Protein 8QMY (pdb70)

Radius of gyration: 38.21 Å; Cα contacts (8 Å, |Δi|>4): 3189; chains: 3; bounding box: 91×101×102 Å

Nearest PDB structures (foldseek):
  8qmy-assembly2_B  TM=1.002E+00  e=3.174E-99  synthetic construct
  8qmy-assembly1_A  TM=1.000E+00  e=1.139E-97  synthetic construct
  8qmy-assembly3_C  TM=1.001E+00  e=1.436E-96  synthetic construct
  8qnc-assembly1_A  TM=9.991E-01  e=4.717E-93  synthetic construct
  8qnr-assembly1_A  TM=9.924E-01  e=6.144E-89  synthetic construct

Secondary structure (DSSP, 8-state):
---EE-TTSS-EE--SEEE--SSHHHHHHHHHHHHHHT---EEESS---TT-TT--SSEEEE-TT---EEEEETTTTEEEEETTSBHHHHHHHHGGGTEE-S---B-TTSBHHHHHHTT-----TT---GGGGEEEEEEEETTTEEEEEESSS-HHHHHHHTT-TT-S-EEEEEEEE-EE--EEEEEEEEE-HHHHHHHHHHHHHHSSEEEEEE-TTSS-EEEEEEEE---PPPHHHHHHHHHHHHHHS---GGG--HHHHHHHHHHHSTT-HHHHHHHHHHHHHHHHTT-EEEEEEHHHHHB------EEEEEEEEEEEESSSB-SHHHHHHHHHHHHHHHHT----S-EEEEEEE-BS-TTSTTB-S-TTEEEEEEEEEEE--S--HHHHHHHHHHHHHHHHHHIIIIIHHHT-EE-TTT----SSHHHHHHHHHHHHHH-TTHHHHHHHHHHH-TT-TT--HHHHHH--/--EE-TTSS-EE--SEEE--SSHHHHHHHHHHHHHHT---EEESS---TT-TT--SSEEEE-TT---EEEEETTTTEEEEETTSBHHHHHHHHGGGTEE-S---B-SSSBHHHHHHTT-----TT---GGGGEEEEEEEETTTEEEEEESSS-HHHHHHHTT-TT-S-EEEEEEEE-EE--EEEEEEEEE-HHHHHHHHHHHHHHSSEEEEEE-TTSS-EEEEEEEE------HHHHHHHHHHHHHHH----GGG--HHHHHHHHHHTSTT-HHHHHHHHHHHHHHHHTT-EEEEEEHHHHHB----S-EEEEEEEEEEEESSSB-SHHHHHHHHHHHHHHHHT----S-EEEEEEE-BS-TTSTTB-S-TTEEEEEEEEEEE--S--HHHHHHHHHHHHHHHHHHIIIIIHHHT-EE-TTT----SSHHHHHHHHHHHHHH-TTHHHHHHHHHHH-TT--S--HHHHHH--/---EE-TTSS-EE--SEEE--SSHHHHHHHHHHHHHHT---EEESSS--TT-TT--SSEEEE-TT---EEEEETTTTEEEEETTSBHHHHHHHHGGGTEE-S---S-TTSBHHHHHHTT---S-TTS--GGGGEEEEEEEETTTEEEEEESSS-HHHHHHHTT-TTSS-EEEEEEEE-EE--EEEEEEEEE-HHHHHHHHHHHHHHSSEEEEEE-TTSS-EEEEEEEE---PPPHHHHHHHHHHHHHH--GGG--HHHHHHHHHHHSTT-HHHHHHHHHHHHHHHHTT-EEEEEEHHHHH-----S-EEEEEEEEEEEESSSB-SHHHHHHHHHHHHHHHHT----S-EEEEEEE-BS-TT-TTB-S-TTEEEEEEEEEEE--S--HHHHHHHHHHHHHHHHHHIIIIIHHHT-EE-TTT----SSHHHHHHHHHHHHHH-TTHHHHHHHHHHH-TT-TT--HHHHHH--

Sequence (1414 aa):
EHTITNWSGTHAVRPKRFFQPESVEELEKIVKEAHEKGQKIRPVGSGLSPNGLAFSEDGMVSLALMDKVLHVDKEKKQVTVQAGARVQQVVDALRPHGLTLQNFASISEQQIGGFIQVGAHGTGARIPPVDEQVVSMKLVTPAKGTIELSEEKDPELFRLARCGLGALGVVTEVTLQCVPRHKLLEHTFVATMKEVKKNHEKLLRENKHVRYMWIPYTDTVVVVTCNPLPPQYSEDEKLQPLRNLLREAAPEVSGLSFTELRDALLAVDPLDTEWVKRVNQAEAEFWKRSEGYRVGWSDEILGFDCGGQQWVSEVAFPAGTLEKPSAADLEYMEELMRLINKEGIPAPAPIEQRWTAGSSSPMSPAYSPSPDSVFSWVGIIMYLPTEDEEQRKAITEAFRQYRKLCETRLWDKYGAAEHWAKIEVPEDPEELEALRERLRKRYPGVDKFNKARRELDPKNILSNDMIDSLFPHTITNWSGTHAVRPKRFFQPESVEELEKIVKEAHEKGQKIRPVGSGLSPNGLAFSEDGMVSLALMDKVLHVDKEKKQVTVQAGARVQQVVDALRPHGLTLQNFASISEQQIGGFIQVGAHGTGARIPPVDEQVVSMKLVTPAKGTIELSEEKDPELFRLARCGLGALGVVTEVTLQCVPRHKLLEHTFVATMKEVKKNHEKLLRENKHVRYMWIPYTDTVVVVTCNPLPPQYSEDEKLQPLRNLLREAAPPEVSGLSFTELRDALLAVDPLDTEWVKRVNQAEAEFWKRSEGYRVGWSDEILGFDCGGQQWVSEVAFPAGTLEKPSAADLEYMEELMRLINKEGIPAPAPIEQRWTAGSSSPMSPAYSPSPDSVFSWVGIIMYLPTEDEEQRKAITEAFRQYRKLCETRLWDKYGAAEHWAKIEVPEDPEELEALRERLRKRYPGVDKFNKARRELDPKNILSNDMIDSLFPEHTITNWSGTHAVRPKRFFQPESVEELEKIVKEAHEKGQKIRPVGSGLSPNGLAFSEDGMVSLALMDKVLHVDKEKKQVTVQAGARVQQVVDALRPHGLTLQNFASISEQQIGGFIQVGAHGTGARIPPVDEQVVSMKLVTPAKGTIELSEEKDPELFRLARCGLGALGVVTEVTLQCVPRHKLLEHTFVATMKEVKKNHEKLLRENKHVRYMWIPYTDTVVVVTCNPLPPQYSEDEKLQPLRNLLREAEVSGLSFTELRDALLAVDPLDTEWVKRVNQAEAEFWKRSEGYRVGWSDEILGFDCGGQQWVSEVAFPAGTLEKPSAADLEYMEELMRLINKEGIPAPAPIEQRWTAGSSSPMSPAYSPSPDSVFSWVGIIMYLPTEDEEQRKAITEAFRQYRKLCETRLWDKYGAAEHWAKIEVPEDPEELEALRERLRKRYPGVDKFNKARRELDPKNILSNDMIDSLFP

B-factor: mean 42.97, std 12.37, range [12.86, 122.91]

Foldseek 3Di:
DQWQAAQQRPDIERAPEEAADLDLVVVLVVLQVCLVVLFFAAEDASQHQQQSLSHFNTHYYAPLNQFDFPDQDLVQRKTKTFQNHFQVNVQVVCVVSQWHALADQAARRTTNLRQQQLQGAFFFQLAGGQVQQFQKWWFQFSQPGIDIDGCPRPPVVSLARSNQSLLQGDTTMTMGRIDGWFKKKKFKAKDFLVRCVVCVLVLRLVFRGWKWWAQFLDRIIIIITIHTDCVQDDQCRLCVLLLVLLVVAPDVSVPDDPVLSLLSQCVRPVFQLVSLSSSSVSNSSSSNNVGDIDMDTNCVVRYHNNNFNKAKWKWKFWQFFNVDGHCLQSVLVVVLSVLCVVVSQSFGITFMKHKHFAGCRLLNSRHDPDRGIMIIMTMTMGTPSDPPVVSNVVRVVSVVVSVVSCVVPPCVVRLIDIRSSNDYQDPPLVVLVVQLVSSVVSGVCLVVSVVSSCNRPVSSSNRHPVCVSNRD/DKDAALQRPDIEDAPEEAEDLDLVVVLVVLQVCLVVLFFAAEDASQHQLASLSHFNTHYYAPLNQWDFPDQDLVQRKTKTFQNHFQVNVQVVCVVSQWHALADQAARRTTNLRQQQLQGAFFFQLAGGQVQQFQKWWFQFSQPGIDIEGCPGPPLVSLARSNQSLLQGDTTMTMGRIDGWFKKKKFKAKDFLVRCVVCPLVLRLVFRGWKWWAQFLDRIIIIITIHTDCVADDQCRLCVLLLVLLVVQDPVVSVPDDPVLSLLSQCVSPVFQLVSLSSSSVSNSSSSNNVGDIDMDTNCVVRYHPPNFNKAKWKWKFWQFFNVDGHCLQSVLVVVLSVLCVVVSQSFGITFMKHKHFAGCRLLNSRHDPDRGIMIIMTMTMGTPSDPPPVSNVVSVVSVVVSVVSCVVPPCVVRLIDIRSSNDYQDPPPVVLVVQLVSSCVSGVCLVVSVVSSCNRPVSSSNRHVVCVSNRD/DDKQAAQQRPDIEDAPEEAADLDLVVVLVVLQVCLVVLFFAAEDASQHQQASLSHFNTHYYAPLNQWDFPDADLVQRKTKTFQNHFQVNVQVVCVVSQWHALADQAARRTTNLRQQQLQGAFFFQLAGGQLQQFAKWWFQFSFPGIDIDGCVRPPQVSLQRSNQSLLQGHITMTMGRIDGWFKKKKFKAKDFLVVCVVCPLVLRLVFGGWKWWAQFLDRIIIIITIHTDCVQDDQCRLCVLLLVQLVVLVSVPDDPVLSLLSQCVSPVFQLVSLSSSSVSNSSSSNNVGDIDMDTNCVVRYHPPNFNKAKWKWKFWQFFNVDGHCLQSVLVVVLSVLCVVVSQSFGITFMKHKHFAGCRLLNSRHDPDRGIMIIMTMTMGTPSDPPPVSNVVSVVSVVVSVVSCVVPPCVVRLIDIRSSNDYQDPPVVVLVVLLVSSVSSGVCLVVSVVSSCVRPVSSSNRHPVCVSNRD

Structure (mmCIF, N/CA/C/O backbone):
data_8QMY
#
_entry.id   8QMY
#
_cell.length_a   68.047
_cell.length_b   98.016
_cell.length_c   238.665
_cell.angle_alpha   90.00
_cell.angle_beta   90.00
_cell.angle_gamma   90.00
#
_symmetry.space_group_name_H-M   'P 21 21 21'
#
loop_
_entity.id
_entity.type
_entity.pdbx_description
1 polymer 'ancestral L-galactono-1,4-lactone dehydrogenase'
2 non-polymer 'FLAVIN-ADENINE DINUCLEOTIDE'
3 non-polymer GLYCEROL
4 non-polymer DI(HYDROXYETHYL)ETHER
5 water water
#
loop_
_atom_site.group_PDB
_atom_site.id
_atom_site.type_symbol
_atom_site.label_atom_id
_atom_site.label_alt_id
_atom_site.label_comp_id
_atom_site.label_asym_id
_atom_site.label_entity_id
_atom_site.label_seq_id
_atom_site.pdbx_PDB_ins_code
_atom_site.Cartn_x
_atom_site.Cartn_y
_atom_site.Cartn_z
_atom_site.occupancy
_atom_site.B_iso_or_equiv
_atom_site.auth_seq_id
_atom_site.auth_comp_id
_atom_site.auth_asym_id
_atom_site.auth_atom_id
_atom_site.pdbx_PDB_model_num
ATOM 1 N N . GLU A 1 9 ? -16.187 35.645 30.576 1.00 103.80 9 GLU A N 1
ATOM 2 C CA . GLU A 1 9 ? -16.174 34.228 31.060 1.00 105.96 9 GLU A CA 1
ATOM 3 C C . GLU A 1 9 ? -15.466 33.352 30.013 1.00 102.72 9 GLU A C 1
ATOM 4 O O . GLU A 1 9 ? -14.527 32.611 30.397 1.00 104.92 9 GLU A O 1
ATOM 10 N N . HIS A 1 10 ? -15.887 33.437 28.742 1.00 94.91 10 HIS A N 1
ATOM 11 C CA . HIS A 1 10 ? -15.223 32.751 27.596 1.00 87.86 10 HIS A CA 1
ATOM 12 C C . HIS A 1 10 ? -14.267 33.715 26.858 1.00 67.17 10 HIS A C 1
ATOM 13 O O . HIS A 1 10 ? -14.058 33.590 25.629 1.00 59.44 10 HIS A O 1
ATOM 20 N N . THR A 1 11 ? -13.592 34.588 27.611 1.00 60.70 11 THR A N 1
ATOM 21 C CA . THR A 1 11 ? -12.355 35.283 27.173 1.00 56.51 11 THR A CA 1
ATOM 22 C C . THR A 1 11 ? -11.214 34.261 27.167 1.00 54.50 11 THR A C 1
ATOM 23 O O . THR A 1 11 ? -11.118 33.497 28.134 1.00 54.39 11 THR A O 1
ATOM 27 N N . ILE A 1 12 ? -10.422 34.222 26.087 1.00 48.49 12 ILE A N 1
ATOM 28 C CA . ILE A 1 12 ? -9.170 33.414 25.990 1.00 42.65 12 ILE A CA 1
ATOM 29 C C . ILE A 1 12 ? -8.007 34.394 26.124 1.00 42.55 12 ILE A C 1
ATOM 30 O O . ILE A 1 12 ? -7.996 35.438 25.406 1.00 43.46 12 ILE A O 1
ATOM 35 N N . THR A 1 13 ? -7.103 34.106 27.052 1.00 40.21 13 THR A N 1
ATOM 36 C CA . THR A 1 13 ? -5.953 34.971 27.399 1.00 42.55 13 THR A CA 1
ATOM 37 C C . THR A 1 13 ? -4.681 34.147 27.282 1.00 36.17 13 THR A C 1
ATOM 38 O O . THR A 1 13 ? -4.725 32.937 27.534 1.00 41.40 13 THR A O 1
ATOM 42 N N . ASN A 1 14 ? -3.582 34.789 26.919 1.00 38.98 14 ASN A N 1
ATOM 43 C CA . ASN A 1 14 ? -2.272 34.104 26.864 1.00 41.20 14 ASN A CA 1
ATOM 44 C C . ASN A 1 14 ? -1.675 34.100 28.280 1.00 43.88 14 ASN A C 1
ATOM 45 O O . ASN A 1 14 ? -2.246 34.699 29.213 1.00 38.88 14 ASN A O 1
ATOM 50 N N . TRP A 1 15 ? -0.558 33.408 28.402 1.00 45.19 15 TRP A N 1
ATOM 51 C CA . TRP A 1 15 ? 0.208 33.141 29.643 1.00 48.15 15 TRP A CA 1
ATOM 52 C C . TRP A 1 15 ? 0.495 34.443 30.392 1.00 44.45 15 TRP A C 1
ATOM 53 O O . TRP A 1 15 ? 0.307 34.448 31.591 1.00 46.29 15 TRP A O 1
ATOM 64 N N . SER A 1 16 ? 0.883 35.516 29.701 1.00 37.37 16 SER A N 1
ATOM 65 C CA . SER A 1 16 ? 1.385 36.768 30.334 1.00 40.91 16 SER A CA 1
ATOM 66 C C . SER A 1 16 ? 0.282 37.829 30.446 1.00 39.55 16 SER A C 1
ATOM 67 O O . SER A 1 16 ? 0.581 38.913 30.959 1.00 39.81 16 SER A O 1
ATOM 70 N N . GLY A 1 17 ? -0.936 37.543 29.967 1.00 40.80 17 GLY A N 1
ATOM 71 C CA . GLY A 1 17 ? -2.070 38.492 29.997 1.00 40.79 17 GLY A CA 1
ATOM 72 C C . GLY A 1 17 ? -1.833 39.704 29.102 1.00 39.76 17 GLY A C 1
ATOM 73 O O . GLY A 1 17 ? -2.373 40.767 29.366 1.00 38.03 17 GLY A O 1
ATOM 74 N N . THR A 1 18 ? -1.024 39.559 28.070 1.00 37.11 18 THR A N 1
ATOM 75 C CA . THR A 1 18 ? -0.670 40.651 27.135 1.00 40.20 18 THR A CA 1
ATOM 76 C C . THR A 1 18 ? -1.659 40.653 25.960 1.00 39.06 18 THR A C 1
ATOM 77 O O . THR A 1 18 ? -1.733 41.658 25.265 1.00 36.75 18 THR A O 1
ATOM 81 N N . HIS A 1 19 ? -2.341 39.535 25.702 1.00 37.37 19 HIS A N 1
ATOM 82 C CA . HIS A 1 19 ? -3.347 39.437 24.617 1.00 36.71 19 HIS A CA 1
ATOM 83 C C . HIS A 1 19 ? -4.523 38.637 25.140 1.00 36.36 19 HIS A C 1
ATOM 84 O O . HIS A 1 19 ? -4.308 37.671 25.864 1.00 38.06 19 HIS A O 1
ATOM 91 N N . ALA A 1 20 ? -5.716 39.021 24.728 1.00 36.61 20 ALA A N 1
ATOM 92 C CA . ALA A 1 20 ? -6.975 38.382 25.137 1.00 37.09 20 ALA A CA 1
ATOM 93 C C . ALA A 1 20 ? -7.957 38.508 23.981 1.00 37.98 20 ALA A C 1
ATOM 94 O O . ALA A 1 20 ? -7.892 39.500 23.212 1.00 35.37 20 ALA A O 1
ATOM 96 N N . VAL A 1 21 ? -8.843 37.540 23.858 1.00 37.44 21 VAL A N 1
ATOM 97 C CA . VAL A 1 21 ? -9.869 37.586 22.794 1.00 42.07 21 VAL A CA 1
ATOM 98 C C . VAL A 1 21 ? -11.126 36.916 23.331 1.00 42.37 21 VAL A C 1
ATOM 99 O O . VAL A 1 21 ? -11.011 35.953 24.109 1.00 41.38 21 VAL A O 1
ATOM 103 N N . ARG A 1 22 ? -12.283 37.392 22.885 1.00 47.39 22 ARG A N 1
ATOM 104 C CA . ARG A 1 22 ? -13.579 36.706 23.101 1.00 46.94 22 ARG A CA 1
ATOM 105 C C . ARG A 1 22 ? -14.120 36.348 21.720 1.00 46.17 22 ARG A C 1
ATOM 106 O O . ARG A 1 22 ? -14.716 37.185 21.059 1.00 44.62 22 ARG A O 1
ATOM 108 N N . PRO A 1 23 ? -13.906 35.120 21.201 1.00 41.14 23 PRO A N 1
ATOM 109 C CA . PRO A 1 23 ? -14.357 34.816 19.847 1.00 41.24 23 PRO A CA 1
ATOM 110 C C . PRO A 1 23 ? -15.894 34.778 19.764 1.00 42.12 23 PRO A C 1
ATOM 111 O O . PRO A 1 23 ? -16.478 34.223 20.636 1.00 40.75 23 PRO A O 1
ATOM 115 N N . LYS A 1 24 ? -16.496 35.340 18.718 1.00 45.89 24 LYS A N 1
ATOM 116 C CA . LYS A 1 24 ? -17.972 35.246 18.488 1.00 45.84 24 LYS A CA 1
ATOM 117 C C . LYS A 1 24 ? -18.371 33.765 18.438 1.00 43.08 24 LYS A C 1
ATOM 118 O O . LYS A 1 24 ? -19.395 33.421 19.012 1.00 42.58 24 LYS A O 1
ATOM 120 N N . ARG A 1 25 ? -17.574 32.900 17.809 1.00 40.21 25 ARG A N 1
ATOM 121 C CA . ARG A 1 25 ? -17.869 31.440 17.732 1.00 40.87 25 ARG A CA 1
ATOM 122 C C . ARG A 1 25 ? -16.635 30.652 18.170 1.00 40.94 25 ARG A C 1
ATOM 123 O O . ARG A 1 25 ? -15.521 30.998 17.768 1.00 36.58 25 ARG A O 1
ATOM 131 N N . PHE A 1 26 ? -16.852 29.635 18.995 1.00 45.78 26 PHE A N 1
ATOM 132 C CA . PHE A 1 26 ? -15.791 28.782 19.562 1.00 42.72 26 PHE A CA 1
ATOM 133 C C . PHE A 1 26 ? -16.190 27.332 19.336 1.00 42.11 26 PHE A C 1
ATOM 134 O O . PHE A 1 26 ? -17.197 26.889 19.880 1.00 41.10 26 PHE A O 1
ATOM 142 N N . PHE A 1 27 ? -15.436 26.625 18.518 1.00 36.13 27 PHE A N 1
ATOM 143 C CA . PHE A 1 27 ? -15.770 25.230 18.153 1.00 35.53 27 PHE A CA 1
ATOM 144 C C . PHE A 1 27 ? -14.785 24.305 18.850 1.00 38.75 27 PHE A C 1
ATOM 145 O O . PHE A 1 27 ? -13.551 24.584 18.863 1.00 35.58 27 PHE A O 1
ATOM 153 N N . GLN A 1 28 ? -15.303 23.220 19.409 1.00 34.61 28 GLN A N 1
ATOM 154 C CA . GLN A 1 28 ? -14.479 22.222 20.100 1.00 41.82 28 GLN A CA 1
ATOM 155 C C . GLN A 1 28 ? -14.951 20.843 19.680 1.00 42.40 28 GLN A C 1
ATOM 156 O O . GLN A 1 28 ? -15.519 20.109 20.471 1.00 40.46 28 GLN A O 1
ATOM 162 N N . PRO A 1 29 ? -14.655 20.414 18.437 1.00 41.11 29 PRO A N 1
ATOM 163 C CA . PRO A 1 29 ? -15.077 19.094 17.981 1.00 40.19 29 PRO A CA 1
ATOM 164 C C . PRO A 1 29 ? -14.443 17.916 18.737 1.00 40.69 29 PRO A C 1
ATOM 165 O O . PRO A 1 29 ? -13.279 18.003 19.216 1.00 38.23 29 PRO A O 1
ATOM 169 N N . GLU A 1 30 ? -15.215 16.824 18.812 1.00 40.80 30 GLU A N 1
ATOM 170 C CA . GLU A 1 30 ? -14.831 15.586 19.535 1.00 48.31 30 GLU A CA 1
ATOM 171 C C . GLU A 1 30 ? -14.329 14.526 18.552 1.00 44.69 30 GLU A C 1
ATOM 172 O O . GLU A 1 30 ? -13.843 13.501 19.019 1.00 50.98 30 GLU A O 1
ATOM 178 N N . SER A 1 31 ? -14.499 14.738 17.247 1.00 45.39 31 SER A N 1
ATOM 179 C CA . SER A 1 31 ? -14.039 13.786 16.203 1.00 41.93 31 SER A CA 1
ATOM 180 C C . SER A 1 31 ? -13.594 14.560 14.955 1.00 39.99 31 SER A C 1
ATOM 181 O O . SER A 1 31 ? -14.006 15.729 14.762 1.00 41.27 31 SER A O 1
ATOM 184 N N . VAL A 1 32 ? -12.852 13.868 14.100 1.00 40.47 32 VAL A N 1
ATOM 185 C CA . VAL A 1 32 ? -12.435 14.359 12.763 1.00 42.81 32 VAL A CA 1
ATOM 186 C C . VAL A 1 32 ? -13.701 14.665 11.956 1.00 43.07 32 VAL A C 1
ATOM 187 O O . VAL A 1 32 ? -13.775 15.757 11.349 1.00 39.85 32 VAL A O 1
ATOM 191 N N . GLU A 1 33 ? -14.697 13.778 11.999 1.00 41.81 33 GLU A N 1
ATOM 192 C CA . GLU A 1 33 ? -15.940 13.912 11.189 1.00 44.62 33 GLU A CA 1
ATOM 193 C C . GLU A 1 33 ? -16.614 15.231 11.565 1.00 43.68 33 GLU A C 1
ATOM 194 O O . GLU A 1 33 ? -17.019 15.991 10.670 1.00 39.95 33 GLU A O 1
ATOM 200 N N . GLU A 1 34 ? -16.693 15.519 12.860 1.00 42.51 34 GLU A N 1
ATOM 201 C CA . GLU A 1 34 ? -17.288 16.786 13.341 1.00 44.34 34 GLU A CA 1
ATOM 202 C C . GLU A 1 34 ? -16.439 17.975 12.852 1.00 38.60 34 GLU A C 1
ATOM 203 O O . GLU A 1 34 ? -17.026 19.009 12.446 1.00 40.77 34 GLU A O 1
ATOM 209 N N . LEU A 1 35 ? -15.110 17.870 12.923 1.00 39.45 35 LEU A N 1
ATOM 210 C CA . LEU A 1 35 ? -14.213 18.958 12.434 1.00 41.11 35 LEU A CA 1
ATOM 211 C C . LEU A 1 35 ? -14.425 19.184 10.928 1.00 37.05 35 LEU A C 1
ATOM 212 O O . LEU A 1 35 ? -14.579 20.351 10.509 1.00 39.37 35 LEU A O 1
ATOM 217 N N . GLU A 1 36 ? -14.453 18.106 10.137 1.00 38.88 36 GLU A N 1
ATOM 218 C CA . GLU A 1 36 ? -14.640 18.175 8.662 1.00 41.54 36 GLU A CA 1
ATOM 219 C C . GLU A 1 36 ? -15.912 18.956 8.353 1.00 43.78 36 GLU A C 1
ATOM 220 O O . GLU A 1 36 ? -15.869 19.852 7.469 1.00 46.64 36 GLU A O 1
ATOM 226 N N . LYS A 1 37 ? -16.976 18.692 9.112 1.00 44.26 37 LYS A N 1
ATOM 227 C CA . LYS A 1 37 ? -18.292 19.352 8.924 1.00 46.49 37 LYS A CA 1
ATOM 228 C C . LYS A 1 37 ? -18.163 20.832 9.299 1.00 43.18 37 LYS A C 1
ATOM 229 O O . LYS A 1 37 ? -18.686 21.703 8.549 1.00 41.51 37 LYS A O 1
ATOM 235 N N . ILE A 1 38 ? -17.464 21.148 10.393 1.00 39.50 38 ILE A N 1
ATOM 236 C CA . ILE A 1 38 ? -17.261 22.567 10.809 1.00 41.51 38 ILE A CA 1
ATOM 237 C C . ILE A 1 38 ? -16.516 23.313 9.693 1.00 38.21 38 ILE A C 1
ATOM 238 O O . ILE A 1 38 ? -16.883 24.468 9.394 1.00 40.86 38 ILE A O 1
ATOM 243 N N . VAL A 1 39 ? -15.470 22.713 9.123 1.00 38.64 39 VAL A N 1
ATOM 244 C CA . VAL A 1 39 ? -14.595 23.422 8.138 1.00 37.84 39 VAL A CA 1
ATOM 245 C C . VAL A 1 39 ? -15.374 23.642 6.825 1.00 37.63 39 VAL A C 1
ATOM 246 O O . VAL A 1 39 ? -15.369 24.791 6.316 1.00 34.29 39 VAL A O 1
ATOM 250 N N . LYS A 1 40 ? -16.060 22.601 6.334 1.00 42.21 40 LYS A N 1
ATOM 251 C CA . LYS A 1 40 ? -16.917 22.679 5.119 1.00 46.75 40 LYS A CA 1
ATOM 252 C C . LYS A 1 40 ? -17.925 23.823 5.286 1.00 42.91 40 LYS A C 1
ATOM 253 O O . LYS A 1 40 ? -18.029 24.682 4.379 1.00 39.22 40 LYS A O 1
ATOM 259 N N . GLU A 1 41 ? -18.636 23.860 6.414 1.00 44.96 41 GLU A N 1
ATOM 260 C CA . GLU A 1 41 ? -19.731 24.837 6.617 1.00 45.37 41 GLU A CA 1
ATOM 261 C C . GLU A 1 41 ? -19.133 26.217 6.811 1.00 46.97 41 GLU A C 1
ATOM 262 O O . GLU A 1 41 ? -19.716 27.169 6.257 1.00 48.30 41 GLU A O 1
ATOM 268 N N . ALA A 1 42 ? -18.017 26.346 7.539 1.00 40.95 42 ALA A N 1
ATOM 269 C CA . ALA A 1 42 ? -17.363 27.665 7.702 1.00 42.26 42 ALA A CA 1
ATOM 270 C C . ALA A 1 42 ? -16.936 28.167 6.314 1.00 38.36 42 ALA A C 1
ATOM 271 O O . ALA A 1 42 ? -17.123 29.361 6.045 1.00 43.00 42 ALA A O 1
ATOM 273 N N . HIS A 1 43 ? -16.372 27.285 5.475 1.00 41.47 43 HIS A N 1
ATOM 274 C CA . HIS A 1 43 ? -15.909 27.649 4.109 1.00 44.12 43 HIS A CA 1
ATOM 275 C C . HIS A 1 43 ? -17.110 28.116 3.257 1.00 44.75 43 HIS A C 1
ATOM 276 O O . HIS A 1 43 ? -17.037 29.207 2.649 1.00 38.79 43 HIS A O 1
ATOM 283 N N . GLU A 1 44 ? -18.190 27.336 3.249 1.00 49.08 44 GLU A N 1
ATOM 284 C CA . GLU A 1 44 ? -19.437 27.652 2.493 1.00 53.20 44 GLU A CA 1
ATOM 285 C C . GLU A 1 44 ? -19.961 29.025 2.918 1.00 52.93 44 GLU A C 1
ATOM 286 O O . GLU A 1 44 ? -20.298 29.806 2.017 1.00 47.06 44 GLU A O 1
ATOM 292 N N . LYS A 1 45 ? -19.949 29.345 4.218 1.00 50.55 45 LYS A N 1
ATOM 293 C CA . LYS A 1 45 ? -20.512 30.614 4.752 1.00 49.05 45 LYS A CA 1
ATOM 294 C C . LYS A 1 45 ? -19.449 31.719 4.771 1.00 49.18 45 LYS A C 1
ATOM 295 O O . LYS A 1 45 ? -19.808 32.851 5.087 1.00 48.54 45 LYS A O 1
ATOM 297 N N . GLY A 1 46 ? -18.184 31.409 4.472 1.00 47.95 46 GLY A N 1
ATOM 298 C CA . GLY A 1 46 ? -17.087 32.388 4.621 1.00 50.23 46 GLY A CA 1
ATOM 299 C C . GLY A 1 46 ? -16.942 32.878 6.059 1.00 51.51 46 GLY A C 1
ATOM 300 O O . GLY A 1 46 ? -16.704 34.081 6.272 1.00 46.78 46 GLY A O 1
ATOM 301 N N . GLN A 1 47 ? -17.117 31.996 7.040 1.00 50.53 47 GLN A N 1
ATOM 302 C CA . GLN A 1 47 ? -16.942 32.344 8.479 1.00 55.40 47 GLN A CA 1
ATOM 303 C C . GLN A 1 47 ? -15.536 31.943 8.945 1.00 48.54 47 GLN A C 1
ATOM 304 O O . GLN A 1 47 ? -15.092 30.820 8.608 1.00 42.33 47 GLN A O 1
ATOM 310 N N . LYS A 1 48 ? -14.876 32.850 9.668 1.00 47.22 48 LYS A N 1
ATOM 311 C CA . LYS A 1 48 ? -13.523 32.660 10.259 1.00 48.30 48 LYS A CA 1
ATOM 312 C C . LYS A 1 48 ? -13.545 31.498 11.246 1.00 43.92 48 LYS A C 1
ATOM 313 O O . LYS A 1 48 ? -14.478 31.440 12.019 1.00 45.45 48 LYS A O 1
ATOM 319 N N . ILE A 1 49 ? -12.561 30.601 11.163 1.00 39.40 49 ILE A N 1
ATOM 320 C CA . ILE A 1 49 ? -12.303 29.507 12.148 1.00 38.83 49 ILE A CA 1
ATOM 321 C C . ILE A 1 49 ? -10.782 29.409 12.356 1.00 36.13 49 ILE A C 1
ATOM 322 O O . ILE A 1 49 ? -10.139 28.477 11.819 1.00 39.47 49 ILE A O 1
ATOM 327 N N . ARG A 1 50 ? -10.216 30.320 13.131 1.00 35.95 50 ARG A N 1
ATOM 328 C CA . ARG A 1 50 ? -8.755 30.305 13.395 1.00 34.63 50 ARG A CA 1
ATOM 329 C C . ARG A 1 50 ? -8.457 29.091 14.280 1.00 34.10 50 ARG A C 1
ATOM 330 O O . ARG A 1 50 ? -9.075 28.930 15.327 1.00 31.74 50 ARG A O 1
ATOM 338 N N . PRO A 1 51 ? -7.553 28.164 13.887 1.00 34.20 51 PRO A N 1
ATOM 339 C CA . PRO A 1 51 ? -7.163 27.074 14.770 1.00 31.34 51 PRO A CA 1
ATOM 340 C C . PRO A 1 51 ? -6.449 27.627 16.010 1.00 30.39 51 PRO A C 1
ATOM 341 O O . PRO A 1 51 ? -5.650 28.545 15.884 1.00 30.18 51 PRO A O 1
ATOM 345 N N . VAL A 1 52 ? -6.780 27.068 17.174 1.00 31.06 52 VAL A N 1
ATOM 346 C CA . VAL A 1 52 ? -6.149 27.416 18.474 1.00 31.30 52 VAL A CA 1
ATOM 347 C C . VAL A 1 52 ? -5.760 26.115 19.169 1.00 32.69 52 VAL A C 1
ATOM 348 O O . VAL A 1 52 ? -6.549 25.150 19.115 1.00 29.90 52 VAL A O 1
ATOM 352 N N . GLY A 1 53 ? -4.568 26.092 19.765 1.00 32.19 53 GLY A N 1
ATOM 353 C CA . GLY A 1 53 ? -4.184 25.026 20.695 1.00 34.30 53 GLY A CA 1
ATOM 354 C C . GLY A 1 53 ? -4.494 25.431 22.117 1.00 33.36 53 GLY A C 1
ATOM 355 O O . GLY A 1 53 ? -5.662 25.764 22.409 1.00 31.62 53 GLY A O 1
ATOM 356 N N . SER A 1 54 ? -3.473 25.493 22.975 1.00 30.94 54 SER A N 1
ATOM 357 C CA . SER A 1 54 ? -3.621 25.948 24.384 1.00 29.92 54 SER A CA 1
ATOM 358 C C . SER A 1 54 ? -3.775 27.462 24.441 1.00 30.13 54 SER A C 1
ATOM 359 O O . SER A 1 54 ? -4.080 27.983 25.535 1.00 28.24 54 SER A O 1
ATOM 362 N N . GLY A 1 55 ? -3.565 28.162 23.329 1.00 30.44 55 GLY A N 1
ATOM 363 C CA . GLY A 1 55 ? -3.704 29.631 23.271 1.00 30.08 55 GLY A CA 1
ATOM 364 C C . GLY A 1 55 ? -2.627 30.350 24.074 1.00 29.30 55 GLY A C 1
ATOM 365 O O . GLY A 1 55 ? -2.870 31.479 24.536 1.00 31.47 55 GLY A O 1
ATOM 366 N N . LEU A 1 56 ? -1.441 29.759 24.188 1.00 28.36 56 LEU A N 1
ATOM 367 C CA . LEU A 1 56 ? -0.379 30.278 25.085 1.00 30.88 56 LEU A CA 1
ATOM 368 C C . LEU A 1 56 ? 0.641 31.132 24.327 1.00 34.12 56 LEU A C 1
ATOM 369 O O . LEU A 1 56 ? 1.425 31.795 25.017 1.00 38.31 56 LEU A O 1
ATOM 374 N N . SER A 1 57 ? 0.608 31.215 22.992 1.00 30.91 57 SER A N 1
ATOM 375 C CA . SER A 1 57 ? 1.610 32.041 22.251 1.00 30.19 57 SER A CA 1
ATOM 376 C C . SER A 1 57 ? 1.681 33.441 22.865 1.00 28.74 57 SER A C 1
ATOM 377 O O . SER A 1 57 ? 0.654 34.091 23.059 1.00 30.78 57 SER A O 1
ATOM 380 N N . PRO A 1 58 ? 2.891 33.942 23.185 1.00 28.04 58 PRO A N 1
ATOM 381 C CA . PRO A 1 58 ? 3.036 35.317 23.672 1.00 31.48 58 PRO A CA 1
ATOM 382 C C . PRO A 1 58 ? 2.365 36.387 22.790 1.00 31.72 58 PRO A C 1
ATOM 383 O O . PRO A 1 58 ? 1.926 37.389 23.323 1.00 35.77 58 PRO A O 1
ATOM 387 N N . ASN A 1 59 ? 2.266 36.172 21.482 1.00 30.97 59 ASN A N 1
ATOM 388 C CA . ASN A 1 59 ? 1.762 37.219 20.551 1.00 29.15 59 ASN A CA 1
ATOM 389 C C . ASN A 1 59 ? 0.275 37.013 20.225 1.00 29.05 59 ASN A C 1
ATOM 390 O O . ASN A 1 59 ? -0.238 37.781 19.394 1.00 30.40 59 ASN A O 1
ATOM 395 N N . GLY A 1 60 ? -0.401 36.040 20.826 1.00 27.12 60 GLY A N 1
ATOM 396 C CA . GLY A 1 60 ? -1.806 35.694 20.511 1.00 30.92 60 GLY A CA 1
ATOM 397 C C . GLY A 1 60 ? -2.052 35.349 19.050 1.00 33.74 60 GLY A C 1
ATOM 398 O O . GLY A 1 60 ? -3.142 35.672 18.521 1.00 32.55 60 GLY A O 1
ATOM 399 N N . LEU A 1 61 ? -1.110 34.633 18.426 1.00 34.11 61 LEU A N 1
ATOM 400 C CA . LEU A 1 61 ? -1.132 34.213 17.000 1.00 33.83 61 LEU A CA 1
ATOM 401 C C . LEU A 1 61 ? -2.439 33.483 16.654 1.00 28.52 61 LEU A C 1
ATOM 402 O O . LEU A 1 61 ? -2.917 33.666 15.551 1.00 28.23 61 LEU A O 1
ATOM 407 N N . ALA A 1 62 ? -2.982 32.665 17.550 1.00 28.34 62 ALA A N 1
ATOM 408 C CA . ALA A 1 62 ? -4.192 31.843 17.328 1.00 29.17 62 ALA A CA 1
ATOM 409 C C . ALA A 1 62 ? -5.480 32.639 17.532 1.00 31.45 62 ALA A C 1
ATOM 410 O O . ALA A 1 62 ? -6.527 32.060 17.351 1.00 31.10 62 ALA A O 1
ATOM 412 N N . PHE A 1 63 ? -5.423 33.899 17.957 1.00 30.43 63 PHE A N 1
ATOM 413 C CA . PHE A 1 63 ? -6.624 34.597 18.473 1.00 32.71 63 PHE A CA 1
ATOM 414 C C . PHE A 1 63 ? -7.428 35.177 17.306 1.00 34.67 63 PHE A C 1
ATOM 415 O O . PHE A 1 63 ? -6.859 35.788 16.402 1.00 35.03 63 PHE A O 1
ATOM 423 N N . SER A 1 64 ? -8.749 35.054 17.373 1.00 36.48 64 SER A N 1
ATOM 424 C CA . SER A 1 64 ? -9.686 35.703 16.425 1.00 39.69 64 SER A CA 1
ATOM 425 C C . SER A 1 64 ? -10.959 36.107 17.158 1.00 41.60 64 SER A C 1
ATOM 426 O O . SER A 1 64 ? -11.534 35.250 17.847 1.00 41.74 64 SER A O 1
ATOM 429 N N . GLU A 1 65 ? -11.396 37.353 16.972 1.00 42.77 65 GLU A N 1
ATOM 430 C CA . GLU A 1 65 ? -12.694 37.840 17.502 1.00 47.39 65 GLU A CA 1
ATOM 431 C C . GLU A 1 65 ? -13.837 37.140 16.758 1.00 42.65 65 GLU A C 1
ATOM 432 O O . GLU A 1 65 ? -14.943 37.095 17.316 1.00 45.80 65 GLU A O 1
ATOM 438 N N . ASP A 1 66 ? -13.589 36.579 15.572 1.00 41.54 66 ASP A N 1
ATOM 439 C CA . ASP A 1 66 ? -14.677 36.040 14.710 1.00 46.65 66 ASP A CA 1
ATOM 440 C C . ASP A 1 66 ? -14.949 34.586 15.077 1.00 48.29 66 ASP A C 1
ATOM 441 O O . ASP A 1 66 ? -16.080 34.264 15.475 1.00 53.87 66 ASP A O 1
ATOM 446 N N . GLY A 1 67 ? -13.947 33.730 14.956 1.00 42.34 67 GLY A N 1
ATOM 447 C CA . GLY A 1 67 ? -14.159 32.285 15.156 1.00 39.53 67 GLY A CA 1
ATOM 448 C C . GLY A 1 67 ? -12.851 31.584 15.426 1.00 35.88 67 GLY A C 1
ATOM 449 O O . GLY A 1 67 ? -11.851 31.942 14.794 1.00 33.61 67 GLY A O 1
ATOM 450 N N . MET A 1 68 ? -12.871 30.633 16.346 1.00 33.86 68 MET A N 1
ATOM 451 C CA . MET A 1 68 ? -11.683 29.845 16.737 1.00 35.16 68 MET A CA 1
ATOM 452 C C . MET A 1 68 ? -12.117 28.392 16.862 1.00 34.78 68 MET A C 1
ATOM 453 O O . MET A 1 68 ? -13.254 28.158 17.343 1.00 33.56 68 MET A O 1
ATOM 458 N N . VAL A 1 69 ? -11.273 27.460 16.402 1.00 34.36 69 VAL A N 1
ATOM 459 C CA . VAL A 1 69 ? -11.550 26.009 16.549 1.00 33.61 69 VAL A CA 1
ATOM 460 C C . VAL A 1 69 ? -10.437 25.369 17.381 1.00 33.17 69 VAL A C 1
ATOM 461 O O . VAL A 1 69 ? -9.249 25.532 17.038 1.00 32.65 69 VAL A O 1
ATOM 465 N N . SER A 1 70 ? -10.828 24.691 18.463 1.00 33.46 70 SER A N 1
ATOM 466 C CA . SER A 1 70 ? -9.935 23.971 19.409 1.00 35.48 70 SER A CA 1
ATOM 467 C C . SER A 1 70 ? -10.076 22.463 19.181 1.00 35.61 70 SER A C 1
ATOM 468 O O . SER A 1 70 ? -11.242 21.986 19.108 1.00 34.61 70 SER A O 1
ATOM 471 N N . LEU A 1 71 ? -8.960 21.727 19.117 1.00 34.37 71 LEU A N 1
ATOM 472 C CA . LEU A 1 71 ? -8.966 20.246 19.054 1.00 33.83 71 LEU A CA 1
ATOM 473 C C . LEU A 1 71 ? -8.621 19.643 20.429 1.00 33.98 71 LEU A C 1
ATOM 474 O O . LEU A 1 71 ? -8.156 18.489 20.485 1.00 33.30 71 LEU A O 1
ATOM 479 N N . ALA A 1 72 ? -8.787 20.387 21.523 1.00 31.87 72 ALA A N 1
ATOM 480 C CA . ALA A 1 72 ? -8.399 19.919 22.877 1.00 33.42 72 ALA A CA 1
ATOM 481 C C . ALA A 1 72 ? -9.058 18.568 23.207 1.00 32.45 72 ALA A C 1
ATOM 482 O O . ALA A 1 72 ? -8.441 17.769 23.914 1.00 34.16 72 ALA A O 1
ATOM 484 N N . LEU A 1 73 ? -10.262 18.306 22.689 1.00 34.47 73 LEU A N 1
ATOM 485 C CA . LEU A 1 73 ? -11.012 17.047 22.975 1.00 35.63 73 LEU A CA 1
ATOM 486 C C . LEU A 1 73 ? -10.489 15.904 22.105 1.00 38.72 73 LEU A C 1
ATOM 487 O O . LEU A 1 73 ? -10.828 14.747 22.409 1.00 35.63 73 LEU A O 1
ATOM 492 N N . MET A 1 74 ? -9.627 16.204 21.127 1.00 35.29 74 MET A N 1
ATOM 493 C CA . MET A 1 74 ? -9.029 15.187 20.231 1.00 37.15 74 MET A CA 1
ATOM 494 C C . MET A 1 74 ? -7.538 15.095 20.578 1.00 36.14 74 MET A C 1
ATOM 495 O O . MET A 1 74 ? -6.717 15.859 20.025 1.00 31.78 74 MET A O 1
ATOM 500 N N . ASP A 1 75 ? -7.225 14.230 21.535 1.00 32.83 75 ASP A N 1
ATOM 501 C CA . ASP A 1 75 ? -5.944 14.251 22.282 1.00 34.72 75 ASP A CA 1
ATOM 502 C C . ASP A 1 75 ? -5.452 12.816 22.482 1.00 34.00 75 ASP A C 1
ATOM 503 O O . ASP A 1 75 ? -4.586 12.644 23.291 1.00 33.18 75 ASP A O 1
ATOM 508 N N . LYS A 1 76 ? -5.920 11.856 21.696 1.00 35.16 76 LYS A N 1
ATOM 509 C CA . LYS A 1 76 ? -5.531 10.429 21.859 1.00 38.24 76 LYS A CA 1
ATOM 510 C C . LYS A 1 76 ? -4.236 10.135 21.107 1.00 39.45 76 LYS A C 1
ATOM 511 O O . LYS A 1 76 ? -3.997 10.690 20.011 1.00 36.93 76 LYS A O 1
ATOM 517 N N . VAL A 1 77 ? -3.420 9.268 21.681 1.00 35.42 77 VAL A N 1
ATOM 518 C CA . VAL A 1 77 ? -2.325 8.586 20.957 1.00 39.57 77 VAL A CA 1
ATOM 519 C C . VAL A 1 77 ? -2.999 7.521 20.084 1.00 41.07 77 VAL A C 1
ATOM 520 O O . VAL A 1 77 ? -3.734 6.701 20.622 1.00 40.06 77 VAL A O 1
ATOM 524 N N . LEU A 1 78 ? -2.830 7.589 18.769 1.00 39.24 78 LEU A N 1
ATOM 525 C CA . LEU A 1 78 ? -3.523 6.670 17.825 1.00 39.96 78 LEU A CA 1
ATOM 526 C C . LEU A 1 78 ? -2.651 5.440 17.588 1.00 42.81 78 LEU A C 1
ATOM 527 O O . LEU A 1 78 ? -3.201 4.343 17.484 1.00 46.23 78 LEU A O 1
ATOM 532 N N . HIS A 1 79 ? -1.331 5.591 17.604 1.00 43.21 79 HIS A N 1
ATOM 533 C CA . HIS A 1 79 ? -0.411 4.497 17.199 1.00 50.25 79 HIS A CA 1
ATOM 534 C C . HIS A 1 79 ? 0.998 4.771 17.715 1.00 43.99 79 HIS A C 1
ATOM 535 O O . HIS A 1 79 ? 1.430 5.946 17.711 1.00 42.75 79 HIS A O 1
ATOM 542 N N . VAL A 1 80 ? 1.658 3.722 18.189 1.00 42.31 80 VAL A N 1
ATOM 543 C CA . VAL A 1 80 ? 3.114 3.718 18.476 1.00 42.49 80 VAL A CA 1
ATOM 544 C C . VAL A 1 80 ? 3.725 2.694 17.532 1.00 49.21 80 VAL A C 1
ATOM 545 O O . VAL A 1 80 ? 3.227 1.548 17.496 1.00 48.10 80 VAL A O 1
ATOM 549 N N . ASP A 1 81 ? 4.713 3.118 16.750 1.00 49.31 81 ASP A N 1
ATOM 550 C CA . ASP A 1 81 ? 5.501 2.232 15.859 1.00 50.13 81 ASP A CA 1
ATOM 551 C C . ASP A 1 81 ? 6.803 1.951 16.595 1.00 46.52 81 ASP A C 1
ATOM 552 O O . ASP A 1 81 ? 7.702 2.827 16.535 1.00 42.55 81 ASP A O 1
ATOM 557 N N . LYS A 1 82 ? 6.866 0.817 17.312 1.00 46.76 82 LYS A N 1
ATOM 558 C CA . LYS A 1 82 ? 8.018 0.438 18.169 1.00 51.42 82 LYS A CA 1
ATOM 559 C C . LYS A 1 82 ? 9.295 0.457 17.336 1.00 44.92 82 LYS A C 1
ATOM 560 O O . LYS A 1 82 ? 10.306 1.035 17.800 1.00 49.73 82 LYS A O 1
ATOM 566 N N . GLU A 1 83 ? 9.256 -0.156 16.148 1.00 46.66 83 GLU A N 1
ATOM 567 C CA . GLU A 1 83 ? 10.459 -0.389 15.309 1.00 49.38 83 GLU A CA 1
ATOM 568 C C . GLU A 1 83 ? 10.994 0.958 14.805 1.00 46.81 83 GLU A C 1
ATOM 569 O O . GLU A 1 83 ? 12.207 1.182 14.902 1.00 42.28 83 GLU A O 1
ATOM 575 N N . LYS A 1 84 ? 10.118 1.837 14.307 1.00 48.56 84 LYS A N 1
ATOM 576 C CA . LYS A 1 84 ? 10.521 3.169 13.775 1.00 48.88 84 LYS A CA 1
ATOM 577 C C . LYS A 1 84 ? 10.595 4.206 14.902 1.00 46.72 84 LYS A C 1
ATOM 578 O O . LYS A 1 84 ? 11.027 5.335 14.600 1.00 44.11 84 LYS A O 1
ATOM 584 N N . LYS A 1 85 ? 10.220 3.844 16.138 1.00 40.92 85 LYS A N 1
ATOM 585 C CA . LYS A 1 85 ? 10.226 4.782 17.299 1.00 42.65 85 LYS A CA 1
ATOM 586 C C . LYS A 1 85 ? 9.376 6.014 16.948 1.00 36.57 85 LYS A C 1
ATOM 587 O O . LYS A 1 85 ? 9.850 7.165 17.109 1.00 36.34 85 LYS A O 1
ATOM 593 N N . GLN A 1 86 ? 8.179 5.780 16.434 1.00 35.61 86 GLN A N 1
ATOM 594 C CA . GLN A 1 86 ? 7.297 6.877 15.979 1.00 36.97 86 GLN A CA 1
ATOM 595 C C . GLN A 1 86 ? 6.007 6.819 16.776 1.00 42.88 86 GLN A C 1
ATOM 596 O O . GLN A 1 86 ? 5.591 5.693 17.216 1.00 42.83 86 GLN A O 1
ATOM 602 N N . VAL A 1 87 ? 5.420 7.990 17.005 1.00 37.44 87 VAL A N 1
ATOM 603 C CA . VAL A 1 87 ? 4.079 8.070 17.629 1.00 33.59 87 VAL A CA 1
ATOM 604 C C . VAL A 1 87 ? 3.184 8.846 16.678 1.00 35.77 87 VAL A C 1
ATOM 605 O O . VAL A 1 87 ? 3.647 9.845 16.114 1.00 37.36 87 VAL A O 1
ATOM 609 N N . THR A 1 88 ? 1.957 8.383 16.514 1.00 33.15 88 THR A N 1
ATOM 610 C CA . THR A 1 88 ? 0.882 9.114 15.813 1.00 36.91 88 THR A CA 1
ATOM 611 C C . THR A 1 88 ? -0.113 9.567 16.869 1.00 35.04 88 THR A C 1
ATOM 612 O O . THR A 1 88 ? -0.682 8.713 17.567 1.00 38.14 88 THR A O 1
ATOM 616 N N . VAL A 1 89 ? -0.303 10.869 16.988 1.00 35.43 89 VAL A N 1
ATOM 617 C CA . VAL A 1 89 ? -1.115 11.481 18.068 1.00 34.03 89 VAL A CA 1
ATOM 618 C C . VAL A 1 89 ? -2.076 12.471 17.434 1.00 34.84 89 VAL A C 1
ATOM 619 O O . VAL A 1 89 ? -1.711 13.070 16.418 1.00 32.90 89 VAL A O 1
ATOM 623 N N . GLN A 1 90 ? -3.265 12.620 18.011 1.00 34.10 90 GLN A N 1
ATOM 624 C CA . GLN A 1 90 ? -4.199 13.699 17.632 1.00 32.96 90 GLN A CA 1
ATOM 625 C C . GLN A 1 90 ? -3.571 15.034 18.059 1.00 31.13 90 GLN A C 1
ATOM 626 O O . GLN A 1 90 ? -2.936 15.080 19.112 1.00 29.86 90 GLN A O 1
ATOM 632 N N . ALA A 1 91 ? -3.733 16.085 17.262 1.00 32.01 91 ALA A N 1
ATOM 633 C CA . ALA A 1 91 ? -2.979 17.348 17.409 1.00 31.93 91 ALA A CA 1
ATOM 634 C C . ALA A 1 91 ? -3.426 18.118 18.649 1.00 28.89 91 ALA A C 1
ATOM 635 O O . ALA A 1 91 ? -2.682 18.990 19.088 1.00 30.22 91 ALA A O 1
ATOM 637 N N . GLY A 1 92 ? -4.585 17.780 19.217 1.00 31.80 92 GLY A N 1
ATOM 638 C CA . GLY A 1 92 ? -5.107 18.408 20.446 1.00 31.31 92 GLY A CA 1
ATOM 639 C C . GLY A 1 92 ? -4.420 17.945 21.715 1.00 29.31 92 GLY A C 1
ATOM 640 O O . GLY A 1 92 ? -4.586 18.619 22.725 1.00 30.96 92 GLY A O 1
ATOM 641 N N . ALA A 1 93 ? -3.562 16.922 21.644 1.00 32.93 93 ALA A N 1
ATOM 642 C CA . ALA A 1 93 ? -2.801 16.422 22.806 1.00 32.92 93 ALA A CA 1
ATOM 643 C C . ALA A 1 93 ? -1.809 17.504 23.243 1.00 35.05 93 ALA A C 1
ATOM 644 O O . ALA A 1 93 ? -1.164 18.149 22.369 1.00 35.45 93 ALA A O 1
ATOM 646 N N . ARG A 1 94 ? -1.695 17.719 24.554 1.00 31.79 94 ARG A N 1
ATOM 647 C CA . ARG A 1 94 ? -0.634 18.565 25.147 1.00 28.83 94 ARG A CA 1
ATOM 648 C C . ARG A 1 94 ? 0.669 17.777 25.104 1.00 30.77 94 ARG A C 1
ATOM 649 O O . ARG A 1 94 ? 0.633 16.539 25.132 1.00 30.65 94 ARG A O 1
ATOM 657 N N . VAL A 1 95 ? 1.796 18.471 25.021 1.00 31.87 95 VAL A N 1
ATOM 658 C CA . VAL A 1 95 ? 3.127 17.819 25.065 1.00 31.49 95 VAL A CA 1
ATOM 659 C C . VAL A 1 95 ? 3.174 16.867 26.287 1.00 34.74 95 VAL A C 1
ATOM 660 O O . VAL A 1 95 ? 3.669 15.717 26.127 1.00 33.36 95 VAL A O 1
ATOM 664 N N . GLN A 1 96 ? 2.655 17.299 27.447 1.00 34.33 96 GLN A N 1
ATOM 665 C CA . GLN A 1 96 ? 2.679 16.503 28.704 1.00 34.42 96 GLN A CA 1
ATOM 666 C C . GLN A 1 96 ? 1.929 15.177 28.496 1.00 36.46 96 GLN A C 1
ATOM 667 O O . GLN A 1 96 ? 2.376 14.135 29.029 1.00 40.10 96 GLN A O 1
ATOM 673 N N . GLN A 1 97 ? 0.785 15.218 27.817 1.00 36.16 97 GLN A N 1
ATOM 674 C CA . GLN A 1 97 ? -0.048 14.017 27.584 1.00 36.76 97 GLN A CA 1
ATOM 675 C C . GLN A 1 97 ? 0.748 13.054 26.712 1.00 41.48 97 GLN A C 1
ATOM 676 O O . GLN A 1 97 ? 0.649 11.836 26.938 1.00 41.33 97 GLN A O 1
ATOM 682 N N . VAL A 1 98 ? 1.504 13.577 25.747 1.00 38.53 98 VAL A N 1
ATOM 683 C CA . VAL A 1 98 ? 2.274 12.725 24.802 1.00 37.05 98 VAL A CA 1
ATOM 684 C C . VAL A 1 98 ? 3.401 12.073 25.598 1.00 36.51 98 VAL A C 1
ATOM 685 O O . VAL A 1 98 ? 3.605 10.883 25.418 1.00 39.13 98 VAL A O 1
ATOM 689 N N . VAL A 1 99 ? 4.107 12.857 26.415 1.00 36.15 99 VAL A N 1
ATOM 690 C CA . VAL A 1 99 ? 5.203 12.392 27.308 1.00 38.45 99 VAL A CA 1
ATOM 691 C C . VAL A 1 99 ? 4.692 11.251 28.194 1.00 36.34 99 VAL A C 1
ATOM 692 O O . VAL A 1 99 ? 5.350 10.181 28.225 1.00 38.93 99 VAL A O 1
ATOM 696 N N . ASP A 1 100 ? 3.551 11.453 28.844 1.00 39.54 100 ASP A N 1
ATOM 697 C CA . ASP A 1 100 ? 2.924 10.457 29.762 1.00 43.58 100 ASP A CA 1
ATOM 698 C C . ASP A 1 100 ? 2.565 9.196 28.964 1.00 43.21 100 ASP A C 1
ATOM 699 O O . ASP A 1 100 ? 2.922 8.098 29.411 1.00 36.85 100 ASP A O 1
ATOM 704 N N . ALA A 1 101 ? 1.947 9.342 27.789 1.00 41.64 101 ALA A N 1
ATOM 705 C CA . ALA A 1 101 ? 1.586 8.209 26.899 1.00 41.01 101 ALA A CA 1
ATOM 706 C C . ALA A 1 101 ? 2.832 7.459 26.402 1.00 41.19 101 ALA A C 1
ATOM 707 O O . ALA A 1 101 ? 2.756 6.214 26.299 1.00 39.98 101 ALA A O 1
ATOM 709 N N . LEU A 1 102 ? 3.957 8.138 26.144 1.00 40.07 102 LEU A N 1
ATOM 710 C CA . LEU A 1 102 ? 5.172 7.479 25.583 1.00 38.71 102 LEU A CA 1
ATOM 711 C C . LEU A 1 102 ? 5.970 6.760 26.679 1.00 42.88 102 LEU A C 1
ATOM 712 O O . LEU A 1 102 ? 6.802 5.916 26.315 1.00 38.69 102 LEU A O 1
ATOM 717 N N . ARG A 1 103 ? 5.825 7.151 27.945 1.00 43.44 103 ARG A N 1
ATOM 718 C CA . ARG A 1 103 ? 6.625 6.628 29.084 1.00 50.15 103 ARG A CA 1
ATOM 719 C C . ARG A 1 103 ? 6.615 5.096 29.049 1.00 44.19 103 ARG A C 1
ATOM 720 O O . ARG A 1 103 ? 7.676 4.503 28.983 1.00 40.00 103 ARG A O 1
ATOM 728 N N . PRO A 1 104 ? 5.452 4.405 29.052 1.00 44.66 104 PRO A N 1
ATOM 729 C CA . PRO A 1 104 ? 5.438 2.942 29.047 1.00 48.69 104 PRO A CA 1
ATOM 730 C C . PRO A 1 104 ? 6.004 2.305 27.767 1.00 57.86 104 PRO A C 1
ATOM 731 O O . PRO A 1 104 ? 6.358 1.155 27.818 1.00 54.53 104 PRO A O 1
ATOM 735 N N . HIS A 1 105 ? 6.105 3.062 26.665 1.00 53.97 105 HIS A N 1
ATOM 736 C CA . HIS A 1 105 ? 6.718 2.597 25.395 1.00 47.07 105 HIS A CA 1
ATOM 737 C C . HIS A 1 105 ? 8.220 2.875 25.375 1.00 44.16 105 HIS A C 1
ATOM 738 O O . HIS A 1 105 ? 8.842 2.521 24.381 1.00 44.59 105 HIS A O 1
ATOM 745 N N . GLY A 1 106 ? 8.798 3.469 26.418 1.00 38.53 106 GLY A N 1
ATOM 746 C CA . GLY A 1 106 ? 10.255 3.724 26.464 1.00 41.77 106 GLY A CA 1
ATOM 747 C C . GLY A 1 106 ? 10.684 4.801 25.477 1.00 41.17 106 GLY A C 1
ATOM 748 O O . GLY A 1 106 ? 11.865 4.832 25.104 1.00 41.28 106 GLY A O 1
ATOM 749 N N . LEU A 1 107 ? 9.772 5.703 25.113 1.00 41.38 107 LEU A N 1
ATOM 750 C CA . LEU A 1 107 ? 10.033 6.767 24.113 1.00 38.13 107 LEU A CA 1
ATOM 751 C C . LEU A 1 107 ? 9.855 8.160 24.731 1.00 39.39 107 LEU A C 1
ATOM 752 O O . LEU A 1 107 ? 9.142 8.301 25.749 1.00 42.26 107 LEU A O 1
ATOM 757 N N . THR A 1 108 ? 10.485 9.159 24.102 1.00 42.07 108 THR A N 1
ATOM 758 C CA . THR A 1 108 ? 10.315 10.591 24.452 1.00 39.93 108 THR A CA 1
ATOM 759 C C . THR A 1 108 ? 10.469 11.441 23.182 1.00 39.06 108 THR A C 1
ATOM 760 O O . THR A 1 108 ? 10.754 10.886 22.121 1.00 34.54 108 THR A O 1
ATOM 764 N N . LEU A 1 109 ? 10.259 12.747 23.297 1.00 38.96 109 LEU A N 1
ATOM 765 C CA . LEU A 1 109 ? 10.409 13.684 22.160 1.00 38.62 109 LEU A CA 1
ATOM 766 C C . LEU A 1 109 ? 11.891 13.990 22.031 1.00 36.40 109 LEU A C 1
ATOM 767 O O . LEU A 1 109 ? 12.595 13.925 23.033 1.00 36.19 109 LEU A O 1
ATOM 772 N N . GLN A 1 110 ? 12.332 14.270 20.812 1.00 34.83 110 GLN A N 1
ATOM 773 C CA . GLN A 1 110 ? 13.738 14.619 20.529 1.00 33.05 110 GLN A CA 1
ATOM 774 C C . GLN A 1 110 ? 14.087 15.891 21.303 1.00 36.96 110 GLN A C 1
ATOM 775 O O . GLN A 1 110 ? 15.249 16.070 21.719 1.00 37.19 110 GLN A O 1
ATOM 781 N N . ASN A 1 111 ? 13.109 16.782 21.479 1.00 33.07 111 ASN A N 1
ATOM 782 C CA . ASN A 1 111 ? 13.349 18.021 22.253 1.00 35.40 111 ASN A CA 1
ATOM 783 C C . ASN A 1 111 ? 12.016 18.590 22.721 1.00 31.31 111 ASN A C 1
ATOM 784 O O . ASN A 1 111 ? 10.980 18.177 22.217 1.00 33.02 111 ASN A O 1
ATOM 789 N N . PHE A 1 112 ? 12.108 19.561 23.611 1.00 33.97 112 PHE A N 1
ATOM 790 C CA . PHE A 1 112 ? 10.976 20.238 24.290 1.00 36.23 112 PHE A CA 1
ATOM 791 C C . PHE A 1 112 ? 11.173 21.749 24.151 1.00 38.91 112 PHE A C 1
ATOM 792 O O . PHE A 1 112 ? 12.317 22.227 23.957 1.00 39.78 112 PHE A O 1
ATOM 800 N N . ALA A 1 113 ? 10.081 22.479 24.263 1.00 36.41 113 ALA A N 1
ATOM 801 C CA . ALA A 1 113 ? 10.079 23.952 24.161 1.00 38.87 113 ALA A CA 1
ATOM 802 C C . ALA A 1 113 ? 9.542 24.499 25.468 1.00 41.43 113 ALA A C 1
ATOM 803 O O . ALA A 1 113 ? 8.451 25.116 25.373 1.00 37.14 113 ALA A O 1
ATOM 805 N N . SER A 1 114 ? 10.283 24.237 26.563 1.00 39.07 114 SER A N 1
ATOM 806 C CA . SER A 1 114 ? 9.985 24.721 27.937 1.00 43.47 114 SER A CA 1
ATOM 807 C C . SER A 1 114 ? 8.686 24.204 28.551 1.00 38.59 114 SER A C 1
ATOM 808 O O . SER A 1 114 ? 8.768 23.365 29.433 1.00 42.87 114 SER A O 1
ATOM 811 N N . ILE A 1 115 ? 7.538 24.602 28.041 1.00 38.56 115 ILE A N 1
ATOM 812 C CA . ILE A 1 115 ? 6.248 24.327 28.729 1.00 40.64 115 ILE A CA 1
ATOM 813 C C . ILE A 1 115 ? 5.545 23.126 28.082 1.00 39.26 115 ILE A C 1
ATOM 814 O O . ILE A 1 115 ? 5.394 23.066 26.857 1.00 45.81 115 ILE A O 1
ATOM 819 N N . SER A 1 116 ? 5.111 22.193 28.911 1.00 41.69 116 SER A N 1
ATOM 820 C CA . SER A 1 116 ? 4.501 20.909 28.487 1.00 41.22 116 SER A CA 1
ATOM 821 C C . SER A 1 116 ? 2.996 21.095 28.270 1.00 38.42 116 SER A C 1
ATOM 822 O O . SER A 1 116 ? 2.356 20.140 27.829 1.00 40.60 116 SER A O 1
ATOM 825 N N . GLU A 1 117 ? 2.437 22.276 28.548 1.00 36.44 117 GLU A N 1
ATOM 826 C CA . GLU A 1 117 ? 0.966 22.509 28.484 1.00 38.30 117 GLU A CA 1
ATOM 827 C C . GLU A 1 117 ? 0.554 22.976 27.086 1.00 35.69 117 GLU A C 1
ATOM 828 O O . GLU A 1 117 ? -0.650 23.073 26.836 1.00 34.09 117 GLU A O 1
ATOM 834 N N . GLN A 1 118 ? 1.506 23.222 26.194 1.00 32.57 118 GLN A N 1
ATOM 835 C CA . GLN A 1 118 ? 1.151 23.556 24.788 1.00 36.79 118 GLN A CA 1
ATOM 836 C C . GLN A 1 118 ? 0.662 22.295 24.063 1.00 32.03 118 GLN A C 1
ATOM 837 O O . GLN A 1 118 ? 1.055 21.189 24.438 1.00 37.42 118 GLN A O 1
ATOM 843 N N . GLN A 1 119 ? -0.175 22.464 23.050 1.00 29.35 119 GLN A N 1
ATOM 844 C CA . GLN A 1 119 ? -0.652 21.334 22.219 1.00 29.13 119 GLN A CA 1
ATOM 845 C C . GLN A 1 119 ? 0.345 21.034 21.106 1.00 30.48 119 GLN A C 1
ATOM 846 O O . GLN A 1 119 ? 1.115 21.931 20.707 1.00 30.70 119 GLN A O 1
ATOM 852 N N . ILE A 1 120 ? 0.331 19.796 20.614 1.00 29.85 120 ILE A N 1
ATOM 853 C CA . ILE A 1 120 ? 1.201 19.343 19.505 1.00 29.95 120 ILE A CA 1
ATOM 854 C C . ILE A 1 120 ? 0.957 20.247 18.269 1.00 29.53 120 ILE A C 1
ATOM 855 O O . ILE A 1 120 ? 1.942 20.660 17.654 1.00 29.45 120 ILE A O 1
ATOM 860 N N . GLY A 1 121 ? -0.288 20.585 17.942 1.00 29.04 121 GLY A N 1
ATOM 861 C CA . GLY A 1 121 ? -0.590 21.479 16.813 1.00 31.02 121 GLY A CA 1
ATOM 862 C C . GLY A 1 121 ? 0.111 22.827 16.955 1.00 28.94 121 GLY A C 1
ATOM 863 O O . GLY A 1 121 ? 0.753 23.274 15.988 1.00 30.12 121 GLY A O 1
ATOM 864 N N . GLY A 1 122 ? -0.021 23.447 18.125 1.00 30.07 122 GLY A N 1
ATOM 865 C CA . GLY A 1 122 ? 0.563 24.765 18.416 1.00 30.43 122 GLY A CA 1
ATOM 866 C C . GLY A 1 122 ? 2.077 24.700 18.419 1.00 30.62 122 GLY A C 1
ATOM 867 O O . GLY A 1 122 ? 2.720 25.668 17.983 1.00 28.74 122 GLY A O 1
ATOM 868 N N . PHE A 1 123 ? 2.615 23.577 18.890 1.00 27.90 123 PHE A N 1
ATOM 869 C CA . PHE A 1 123 ? 4.063 23.273 19.035 1.00 29.46 123 PHE A CA 1
ATOM 870 C C . PHE A 1 123 ? 4.719 23.274 17.648 1.00 28.04 123 PHE A C 1
ATOM 871 O O . PHE A 1 123 ? 5.763 23.971 17.442 1.00 26.80 123 PHE A O 1
ATOM 879 N N . ILE A 1 124 ? 4.135 22.543 16.691 1.00 27.60 124 ILE A N 1
ATOM 880 C CA . ILE A 1 124 ? 4.746 22.394 15.346 1.00 27.22 124 ILE A CA 1
ATOM 881 C C . ILE A 1 124 ? 4.422 23.626 14.495 1.00 28.02 124 ILE A C 1
ATOM 882 O O . ILE A 1 124 ? 5.298 24.016 13.698 1.00 29.12 124 ILE A O 1
ATOM 887 N N . GLN A 1 125 ? 3.248 24.243 14.655 1.00 24.98 125 GLN A N 1
ATOM 888 C CA . GLN A 1 125 ? 2.753 25.222 13.642 1.00 28.43 125 GLN A CA 1
ATOM 889 C C . GLN A 1 125 ? 3.583 26.505 13.689 1.00 28.88 125 GLN A C 1
ATOM 890 O O . GLN A 1 125 ? 3.543 27.273 12.712 1.00 29.45 125 GLN A O 1
ATOM 896 N N . VAL A 1 126 ? 4.295 26.732 14.794 1.00 30.21 126 VAL A N 1
ATOM 897 C CA . VAL A 1 126 ? 5.122 27.952 14.998 1.00 28.39 126 VAL A CA 1
ATOM 898 C C . VAL A 1 126 ? 6.588 27.586 14.819 1.00 30.53 126 VAL A C 1
ATOM 899 O O . VAL A 1 126 ? 7.432 28.513 14.855 1.00 31.13 126 VAL A O 1
ATOM 903 N N . GLY A 1 127 ? 6.906 26.303 14.690 1.00 28.40 127 GLY A N 1
ATOM 904 C CA . GLY A 1 127 ? 8.331 25.913 14.583 1.00 29.65 127 GLY A CA 1
ATOM 905 C C . GLY A 1 127 ? 9.066 26.083 15.904 1.00 30.07 127 GLY A C 1
ATOM 906 O O . GLY A 1 127 ? 10.218 26.538 15.879 1.00 28.49 127 GLY A O 1
ATOM 907 N N . ALA A 1 128 ? 8.456 25.650 17.024 1.00 29.36 128 ALA A N 1
ATOM 908 C CA . ALA A 1 128 ? 9.027 25.786 18.379 1.00 30.40 128 ALA A CA 1
ATOM 909 C C . ALA A 1 128 ? 10.317 24.950 18.466 1.00 29.86 128 ALA A C 1
ATOM 910 O O . ALA A 1 128 ? 10.574 24.104 17.597 1.00 32.81 128 ALA A O 1
ATOM 912 N N . HIS A 1 129 ? 11.154 25.278 19.422 1.00 29.93 129 HIS A N 1
ATOM 913 C CA . HIS A 1 129 ? 12.490 24.656 19.561 1.00 29.44 129 HIS A CA 1
ATOM 914 C C . HIS A 1 129 ? 12.895 24.579 21.025 1.00 29.93 129 HIS A C 1
ATOM 915 O O . HIS A 1 129 ? 12.394 25.363 21.861 1.00 26.41 129 HIS A O 1
ATOM 922 N N . GLY A 1 130 ? 13.833 23.672 21.293 1.00 31.33 130 GLY A N 1
ATOM 923 C CA . GLY A 1 130 ? 14.647 23.666 22.509 1.00 29.65 130 GLY A CA 1
ATOM 924 C C . GLY A 1 130 ? 16.067 24.076 22.207 1.00 31.67 130 GLY A C 1
ATOM 925 O O . GLY A 1 130 ? 16.291 25.008 21.416 1.00 27.69 130 GLY A O 1
ATOM 926 N N . THR A 1 131 ? 17.023 23.396 22.822 1.00 29.56 131 THR A N 1
ATOM 927 C CA . THR A 1 131 ? 18.459 23.695 22.634 1.00 28.99 131 THR A CA 1
ATOM 928 C C . THR A 1 131 ? 19.163 22.376 22.314 1.00 32.51 131 THR A C 1
ATOM 929 O O . THR A 1 131 ? 18.584 21.290 22.593 1.00 32.95 131 THR A O 1
ATOM 933 N N . GLY A 1 132 ? 20.352 22.491 21.717 1.00 34.32 132 GLY A N 1
ATOM 934 C CA . GLY A 1 132 ? 21.104 21.346 21.174 1.00 37.47 132 GLY A CA 1
ATOM 935 C C . GLY A 1 132 ? 21.492 21.612 19.739 1.00 33.21 132 GLY A C 1
ATOM 936 O O . GLY A 1 132 ? 20.590 21.633 18.872 1.00 33.70 132 GLY A O 1
ATOM 937 N N . ALA A 1 133 ? 22.790 21.775 19.492 1.00 35.18 133 ALA A N 1
ATOM 938 C CA . ALA A 1 133 ? 23.338 22.201 18.185 1.00 36.47 133 ALA A CA 1
ATOM 939 C C . ALA A 1 133 ? 23.031 21.141 17.114 1.00 35.37 133 ALA A C 1
ATOM 940 O O . ALA A 1 133 ? 22.885 21.525 15.969 1.00 34.28 133 ALA A O 1
ATOM 942 N N . ARG A 1 134 ? 22.832 19.878 17.494 1.00 33.51 134 ARG A N 1
ATOM 943 C CA . ARG A 1 134 ? 22.590 18.779 16.535 1.00 35.23 134 ARG A CA 1
ATOM 944 C C . ARG A 1 134 ? 21.112 18.431 16.518 1.00 37.77 134 ARG A C 1
ATOM 945 O O . ARG A 1 134 ? 20.762 17.438 15.873 1.00 37.64 134 ARG A O 1
ATOM 953 N N . ILE A 1 135 ? 20.267 19.228 17.175 1.00 35.63 135 ILE A N 1
ATOM 954 C CA . ILE A 1 135 ? 18.819 18.900 17.251 1.00 32.47 135 ILE A CA 1
ATOM 955 C C . ILE A 1 135 ? 18.029 20.025 16.573 1.00 34.34 135 ILE A C 1
ATOM 956 O O . ILE A 1 135 ? 18.176 21.199 16.917 1.00 34.41 135 ILE A O 1
ATOM 961 N N . PRO A 1 136 ? 17.185 19.711 15.574 1.00 31.82 136 PRO A N 1
ATOM 962 C CA . PRO A 1 136 ? 16.424 20.743 14.875 1.00 32.71 136 PRO A CA 1
ATOM 963 C C . PRO A 1 136 ? 15.232 21.232 15.691 1.00 31.77 136 PRO A C 1
ATOM 964 O O . PRO A 1 136 ? 14.868 20.638 16.715 1.00 33.82 136 PRO A O 1
ATOM 968 N N . PRO A 1 137 ? 14.567 22.312 15.237 1.00 28.89 137 PRO A N 1
ATOM 969 C CA . PRO A 1 137 ? 13.292 22.713 15.826 1.00 28.82 137 PRO A CA 1
ATOM 970 C C . PRO A 1 137 ? 12.291 21.574 15.642 1.00 32.01 137 PRO A C 1
ATOM 971 O O . PRO A 1 137 ? 12.510 20.686 14.778 1.00 31.05 137 PRO A O 1
ATOM 975 N N . VAL A 1 138 ? 11.165 21.654 16.355 1.00 30.97 138 VAL A N 1
ATOM 976 C CA . VAL A 1 138 ? 10.281 20.480 16.553 1.00 32.07 138 VAL A CA 1
ATOM 977 C C . VAL A 1 138 ? 9.472 20.208 15.282 1.00 32.67 138 VAL A C 1
ATOM 978 O O . VAL A 1 138 ? 9.023 19.066 15.112 1.00 29.00 138 VAL A O 1
ATOM 982 N N . ASP A 1 139 ? 9.332 21.187 14.375 1.00 31.58 139 ASP A N 1
ATOM 983 C CA . ASP A 1 139 ? 8.660 20.953 13.071 1.00 31.43 139 ASP A CA 1
ATOM 984 C C . ASP A 1 139 ? 9.404 19.842 12.310 1.00 34.66 139 ASP A C 1
ATOM 985 O O . ASP A 1 139 ? 8.741 19.084 11.582 1.00 32.53 139 ASP A O 1
ATOM 990 N N . GLU A 1 140 ? 10.716 19.706 12.499 1.00 36.88 140 GLU A N 1
ATOM 991 C CA . GLU A 1 140 ? 11.508 18.609 11.869 1.00 38.86 140 GLU A CA 1
ATOM 992 C C . GLU A 1 140 ? 11.241 17.251 12.527 1.00 42.01 140 GLU A C 1
ATOM 993 O O . GLU A 1 140 ? 11.677 16.266 11.954 1.00 42.80 140 GLU A O 1
ATOM 999 N N . GLN A 1 141 ? 10.600 17.179 13.699 1.00 40.24 141 GLN A N 1
ATOM 1000 C CA . GLN A 1 141 ? 10.224 15.876 14.310 1.00 38.70 141 GLN A CA 1
ATOM 1001 C C . GLN A 1 141 ? 9.077 15.260 13.509 1.00 33.84 141 GLN A C 1
ATOM 1002 O O . GLN A 1 141 ? 8.779 14.091 13.714 1.00 34.24 141 GLN A O 1
ATOM 1008 N N . VAL A 1 142 ? 8.364 16.053 12.720 1.00 32.89 142 VAL A N 1
ATOM 1009 C CA . VAL A 1 142 ? 7.133 15.617 12.020 1.00 34.81 142 VAL A CA 1
ATOM 1010 C C . VAL A 1 142 ? 7.516 14.765 10.802 1.00 36.28 142 VAL A C 1
ATOM 1011 O O . VAL A 1 142 ? 8.193 15.267 9.909 1.00 36.07 142 VAL A O 1
ATOM 1015 N N . VAL A 1 143 ? 7.032 13.533 10.780 1.00 35.35 143 VAL A N 1
ATOM 1016 C CA . VAL A 1 143 ? 7.221 12.542 9.682 1.00 37.05 143 VAL A CA 1
ATOM 1017 C C . VAL A 1 143 ? 6.016 12.613 8.754 1.00 34.05 143 VAL A C 1
ATOM 1018 O O . VAL A 1 143 ? 6.182 12.522 7.543 1.00 38.01 143 VAL A O 1
ATOM 1022 N N . SER A 1 144 ? 4.821 12.751 9.301 1.00 38.64 144 SER A N 1
ATOM 1023 C CA . SER A 1 144 ? 3.583 12.887 8.513 1.00 34.80 144 SER A CA 1
ATOM 1024 C C . SER A 1 144 ? 2.515 13.563 9.355 1.00 34.97 144 SER A C 1
ATOM 1025 O O . SER A 1 144 ? 2.660 13.684 10.599 1.00 32.66 144 SER A O 1
ATOM 1028 N N . MET A 1 145 ? 1.458 13.987 8.680 1.00 34.10 145 MET A N 1
ATOM 1029 C CA . MET A 1 145 ? 0.353 14.715 9.335 1.00 34.30 145 MET A CA 1
ATOM 1030 C C . MET A 1 145 ? -0.875 14.575 8.469 1.00 36.89 145 MET A C 1
ATOM 1031 O O . MET A 1 145 ? -0.720 14.237 7.304 1.00 36.73 145 MET A O 1
ATOM 1036 N N . LYS A 1 146 ? -2.028 14.852 9.071 1.00 37.28 146 LYS A N 1
ATOM 1037 C CA . LYS A 1 146 ? -3.295 15.041 8.372 1.00 37.90 146 LYS A CA 1
ATOM 1038 C C . LYS A 1 146 ? -3.759 16.445 8.695 1.00 39.89 146 LYS A C 1
ATOM 1039 O O . LYS A 1 146 ? -3.586 16.878 9.838 1.00 35.99 146 LYS A O 1
ATOM 1045 N N . LEU A 1 147 ? -4.387 17.053 7.700 1.00 37.17 147 LEU A N 1
ATOM 1046 C CA . LEU A 1 147 ? -4.741 18.479 7.630 1.00 46.25 147 LEU A CA 1
ATOM 1047 C C . LEU A 1 147 ? -6.166 18.509 7.070 1.00 44.36 147 LEU A C 1
ATOM 1048 O O . LEU A 1 147 ? -6.375 17.930 5.993 1.00 45.14 147 LEU A O 1
ATOM 1053 N N . VAL A 1 148 ? -7.121 19.086 7.789 1.00 37.49 148 VAL A N 1
ATOM 1054 C CA . VAL A 1 148 ? -8.445 19.442 7.217 1.00 39.06 148 VAL A CA 1
ATOM 1055 C C . VAL A 1 148 ? -8.340 20.817 6.555 1.00 40.12 148 VAL A C 1
ATOM 1056 O O . VAL A 1 148 ? -8.172 21.818 7.274 1.00 38.69 148 VAL A O 1
ATOM 1060 N N . THR A 1 149 ? -8.456 20.849 5.226 1.00 42.77 149 THR A N 1
ATOM 1061 C CA . THR A 1 149 ? -8.323 22.074 4.393 1.00 36.04 149 THR A CA 1
ATOM 1062 C C . THR A 1 149 ? -9.700 22.519 3.929 1.00 38.02 149 THR A C 1
ATOM 1063 O O . THR A 1 149 ? -10.537 21.697 3.592 1.00 38.07 149 THR A O 1
ATOM 1067 N N . PRO A 1 150 ? -9.975 23.836 3.915 1.00 39.49 150 PRO A N 1
ATOM 1068 C CA . PRO A 1 150 ? -11.187 24.361 3.287 1.00 42.88 150 PRO A CA 1
ATOM 1069 C C . PRO A 1 150 ? -11.385 23.893 1.837 1.00 39.55 150 PRO A C 1
ATOM 1070 O O . PRO A 1 150 ? -12.519 23.557 1.491 1.00 41.11 150 PRO A O 1
ATOM 1074 N N . ALA A 1 151 ? -10.325 23.862 1.032 1.00 39.07 151 ALA A N 1
ATOM 1075 C CA . ALA A 1 151 ? -10.412 23.608 -0.437 1.00 44.65 151 ALA A CA 1
ATOM 1076 C C . ALA A 1 151 ? -10.479 22.117 -0.770 1.00 47.31 151 ALA A C 1
ATOM 1077 O O . ALA A 1 151 ? -11.127 21.789 -1.780 1.00 44.75 151 ALA A O 1
ATOM 1079 N N . LYS A 1 152 ? -9.823 21.241 -0.009 1.00 46.18 152 LYS A N 1
ATOM 1080 C CA . LYS A 1 152 ? -9.634 19.828 -0.445 1.00 47.80 152 LYS A CA 1
ATOM 1081 C C . LYS A 1 152 ? -10.087 18.839 0.624 1.00 49.36 152 LYS A C 1
ATOM 1082 O O . LYS A 1 152 ? -9.826 17.646 0.431 1.00 54.69 152 LYS A O 1
ATOM 1088 N N . GLY A 1 153 ? -10.743 19.286 1.691 1.00 46.45 153 GLY A N 1
ATOM 1089 C CA . GLY A 1 153 ? -11.031 18.413 2.849 1.00 44.66 153 GLY A CA 1
ATOM 1090 C C . GLY A 1 153 ? -9.740 17.858 3.440 1.00 42.17 153 GLY A C 1
ATOM 1091 O O . GLY A 1 153 ? -8.681 18.543 3.343 1.00 36.88 153 GLY A O 1
ATOM 1092 N N . THR A 1 154 ? -9.816 16.666 4.027 1.00 43.29 154 THR A N 1
ATOM 1093 C CA . THR A 1 154 ? -8.734 16.045 4.820 1.00 45.65 154 THR A CA 1
ATOM 1094 C C . THR A 1 154 ? -7.664 15.481 3.897 1.00 47.80 154 THR A C 1
ATOM 1095 O O . THR A 1 154 ? -7.985 14.594 3.100 1.00 48.29 154 THR A O 1
ATOM 1099 N N . ILE A 1 155 ? -6.423 15.947 4.030 1.00 39.61 155 ILE A N 1
ATOM 1100 C CA . ILE A 1 155 ? -5.307 15.441 3.197 1.00 41.08 155 ILE A CA 1
ATOM 1101 C C . ILE A 1 155 ? -4.183 14.938 4.098 1.00 41.50 155 ILE A C 1
ATOM 1102 O O . ILE A 1 155 ? -4.022 15.485 5.204 1.00 38.86 155 ILE A O 1
ATOM 1107 N N . GLU A 1 156 ? -3.423 13.967 3.602 1.00 38.10 156 GLU A N 1
ATOM 1108 C CA . GLU A 1 156 ? -2.230 13.419 4.285 1.00 40.22 156 GLU A CA 1
ATOM 1109 C C . GLU A 1 156 ? -0.990 13.985 3.597 1.00 41.24 156 GLU A C 1
ATOM 1110 O O . GLU A 1 156 ? -0.967 14.027 2.358 1.00 39.96 156 GLU A O 1
ATOM 1116 N N . LEU A 1 157 ? -0.000 14.402 4.383 1.00 38.56 157 LEU A N 1
ATOM 1117 C CA . LEU A 1 157 ? 1.270 14.987 3.890 1.00 36.12 157 LEU A CA 1
ATOM 1118 C C . LEU A 1 157 ? 2.413 14.297 4.611 1.00 35.96 157 LEU A C 1
ATOM 1119 O O . LEU A 1 157 ? 2.234 13.946 5.771 1.00 38.39 157 LEU A O 1
ATOM 1124 N N . SER A 1 158 ? 3.539 14.123 3.929 1.00 36.80 158 SER A N 1
ATOM 1125 C CA . SER A 1 158 ? 4.753 13.433 4.432 1.00 37.25 158 SER A CA 1
ATOM 1126 C C . SER A 1 158 ? 5.874 13.651 3.415 1.00 36.27 158 SER A C 1
ATOM 1127 O O . SER A 1 158 ? 5.616 14.295 2.395 1.00 35.80 158 SER A O 1
ATOM 1130 N N . GLU A 1 159 ? 7.070 13.122 3.667 1.00 42.54 159 GLU A N 1
ATOM 1131 C CA . GLU A 1 159 ? 8.195 13.181 2.694 1.00 46.95 159 GLU A CA 1
ATOM 1132 C C . GLU A 1 159 ? 7.800 12.401 1.429 1.00 48.26 159 GLU A C 1
ATOM 1133 O O . GLU A 1 159 ? 8.288 12.753 0.369 1.00 49.07 159 GLU A O 1
ATOM 1139 N N . GLU A 1 160 ? 6.856 11.466 1.519 1.00 48.75 160 GLU A N 1
ATOM 1140 C CA . GLU A 1 160 ? 6.431 10.597 0.391 1.00 52.28 160 GLU A CA 1
ATOM 1141 C C . GLU A 1 160 ? 5.106 11.082 -0.205 1.00 52.65 160 GLU A C 1
ATOM 1142 O O . GLU A 1 160 ? 4.788 10.623 -1.302 1.00 56.26 160 GLU A O 1
ATOM 1148 N N . LYS A 1 161 ? 4.364 11.975 0.459 1.00 46.13 161 LYS A N 1
ATOM 1149 C CA . LYS A 1 161 ? 3.061 12.479 -0.042 1.00 42.23 161 LYS A CA 1
ATOM 1150 C C . LYS A 1 161 ? 3.069 14.004 -0.062 1.00 45.34 161 LYS A C 1
ATOM 1151 O O . LYS A 1 161 ? 2.786 14.610 0.989 1.00 40.44 161 LYS A O 1
ATOM 1157 N N . ASP A 1 162 ? 3.368 14.579 -1.227 1.00 41.16 162 ASP A N 1
ATOM 1158 C CA . ASP A 1 162 ? 3.490 16.039 -1.481 1.00 38.97 162 ASP A CA 1
ATOM 1159 C C . ASP A 1 162 ? 4.469 16.652 -0.472 1.00 40.88 162 ASP A C 1
ATOM 1160 O O . ASP A 1 162 ? 4.118 17.567 0.279 1.00 38.74 162 ASP A O 1
ATOM 1165 N N . PRO A 1 163 ? 5.754 16.222 -0.503 1.00 34.63 163 PRO A N 1
ATOM 1166 C CA . PRO A 1 163 ? 6.785 16.750 0.382 1.00 37.87 163 PRO A CA 1
ATOM 1167 C C . PRO A 1 163 ? 6.848 18.278 0.454 1.00 36.61 163 PRO A C 1
ATOM 1168 O O . PRO A 1 163 ? 7.105 18.813 1.528 1.00 37.27 163 PRO A O 1
ATOM 1172 N N . GLU A 1 164 ? 6.666 18.958 -0.668 1.00 35.98 164 GLU A N 1
ATOM 1173 C CA . GLU A 1 164 ? 6.827 20.425 -0.705 1.00 39.49 164 GLU A CA 1
ATOM 1174 C C . GLU A 1 164 ? 5.717 21.048 0.152 1.00 34.83 164 GLU A C 1
ATOM 1175 O O . GLU A 1 164 ? 6.016 21.947 0.956 1.00 38.51 164 GLU A O 1
ATOM 1181 N N . LEU A 1 165 ? 4.477 20.600 -0.012 1.00 33.76 165 LEU A N 1
ATOM 1182 C CA . LEU A 1 165 ? 3.334 21.121 0.783 1.00 33.98 165 LEU A CA 1
ATOM 1183 C C . LEU A 1 165 ? 3.505 20.683 2.243 1.00 37.11 165 LEU A C 1
ATOM 1184 O O . LEU A 1 165 ? 3.265 21.515 3.117 1.00 36.94 165 LEU A O 1
ATOM 1189 N N . PHE A 1 166 ? 3.957 19.458 2.480 1.00 35.97 166 PHE A N 1
ATOM 1190 C CA . PHE A 1 166 ? 4.238 18.895 3.825 1.00 36.62 166 PHE A CA 1
ATOM 1191 C C . PHE A 1 166 ? 5.141 19.850 4.614 1.00 35.17 166 PHE A C 1
ATOM 1192 O O . PHE A 1 166 ? 4.805 20.219 5.761 1.00 34.83 166 PHE A O 1
ATOM 1200 N N . ARG A 1 167 ? 6.287 20.217 4.035 1.00 32.94 167 ARG A N 1
ATOM 1201 C CA . ARG A 1 167 ? 7.311 21.023 4.744 1.00 37.15 167 ARG A CA 1
ATOM 1202 C C . ARG A 1 167 ? 6.772 22.442 4.999 1.00 36.39 167 ARG A C 1
ATOM 1203 O O . ARG A 1 167 ? 7.174 23.066 5.995 1.00 35.86 167 ARG A O 1
ATOM 1211 N N . LEU A 1 168 ? 5.846 22.922 4.178 1.00 39.00 168 LEU A N 1
ATOM 1212 C CA . LEU A 1 168 ? 5.168 24.224 4.416 1.00 40.66 168 LEU A CA 1
ATOM 1213 C C . LEU A 1 168 ? 4.130 24.078 5.525 1.00 40.56 168 LEU A C 1
ATOM 1214 O O . LEU A 1 168 ? 4.169 24.852 6.480 1.00 36.59 168 LEU A O 1
ATOM 1219 N N . ALA A 1 169 ? 3.199 23.138 5.355 1.00 34.69 169 ALA A N 1
ATOM 1220 C CA . ALA A 1 169 ? 2.003 22.952 6.204 1.00 38.73 169 ALA A CA 1
ATOM 1221 C C . ALA A 1 169 ? 2.354 22.539 7.644 1.00 38.16 169 ALA A C 1
ATOM 1222 O O . ALA A 1 169 ? 1.584 22.903 8.547 1.00 34.56 169 ALA A O 1
ATOM 1224 N N . ARG A 1 170 ? 3.420 21.769 7.864 1.00 32.82 170 ARG A N 1
ATOM 1225 C CA . ARG A 1 170 ? 3.731 21.290 9.225 1.00 36.28 170 ARG A CA 1
ATOM 1226 C C . ARG A 1 170 ? 4.145 22.485 10.107 1.00 36.99 170 ARG A C 1
ATOM 1227 O O . ARG A 1 170 ? 4.035 22.360 11.335 1.00 35.83 170 ARG A O 1
ATOM 1235 N N . CYS A 1 171 ? 4.645 23.570 9.505 1.00 33.43 171 CYS A N 1
ATOM 1236 C CA . CYS A 1 171 ? 5.057 24.829 10.184 1.00 31.11 171 CYS A CA 1
ATOM 1237 C C . CYS A 1 171 ? 4.287 25.943 9.495 1.00 30.32 171 CYS A C 1
ATOM 1238 O O . CYS A 1 171 ? 4.909 26.895 9.011 1.00 32.15 171 CYS A O 1
ATOM 1241 N N . GLY A 1 172 ? 2.955 25.857 9.541 1.00 28.25 172 GLY A N 1
ATOM 1242 C CA . GLY A 1 172 ? 2.067 26.650 8.672 1.00 28.52 172 GLY A CA 1
ATOM 1243 C C . GLY A 1 172 ? 1.277 27.738 9.386 1.00 29.28 172 GLY A C 1
ATOM 1244 O O . GLY A 1 172 ? 0.373 28.290 8.735 1.00 29.56 172 GLY A O 1
ATOM 1245 N N . LEU A 1 173 ? 1.556 28.027 10.667 1.00 26.72 173 LEU A N 1
ATOM 1246 C CA . LEU A 1 173 ? 0.965 29.180 11.401 1.00 27.93 173 LEU A CA 1
ATOM 1247 C C . LEU A 1 173 ? -0.559 29.080 11.428 1.00 28.96 173 LEU A C 1
ATOM 1248 O O . LEU A 1 173 ? -1.234 30.106 11.498 1.00 28.12 173 LEU A O 1
ATOM 1253 N N . GLY A 1 174 ? -1.086 27.863 11.393 1.00 29.73 174 GLY A N 1
ATOM 1254 C CA . GLY A 1 174 ? -2.534 27.596 11.375 1.00 31.16 174 GLY A CA 1
ATOM 1255 C C . GLY A 1 174 ? -3.223 28.100 10.116 1.00 30.85 174 GLY A C 1
ATOM 1256 O O . GLY A 1 174 ? -4.457 28.112 10.106 1.00 37.39 174 GLY A O 1
ATOM 1257 N N . ALA A 1 175 ? -2.477 28.462 9.073 1.00 31.49 175 ALA A N 1
ATOM 1258 C CA . ALA A 1 175 ? -3.030 29.215 7.918 1.00 34.91 175 ALA A CA 1
ATOM 1259 C C . ALA A 1 175 ? -3.355 28.277 6.744 1.00 35.28 175 ALA A C 1
ATOM 1260 O O . ALA A 1 175 ? -3.981 28.761 5.807 1.00 35.18 175 ALA A O 1
ATOM 1262 N N . LEU A 1 176 ? -2.954 27.003 6.802 1.00 34.64 176 LEU A N 1
ATOM 1263 C CA . LEU A 1 176 ? -3.022 26.075 5.626 1.00 33.02 176 LEU A CA 1
ATOM 1264 C C . LEU A 1 176 ? -4.004 24.937 5.881 1.00 35.75 176 LEU A C 1
ATOM 1265 O O . LEU A 1 176 ? -4.218 24.143 4.960 1.00 37.90 176 LEU A O 1
ATOM 1270 N N . GLY A 1 177 ? -4.573 24.862 7.081 1.00 32.66 177 GLY A N 1
ATOM 1271 C CA . GLY A 1 177 ? -5.489 23.778 7.455 1.00 36.91 177 GLY A CA 1
ATOM 1272 C C . GLY A 1 177 ? -5.447 23.495 8.937 1.00 34.82 177 GLY A C 1
ATOM 1273 O O . GLY A 1 177 ? -4.489 23.961 9.624 1.00 34.12 177 GLY A O 1
ATOM 1274 N N . VAL A 1 178 ? -6.467 22.785 9.405 1.00 34.81 178 VAL A N 1
ATOM 1275 C CA . VAL A 1 178 ? -6.581 22.338 10.808 1.00 32.61 178 VAL A CA 1
ATOM 1276 C C . VAL A 1 178 ? -5.895 20.981 10.888 1.00 33.66 178 VAL A C 1
ATOM 1277 O O . VAL A 1 178 ? -6.409 20.003 10.306 1.00 33.18 178 VAL A O 1
ATOM 1281 N N . VAL A 1 179 ? -4.755 20.943 11.561 1.00 30.15 179 VAL A N 1
ATOM 1282 C CA . VAL A 1 179 ? -3.989 19.678 11.759 1.00 29.87 179 VAL A CA 1
ATOM 1283 C C . VAL A 1 179 ? -4.802 18.785 12.710 1.00 31.35 179 VAL A C 1
ATOM 1284 O O . VAL A 1 179 ? -5.220 19.255 13.744 1.00 32.09 179 VAL A O 1
ATOM 1288 N N . THR A 1 180 ? -5.071 17.541 12.322 1.00 32.56 180 THR A N 1
ATOM 1289 C CA . THR A 1 180 ? -5.855 16.590 13.140 1.00 33.29 180 THR A CA 1
ATOM 1290 C C . THR A 1 180 ? -4.937 15.578 13.797 1.00 34.66 180 THR A C 1
ATOM 1291 O O . THR A 1 180 ? -5.304 15.038 14.861 1.00 34.02 180 THR A O 1
ATOM 1295 N N . GLU A 1 181 ? -3.806 15.322 13.169 1.00 35.92 181 GLU A N 1
ATOM 1296 C CA . GLU A 1 181 ? -2.983 14.134 13.450 1.00 39.68 181 GLU A CA 1
ATOM 1297 C C . GLU A 1 181 ? -1.559 14.440 12.999 1.00 35.03 181 GLU A C 1
ATOM 1298 O O . GLU A 1 181 ? -1.375 15.061 11.946 1.00 33.71 181 GLU A O 1
ATOM 1304 N N . VAL A 1 182 ? -0.603 14.016 13.798 1.00 35.18 182 VAL A N 1
ATOM 1305 C CA . VAL A 1 182 ? 0.845 14.227 13.566 1.00 35.53 182 VAL A CA 1
ATOM 1306 C C . VAL A 1 182 ? 1.515 12.912 13.927 1.00 37.97 182 VAL A C 1
ATOM 1307 O O . VAL A 1 182 ? 1.137 12.332 14.961 1.00 37.83 182 VAL A O 1
ATOM 1311 N N . THR A 1 183 ? 2.442 12.460 13.095 1.00 36.28 183 THR A N 1
ATOM 1312 C CA . THR A 1 183 ? 3.381 11.381 13.439 1.00 34.90 183 THR A CA 1
ATOM 1313 C C . THR A 1 183 ? 4.733 12.026 13.716 1.00 34.66 183 THR A C 1
ATOM 1314 O O . THR A 1 183 ? 5.267 12.707 12.806 1.00 34.31 183 THR A O 1
ATOM 1318 N N . LEU A 1 184 ? 5.244 11.808 14.918 1.00 32.09 184 LEU A N 1
ATOM 1319 C CA . LEU A 1 184 ? 6.527 12.366 15.394 1.00 34.39 184 LEU A CA 1
ATOM 1320 C C . LEU A 1 184 ? 7.567 11.255 15.460 1.00 34.14 184 LEU A C 1
ATOM 1321 O O . LEU A 1 184 ? 7.222 10.132 15.921 1.00 35.17 184 LEU A O 1
ATOM 1326 N N . GLN A 1 185 ? 8.782 11.594 15.039 1.00 36.10 185 GLN A N 1
ATOM 1327 C CA . GLN A 1 185 ? 10.011 10.787 15.221 1.00 38.00 185 GLN A CA 1
ATOM 1328 C C . GLN A 1 185 ? 10.479 10.991 16.656 1.00 38.45 185 GLN A C 1
ATOM 1329 O O . GLN A 1 185 ? 10.972 12.073 16.988 1.00 36.24 185 GLN A O 1
ATOM 1335 N N . CYS A 1 186 ? 10.253 9.983 17.488 1.00 35.61 186 CYS A N 1
ATOM 1336 C CA . CYS A 1 186 ? 10.680 9.940 18.896 1.00 35.98 186 CYS A CA 1
ATOM 1337 C C . CYS A 1 186 ? 12.106 9.402 18.975 1.00 36.43 186 CYS A C 1
ATOM 1338 O O . CYS A 1 186 ? 12.658 8.949 17.937 1.00 37.78 186 CYS A O 1
ATOM 1341 N N . VAL A 1 187 ? 12.680 9.513 20.167 1.00 37.39 187 VAL A N 1
ATOM 1342 C CA . VAL A 1 187 ? 13.978 8.900 20.560 1.00 38.46 187 VAL A CA 1
ATOM 1343 C C . VAL A 1 187 ? 13.702 8.079 21.810 1.00 39.91 187 VAL A C 1
ATOM 1344 O O . VAL A 1 187 ? 12.623 8.195 22.417 1.00 42.37 187 VAL A O 1
ATOM 1348 N N . PRO A 1 188 ? 14.617 7.168 22.191 1.00 45.95 188 PRO A N 1
ATOM 1349 C CA . PRO A 1 188 ? 14.445 6.402 23.431 1.00 45.20 188 PRO A CA 1
ATOM 1350 C C . PRO A 1 188 ? 14.332 7.337 24.651 1.00 40.43 188 PRO A C 1
ATOM 1351 O O . PRO A 1 188 ? 15.062 8.307 24.736 1.00 40.41 188 PRO A O 1
ATOM 1355 N N . ARG A 1 189 ? 13.401 7.033 25.556 1.00 42.30 189 ARG A N 1
ATOM 1356 C CA . ARG A 1 189 ? 13.305 7.667 26.899 1.00 44.37 189 ARG A CA 1
ATOM 1357 C C . ARG A 1 189 ? 14.670 7.549 27.572 1.00 44.02 189 ARG A C 1
ATOM 1358 O O . ARG A 1 189 ? 15.288 6.503 27.425 1.00 43.56 189 ARG A O 1
ATOM 1366 N N . HIS A 1 190 ? 15.168 8.607 28.201 1.00 42.06 190 HIS A N 1
ATOM 1367 C CA . HIS A 1 190 ? 16.548 8.625 28.756 1.00 42.18 190 HIS A CA 1
ATOM 1368 C C . HIS A 1 190 ? 16.673 9.707 29.821 1.00 47.23 190 HIS A C 1
ATOM 1369 O O . HIS A 1 190 ? 15.927 10.710 29.765 1.00 45.31 190 HIS A O 1
ATOM 1376 N N . LYS A 1 191 ? 17.602 9.498 30.744 1.00 43.33 191 LYS A N 1
ATOM 1377 C CA . LYS A 1 191 ? 17.929 10.468 31.809 1.00 44.59 191 LYS A CA 1
ATOM 1378 C C . LYS A 1 191 ? 18.987 11.402 31.262 1.00 43.13 191 LYS A C 1
ATOM 1379 O O . LYS A 1 191 ? 19.794 10.956 30.429 1.00 41.76 191 LYS A O 1
ATOM 1385 N N . LEU A 1 192 ? 18.971 12.652 31.725 1.00 40.59 192 LEU A N 1
ATOM 1386 C CA . LEU A 1 192 ? 20.029 13.633 31.417 1.00 40.21 192 LEU A CA 1
ATOM 1387 C C . LEU A 1 192 ? 20.703 14.010 32.721 1.00 37.89 192 LEU A C 1
ATOM 1388 O O . LEU A 1 192 ? 20.015 14.179 33.738 1.00 39.40 192 LEU A O 1
ATOM 1393 N N . LEU A 1 193 ? 22.008 14.209 32.641 1.00 37.87 193 LEU A N 1
ATOM 1394 C CA . LEU A 1 193 ? 22.816 14.894 33.662 1.00 38.58 193 LEU A CA 1
ATOM 1395 C C . LEU A 1 193 ? 22.850 16.361 33.272 1.00 37.49 193 LEU A C 1
ATOM 1396 O O . LEU A 1 193 ? 23.381 16.657 32.201 1.00 37.00 193 LEU A O 1
ATOM 1401 N N . GLU A 1 194 ? 22.303 17.229 34.115 1.00 40.07 194 GLU A N 1
ATOM 1402 C CA . GLU A 1 194 ? 22.331 18.689 33.883 1.00 37.91 194 GLU A CA 1
ATOM 1403 C C . GLU A 1 194 ? 23.414 19.294 34.763 1.00 39.29 194 GLU A C 1
ATOM 1404 O O . GLU A 1 194 ? 23.339 19.123 35.985 1.00 42.26 194 GLU A O 1
ATOM 1410 N N . HIS A 1 195 ? 24.338 20.031 34.163 1.00 38.06 195 HIS A N 1
ATOM 1411 C CA . HIS A 1 195 ? 25.409 20.763 34.880 1.00 39.57 195 HIS A CA 1
ATOM 1412 C C . HIS A 1 195 ? 25.113 22.244 34.755 1.00 40.13 195 HIS A C 1
ATOM 1413 O O . HIS A 1 195 ? 25.035 22.744 33.605 1.00 41.71 195 HIS A O 1
ATOM 1420 N N . THR A 1 196 ? 24.977 22.925 35.888 1.00 36.75 196 THR A N 1
ATOM 1421 C CA . THR A 1 196 ? 24.848 24.396 35.935 1.00 36.20 196 THR A CA 1
ATOM 1422 C C . THR A 1 196 ? 26.154 24.951 36.472 1.00 37.25 196 THR A C 1
ATOM 1423 O O . THR A 1 196 ? 26.583 24.482 37.537 1.00 40.14 196 THR A O 1
ATOM 1427 N N . PHE A 1 197 ? 26.732 25.938 35.799 1.00 37.62 197 PHE A N 1
ATOM 1428 C CA . PHE A 1 197 ? 27.930 26.636 36.310 1.00 41.12 197 PHE A CA 1
ATOM 1429 C C . PHE A 1 197 ? 27.965 28.039 35.737 1.00 43.79 197 PHE A C 1
ATOM 1430 O O . PHE A 1 197 ? 27.338 28.270 34.707 1.00 43.33 197 PHE A O 1
ATOM 1438 N N . VAL A 1 198 ? 28.707 28.921 36.391 1.00 42.53 198 VAL A N 1
ATOM 1439 C CA . VAL A 1 198 ? 28.890 30.317 35.940 1.00 44.02 198 VAL A CA 1
ATOM 1440 C C . VAL A 1 198 ? 30.255 30.434 35.294 1.00 47.81 198 VAL A C 1
ATOM 1441 O O . VAL A 1 198 ? 31.170 29.705 35.683 1.00 45.21 198 VAL A O 1
ATOM 1445 N N . ALA A 1 199 ? 30.342 31.351 34.342 1.00 44.78 199 ALA A N 1
ATOM 1446 C CA . ALA A 1 199 ? 31.565 31.681 33.596 1.00 47.24 199 ALA A CA 1
ATOM 1447 C C . ALA A 1 199 ? 31.498 33.162 33.278 1.00 44.67 199 ALA A C 1
ATOM 1448 O O . ALA A 1 199 ? 30.400 33.714 33.368 1.00 45.37 199 ALA A O 1
ATOM 1450 N N . THR A 1 200 ? 32.646 33.767 32.981 1.00 44.75 200 THR A N 1
ATOM 1451 C CA . THR A 1 200 ? 32.783 35.141 32.430 1.00 47.51 200 THR A CA 1
ATOM 1452 C C . THR A 1 200 ? 32.615 35.083 30.910 1.00 44.44 200 THR A C 1
ATOM 1453 O O . THR A 1 200 ? 32.694 33.966 30.349 1.00 43.35 200 THR A O 1
ATOM 1457 N N . MET A 1 201 ? 32.469 36.235 30.251 1.00 49.60 201 MET A N 1
ATOM 1458 C CA . MET A 1 201 ? 32.485 36.312 28.766 1.00 55.51 201 MET A CA 1
ATOM 1459 C C . MET A 1 201 ? 33.741 35.593 28.260 1.00 56.81 201 MET A C 1
ATOM 1460 O O . MET A 1 201 ? 33.630 34.740 27.332 1.00 49.77 201 MET A O 1
ATOM 1465 N N . LYS A 1 202 ? 34.892 35.905 28.860 1.00 55.42 202 LYS A N 1
ATOM 1466 C CA . LYS A 1 202 ? 36.210 35.409 28.387 1.00 52.30 202 LYS A CA 1
ATOM 1467 C C . LYS A 1 202 ? 36.216 33.879 28.456 1.00 51.03 202 LYS A C 1
ATOM 1468 O O . LYS A 1 202 ? 36.585 33.246 27.451 1.00 52.38 202 LYS A O 1
ATOM 1474 N N . GLU A 1 203 ? 35.809 33.286 29.577 1.00 45.47 203 GLU A N 1
ATOM 1475 C CA . GLU A 1 203 ? 35.791 31.802 29.719 1.00 49.22 203 GLU A CA 1
ATOM 1476 C C . GLU A 1 203 ? 34.808 31.195 28.708 1.00 51.07 203 GLU A C 1
ATOM 1477 O O . GLU A 1 203 ? 35.108 30.125 28.136 1.00 45.17 203 GLU A O 1
ATOM 1483 N N . VAL A 1 204 ? 33.650 31.827 28.510 1.00 49.56 204 VAL A N 1
ATOM 1484 C CA . VAL A 1 204 ? 32.631 31.319 27.540 1.00 47.51 204 VAL A CA 1
ATOM 1485 C C . VAL A 1 204 ? 33.269 31.243 26.147 1.00 43.82 204 VAL A C 1
ATOM 1486 O O . VAL A 1 204 ? 33.220 30.152 25.561 1.00 47.41 204 VAL A O 1
ATOM 1490 N N . LYS A 1 205 ? 33.887 32.328 25.676 1.00 44.80 205 LYS A N 1
ATOM 1491 C CA . LYS A 1 205 ? 34.552 32.410 24.341 1.00 50.61 205 LYS A CA 1
ATOM 1492 C C . LYS A 1 205 ? 35.579 31.286 24.184 1.00 51.76 205 LYS A C 1
ATOM 1493 O O . LYS A 1 205 ? 35.581 30.639 23.135 1.00 50.72 205 LYS A O 1
ATOM 1499 N N . LYS A 1 206 ? 36.396 31.044 25.203 1.00 53.20 206 LYS A N 1
ATOM 1500 C CA . LYS A 1 206 ? 37.515 30.067 25.137 1.00 54.05 206 LYS A CA 1
ATOM 1501 C C . LYS A 1 206 ? 36.957 28.685 24.795 1.00 55.10 206 LYS A C 1
ATOM 1502 O O . LYS A 1 206 ? 37.525 28.031 23.901 1.00 54.42 206 LYS A O 1
ATOM 1504 N N . ASN A 1 207 ? 35.882 28.267 25.467 1.00 49.54 207 ASN A N 1
ATOM 1505 C CA . ASN A 1 207 ? 35.395 26.863 25.447 1.00 55.05 207 ASN A CA 1
ATOM 1506 C C . ASN A 1 207 ? 34.242 26.672 24.449 1.00 47.11 207 ASN A C 1
ATOM 1507 O O . ASN A 1 207 ? 33.872 25.508 24.211 1.00 49.76 207 ASN A O 1
ATOM 1512 N N . HIS A 1 208 ? 33.733 27.750 23.853 1.00 47.77 208 HIS A N 1
ATOM 1513 C CA . HIS A 1 208 ? 32.387 27.785 23.212 1.00 48.88 208 HIS A CA 1
ATOM 1514 C C . HIS A 1 208 ? 32.245 26.743 22.084 1.00 50.14 208 HIS A C 1
ATOM 1515 O O . HIS A 1 208 ? 31.318 25.928 22.148 1.00 41.38 208 HIS A O 1
ATOM 1522 N N . GLU A 1 209 ? 33.133 26.775 21.084 1.00 49.23 209 GLU A N 1
ATOM 1523 C CA . GLU A 1 209 ? 33.106 25.905 19.874 1.00 54.51 209 GLU A CA 1
ATOM 1524 C C . GLU A 1 209 ? 33.011 24.428 20.282 1.00 51.09 209 GLU A C 1
ATOM 1525 O O . GLU A 1 209 ? 32.159 23.673 19.730 1.00 51.55 209 GLU A O 1
ATOM 1531 N N . LYS A 1 210 ? 33.856 24.023 21.219 1.00 53.66 210 LYS A N 1
ATOM 1532 C CA . LYS A 1 210 ? 33.935 22.618 21.695 1.00 57.21 210 LYS A CA 1
ATOM 1533 C C . LYS A 1 210 ? 32.698 22.308 22.546 1.00 49.10 210 LYS A C 1
ATOM 1534 O O . LYS A 1 210 ? 32.119 21.202 22.376 1.00 40.83 210 LYS A O 1
ATOM 1540 N N . LEU A 1 211 ? 32.313 23.231 23.437 1.00 45.45 211 LEU A N 1
ATOM 1541 C CA . LEU A 1 211 ? 31.162 23.009 24.350 1.00 45.64 211 LEU A CA 1
ATOM 1542 C C . LEU A 1 211 ? 29.930 22.674 23.508 1.00 41.74 211 LEU A C 1
ATOM 1543 O O . LEU A 1 211 ? 29.279 21.667 23.830 1.00 39.68 211 LEU A O 1
ATOM 1548 N N . LEU A 1 212 ? 29.654 23.443 22.443 1.00 42.40 212 LEU A N 1
ATOM 1549 C CA . LEU A 1 212 ? 28.441 23.257 21.591 1.00 40.56 212 LEU A CA 1
ATOM 1550 C C . LEU A 1 212 ? 28.442 21.866 20.956 1.00 39.12 212 LEU A C 1
ATOM 1551 O O . LEU A 1 212 ? 27.362 21.279 20.807 1.00 39.89 212 LEU A O 1
ATOM 1556 N N . ARG A 1 213 ? 29.612 21.371 20.551 1.00 46.27 213 ARG A N 1
ATOM 1557 C CA . ARG A 1 213 ? 29.717 20.125 19.749 1.00 46.94 213 ARG A CA 1
ATOM 1558 C C . ARG A 1 213 ? 29.875 18.918 20.675 1.00 46.18 213 ARG A C 1
ATOM 1559 O O . ARG A 1 213 ? 29.520 17.821 20.236 1.00 47.06 213 ARG A O 1
ATOM 1567 N N . GLU A 1 214 ? 30.342 19.094 21.912 1.00 45.76 214 GLU A N 1
ATOM 1568 C CA . GLU A 1 214 ? 30.624 17.945 22.831 1.00 48.20 214 GLU A CA 1
ATOM 1569 C C . GLU A 1 214 ? 29.500 17.743 23.867 1.00 48.80 214 GLU A C 1
ATOM 1570 O O . GLU A 1 214 ? 29.557 16.748 24.583 1.00 45.75 214 GLU A O 1
ATOM 1576 N N . ASN A 1 215 ? 28.501 18.633 23.921 1.00 47.22 215 ASN A N 1
ATOM 1577 C CA . ASN A 1 215 ? 27.336 18.536 24.843 1.00 43.41 215 ASN A CA 1
ATOM 1578 C C . ASN A 1 215 ? 26.047 18.434 24.029 1.00 41.87 215 ASN A C 1
ATOM 1579 O O . ASN A 1 215 ? 25.869 19.239 23.083 1.00 41.59 215 ASN A O 1
ATOM 1584 N N . LYS A 1 216 ? 25.185 17.483 24.371 1.00 37.05 216 LYS A N 1
ATOM 1585 C CA . LYS A 1 216 ? 23.912 17.304 23.650 1.00 38.56 216 LYS A CA 1
ATOM 1586 C C . LYS A 1 216 ? 23.117 18.622 23.718 1.00 40.06 216 LYS A C 1
ATOM 1587 O O . LYS A 1 216 ? 22.652 19.093 22.656 1.00 34.24 216 LYS A O 1
ATOM 1593 N N . HIS A 1 217 ? 22.985 19.201 24.913 1.00 36.48 217 HIS A N 1
ATOM 1594 C CA . HIS A 1 217 ? 22.188 20.431 25.126 1.00 34.73 217 HIS A CA 1
ATOM 1595 C C . HIS A 1 217 ? 23.054 21.452 25.829 1.00 33.66 217 HIS A C 1
ATOM 1596 O O . HIS A 1 217 ? 23.635 21.108 26.862 1.00 33.86 217 HIS A O 1
ATOM 1603 N N . VAL A 1 218 ? 23.091 22.669 25.296 1.00 33.18 218 VAL A N 1
ATOM 1604 C CA . VAL A 1 218 ? 23.807 23.808 25.908 1.00 33.88 218 VAL A CA 1
ATOM 1605 C C . VAL A 1 218 ? 22.893 25.020 25.811 1.00 34.10 218 VAL A C 1
ATOM 1606 O O . VAL A 1 218 ? 22.400 25.301 24.721 1.00 35.59 218 VAL A O 1
ATOM 1610 N N . ARG A 1 219 ? 22.763 25.737 26.919 1.00 31.49 219 ARG A N 1
ATOM 1611 C CA . ARG A 1 219 ? 21.975 26.971 27.004 1.00 34.69 219 ARG A CA 1
ATOM 1612 C C . ARG A 1 219 ? 22.815 27.928 27.831 1.00 32.83 219 ARG A C 1
ATOM 1613 O O . ARG A 1 219 ? 23.376 27.473 28.835 1.00 36.42 219 ARG A O 1
ATOM 1621 N N . TYR A 1 220 ? 22.911 29.183 27.408 1.00 31.10 220 TYR A N 1
ATOM 1622 C CA . TYR A 1 220 ? 23.503 30.280 28.203 1.00 32.54 220 TYR A CA 1
ATOM 1623 C C . TYR A 1 220 ? 22.389 31.204 28.701 1.00 34.98 220 TYR A C 1
ATOM 1624 O O . TYR A 1 220 ? 21.449 31.563 27.932 1.00 36.97 220 TYR A O 1
ATOM 1633 N N . MET A 1 221 ? 22.496 31.598 29.961 1.00 33.56 221 MET A N 1
ATOM 1634 C CA . MET A 1 221 ? 21.678 32.686 30.531 1.00 33.78 221 MET A CA 1
ATOM 1635 C C . MET A 1 221 ? 22.612 33.857 30.807 1.00 35.46 221 MET A C 1
ATOM 1636 O O . MET A 1 221 ? 23.373 33.781 31.806 1.00 38.00 221 MET A O 1
ATOM 1641 N N . TRP A 1 222 ? 22.611 34.847 29.906 1.00 35.66 222 TRP A N 1
ATOM 1642 C CA . TRP A 1 222 ? 23.423 36.082 30.027 1.00 32.48 222 TRP A CA 1
ATOM 1643 C C . TRP A 1 222 ? 22.732 37.019 31.009 1.00 36.15 222 TRP A C 1
ATOM 1644 O O . TRP A 1 222 ? 21.489 37.214 30.920 1.00 36.63 222 TRP A O 1
ATOM 1655 N N . ILE A 1 223 ? 23.508 37.558 31.948 1.00 37.65 223 ILE A N 1
ATOM 1656 C CA . ILE A 1 223 ? 22.985 38.492 32.977 1.00 38.43 223 ILE A CA 1
ATOM 1657 C C . ILE A 1 223 ? 23.494 39.882 32.643 1.00 38.39 223 ILE A C 1
ATOM 1658 O O . ILE A 1 223 ? 24.680 40.179 32.830 1.00 38.13 223 ILE A O 1
ATOM 1663 N N . PRO A 1 224 ? 22.617 40.754 32.107 1.00 38.12 224 PRO A N 1
ATOM 1664 C CA . PRO A 1 224 ? 23.036 42.090 31.685 1.00 35.24 224 PRO A CA 1
ATOM 1665 C C . PRO A 1 224 ? 23.609 42.869 32.882 1.00 39.61 224 PRO A C 1
ATOM 1666 O O . PRO A 1 224 ? 23.183 42.640 33.995 1.00 40.15 224 PRO A O 1
ATOM 1670 N N . TYR A 1 225 ? 24.567 43.755 32.604 1.00 40.14 225 TYR A N 1
ATOM 1671 C CA . TYR A 1 225 ? 25.263 44.632 33.569 1.00 41.48 225 TYR A CA 1
ATOM 1672 C C . TYR A 1 225 ? 26.095 43.796 34.558 1.00 44.47 225 TYR A C 1
ATOM 1673 O O . TYR A 1 225 ? 26.427 44.302 35.622 1.00 44.00 225 TYR A O 1
ATOM 1682 N N . THR A 1 226 ? 26.464 42.572 34.188 1.00 42.51 226 THR A N 1
ATOM 1683 C CA . THR A 1 226 ? 27.401 41.727 34.967 1.00 41.84 226 THR A CA 1
ATOM 1684 C C . THR A 1 226 ? 28.303 40.993 33.983 1.00 46.50 226 THR A C 1
ATOM 1685 O O . THR A 1 226 ? 27.992 41.011 32.789 1.00 47.58 226 THR A O 1
ATOM 1689 N N . ASP A 1 227 ? 29.355 40.337 34.478 1.00 46.77 227 ASP A N 1
ATOM 1690 C CA . ASP A 1 227 ? 30.199 39.451 33.642 1.00 48.64 227 ASP A CA 1
ATOM 1691 C C . ASP A 1 227 ? 29.935 38.020 34.082 1.00 44.80 227 ASP A C 1
ATOM 1692 O O . ASP A 1 227 ? 30.876 37.218 34.076 1.00 51.42 227 ASP A O 1
ATOM 1697 N N . THR A 1 228 ? 28.684 37.729 34.454 1.00 45.75 228 THR A N 1
ATOM 1698 C CA . THR A 1 228 ? 28.203 36.359 34.739 1.00 44.98 228 THR A CA 1
ATOM 1699 C C . THR A 1 228 ? 27.381 35.860 33.550 1.00 44.06 228 THR A C 1
ATOM 1700 O O . THR A 1 228 ? 26.353 36.490 33.195 1.00 36.81 228 THR A O 1
ATOM 1704 N N . VAL A 1 229 ? 27.823 34.742 32.985 1.00 42.93 229 VAL A N 1
ATOM 1705 C CA . VAL A 1 229 ? 26.996 33.895 32.082 1.00 43.36 229 VAL A CA 1
ATOM 1706 C C . VAL A 1 229 ? 26.724 32.597 32.823 1.00 38.83 229 VAL A C 1
ATOM 1707 O O . VAL A 1 229 ? 27.681 31.971 33.295 1.00 40.54 229 VAL A O 1
ATOM 1711 N N . VAL A 1 230 ? 25.463 32.221 32.940 1.00 36.39 230 VAL A N 1
ATOM 1712 C CA . VAL A 1 230 ? 25.087 30.914 33.538 1.00 35.92 230 VAL A CA 1
ATOM 1713 C C . VAL A 1 230 ? 25.053 29.908 32.391 1.00 37.82 230 VAL A C 1
ATOM 1714 O O . VAL A 1 230 ? 24.253 30.088 31.466 1.00 37.60 230 VAL A O 1
ATOM 1718 N N . VAL A 1 231 ? 25.884 28.880 32.474 1.00 34.27 231 VAL A N 1
ATOM 1719 C CA . VAL A 1 231 ? 25.965 27.811 31.447 1.00 34.65 231 VAL A CA 1
ATOM 1720 C C . VAL A 1 231 ? 25.232 26.598 31.995 1.00 36.49 231 VAL A C 1
ATOM 1721 O O . VAL A 1 231 ? 25.448 26.244 33.173 1.00 34.04 231 VAL A O 1
ATOM 1725 N N . VAL A 1 232 ? 24.338 26.035 31.188 1.00 33.37 232 VAL A N 1
ATOM 1726 C CA . VAL A 1 232 ? 23.596 24.799 31.537 1.00 34.41 232 VAL A CA 1
ATOM 1727 C C . VAL A 1 232 ? 23.824 23.789 30.413 1.00 38.69 232 VAL A C 1
ATOM 1728 O O . VAL A 1 232 ? 23.400 24.056 29.254 1.00 37.08 232 VAL A O 1
ATOM 1732 N N . THR A 1 233 ? 24.456 22.660 30.726 1.00 36.64 233 THR A N 1
ATOM 1733 C CA . THR A 1 233 ? 24.684 21.566 29.755 1.00 35.45 233 THR A CA 1
ATOM 1734 C C . THR A 1 233 ? 23.885 20.364 30.212 1.00 34.74 233 THR A C 1
ATOM 1735 O O . THR A 1 233 ? 23.770 20.181 31.422 1.00 37.45 233 THR A O 1
ATOM 1739 N N . CYS A 1 234 ? 23.348 19.591 29.271 1.00 35.69 234 CYS A N 1
ATOM 1740 C CA . CYS A 1 234 ? 22.633 18.326 29.571 1.00 35.12 234 CYS A CA 1
ATOM 1741 C C . CYS A 1 234 ? 23.188 17.262 28.625 1.00 40.15 234 CYS A C 1
ATOM 1742 O O . CYS A 1 234 ? 23.375 17.581 27.432 1.00 38.49 234 CYS A O 1
ATOM 1745 N N . ASN A 1 235 ? 23.458 16.071 29.153 1.00 35.80 235 ASN A N 1
ATOM 1746 C CA . ASN A 1 235 ? 24.053 14.932 28.413 1.00 39.96 235 ASN A CA 1
ATOM 1747 C C . ASN A 1 235 ? 23.390 13.658 28.903 1.00 38.22 235 ASN A C 1
ATOM 1748 O O . ASN A 1 235 ? 23.091 13.563 30.090 1.00 38.22 235 ASN A O 1
ATOM 1753 N N . PRO A 1 236 ? 23.207 12.656 27.973 1.00 44.58 236 PRO A N 1
ATOM 1754 C CA . PRO A 1 236 ? 22.638 11.418 28.487 1.00 49.03 236 PRO A CA 1
ATOM 1755 C C . PRO A 1 236 ? 23.454 10.817 29.593 1.00 52.53 236 PRO A C 1
ATOM 1756 O O . PRO A 1 236 ? 24.674 10.870 29.569 1.00 47.22 236 PRO A O 1
ATOM 1760 N N . LEU A 1 237 ? 22.771 10.243 30.560 1.00 58.21 237 LEU A N 1
ATOM 1761 C CA . LEU A 1 237 ? 23.468 9.739 31.714 1.00 71.56 237 LEU A CA 1
ATOM 1762 C C . LEU A 1 237 ? 23.647 8.258 31.636 1.00 78.13 237 LEU A C 1
ATOM 1763 O O . LEU A 1 237 ? 22.660 7.536 31.493 1.00 73.10 237 LEU A O 1
ATOM 1768 N N . PRO A 1 238 ? 24.903 7.797 31.702 1.00 77.71 238 PRO A N 1
ATOM 1769 C CA . PRO A 1 238 ? 25.161 6.362 31.745 1.00 91.05 238 PRO A CA 1
ATOM 1770 C C . PRO A 1 238 ? 24.226 5.617 32.698 1.00 95.66 238 PRO A C 1
ATOM 1771 O O . PRO A 1 238 ? 24.271 5.894 33.892 1.00 100.78 238 PRO A O 1
ATOM 1775 N N . PRO A 1 248 ? 31.081 23.091 48.324 1.00 98.25 248 PRO A N 1
ATOM 1776 C CA . PRO A 1 248 ? 30.223 23.903 49.206 1.00 88.19 248 PRO A CA 1
ATOM 1777 C C . PRO A 1 248 ? 28.736 24.007 48.765 1.00 74.45 248 PRO A C 1
ATOM 1778 O O . PRO A 1 248 ? 28.422 24.815 47.905 1.00 74.47 248 PRO A O 1
ATOM 1782 N N . GLN A 1 249 ? 27.866 23.146 49.317 1.00 74.34 249 GLN A N 1
ATOM 1783 C CA . GLN A 1 249 ? 26.412 23.070 48.995 1.00 71.71 249 GLN A CA 1
ATOM 1784 C C . GLN A 1 249 ? 25.686 24.209 49.728 1.00 59.08 249 GLN A C 1
ATOM 1785 O O . GLN A 1 249 ? 25.895 24.361 50.931 1.00 59.96 249 GLN A O 1
ATOM 1791 N N . TYR A 1 250 ? 24.890 25.002 49.013 1.00 50.61 250 TYR A N 1
ATOM 1792 C CA . TYR A 1 250 ? 24.108 26.139 49.550 1.00 41.46 250 TYR A CA 1
ATOM 1793 C C . TYR A 1 250 ? 22.658 25.696 49.767 1.00 44.37 250 TYR A C 1
ATOM 1794 O O . TYR A 1 250 ? 22.096 25.066 48.847 1.00 42.82 250 TYR A O 1
ATOM 1803 N N . SER A 1 251 ? 22.076 26.004 50.931 1.00 38.72 251 SER A N 1
ATOM 1804 C CA . SER A 1 251 ? 20.622 25.900 51.206 1.00 39.43 251 SER A CA 1
ATOM 1805 C C . SER A 1 251 ? 19.865 26.819 50.240 1.00 39.42 251 SER A C 1
ATOM 1806 O O . SER A 1 251 ? 20.480 27.774 49.722 1.00 37.65 251 SER A O 1
ATOM 1809 N N . GLU A 1 252 ? 18.572 26.576 50.049 1.00 40.48 252 GLU A N 1
ATOM 1810 C CA . GLU A 1 252 ? 17.679 27.491 49.300 1.00 46.25 252 GLU A CA 1
ATOM 1811 C C . GLU A 1 252 ? 17.784 28.878 49.956 1.00 41.81 252 GLU A C 1
ATOM 1812 O O . GLU A 1 252 ? 17.924 29.864 49.220 1.00 38.43 252 GLU A O 1
ATOM 1818 N N . ASP A 1 253 ? 17.704 28.951 51.284 1.00 42.09 253 ASP A N 1
ATOM 1819 C CA . ASP A 1 253 ? 17.774 30.228 52.051 1.00 40.60 253 ASP A CA 1
ATOM 1820 C C . ASP A 1 253 ? 19.066 30.949 51.683 1.00 37.51 253 ASP A C 1
ATOM 1821 O O . ASP A 1 253 ? 19.009 32.164 51.445 1.00 38.93 253 ASP A O 1
ATOM 1826 N N . GLU A 1 254 ? 20.192 30.243 51.602 1.00 37.23 254 GLU A N 1
ATOM 1827 C CA . GLU A 1 254 ? 21.478 30.902 51.272 1.00 36.47 254 GLU A CA 1
ATOM 1828 C C . GLU A 1 254 ? 21.504 31.314 49.785 1.00 37.75 254 GLU A C 1
ATOM 1829 O O . GLU A 1 254 ? 21.998 32.386 49.484 1.00 35.80 254 GLU A O 1
ATOM 1835 N N . LYS A 1 255 ? 21.002 30.494 48.863 1.00 37.45 255 LYS A N 1
ATOM 1836 C CA . LYS A 1 255 ? 20.904 30.877 47.424 1.00 35.54 255 LYS A CA 1
ATOM 1837 C C . LYS A 1 255 ? 20.046 32.145 47.268 1.00 35.61 255 LYS A C 1
ATOM 1838 O O . LYS A 1 255 ? 20.406 33.020 46.457 1.00 37.44 255 LYS A O 1
ATOM 1844 N N . LEU A 1 256 ? 18.951 32.262 48.019 1.00 36.45 256 LEU A N 1
ATOM 1845 C CA . LEU A 1 256 ? 17.993 33.397 47.885 1.00 37.26 256 LEU A CA 1
ATOM 1846 C C . LEU A 1 256 ? 18.469 34.628 48.672 1.00 38.16 256 LEU A C 1
ATOM 1847 O O . LEU A 1 256 ? 18.027 35.756 48.338 1.00 34.18 256 LEU A O 1
ATOM 1852 N N . GLN A 1 257 ? 19.404 34.451 49.610 1.00 38.17 257 GLN A N 1
ATOM 1853 C CA . GLN A 1 257 ? 19.912 35.543 50.501 1.00 38.02 257 GLN A CA 1
ATOM 1854 C C . GLN A 1 257 ? 20.215 36.829 49.716 1.00 35.61 257 GLN A C 1
ATOM 1855 O O . GLN A 1 257 ? 19.802 37.907 50.140 1.00 37.41 257 GLN A O 1
ATOM 1861 N N . PRO A 1 258 ? 20.993 36.814 48.610 1.00 35.62 258 PRO A N 1
ATOM 1862 C CA . PRO A 1 258 ? 21.349 38.058 47.928 1.00 40.03 258 PRO A CA 1
ATOM 1863 C C . PRO A 1 258 ? 20.108 38.817 47.432 1.00 39.82 258 PRO A C 1
ATOM 1864 O O . PRO A 1 258 ? 20.088 40.032 47.542 1.00 38.81 258 PRO A O 1
ATOM 1868 N N . LEU A 1 259 ? 19.085 38.091 46.955 1.00 37.95 259 LEU A N 1
ATOM 1869 C CA . LEU A 1 259 ? 17.826 38.714 46.458 1.00 39.42 259 LEU A CA 1
ATOM 1870 C C . LEU A 1 259 ? 16.997 39.211 47.650 1.00 39.28 259 LEU A C 1
ATOM 1871 O O . LEU A 1 259 ? 16.488 40.351 47.571 1.00 36.03 259 LEU A O 1
ATOM 1876 N N . ARG A 1 260 ? 16.854 38.393 48.699 1.00 35.55 260 ARG A N 1
ATOM 1877 C CA . ARG A 1 260 ? 16.101 38.771 49.923 1.00 42.47 260 ARG A CA 1
ATOM 1878 C C . ARG A 1 260 ? 16.757 39.992 50.583 1.00 39.64 260 ARG A C 1
ATOM 1879 O O . ARG A 1 260 ? 16.007 40.900 50.967 1.00 47.24 260 ARG A O 1
ATOM 1887 N N . ASN A 1 261 ? 18.092 40.025 50.697 1.00 43.93 261 ASN A N 1
ATOM 1888 C CA . ASN A 1 261 ? 18.812 41.176 51.318 1.00 43.16 261 ASN A CA 1
ATOM 1889 C C . ASN A 1 261 ? 18.523 42.443 50.486 1.00 49.44 261 ASN A C 1
ATOM 1890 O O . ASN A 1 261 ? 18.268 43.504 51.090 1.00 47.62 261 ASN A O 1
ATOM 1895 N N . LEU A 1 262 ? 18.586 42.351 49.146 1.00 44.23 262 LEU A N 1
ATOM 1896 C CA . LEU A 1 262 ? 18.393 43.537 48.264 1.00 43.26 262 LEU A CA 1
ATOM 1897 C C . LEU A 1 262 ? 16.946 44.019 48.379 1.00 39.98 262 LEU A C 1
ATOM 1898 O O . LEU A 1 262 ? 16.732 45.236 48.349 1.00 45.68 262 LEU A O 1
ATOM 1903 N N . LEU A 1 263 ? 15.972 43.122 48.552 1.00 42.67 263 LEU A N 1
ATOM 1904 C CA . LEU A 1 263 ? 14.548 43.515 48.639 1.00 41.84 263 LEU A CA 1
ATOM 1905 C C . LEU A 1 263 ? 14.281 44.238 49.972 1.00 57.75 263 LEU A C 1
ATOM 1906 O O . LEU A 1 263 ? 13.452 45.174 49.972 1.00 53.81 263 LEU A O 1
ATOM 1911 N N . ARG A 1 264 ? 14.940 43.817 51.058 1.00 59.62 264 ARG A N 1
ATOM 1912 C CA . ARG A 1 264 ? 14.834 44.454 52.403 1.00 64.13 264 ARG A CA 1
ATOM 1913 C C . ARG A 1 264 ? 15.339 45.902 52.313 1.00 60.45 264 ARG A C 1
ATOM 1914 O O . ARG A 1 264 ? 14.669 46.776 52.868 1.00 63.64 264 ARG A O 1
ATOM 1922 N N . GLU A 1 265 ? 16.442 46.148 51.599 1.00 61.87 265 GLU A N 1
ATOM 1923 C CA . GLU A 1 265 ? 17.041 47.493 51.354 1.00 65.08 265 GLU A CA 1
ATOM 1924 C C . GLU A 1 265 ? 16.049 48.464 50.699 1.00 71.75 265 GLU A C 1
ATOM 1925 O O . GLU A 1 265 ? 16.203 49.671 50.922 1.00 80.25 265 GLU A O 1
ATOM 1931 N N . ALA A 1 266 ? 15.119 47.993 49.864 1.00 74.36 266 ALA A N 1
ATOM 1932 C CA . ALA A 1 266 ? 14.140 48.875 49.178 1.00 74.47 266 ALA A CA 1
ATOM 1933 C C . ALA A 1 266 ? 12.886 49.050 50.037 1.00 68.69 266 ALA A C 1
ATOM 1934 O O . ALA A 1 266 ? 12.498 48.088 50.722 1.00 79.40 266 ALA A O 1
ATOM 1936 N N . ALA A 1 267 ? 12.266 50.231 49.977 1.00 69.92 267 ALA A N 1
ATOM 1937 C CA . ALA A 1 267 ? 11.012 50.555 50.693 1.00 77.76 267 ALA A CA 1
ATOM 1938 C C . ALA A 1 267 ? 10.010 49.424 50.448 1.00 86.46 267 ALA A C 1
ATOM 1939 O O . ALA A 1 267 ? 9.673 49.139 49.298 1.00 83.97 267 ALA A O 1
ATOM 1941 N N . PRO A 1 268 ? 9.586 48.675 51.498 1.00 87.78 268 PRO A N 1
ATOM 1942 C CA . PRO A 1 268 ? 8.490 47.714 51.368 1.00 88.69 268 PRO A CA 1
ATOM 1943 C C . PRO A 1 268 ? 7.115 48.356 51.623 1.00 83.99 268 PRO A C 1
ATOM 1944 O O . PRO A 1 268 ? 6.418 48.572 50.655 1.00 80.77 268 PRO A O 1
ATOM 1948 N N . GLU A 1 286 ? 4.958 37.997 53.208 1.00 83.25 286 GLU A N 1
ATOM 1949 C CA . GLU A 1 286 ? 6.207 37.483 53.837 1.00 82.21 286 GLU A CA 1
ATOM 1950 C C . GLU A 1 286 ? 7.248 37.231 52.737 1.00 80.53 286 GLU A C 1
ATOM 1951 O O . GLU A 1 286 ? 7.056 36.271 51.939 1.00 78.48 286 GLU A O 1
ATOM 1953 N N . VAL A 1 287 ? 8.320 38.034 52.717 1.00 71.78 287 VAL A N 1
ATOM 1954 C CA . VAL A 1 287 ? 9.478 37.905 51.776 1.00 72.70 287 VAL A CA 1
ATOM 1955 C C . VAL A 1 287 ? 9.896 36.430 51.712 1.00 75.84 287 VAL A C 1
ATOM 1956 O O . VAL A 1 287 ? 10.065 35.921 50.591 1.00 80.04 287 VAL A O 1
ATOM 1960 N N . SER A 1 288 ? 9.983 35.752 52.862 1.00 72.71 288 SER A N 1
ATOM 1961 C CA . SER A 1 288 ? 10.533 34.377 52.992 1.00 68.38 288 SER A CA 1
ATOM 1962 C C . SER A 1 288 ? 9.659 33.348 52.256 1.00 60.08 288 SER A C 1
ATOM 1963 O O . SER A 1 288 ? 10.158 32.261 51.975 1.00 65.94 288 SER A O 1
ATOM 1966 N N . GLY A 1 289 ? 8.414 33.673 51.921 1.00 64.28 289 GLY A N 1
ATOM 1967 C CA . GLY A 1 289 ? 7.506 32.761 51.197 1.00 58.85 289 GLY A CA 1
ATOM 1968 C C . GLY A 1 289 ? 7.758 32.756 49.697 1.00 57.84 289 GLY A C 1
ATOM 1969 O O . GLY A 1 289 ? 7.288 31.830 49.024 1.00 63.97 289 GLY A O 1
ATOM 1970 N N . LEU A 1 290 ? 8.455 33.764 49.173 1.00 61.36 290 LEU A N 1
ATOM 1971 C CA . LEU A 1 290 ? 8.563 33.995 47.709 1.00 55.56 290 LEU A CA 1
ATOM 1972 C C . LEU A 1 290 ? 9.598 33.039 47.095 1.00 50.52 290 LEU A C 1
ATOM 1973 O O . LEU A 1 290 ? 10.691 32.882 47.641 1.00 44.66 290 LEU A O 1
ATOM 1978 N N . SER A 1 291 ? 9.252 32.429 45.966 1.00 52.97 291 SER A N 1
ATOM 1979 C CA . SER A 1 291 ? 10.179 31.665 45.090 1.00 50.41 291 SER A CA 1
ATOM 1980 C C . SER A 1 291 ? 11.226 32.630 44.521 1.00 44.15 291 SER A C 1
ATOM 1981 O O . SER A 1 291 ? 11.026 33.858 44.599 1.00 38.45 291 SER A O 1
ATOM 1984 N N . PHE A 1 292 ? 12.281 32.088 43.930 1.00 40.09 292 PHE A N 1
ATOM 1985 C CA . PHE A 1 292 ? 13.293 32.846 43.157 1.00 38.43 292 PHE A CA 1
ATOM 1986 C C . PHE A 1 292 ? 12.589 33.821 42.181 1.00 38.78 292 PHE A C 1
ATOM 1987 O O . PHE A 1 292 ? 12.920 35.012 42.177 1.00 34.07 292 PHE A O 1
ATOM 1995 N N . THR A 1 293 ? 11.625 33.345 41.387 1.00 39.26 293 THR A N 1
ATOM 1996 C CA . THR A 1 293 ? 10.979 34.131 40.296 1.00 44.23 293 THR A CA 1
ATOM 1997 C C . THR A 1 293 ? 10.101 35.223 40.914 1.00 41.23 293 THR A C 1
ATOM 1998 O O . THR A 1 293 ? 10.052 36.311 40.334 1.00 40.96 293 THR A O 1
ATOM 2002 N N . GLU A 1 294 ? 9.460 34.948 42.047 1.00 39.12 294 GLU A N 1
ATOM 2003 C CA . GLU A 1 294 ? 8.628 35.947 42.769 1.00 43.94 294 GLU A CA 1
ATOM 2004 C C . GLU A 1 294 ? 9.528 37.018 43.390 1.00 40.26 294 GLU A C 1
ATOM 2005 O O . GLU A 1 294 ? 9.111 38.195 43.422 1.00 39.82 294 GLU A O 1
ATOM 2011 N N . LEU A 1 295 ? 10.729 36.643 43.844 1.00 36.78 295 LEU A N 1
ATOM 2012 C CA . LEU A 1 295 ? 11.713 37.605 44.398 1.00 40.86 295 LEU A CA 1
ATOM 2013 C C . LEU A 1 295 ? 12.180 38.550 43.281 1.00 37.50 295 LEU A C 1
ATOM 2014 O O . LEU A 1 295 ? 12.232 39.761 43.539 1.00 36.73 295 LEU A O 1
ATOM 2019 N N . ARG A 1 296 ? 12.541 38.023 42.103 1.00 34.04 296 ARG A N 1
ATOM 2020 C CA . ARG A 1 296 ? 12.999 38.854 40.955 1.00 32.90 296 ARG A CA 1
ATOM 2021 C C . ARG A 1 296 ? 11.852 39.801 40.582 1.00 33.32 296 ARG A C 1
ATOM 2022 O O . ARG A 1 296 ? 12.132 40.995 40.377 1.00 35.92 296 ARG A O 1
ATOM 2030 N N . ASP A 1 297 ? 10.605 39.311 40.540 1.00 32.53 297 ASP A N 1
ATOM 2031 C CA . ASP A 1 297 ? 9.437 40.173 40.224 1.00 41.51 297 ASP A CA 1
ATOM 2032 C C . ASP A 1 297 ? 9.307 41.283 41.282 1.00 43.15 297 ASP A C 1
ATOM 2033 O O . ASP A 1 297 ? 9.198 42.441 40.895 1.00 40.71 297 ASP A O 1
ATOM 2038 N N . ALA A 1 298 ? 9.314 40.946 42.573 1.00 41.49 298 ALA A N 1
ATOM 2039 C CA . ALA A 1 298 ? 9.115 41.938 43.666 1.00 40.40 298 ALA A CA 1
ATOM 2040 C C . ALA A 1 298 ? 10.262 42.969 43.640 1.00 40.57 298 ALA A C 1
ATOM 2041 O O . ALA A 1 298 ? 10.006 44.158 43.851 1.00 41.80 298 ALA A O 1
ATOM 2043 N N . LEU A 1 299 ? 11.488 42.543 43.323 1.00 38.96 299 LEU A N 1
ATOM 2044 C CA . LEU A 1 299 ? 12.635 43.469 43.189 1.00 36.69 299 LEU A CA 1
ATOM 2045 C C . LEU A 1 299 ? 12.401 44.426 42.013 1.00 43.22 299 LEU A C 1
ATOM 2046 O O . LEU A 1 299 ? 12.526 45.662 42.204 1.00 39.53 299 LEU A O 1
ATOM 2051 N N . LEU A 1 300 ? 12.061 43.881 40.842 1.00 39.10 300 LEU A N 1
ATOM 2052 C CA . LEU A 1 300 ? 11.912 44.709 39.614 1.00 40.18 300 LEU A CA 1
ATOM 2053 C C . LEU A 1 300 ? 10.744 45.686 39.791 1.00 38.40 300 LEU A C 1
ATOM 2054 O O . LEU A 1 300 ? 10.869 46.839 39.301 1.00 40.68 300 LEU A O 1
ATOM 2059 N N . ALA A 1 301 ? 9.698 45.251 40.499 1.00 37.10 301 ALA A N 1
ATOM 2060 C CA . ALA A 1 301 ? 8.472 46.028 40.776 1.00 44.54 301 ALA A CA 1
ATOM 2061 C C . ALA A 1 301 ? 8.817 47.333 41.510 1.00 46.22 301 ALA A C 1
ATOM 2062 O O . ALA A 1 301 ? 8.091 48.306 41.330 1.00 48.78 301 ALA A O 1
ATOM 2064 N N . VAL A 1 302 ? 9.915 47.373 42.252 1.00 46.86 302 VAL A N 1
ATOM 2065 C CA . VAL A 1 302 ? 10.339 48.594 42.994 1.00 49.10 302 VAL A CA 1
ATOM 2066 C C . VAL A 1 302 ? 10.578 49.736 41.996 1.00 49.47 302 VAL A C 1
ATOM 2067 O O . VAL A 1 302 ? 10.187 50.867 42.302 1.00 49.31 302 VAL A O 1
ATOM 2071 N N . ASP A 1 303 ? 11.224 49.474 40.861 1.00 47.17 303 ASP A N 1
ATOM 2072 C CA . ASP A 1 303 ? 11.663 50.540 39.910 1.00 47.11 303 ASP A CA 1
ATOM 2073 C C . ASP A 1 303 ? 12.119 49.876 38.610 1.00 39.82 303 ASP A C 1
ATOM 2074 O O . ASP A 1 303 ? 13.313 49.857 38.299 1.00 42.34 303 ASP A O 1
ATOM 2079 N N . PRO A 1 304 ? 11.179 49.303 37.825 1.00 41.31 304 PRO A N 1
ATOM 2080 C CA . PRO A 1 304 ? 11.531 48.352 36.770 1.00 41.58 304 PRO A CA 1
ATOM 2081 C C . PRO A 1 304 ? 12.295 48.998 35.605 1.00 47.94 304 PRO A C 1
ATOM 2082 O O . PRO A 1 304 ? 13.007 48.303 34.886 1.00 43.76 304 PRO A O 1
ATOM 2086 N N . LEU A 1 305 ? 12.148 50.314 35.436 1.00 44.08 305 LEU A N 1
ATOM 2087 C CA . LEU A 1 305 ? 12.747 51.029 34.294 1.00 49.37 305 LEU A CA 1
ATOM 2088 C C . LEU A 1 305 ? 13.920 51.896 34.768 1.00 48.11 305 LEU A C 1
ATOM 2089 O O . LEU A 1 305 ? 14.464 52.615 33.932 1.00 45.72 305 LEU A O 1
ATOM 2094 N N . ASP A 1 306 ? 14.361 51.756 36.023 1.00 44.85 306 ASP A N 1
ATOM 2095 C CA . ASP A 1 306 ? 15.570 52.460 36.517 1.00 42.01 306 ASP A CA 1
ATOM 2096 C C . ASP A 1 306 ? 16.784 51.566 36.293 1.00 41.17 306 ASP A C 1
ATOM 2097 O O . ASP A 1 306 ? 16.898 50.540 36.971 1.00 43.01 306 ASP A O 1
ATOM 2102 N N . THR A 1 307 ? 17.675 51.958 35.381 1.00 35.68 307 THR A N 1
ATOM 2103 C CA . THR A 1 307 ? 18.804 51.111 34.926 1.00 41.37 307 THR A CA 1
ATOM 2104 C C . THR A 1 307 ? 19.762 50.849 36.096 1.00 42.24 307 THR A C 1
ATOM 2105 O O . THR A 1 307 ? 20.303 49.729 36.186 1.00 37.90 307 THR A O 1
ATOM 2109 N N . GLU A 1 308 ? 19.993 51.835 36.975 1.00 44.97 308 GLU A N 1
ATOM 2110 C CA . GLU A 1 308 ? 20.923 51.643 38.123 1.00 39.93 308 GLU A CA 1
ATOM 2111 C C . GLU A 1 308 ? 20.295 50.612 39.097 1.00 34.31 308 GLU A C 1
ATOM 2112 O O . GLU A 1 308 ? 21.028 49.783 39.677 1.00 38.19 308 GLU A O 1
ATOM 2118 N N . TRP A 1 309 ? 18.992 50.654 39.298 1.00 34.74 309 TRP A N 1
ATOM 2119 C CA . TRP A 1 309 ? 18.287 49.665 40.152 1.00 36.69 309 TRP A CA 1
ATOM 2120 C C . TRP A 1 309 ? 18.362 48.281 39.471 1.00 40.81 309 TRP A C 1
ATOM 2121 O O . TRP A 1 309 ? 18.693 47.284 40.140 1.00 40.38 309 TRP A O 1
ATOM 2132 N N . VAL A 1 310 ? 18.082 48.215 38.170 1.00 41.89 310 VAL A N 1
ATOM 2133 C CA . VAL A 1 310 ? 18.077 46.909 37.449 1.00 39.27 310 VAL A CA 1
ATOM 2134 C C . VAL A 1 310 ? 19.477 46.311 37.543 1.00 39.23 310 VAL A C 1
ATOM 2135 O O . VAL A 1 310 ? 19.563 45.090 37.773 1.00 39.83 310 VAL A O 1
ATOM 2139 N N . LYS A 1 311 ? 20.528 47.134 37.434 1.00 41.22 311 LYS A N 1
ATOM 2140 C CA . LYS A 1 311 ? 21.934 46.686 37.623 1.00 42.99 311 LYS A CA 1
ATOM 2141 C C . LYS A 1 311 ? 22.046 45.903 38.941 1.00 42.48 311 LYS A C 1
ATOM 2142 O O . LYS A 1 311 ? 22.644 44.796 38.946 1.00 41.81 311 LYS A O 1
ATOM 2148 N N . ARG A 1 312 ? 21.498 46.468 40.024 1.00 40.97 312 ARG A N 1
ATOM 2149 C CA . ARG A 1 312 ? 21.597 45.893 41.392 1.00 42.91 312 ARG A CA 1
ATOM 2150 C C . ARG A 1 312 ? 20.789 44.596 41.430 1.00 37.50 312 ARG A C 1
ATOM 2151 O O . ARG A 1 312 ? 21.275 43.613 42.021 1.00 37.33 312 ARG A O 1
ATOM 2159 N N . VAL A 1 313 ? 19.608 44.575 40.811 1.00 37.66 313 VAL A N 1
ATOM 2160 C CA . VAL A 1 313 ? 18.769 43.337 40.748 1.00 34.63 313 VAL A CA 1
ATOM 2161 C C . VAL A 1 313 ? 19.558 42.262 40.002 1.00 32.74 313 VAL A C 1
ATOM 2162 O O . VAL A 1 313 ? 19.694 41.138 40.534 1.00 34.33 313 VAL A O 1
ATOM 2166 N N . ASN A 1 314 ? 20.161 42.612 38.870 1.00 32.26 314 ASN A N 1
ATOM 2167 C CA . ASN A 1 314 ? 20.897 41.636 38.028 1.00 35.19 314 ASN A CA 1
ATOM 2168 C C . ASN A 1 314 ? 22.117 41.094 38.787 1.00 36.93 314 ASN A C 1
ATOM 2169 O O . ASN A 1 314 ? 22.414 39.876 38.644 1.00 36.83 314 ASN A O 1
ATOM 2174 N N . GLN A 1 315 ? 22.794 41.944 39.571 1.00 39.45 315 GLN A N 1
ATOM 2175 C CA . GLN A 1 315 ? 23.981 41.561 40.395 1.00 42.49 315 GLN A CA 1
ATOM 2176 C C . GLN A 1 315 ? 23.537 40.529 41.447 1.00 37.34 315 GLN A C 1
ATOM 2177 O O . GLN A 1 315 ? 24.201 39.496 41.594 1.00 43.60 315 GLN A O 1
ATOM 2183 N N . ALA A 1 316 ? 22.419 40.775 42.126 1.00 33.81 316 ALA A N 1
ATOM 2184 C CA . ALA A 1 316 ? 21.863 39.845 43.132 1.00 36.57 316 ALA A CA 1
ATOM 2185 C C . ALA A 1 316 ? 21.525 38.515 42.439 1.00 37.99 316 ALA A C 1
ATOM 2186 O O . ALA A 1 316 ? 21.831 37.436 43.005 1.00 35.56 316 ALA A O 1
ATOM 2188 N N . GLU A 1 317 ? 20.891 38.584 41.264 1.00 38.57 317 GLU A N 1
ATOM 2189 C CA . GLU A 1 317 ? 20.520 37.364 40.489 1.00 36.09 317 GLU A CA 1
ATOM 2190 C C . GLU A 1 317 ? 21.795 36.593 40.139 1.00 33.69 317 GLU A C 1
ATOM 2191 O O . GLU A 1 317 ? 21.803 35.374 40.316 1.00 36.47 317 GLU A O 1
ATOM 2197 N N . ALA A 1 318 ? 22.846 37.276 39.696 1.00 33.18 318 ALA A N 1
ATOM 2198 C CA . ALA A 1 318 ? 24.136 36.625 39.373 1.00 37.11 318 ALA A CA 1
ATOM 2199 C C . ALA A 1 318 ? 24.653 35.865 40.606 1.00 36.62 318 ALA A C 1
ATOM 2200 O O . ALA A 1 318 ? 25.144 34.734 40.442 1.00 39.25 318 ALA A O 1
ATOM 2202 N N . GLU A 1 319 ? 24.524 36.433 41.802 1.00 37.05 319 GLU A N 1
ATOM 2203 C CA . GLU A 1 319 ? 24.987 35.787 43.059 1.00 39.87 319 GLU A CA 1
ATOM 2204 C C . GLU A 1 319 ? 24.136 34.541 43.324 1.00 37.46 319 GLU A C 1
ATOM 2205 O O . GLU A 1 319 ? 24.708 33.513 43.731 1.00 33.90 319 GLU A O 1
ATOM 2211 N N . PHE A 1 320 ? 22.816 34.614 43.129 1.00 38.88 320 PHE A N 1
ATOM 2212 C CA . PHE A 1 320 ? 21.932 33.424 43.230 1.00 33.61 320 PHE A CA 1
ATOM 2213 C C . PHE A 1 320 ? 22.484 32.310 42.328 1.00 32.66 320 PHE A C 1
ATOM 2214 O O . PHE A 1 320 ? 22.585 31.173 42.801 1.00 36.99 320 PHE A O 1
ATOM 2222 N N . TRP A 1 321 ? 22.834 32.617 41.076 1.00 31.57 321 TRP A N 1
ATOM 2223 C CA . TRP A 1 321 ? 23.251 31.600 40.078 1.00 32.72 321 TRP A CA 1
ATOM 2224 C C . TRP A 1 321 ? 24.631 31.064 40.462 1.00 35.11 321 TRP A C 1
ATOM 2225 O O . TRP A 1 321 ? 24.825 29.835 40.363 1.00 32.37 321 TRP A O 1
ATOM 2236 N N . LYS A 1 322 ? 25.520 31.912 40.980 1.00 35.55 322 LYS A N 1
ATOM 2237 C CA . LYS A 1 322 ? 26.844 31.441 41.490 1.00 41.47 322 LYS A CA 1
ATOM 2238 C C . LYS A 1 322 ? 26.631 30.430 42.616 1.00 33.68 322 LYS A C 1
ATOM 2239 O O . LYS A 1 322 ? 27.391 29.497 42.682 1.00 40.88 322 LYS A O 1
ATOM 2245 N N . ARG A 1 323 ? 25.608 30.613 43.443 1.00 33.61 323 ARG A N 1
ATOM 2246 C CA . ARG A 1 323 ? 25.308 29.696 44.576 1.00 36.85 323 ARG A CA 1
ATOM 2247 C C . ARG A 1 323 ? 24.486 28.503 44.095 1.00 35.17 323 ARG A C 1
ATOM 2248 O O . ARG A 1 323 ? 24.164 27.651 44.945 1.00 35.57 323 ARG A O 1
ATOM 2256 N N . SER A 1 324 ? 24.187 28.428 42.788 1.00 37.02 324 SER A N 1
ATOM 2257 C CA . SER A 1 324 ? 23.300 27.383 42.213 1.00 38.93 324 SER A CA 1
ATOM 2258 C C . SER A 1 324 ? 24.107 26.457 41.315 1.00 36.91 324 SER A C 1
ATOM 2259 O O . SER A 1 324 ? 23.500 25.702 40.568 1.00 43.64 324 SER A O 1
ATOM 2262 N N . GLU A 1 325 ? 25.435 26.519 41.362 1.00 40.88 325 GLU A N 1
ATOM 2263 C CA . GLU A 1 325 ? 26.287 25.627 40.538 1.00 42.61 325 GLU A CA 1
ATOM 2264 C C . GLU A 1 325 ? 26.069 24.202 41.015 1.00 43.84 325 GLU A C 1
ATOM 2265 O O . GLU A 1 325 ? 25.894 24.020 42.229 1.00 46.66 325 GLU A O 1
ATOM 2271 N N . GLY A 1 326 ? 26.083 23.226 40.109 1.00 39.57 326 GLY A N 1
ATOM 2272 C CA . GLY A 1 326 ? 25.863 21.833 40.506 1.00 40.79 326 GLY A CA 1
ATOM 2273 C C . GLY A 1 326 ? 25.222 20.999 39.426 1.00 44.49 326 GLY A C 1
ATOM 2274 O O . GLY A 1 326 ? 25.179 21.436 38.244 1.00 43.42 326 GLY A O 1
ATOM 2275 N N . TYR A 1 327 ? 24.740 19.828 39.822 1.00 43.66 327 TYR A N 1
ATOM 2276 C CA . TYR A 1 327 ? 24.284 18.757 38.911 1.00 46.77 327 TYR A CA 1
ATOM 2277 C C . TYR A 1 327 ? 22.888 18.340 39.358 1.00 46.97 327 TYR A C 1
ATOM 2278 O O . TYR A 1 327 ? 22.651 18.345 40.554 1.00 46.54 327 TYR A O 1
ATOM 2287 N N . ARG A 1 328 ? 21.989 18.075 38.410 1.00 47.99 328 ARG A N 1
ATOM 2288 C CA . ARG A 1 328 ? 20.688 17.392 38.629 1.00 48.06 328 ARG A CA 1
ATOM 2289 C C . ARG A 1 328 ? 20.647 16.205 37.680 1.00 45.51 328 ARG A C 1
ATOM 2290 O O . ARG A 1 328 ? 21.287 16.274 36.632 1.00 44.98 328 ARG A O 1
ATOM 2298 N N . VAL A 1 329 ? 19.847 15.203 38.009 1.00 43.19 329 VAL A N 1
ATOM 2299 C CA . VAL A 1 329 ? 19.559 14.055 37.123 1.00 43.51 329 VAL A CA 1
ATOM 2300 C C . VAL A 1 329 ? 18.048 13.952 37.042 1.00 43.94 329 VAL A C 1
ATOM 2301 O O . VAL A 1 329 ? 17.389 14.112 38.085 1.00 45.34 329 VAL A O 1
ATOM 2305 N N . GLY A 1 330 ? 17.522 13.749 35.839 1.00 48.03 330 GLY A N 1
ATOM 2306 C CA . GLY A 1 330 ? 16.088 13.511 35.615 1.00 44.22 330 GLY A CA 1
ATOM 2307 C C . GLY A 1 330 ? 15.869 12.954 34.228 1.00 41.76 330 GLY A C 1
ATOM 2308 O O . GLY A 1 330 ? 16.801 13.005 33.429 1.00 39.71 330 GLY A O 1
ATOM 2309 N N . TRP A 1 331 ? 14.689 12.407 33.966 1.00 41.22 331 TRP A N 1
ATOM 2310 C CA . TRP A 1 331 ? 14.220 12.075 32.606 1.00 41.21 331 TRP A CA 1
ATOM 2311 C C . TRP A 1 331 ? 14.296 13.367 31.774 1.00 39.70 331 TRP A C 1
ATOM 2312 O O . TRP A 1 331 ? 14.136 14.461 32.348 1.00 39.27 331 TRP A O 1
ATOM 2323 N N . SER A 1 332 ? 14.650 13.256 30.503 1.00 36.08 332 SER A N 1
ATOM 2324 C CA . SER A 1 332 ? 14.850 14.396 29.569 1.00 35.54 332 SER A CA 1
ATOM 2325 C C . SER A 1 332 ? 13.662 15.366 29.633 1.00 34.97 332 SER A C 1
ATOM 2326 O O . SER A 1 332 ? 13.917 16.585 29.656 1.00 36.71 332 SER A O 1
ATOM 2329 N N . ASP A 1 333 ? 12.423 14.876 29.725 1.00 34.56 333 ASP A N 1
ATOM 2330 C CA . ASP A 1 333 ? 11.234 15.770 29.730 1.00 38.16 333 ASP A CA 1
ATOM 2331 C C . ASP A 1 333 ? 11.251 16.658 30.980 1.00 38.36 333 ASP A C 1
ATOM 2332 O O . ASP A 1 333 ? 10.752 17.783 30.909 1.00 42.40 333 ASP A O 1
ATOM 2337 N N . GLU A 1 334 ? 11.786 16.166 32.095 1.00 37.88 334 GLU A N 1
ATOM 2338 C CA . GLU A 1 334 ? 11.771 16.888 33.393 1.00 40.81 334 GLU A CA 1
ATOM 2339 C C . GLU A 1 334 ? 12.901 17.905 33.349 1.00 39.70 334 GLU A C 1
ATOM 2340 O O . GLU A 1 334 ? 12.674 19.054 33.715 1.00 44.40 334 GLU A O 1
ATOM 2346 N N . ILE A 1 335 ? 14.048 17.506 32.813 1.00 34.84 335 ILE A N 1
ATOM 2347 C CA . ILE A 1 335 ? 15.277 18.345 32.798 1.00 35.28 335 ILE A CA 1
ATOM 2348 C C . ILE A 1 335 ? 15.151 19.453 31.741 1.00 36.43 335 ILE A C 1
ATOM 2349 O O . ILE A 1 335 ? 15.657 20.558 31.988 1.00 36.27 335 ILE A O 1
ATOM 2354 N N . LEU A 1 336 ? 14.580 19.157 30.574 1.00 34.63 336 LEU A N 1
ATOM 2355 C CA . LEU A 1 336 ? 14.500 20.151 29.461 1.00 38.61 336 LEU A CA 1
ATOM 2356 C C . LEU A 1 336 ? 13.243 21.014 29.605 1.00 44.76 336 LEU A C 1
ATOM 2357 O O . LEU A 1 336 ? 13.194 22.017 28.909 1.00 42.52 336 LEU A O 1
ATOM 2362 N N . GLY A 1 337 ? 12.277 20.605 30.443 1.00 48.06 337 GLY A N 1
ATOM 2363 C CA . GLY A 1 337 ? 10.973 21.276 30.636 1.00 54.70 337 GLY A CA 1
ATOM 2364 C C . GLY A 1 337 ? 11.008 22.233 31.818 1.00 56.38 337 GLY A C 1
ATOM 2365 O O . GLY A 1 337 ? 11.741 21.953 32.759 1.00 51.10 337 GLY A O 1
ATOM 2366 N N . PHE A 1 338 ? 10.290 23.350 31.708 1.00 60.69 338 PHE A N 1
ATOM 2367 C CA . PHE A 1 338 ? 10.254 24.381 32.770 1.00 60.41 338 PHE A CA 1
ATOM 2368 C C . PHE A 1 338 ? 8.795 24.787 32.956 1.00 58.89 338 PHE A C 1
ATOM 2369 O O . PHE A 1 338 ? 8.036 24.745 31.998 1.00 63.53 338 PHE A O 1
ATOM 2377 N N . ASP A 1 339 ? 8.425 25.157 34.174 1.00 71.51 339 ASP A N 1
ATOM 2378 C CA . ASP A 1 339 ? 7.029 25.572 34.458 1.00 80.72 339 ASP A CA 1
ATOM 2379 C C . ASP A 1 339 ? 6.929 27.068 34.207 1.00 87.51 339 ASP A C 1
ATOM 2380 O O . ASP A 1 339 ? 5.797 27.547 34.063 1.00 85.72 339 ASP A O 1
ATOM 2385 N N . CYS A 1 340 ? 8.070 27.755 34.179 1.00 95.65 340 CYS A N 1
ATOM 2386 C CA . CYS A 1 340 ? 8.111 29.229 34.005 1.00 102.61 340 CYS A CA 1
ATOM 2387 C C . CYS A 1 340 ? 7.239 29.886 35.073 1.00 100.69 340 CYS A C 1
ATOM 2388 O O . CYS A 1 340 ? 7.582 29.797 36.263 1.00 118.86 340 CYS A O 1
ATOM 2391 N N . GLY A 1 341 ? 6.161 30.534 34.664 1.00 84.98 341 GLY A N 1
ATOM 2392 C CA . GLY A 1 341 ? 5.261 31.075 35.686 1.00 75.55 341 GLY A CA 1
ATOM 2393 C C . GLY A 1 341 ? 5.175 32.580 35.648 1.00 73.15 341 GLY A C 1
ATOM 2394 O O . GLY A 1 341 ? 4.078 33.088 35.940 1.00 79.92 341 GLY A O 1
ATOM 2395 N N . GLY A 1 342 ? 6.264 33.287 35.327 1.00 62.46 342 GLY A N 1
ATOM 2396 C CA . GLY A 1 342 ? 6.109 34.763 35.387 1.00 59.36 342 GLY A CA 1
ATOM 2397 C C . GLY A 1 342 ? 5.178 35.318 34.301 1.00 53.54 342 GLY A C 1
ATOM 2398 O O . GLY A 1 342 ? 4.776 34.549 33.398 1.00 51.25 342 GLY A O 1
ATOM 2399 N N . GLN A 1 343 ? 4.821 36.602 34.376 1.00 39.27 343 GLN A N 1
ATOM 2400 C CA . GLN A 1 343 ? 4.256 37.366 33.235 1.00 39.72 343 GLN A CA 1
ATOM 2401 C C . GLN A 1 343 ? 5.378 38.226 32.658 1.00 36.33 343 GLN A C 1
ATOM 2402 O O . GLN A 1 343 ? 6.133 38.827 33.433 1.00 35.07 343 GLN A O 1
ATOM 2408 N N . GLN A 1 344 ? 5.486 38.289 31.335 1.00 33.89 344 GLN A N 1
ATOM 2409 C CA . GLN A 1 344 ? 6.655 38.897 30.673 1.00 33.16 344 GLN A CA 1
ATOM 2410 C C . GLN A 1 344 ? 6.355 39.235 29.212 1.00 33.77 344 GLN A C 1
ATOM 2411 O O . GLN A 1 344 ? 5.447 38.614 28.613 1.00 31.66 344 GLN A O 1
ATOM 2417 N N . TRP A 1 345 ? 7.159 40.158 28.688 1.00 33.78 345 TRP A N 1
ATOM 2418 C CA . TRP A 1 345 ? 7.391 40.411 27.252 1.00 33.02 345 TRP A CA 1
ATOM 2419 C C . TRP A 1 345 ? 8.646 39.643 26.853 1.00 32.46 345 TRP A C 1
ATOM 2420 O O . TRP A 1 345 ? 9.669 39.778 27.537 1.00 27.75 345 TRP A O 1
ATOM 2431 N N . VAL A 1 346 ? 8.562 38.872 25.773 1.00 31.54 346 VAL A N 1
ATOM 2432 C CA . VAL A 1 346 ? 9.736 38.185 25.183 1.00 34.23 346 VAL A CA 1
ATOM 2433 C C . VAL A 1 346 ? 9.820 38.492 23.691 1.00 34.32 346 VAL A C 1
ATOM 2434 O O . VAL A 1 346 ? 8.792 38.702 23.042 1.00 34.44 346 VAL A O 1
ATOM 2438 N N . SER A 1 347 ? 11.046 38.507 23.187 1.00 31.22 347 SER A N 1
ATOM 2439 C CA . SER A 1 347 ? 11.379 38.553 21.752 1.00 31.41 347 SER A CA 1
ATOM 2440 C C . SER A 1 347 ? 12.510 37.561 21.557 1.00 31.42 347 SER A C 1
ATOM 2441 O O . SER A 1 347 ? 13.452 37.641 22.310 1.00 33.77 347 SER A O 1
ATOM 2444 N N . GLU A 1 348 ? 12.376 36.620 20.633 1.00 31.29 348 GLU A N 1
ATOM 2445 C CA . GLU A 1 348 ? 13.434 35.633 20.373 1.00 32.86 348 GLU A CA 1
ATOM 2446 C C . GLU A 1 348 ? 13.678 35.609 18.865 1.00 32.41 348 GLU A C 1
ATOM 2447 O O . GLU A 1 348 ? 12.714 35.552 18.117 1.00 28.82 348 GLU A O 1
ATOM 2453 N N . VAL A 1 349 ? 14.950 35.621 18.462 1.00 31.45 349 VAL A N 1
ATOM 2454 C CA . VAL A 1 349 ? 15.350 35.554 17.041 1.00 30.71 349 VAL A CA 1
ATOM 2455 C C . VAL A 1 349 ? 16.277 34.363 16.852 1.00 28.43 349 VAL A C 1
ATOM 2456 O O . VAL A 1 349 ? 17.063 34.080 17.775 1.00 31.87 349 VAL A O 1
ATOM 2460 N N . ALA A 1 350 ? 16.120 33.693 15.705 1.00 27.08 350 ALA A N 1
ATOM 2461 C CA . ALA A 1 350 ? 17.045 32.689 15.136 1.00 28.45 350 ALA A CA 1
ATOM 2462 C C . ALA A 1 350 ? 17.960 33.370 14.112 1.00 29.58 350 ALA A C 1
ATOM 2463 O O . ALA A 1 350 ? 17.456 34.178 13.289 1.00 31.64 350 ALA A O 1
ATOM 2465 N N . PHE A 1 351 ? 19.259 33.105 14.168 1.00 31.10 351 PHE A N 1
ATOM 2466 C CA . PHE A 1 351 ? 20.212 33.593 13.149 1.00 30.69 351 PHE A CA 1
ATOM 2467 C C . PHE A 1 351 ? 21.301 32.537 12.936 1.00 37.16 351 PHE A C 1
ATOM 2468 O O . PHE A 1 351 ? 21.628 31.753 13.844 1.00 32.38 351 PHE A O 1
ATOM 2476 N N . PRO A 1 352 ? 21.834 32.443 11.692 1.00 37.35 352 PRO A N 1
ATOM 2477 C CA . PRO A 1 352 ? 22.764 31.377 11.343 1.00 39.26 352 PRO A CA 1
ATOM 2478 C C . PRO A 1 352 ? 24.106 31.610 12.043 1.00 34.74 352 PRO A C 1
ATOM 2479 O O . PRO A 1 352 ? 24.512 32.759 12.221 1.00 38.74 352 PRO A O 1
ATOM 2483 N N . ALA A 1 353 ? 24.679 30.513 12.518 1.00 37.07 353 ALA A N 1
ATOM 2484 C CA . ALA A 1 353 ? 26.004 30.443 13.155 1.00 40.41 353 ALA A CA 1
ATOM 2485 C C . ALA A 1 353 ? 26.752 29.244 12.558 1.00 39.69 353 ALA A C 1
ATOM 2486 O O . ALA A 1 353 ? 27.166 28.351 13.309 1.00 39.50 353 ALA A O 1
ATOM 2488 N N . GLY A 1 354 ? 26.902 29.253 11.235 1.00 43.57 354 GLY A N 1
ATOM 2489 C CA . GLY A 1 354 ? 27.699 28.243 10.504 1.00 41.55 354 GLY A CA 1
ATOM 2490 C C . GLY A 1 354 ? 27.065 26.866 10.515 1.00 40.72 354 GLY A C 1
ATOM 2491 O O . GLY A 1 354 ? 25.798 26.757 10.403 1.00 40.60 354 GLY A O 1
ATOM 2492 N N . THR A 1 355 ? 27.916 25.843 10.628 1.00 37.88 355 THR A N 1
ATOM 2493 C CA . THR A 1 355 ? 27.587 24.406 10.513 1.00 39.96 355 THR A CA 1
ATOM 2494 C C . THR A 1 355 ? 28.395 23.650 11.566 1.00 34.14 355 THR A C 1
ATOM 2495 O O . THR A 1 355 ? 29.313 24.248 12.138 1.00 41.66 355 THR A O 1
ATOM 2499 N N . LEU A 1 356 ? 28.031 22.392 11.814 1.00 36.67 356 LEU A N 1
ATOM 2500 C CA . LEU A 1 356 ? 28.767 21.517 12.755 1.00 40.15 356 LEU A CA 1
ATOM 2501 C C . LEU A 1 356 ? 30.244 21.511 12.319 1.00 50.99 356 LEU A C 1
ATOM 2502 O O . LEU A 1 356 ? 31.112 21.735 13.191 1.00 47.30 356 LEU A O 1
ATOM 2507 N N . GLU A 1 357 ? 30.518 21.354 11.011 1.00 51.79 357 GLU A N 1
ATOM 2508 C CA . GLU A 1 357 ? 31.909 21.217 10.477 1.00 51.68 357 GLU A CA 1
ATOM 2509 C C . GLU A 1 357 ? 32.554 22.599 10.330 1.00 47.75 357 GLU A C 1
ATOM 2510 O O . GLU A 1 357 ? 33.769 22.674 10.514 1.00 49.03 357 GLU A O 1
ATOM 2516 N N . LYS A 1 358 ? 31.813 23.656 9.985 1.00 48.30 358 LYS A N 1
ATOM 2517 C CA . LYS A 1 358 ? 32.416 25.014 9.822 1.00 45.86 358 LYS A CA 1
ATOM 2518 C C . LYS A 1 358 ? 31.815 25.969 10.845 1.00 52.15 358 LYS A C 1
ATOM 2519 O O . LYS A 1 358 ? 30.883 26.716 10.541 1.00 53.45 358 LYS A O 1
ATOM 2521 N N . PRO A 1 359 ? 32.361 25.986 12.084 1.00 54.22 359 PRO A N 1
ATOM 2522 C CA . PRO A 1 359 ? 31.908 26.904 13.130 1.00 48.06 359 PRO A CA 1
ATOM 2523 C C . PRO A 1 359 ? 31.929 28.378 12.713 1.00 50.01 359 PRO A C 1
ATOM 2524 O O . PRO A 1 359 ? 32.793 28.758 11.972 1.00 49.77 359 PRO A O 1
ATOM 2528 N N . SER A 1 360 ? 30.989 29.172 13.224 1.00 44.84 360 SER A N 1
ATOM 2529 C CA . SER A 1 360 ? 30.955 30.652 13.071 1.00 42.45 360 SER A CA 1
ATOM 2530 C C . SER A 1 360 ? 30.988 31.285 14.466 1.00 44.31 360 SER A C 1
ATOM 2531 O O . SER A 1 360 ? 30.418 30.703 15.428 1.00 42.88 360 SER A O 1
ATOM 2534 N N . ALA A 1 361 ? 31.584 32.463 14.575 1.00 42.98 361 ALA A N 1
ATOM 2535 C CA . ALA A 1 361 ? 31.641 33.268 15.803 1.00 43.25 361 ALA A CA 1
ATOM 2536 C C . ALA A 1 361 ? 30.411 34.188 15.897 1.00 41.87 361 ALA A C 1
ATOM 2537 O O . ALA A 1 361 ? 30.319 34.933 16.904 1.00 43.21 361 ALA A O 1
ATOM 2539 N N . ALA A 1 362 ? 29.497 34.164 14.920 1.00 39.30 362 ALA A N 1
ATOM 2540 C CA . ALA A 1 362 ? 28.357 35.122 14.857 1.00 39.04 362 ALA A CA 1
ATOM 2541 C C . ALA A 1 362 ? 27.527 35.060 16.158 1.00 34.95 362 ALA A C 1
ATOM 2542 O O . ALA A 1 362 ? 27.061 36.113 16.584 1.00 37.38 362 ALA A O 1
ATOM 2544 N N . ASP A 1 363 ? 27.396 33.899 16.791 1.00 35.12 363 ASP A N 1
ATOM 2545 C CA . ASP A 1 363 ? 26.552 33.727 18.016 1.00 42.91 363 ASP A CA 1
ATOM 2546 C C . ASP A 1 363 ? 27.155 34.499 19.203 1.00 43.51 363 ASP A C 1
ATOM 2547 O O . ASP A 1 363 ? 26.406 35.205 19.880 1.00 40.41 363 ASP A O 1
ATOM 2552 N N . LEU A 1 364 ? 28.465 34.403 19.434 1.00 40.34 364 LEU A N 1
ATOM 2553 C CA . LEU A 1 364 ? 29.138 35.187 20.507 1.00 43.89 364 LEU A CA 1
ATOM 2554 C C . LEU A 1 364 ? 29.228 36.656 20.103 1.00 40.96 364 LEU A C 1
ATOM 2555 O O . LEU A 1 364 ? 29.042 37.520 20.970 1.00 42.18 364 LEU A O 1
ATOM 2560 N N . GLU A 1 365 ? 29.499 36.948 18.829 1.00 42.17 365 GLU A N 1
ATOM 2561 C CA . GLU A 1 365 ? 29.609 38.357 18.354 1.00 42.87 365 GLU A CA 1
ATOM 2562 C C . GLU A 1 365 ? 28.255 39.042 18.552 1.00 39.65 365 GLU A C 1
ATOM 2563 O O . GLU A 1 365 ? 28.219 40.199 18.940 1.00 36.01 365 GLU A O 1
ATOM 2569 N N . TYR A 1 366 ? 27.153 38.343 18.296 1.00 38.93 366 TYR A N 1
ATOM 2570 C CA . TYR A 1 366 ? 25.799 38.916 18.485 1.00 36.79 366 TYR A CA 1
ATOM 2571 C C . TYR A 1 366 ? 25.655 39.362 19.942 1.00 34.70 366 TYR A C 1
ATOM 2572 O O . TYR A 1 366 ? 25.171 40.459 20.195 1.00 37.57 366 TYR A O 1
ATOM 2581 N N . MET A 1 367 ? 26.045 38.500 20.884 1.00 38.03 367 MET A N 1
ATOM 2582 C CA . MET A 1 367 ? 25.845 38.748 22.336 1.00 37.64 367 MET A CA 1
ATOM 2583 C C . MET A 1 367 ? 26.725 39.935 22.759 1.00 39.25 367 MET A C 1
ATOM 2584 O O . MET A 1 367 ? 26.226 40.833 23.449 1.00 38.08 367 MET A O 1
ATOM 2589 N N . GLU A 1 368 ? 27.971 39.962 22.286 1.00 43.99 368 GLU A N 1
ATOM 2590 C CA . GLU A 1 368 ? 28.907 41.094 22.500 1.00 48.64 368 GLU A CA 1
ATOM 2591 C C . GLU A 1 368 ? 28.212 42.391 22.073 1.00 43.93 368 GLU A C 1
ATOM 2592 O O . GLU A 1 368 ? 28.113 43.320 22.883 1.00 41.04 368 GLU A O 1
ATOM 2598 N N . GLU A 1 369 ? 27.695 42.444 20.847 1.00 42.72 369 GLU A N 1
ATOM 2599 C CA . GLU A 1 369 ? 27.071 43.691 20.335 1.00 44.16 369 GLU A CA 1
ATOM 2600 C C . GLU A 1 369 ? 25.802 43.997 21.122 1.00 44.23 369 GLU A C 1
ATOM 2601 O O . GLU A 1 369 ? 25.532 45.196 21.387 1.00 38.91 369 GLU A O 1
ATOM 2607 N N . LEU A 1 370 ? 25.027 42.967 21.479 1.00 43.94 370 LEU A N 1
ATOM 2608 C CA . LEU A 1 370 ? 23.766 43.182 22.249 1.00 40.82 370 LEU A CA 1
ATOM 2609 C C . LEU A 1 370 ? 24.095 43.780 23.630 1.00 38.77 370 LEU A C 1
ATOM 2610 O O . LEU A 1 370 ? 23.424 44.767 24.017 1.00 36.55 370 LEU A O 1
ATOM 2615 N N . MET A 1 371 ? 25.060 43.207 24.362 1.00 41.51 371 MET A N 1
ATOM 2616 C CA . MET A 1 371 ? 25.490 43.753 25.682 1.00 44.70 371 MET A CA 1
ATOM 2617 C C . MET A 1 371 ? 25.983 45.194 25.492 1.00 46.49 371 MET A C 1
ATOM 2618 O O . MET A 1 371 ? 25.540 46.056 26.274 1.00 43.02 371 MET A O 1
ATOM 2623 N N . ARG A 1 372 ? 26.779 45.482 24.454 1.00 50.31 372 ARG A N 1
ATOM 2624 C CA . ARG A 1 372 ? 27.240 46.878 24.161 1.00 48.95 372 ARG A CA 1
ATOM 2625 C C . ARG A 1 372 ? 26.031 47.790 23.923 1.00 50.38 372 ARG A C 1
ATOM 2626 O O . ARG A 1 372 ? 26.004 48.888 24.500 1.00 46.13 372 ARG A O 1
ATOM 2634 N N . LEU A 1 373 ? 25.056 47.356 23.115 1.00 46.59 373 LEU A N 1
ATOM 2635 C CA . LEU A 1 373 ? 23.824 48.137 22.802 1.00 43.43 373 LEU A CA 1
ATOM 2636 C C . LEU A 1 373 ? 23.049 48.446 24.094 1.00 42.26 373 LEU A C 1
ATOM 2637 O O . LEU A 1 373 ? 22.547 49.581 24.247 1.00 44.36 373 LEU A O 1
ATOM 2642 N N . ILE A 1 374 ? 22.903 47.469 24.989 1.00 39.59 374 ILE A N 1
ATOM 2643 C CA . ILE A 1 374 ? 22.119 47.650 26.250 1.00 38.66 374 ILE A CA 1
ATOM 2644 C C . ILE A 1 374 ? 22.817 48.709 27.120 1.00 38.70 374 ILE A C 1
ATOM 2645 O O . ILE A 1 374 ? 22.124 49.614 27.627 1.00 39.67 374 ILE A O 1
ATOM 2650 N N . ASN A 1 375 ? 24.122 48.582 27.301 1.00 43.38 375 ASN A N 1
ATOM 2651 C CA . ASN A 1 375 ? 24.955 49.538 28.090 1.00 45.39 375 ASN A CA 1
ATOM 2652 C C . ASN A 1 375 ? 24.903 50.917 27.428 1.00 46.40 375 ASN A C 1
ATOM 2653 O O . ASN A 1 375 ? 24.508 51.875 28.119 1.00 46.20 375 ASN A O 1
ATOM 2658 N N . LYS A 1 376 ? 25.256 51.003 26.143 1.00 46.15 376 LYS A N 1
ATOM 2659 C CA . LYS A 1 376 ? 25.307 52.289 25.370 1.00 47.97 376 LYS A CA 1
ATOM 2660 C C . LYS A 1 376 ? 23.984 53.025 25.519 1.00 44.78 376 LYS A C 1
ATOM 2661 O O . LYS A 1 376 ? 24.018 54.219 25.770 1.00 50.33 376 LYS A O 1
ATOM 2663 N N . GLU A 1 377 ? 22.849 52.326 25.432 1.00 47.36 377 GLU A N 1
ATOM 2664 C CA . GLU A 1 377 ? 21.510 52.973 25.357 1.00 43.61 377 GLU A CA 1
ATOM 2665 C C . GLU A 1 377 ? 20.883 53.062 26.754 1.00 40.25 377 GLU A C 1
ATOM 2666 O O . GLU A 1 377 ? 19.771 53.579 26.848 1.00 44.51 377 GLU A O 1
ATOM 2672 N N . GLY A 1 378 ? 21.538 52.548 27.796 1.00 42.73 378 GLY A N 1
ATOM 2673 C CA . GLY A 1 378 ? 20.980 52.533 29.166 1.00 46.63 378 GLY A CA 1
ATOM 2674 C C . GLY A 1 378 ? 19.665 51.762 29.261 1.00 50.32 378 GLY A C 1
ATOM 2675 O O . GLY A 1 378 ? 18.763 52.217 29.970 1.00 42.78 378 GLY A O 1
ATOM 2676 N N . ILE A 1 379 ? 19.540 50.617 28.583 1.00 42.27 379 ILE A N 1
ATOM 2677 C CA . ILE A 1 379 ? 18.280 49.816 28.631 1.00 41.33 379 ILE A CA 1
ATOM 2678 C C . ILE A 1 379 ? 18.207 49.134 29.992 1.00 36.10 379 ILE A C 1
ATOM 2679 O O . ILE A 1 379 ? 19.158 48.492 30.421 1.00 37.42 379 ILE A O 1
ATOM 2684 N N . PRO A 1 380 ? 17.095 49.286 30.726 1.00 32.41 380 PRO A N 1
ATOM 2685 C CA . PRO A 1 380 ? 16.888 48.561 31.985 1.00 35.32 380 PRO A CA 1
ATOM 2686 C C . PRO A 1 380 ? 16.554 47.076 31.757 1.00 33.79 380 PRO A C 1
ATOM 2687 O O . PRO A 1 380 ? 15.447 46.637 32.087 1.00 35.08 380 PRO A O 1
ATOM 2691 N N . ALA A 1 381 ? 17.507 46.358 31.169 1.00 35.97 381 ALA A N 1
ATOM 2692 C CA . ALA A 1 381 ? 17.354 44.962 30.708 1.00 34.98 381 ALA A CA 1
ATOM 2693 C C . ALA A 1 381 ? 17.566 44.006 31.884 1.00 33.59 381 ALA A C 1
ATOM 2694 O O . ALA A 1 381 ? 18.690 43.860 32.369 1.00 34.02 381 ALA A O 1
ATOM 2696 N N . PRO A 1 382 ? 16.519 43.296 32.345 1.00 30.72 382 PRO A N 1
ATOM 2697 C CA . PRO A 1 382 ? 16.702 42.295 33.408 1.00 30.57 382 PRO A CA 1
ATOM 2698 C C . PRO A 1 382 ? 17.213 40.985 32.810 1.00 33.32 382 PRO A C 1
ATOM 2699 O O . PRO A 1 382 ? 17.417 40.916 31.571 1.00 33.61 382 PRO A O 1
ATOM 2703 N N . ALA A 1 383 ? 17.426 39.976 33.662 1.00 34.13 383 ALA A N 1
ATOM 2704 C CA . ALA A 1 383 ? 17.990 38.668 33.267 1.00 32.23 383 ALA A CA 1
ATOM 2705 C C . ALA A 1 383 ? 16.882 37.630 33.173 1.00 31.50 383 ALA A C 1
ATOM 2706 O O . ALA A 1 383 ? 15.854 37.756 33.832 1.00 31.36 383 ALA A O 1
ATOM 2708 N N . PRO A 1 384 ? 17.091 36.528 32.426 1.00 31.70 384 PRO A N 1
ATOM 2709 C CA . PRO A 1 384 ? 18.233 36.369 31.538 1.00 32.94 384 PRO A CA 1
ATOM 2710 C C . PRO A 1 384 ? 17.956 36.748 30.079 1.00 36.22 384 PRO A C 1
ATOM 2711 O O . PRO A 1 384 ? 16.814 36.755 29.617 1.00 36.75 384 PRO A O 1
ATOM 2715 N N . ILE A 1 385 ? 19.012 37.083 29.366 1.00 32.22 385 ILE A N 1
ATOM 2716 C CA . ILE A 1 385 ? 19.001 37.024 27.897 1.00 32.16 385 ILE A CA 1
ATOM 2717 C C . ILE A 1 385 ? 19.388 35.583 27.605 1.00 33.37 385 ILE A C 1
ATOM 2718 O O . ILE A 1 385 ? 20.552 35.212 27.882 1.00 34.02 385 ILE A O 1
ATOM 2723 N N . GLU A 1 386 ? 18.436 34.803 27.122 1.00 29.00 386 GLU A N 1
ATOM 2724 C CA . GLU A 1 386 ? 18.583 33.343 26.977 1.00 33.56 386 GLU A CA 1
ATOM 2725 C C . GLU A 1 386 ? 19.126 33.050 25.575 1.00 32.16 386 GLU A C 1
ATOM 2726 O O . GLU A 1 386 ? 18.551 33.531 24.579 1.00 37.32 386 GLU A O 1
ATOM 2732 N N . GLN A 1 387 ? 20.183 32.259 25.505 1.00 31.48 387 GLN A N 1
ATOM 2733 C CA . GLN A 1 387 ? 20.809 31.875 24.235 1.00 31.33 387 GLN A CA 1
ATOM 2734 C C . GLN A 1 387 ? 20.768 30.360 24.118 1.00 29.72 387 GLN A C 1
ATOM 2735 O O . GLN A 1 387 ? 21.246 29.663 25.042 1.00 29.63 387 GLN A O 1
ATOM 2741 N N . ARG A 1 388 ? 20.223 29.893 23.002 1.00 31.14 388 ARG A N 1
ATOM 2742 C CA . ARG A 1 388 ? 20.084 28.454 22.689 1.00 31.90 388 ARG A CA 1
ATOM 2743 C C . ARG A 1 388 ? 20.572 28.206 21.265 1.00 29.67 388 ARG A C 1
ATOM 2744 O O . ARG A 1 388 ? 20.841 29.193 20.523 1.00 33.81 388 ARG A O 1
ATOM 2752 N N . TRP A 1 389 ? 20.652 26.941 20.881 1.00 30.46 389 TRP A N 1
ATOM 2753 C CA . TRP A 1 389 ? 21.091 26.521 19.523 1.00 31.45 389 TRP A CA 1
ATOM 2754 C C . TRP A 1 389 ? 20.193 25.407 19.022 1.00 29.18 389 TRP A C 1
ATOM 2755 O O . TRP A 1 389 ? 19.722 24.608 19.836 1.00 34.03 389 TRP A O 1
ATOM 2766 N N . THR A 1 390 ? 19.941 25.408 17.725 1.00 29.24 390 THR A N 1
ATOM 2767 C CA . THR A 1 390 ? 19.264 24.298 17.023 1.00 29.26 390 THR A CA 1
ATOM 2768 C C . THR A 1 390 ? 20.067 23.975 15.764 1.00 29.65 390 THR A C 1
ATOM 2769 O O . THR A 1 390 ? 20.803 24.846 15.264 1.00 29.89 390 THR A O 1
ATOM 2773 N N . ALA A 1 391 ? 19.879 22.774 15.249 1.00 34.72 391 ALA A N 1
ATOM 2774 C CA . ALA A 1 391 ? 20.158 22.465 13.833 1.00 34.66 391 ALA A CA 1
ATOM 2775 C C . ALA A 1 391 ? 19.186 23.285 12.975 1.00 36.89 391 ALA A C 1
ATOM 2776 O O . ALA A 1 391 ? 18.196 23.883 13.517 1.00 34.41 391 ALA A O 1
ATOM 2778 N N . GLY A 1 392 ? 19.486 23.377 11.689 1.00 32.34 392 GLY A N 1
ATOM 2779 C CA . GLY A 1 392 ? 18.581 23.936 10.678 1.00 29.64 392 GLY A CA 1
ATOM 2780 C C . GLY A 1 392 ? 17.323 23.105 10.546 1.00 28.48 392 GLY A C 1
ATOM 2781 O O . GLY A 1 392 ? 17.268 21.932 10.968 1.00 29.69 392 GLY A O 1
ATOM 2782 N N . SER A 1 393 ? 16.300 23.724 9.999 1.00 31.71 393 SER A N 1
ATOM 2783 C CA . SER A 1 393 ? 15.052 23.050 9.599 1.00 32.51 393 SER A CA 1
ATOM 2784 C C . SER A 1 393 ? 14.923 23.131 8.080 1.00 32.94 393 SER A C 1
ATOM 2785 O O . SER A 1 393 ? 15.274 24.167 7.495 1.00 33.60 393 SER A O 1
ATOM 2788 N N . SER A 1 394 ? 14.338 22.112 7.473 1.00 34.22 394 SER A N 1
ATOM 2789 C CA . SER A 1 394 ? 13.938 22.124 6.053 1.00 34.09 394 SER A CA 1
ATOM 2790 C C . SER A 1 394 ? 12.542 22.757 5.881 1.00 35.02 394 SER A C 1
ATOM 2791 O O . SER A 1 394 ? 12.132 22.951 4.723 1.00 32.84 394 SER A O 1
ATOM 2794 N N . SER A 1 395 ? 11.832 23.143 6.951 1.00 32.26 395 SER A N 1
ATOM 2795 C CA . SER A 1 395 ? 10.516 23.821 6.823 1.00 32.00 395 SER A CA 1
ATOM 2796 C C . SER A 1 395 ? 10.771 25.257 6.367 1.00 34.39 395 SER A C 1
ATOM 2797 O O . SER A 1 395 ? 11.430 25.996 7.089 1.00 27.92 395 SER A O 1
ATOM 2800 N N . PRO A 1 396 ? 10.295 25.697 5.175 1.00 30.98 396 PRO A N 1
ATOM 2801 C CA . PRO A 1 396 ? 10.596 27.046 4.684 1.00 35.76 396 PRO A CA 1
ATOM 2802 C C . PRO A 1 396 ? 10.142 28.193 5.595 1.00 34.25 396 PRO A C 1
ATOM 2803 O O . PRO A 1 396 ? 10.716 29.250 5.507 1.00 34.37 396 PRO A O 1
ATOM 2807 N N . MET A 1 397 ? 9.124 27.986 6.439 1.00 32.37 397 MET A N 1
ATOM 2808 C CA . MET A 1 397 ? 8.675 29.045 7.364 1.00 30.64 397 MET A CA 1
ATOM 2809 C C . MET A 1 397 ? 9.441 28.977 8.696 1.00 34.31 397 MET A C 1
ATOM 2810 O O . MET A 1 397 ? 9.166 29.824 9.566 1.00 28.45 397 MET A O 1
ATOM 2815 N N . SER A 1 398 ? 10.338 27.999 8.925 1.00 30.35 398 SER A N 1
ATOM 2816 C CA . SER A 1 398 ? 11.128 27.959 10.183 1.00 32.08 398 SER A CA 1
ATOM 2817 C C . SER A 1 398 ? 12.003 29.196 10.228 1.00 30.80 398 SER A C 1
ATOM 2818 O O . SER A 1 398 ? 12.645 29.492 9.215 1.00 30.08 398 SER A O 1
ATOM 2821 N N . PRO A 1 399 ? 12.089 29.917 11.372 1.00 29.54 399 PRO A N 1
ATOM 2822 C CA . PRO A 1 399 ? 13.117 30.943 11.536 1.00 29.79 399 PRO A CA 1
ATOM 2823 C C . PRO A 1 399 ? 14.521 30.379 11.330 1.00 29.50 399 PRO A C 1
ATOM 2824 O O . PRO A 1 399 ? 15.405 31.155 11.068 1.00 29.41 399 PRO A O 1
ATOM 2828 N N . ALA A 1 400 ? 14.692 29.073 11.538 1.00 32.70 400 ALA A N 1
ATOM 2829 C CA . ALA A 1 400 ? 15.992 28.376 11.358 1.00 33.41 400 ALA A CA 1
ATOM 2830 C C . ALA A 1 400 ? 15.986 27.569 10.051 1.00 33.16 400 ALA A C 1
ATOM 2831 O O . ALA A 1 400 ? 16.748 26.595 9.980 1.00 30.54 400 ALA A O 1
ATOM 2833 N N . TYR A 1 401 ? 15.196 27.986 9.043 1.00 33.05 401 TYR A N 1
ATOM 2834 C CA . TYR A 1 401 ? 15.196 27.352 7.702 1.00 33.61 401 TYR A CA 1
ATOM 2835 C C . TYR A 1 401 ? 16.631 27.362 7.160 1.00 34.54 401 TYR A C 1
ATOM 2836 O O . TYR A 1 401 ? 17.299 28.413 7.237 1.00 29.89 401 TYR A O 1
ATOM 2845 N N . SER A 1 402 ? 17.103 26.235 6.647 1.00 36.93 402 SER A N 1
ATOM 2846 C CA . SER A 1 402 ? 18.412 26.137 5.939 1.00 35.75 402 SER A CA 1
ATOM 2847 C C . SER A 1 402 ? 18.304 25.031 4.906 1.00 37.42 402 SER A C 1
ATOM 2848 O O . SER A 1 402 ? 17.749 23.988 5.196 1.00 35.31 402 SER A O 1
ATOM 2851 N N . PRO A 1 403 ? 18.876 25.198 3.698 1.00 35.80 403 PRO A N 1
ATOM 2852 C CA . PRO A 1 403 ? 19.022 24.067 2.790 1.00 38.58 403 PRO A CA 1
ATOM 2853 C C . PRO A 1 403 ? 19.963 23.000 3.366 1.00 38.41 403 PRO A C 1
ATOM 2854 O O . PRO A 1 403 ? 19.886 21.865 2.925 1.00 42.29 403 PRO A O 1
ATOM 2858 N N . SER A 1 404 ? 20.789 23.343 4.360 1.00 41.66 404 SER A N 1
ATOM 2859 C CA . SER A 1 404 ? 21.779 22.400 4.954 1.00 46.21 404 SER A CA 1
ATOM 2860 C C . SER A 1 404 ? 21.251 21.773 6.246 1.00 45.13 404 SER A C 1
ATOM 2861 O O . SER A 1 404 ? 21.007 22.476 7.219 1.00 39.91 404 SER A O 1
ATOM 2864 N N . PRO A 1 405 ? 21.091 20.437 6.335 1.00 45.76 405 PRO A N 1
ATOM 2865 C CA . PRO A 1 405 ? 20.651 19.808 7.585 1.00 47.03 405 PRO A CA 1
ATOM 2866 C C . PRO A 1 405 ? 21.601 20.043 8.776 1.00 43.23 405 PRO A C 1
ATOM 2867 O O . PRO A 1 405 ? 21.107 20.111 9.879 1.00 47.40 405 PRO A O 1
ATOM 2871 N N . ASP A 1 406 ? 22.906 20.232 8.543 1.00 39.38 406 ASP A N 1
ATOM 2872 C CA . ASP A 1 406 ? 23.912 20.397 9.626 1.00 40.06 406 ASP A CA 1
ATOM 2873 C C . ASP A 1 406 ? 24.324 21.864 9.805 1.00 34.94 406 ASP A C 1
ATOM 2874 O O . ASP A 1 406 ? 25.341 22.116 10.468 1.00 37.34 406 ASP A O 1
ATOM 2879 N N . SER A 1 407 ? 23.543 22.810 9.294 1.00 34.07 407 SER A N 1
ATOM 2880 C CA . SER A 1 407 ? 23.537 24.215 9.771 1.00 32.83 407 SER A CA 1
ATOM 2881 C C . SER A 1 407 ? 23.267 24.273 11.287 1.00 32.13 407 SER A C 1
ATOM 2882 O O . SER A 1 407 ? 22.619 23.369 11.840 1.00 32.83 407 SER A O 1
ATOM 2885 N N . VAL A 1 408 ? 23.811 25.299 11.926 1.00 34.01 408 VAL A N 1
ATOM 2886 C CA . VAL A 1 408 ? 23.604 25.634 13.354 1.00 37.46 408 VAL A CA 1
ATOM 2887 C C . VAL A 1 408 ? 23.009 27.038 13.383 1.00 33.70 408 VAL A C 1
ATOM 2888 O O . VAL A 1 408 ? 23.526 27.943 12.681 1.00 36.94 408 VAL A O 1
ATOM 2892 N N . PHE A 1 409 ? 21.925 27.185 14.114 1.00 32.71 409 PHE A N 1
ATOM 2893 C CA . PHE A 1 409 ? 21.293 28.498 14.378 1.00 33.17 409 PHE A CA 1
ATOM 2894 C C . PHE A 1 409 ? 21.413 28.780 15.867 1.00 31.50 409 PHE A C 1
ATOM 2895 O O . PHE A 1 409 ? 21.172 27.874 16.735 1.00 36.00 409 PHE A O 1
ATOM 2903 N N . SER A 1 410 ? 21.724 30.027 16.161 1.00 32.50 410 SER A N 1
ATOM 2904 C CA . SER A 1 410 ? 21.629 30.563 17.527 1.00 30.74 410 SER A CA 1
ATOM 2905 C C . SER A 1 410 ? 20.277 31.246 17.676 1.00 30.04 410 SER A C 1
ATOM 2906 O O . SER A 1 410 ? 19.838 31.933 16.725 1.00 30.57 410 SER A O 1
ATOM 2909 N N . TRP A 1 411 ? 19.645 31.021 18.825 1.00 29.01 411 TRP A N 1
ATOM 2910 C CA . TRP A 1 411 ? 18.394 31.696 19.222 1.00 27.46 411 TRP A CA 1
ATOM 2911 C C . TRP A 1 411 ? 18.666 32.545 20.456 1.00 27.97 411 TRP A C 1
ATOM 2912 O O . TRP A 1 411 ? 19.147 32.016 21.480 1.00 31.67 411 TRP A O 1
ATOM 2923 N N . VAL A 1 412 ? 18.348 33.827 20.365 1.00 28.78 412 VAL A N 1
ATOM 2924 C CA . VAL A 1 412 ? 18.588 34.777 21.474 1.00 30.70 412 VAL A CA 1
ATOM 2925 C C . VAL A 1 412 ? 17.251 35.405 21.855 1.00 32.20 412 VAL A C 1
ATOM 2926 O O . VAL A 1 412 ? 16.595 35.998 20.962 1.00 30.22 412 VAL A O 1
ATOM 2930 N N . GLY A 1 413 ? 16.867 35.196 23.116 1.00 31.52 413 GLY A N 1
ATOM 2931 C CA . GLY A 1 413 ? 15.656 35.764 23.730 1.00 30.97 413 GLY A CA 1
ATOM 2932 C C . GLY A 1 413 ? 15.987 36.890 24.699 1.00 33.68 413 GLY A C 1
ATOM 2933 O O . GLY A 1 413 ? 16.791 36.665 25.635 1.00 34.29 413 GLY A O 1
ATOM 2934 N N . ILE A 1 414 ? 15.365 38.052 24.484 1.00 30.23 414 ILE A N 1
ATOM 2935 C CA . ILE A 1 414 ? 15.365 39.206 25.419 1.00 32.05 414 ILE A CA 1
ATOM 2936 C C . ILE A 1 414 ? 14.016 39.232 26.123 1.00 33.10 414 ILE A C 1
ATOM 2937 O O . ILE A 1 414 ? 13.016 38.669 25.600 1.00 31.88 414 ILE A O 1
ATOM 2942 N N . ILE A 1 415 ? 13.995 39.853 27.301 1.00 28.86 415 ILE A N 1
ATOM 2943 C CA . ILE A 1 415 ? 12.848 39.755 28.231 1.00 30.41 415 ILE A CA 1
ATOM 2944 C C . ILE A 1 415 ? 12.759 41.057 29.008 1.00 29.49 415 ILE A C 1
ATOM 2945 O O . ILE A 1 415 ? 13.818 41.660 29.275 1.00 31.34 415 ILE A O 1
ATOM 2950 N N . MET A 1 416 ? 11.533 41.459 29.296 1.00 29.72 416 MET A N 1
ATOM 2951 C CA . MET A 1 416 ? 11.229 42.339 30.435 1.00 34.96 416 MET A CA 1
ATOM 2952 C C . MET A 1 416 ? 10.046 41.698 31.141 1.00 36.95 416 MET A C 1
ATOM 2953 O O . MET A 1 416 ? 9.164 41.155 30.446 1.00 34.82 416 MET A O 1
ATOM 2958 N N . TYR A 1 417 ? 10.059 41.726 32.472 1.00 32.04 417 TYR A N 1
ATOM 2959 C CA . TYR A 1 417 ? 8.999 41.132 33.297 1.00 33.37 417 TYR A CA 1
ATOM 2960 C C . TYR A 1 417 ? 7.916 42.183 33.466 1.00 33.82 417 TYR A C 1
ATOM 2961 O O . TYR A 1 417 ? 8.205 43.396 33.377 1.00 36.02 417 TYR A O 1
ATOM 2970 N N . LEU A 1 418 ? 6.707 41.691 33.674 1.00 35.62 418 LEU A N 1
ATOM 2971 C CA . LEU A 1 418 ? 5.511 42.468 34.074 1.00 39.42 418 LEU A CA 1
ATOM 2972 C C . LEU A 1 418 ? 5.203 42.018 35.502 1.00 40.06 418 LEU A C 1
ATOM 2973 O O . LEU A 1 418 ? 4.495 41.039 35.695 1.00 37.86 418 LEU A O 1
ATOM 2978 N N . PRO A 1 419 ? 5.896 42.562 36.530 1.00 44.22 419 PRO A N 1
ATOM 2979 C CA . PRO A 1 419 ? 5.875 41.961 37.864 1.00 46.28 419 PRO A CA 1
ATOM 2980 C C . PRO A 1 419 ? 4.550 42.109 38.621 1.00 52.71 419 PRO A C 1
ATOM 2981 O O . PRO A 1 419 ? 4.335 41.342 39.562 1.00 52.52 419 PRO A O 1
ATOM 2985 N N . THR A 1 420 ? 3.688 43.048 38.201 1.00 49.29 420 THR A N 1
ATOM 2986 C CA . THR A 1 420 ? 2.413 43.346 38.907 1.00 56.93 420 THR A CA 1
ATOM 2987 C C . THR A 1 420 ? 1.288 43.528 37.885 1.00 59.78 420 THR A C 1
ATOM 2988 O O . THR A 1 420 ? 1.577 43.632 36.654 1.00 53.15 420 THR A O 1
ATOM 2992 N N . GLU A 1 421 ? 0.061 43.615 38.403 1.00 56.62 421 GLU A N 1
ATOM 2993 C CA . GLU A 1 421 ? -1.164 43.915 37.622 1.00 61.43 421 GLU A CA 1
ATOM 2994 C C . GLU A 1 421 ? -1.359 45.440 37.551 1.00 59.10 421 GLU A C 1
ATOM 2995 O O . GLU A 1 421 ? -2.350 45.862 36.941 1.00 68.87 421 GLU A O 1
ATOM 3001 N N . ASP A 1 422 ? -0.463 46.244 38.132 1.00 53.89 422 ASP A N 1
ATOM 3002 C CA . ASP A 1 422 ? -0.551 47.724 38.044 1.00 58.87 422 ASP A CA 1
ATOM 3003 C C . ASP A 1 422 ? -0.530 48.138 36.567 1.00 59.92 422 ASP A C 1
ATOM 3004 O O . ASP A 1 422 ? 0.530 47.938 35.903 1.00 53.50 422 ASP A O 1
ATOM 3009 N N . GLU A 1 423 ? -1.630 48.730 36.096 1.00 53.54 423 GLU A N 1
ATOM 3010 C CA . GLU A 1 423 ? -1.881 49.003 34.653 1.00 63.84 423 GLU A CA 1
ATOM 3011 C C . GLU A 1 423 ? -0.847 50.008 34.154 1.00 58.05 423 GLU A C 1
ATOM 3012 O O . GLU A 1 423 ? -0.317 49.813 33.060 1.00 57.90 423 GLU A O 1
ATOM 3018 N N . GLU A 1 424 ? -0.548 51.033 34.943 1.00 56.15 424 GLU A N 1
ATOM 3019 C CA . GLU A 1 424 ? 0.380 52.114 34.529 1.00 53.80 424 GLU A CA 1
ATOM 3020 C C . GLU A 1 424 ? 1.800 51.544 34.417 1.00 51.52 424 GLU A C 1
ATOM 3021 O O . GLU A 1 424 ? 2.532 51.929 33.488 1.00 48.72 424 GLU A O 1
ATOM 3027 N N . GLN A 1 425 ? 2.203 50.669 35.341 1.00 42.99 425 GLN A N 1
ATOM 3028 C CA . GLN A 1 425 ? 3.563 50.080 35.306 1.00 46.90 425 GLN A CA 1
ATOM 3029 C C . GLN A 1 425 ? 3.662 49.140 34.087 1.00 37.36 425 GLN A C 1
ATOM 3030 O O . GLN A 1 425 ? 4.653 49.243 33.370 1.00 43.49 425 GLN A O 1
ATOM 3036 N N . ARG A 1 426 ? 2.653 48.306 33.852 1.00 36.72 426 ARG A N 1
ATOM 3037 C CA . ARG A 1 426 ? 2.591 47.390 32.678 1.00 41.64 426 ARG A CA 1
ATOM 3038 C C . ARG A 1 426 ? 2.730 48.220 31.398 1.00 46.27 426 ARG A C 1
ATOM 3039 O O . ARG A 1 426 ? 3.555 47.882 30.546 1.00 39.33 426 ARG A O 1
ATOM 3047 N N . LYS A 1 427 ? 1.982 49.323 31.300 1.00 45.17 427 LYS A N 1
ATOM 3048 C CA . LYS A 1 427 ? 2.036 50.233 30.133 1.00 43.38 427 LYS A CA 1
ATOM 3049 C C . LYS A 1 427 ? 3.474 50.730 29.958 1.00 44.23 427 LYS A C 1
ATOM 3050 O O . LYS A 1 427 ? 4.007 50.629 28.836 1.00 45.35 427 LYS A O 1
ATOM 3056 N N . ALA A 1 428 ? 4.109 51.227 31.029 1.00 42.75 428 ALA A N 1
ATOM 3057 C CA . ALA A 1 428 ? 5.477 51.776 30.958 1.00 39.80 428 ALA A CA 1
ATOM 3058 C C . ALA A 1 428 ? 6.460 50.690 30.486 1.00 41.33 428 ALA A C 1
ATOM 3059 O O . ALA A 1 428 ? 7.351 50.996 29.654 1.00 39.97 428 ALA A O 1
ATOM 3061 N N . ILE A 1 429 ? 6.352 49.481 31.027 1.00 41.22 429 ILE A N 1
ATOM 3062 C CA . ILE A 1 429 ? 7.288 48.361 30.689 1.00 43.63 429 ILE A CA 1
ATOM 3063 C C . ILE A 1 429 ? 7.025 47.917 29.239 1.00 36.18 429 ILE A C 1
ATOM 3064 O O . ILE A 1 429 ? 8.002 47.684 28.505 1.00 36.38 429 ILE A O 1
ATOM 3069 N N . THR A 1 430 ? 5.755 47.814 28.828 1.00 36.58 430 THR A N 1
ATOM 3070 C CA . THR A 1 430 ? 5.371 47.480 27.421 1.00 38.15 430 THR A CA 1
ATOM 3071 C C . THR A 1 430 ? 6.101 48.431 26.455 1.00 41.20 430 THR A C 1
ATOM 3072 O O . THR A 1 430 ? 6.744 47.949 25.496 1.00 33.24 430 THR A O 1
ATOM 3076 N N . GLU A 1 431 ? 6.084 49.739 26.741 1.00 37.89 431 GLU A N 1
ATOM 3077 C CA . GLU A 1 431 ? 6.713 50.737 25.838 1.00 37.61 431 GLU A CA 1
ATOM 3078 C C . GLU A 1 431 ? 8.222 50.562 25.892 1.00 36.31 431 GLU A C 1
ATOM 3079 O O . GLU A 1 431 ? 8.865 50.665 24.828 1.00 42.44 431 GLU A O 1
ATOM 3085 N N . ALA A 1 432 ? 8.785 50.317 27.072 1.00 34.48 432 ALA A N 1
ATOM 3086 C CA . ALA A 1 432 ? 10.247 50.141 27.238 1.00 37.42 432 ALA A CA 1
ATOM 3087 C C . ALA A 1 432 ? 10.681 48.904 26.443 1.00 33.98 432 ALA A C 1
ATOM 3088 O O . ALA A 1 432 ? 11.730 48.950 25.790 1.00 34.89 432 ALA A O 1
ATOM 3090 N N . PHE A 1 433 ? 9.887 47.841 26.496 1.00 37.73 433 PHE A N 1
ATOM 3091 C CA . PHE A 1 433 ? 10.203 46.572 25.786 1.00 33.77 433 PHE A CA 1
ATOM 3092 C C . PHE A 1 433 ? 10.163 46.838 24.276 1.00 36.25 433 PHE A C 1
ATOM 3093 O O . PHE A 1 433 ? 11.065 46.381 23.545 1.00 33.60 433 PHE A O 1
ATOM 3101 N N . ARG A 1 434 ? 9.152 47.568 23.806 1.00 37.66 434 ARG A N 1
ATOM 3102 C CA . ARG A 1 434 ? 9.030 47.908 22.353 1.00 36.99 434 ARG A CA 1
ATOM 3103 C C . ARG A 1 434 ? 10.306 48.613 21.904 1.00 38.76 434 ARG A C 1
ATOM 3104 O O . ARG A 1 434 ? 10.819 48.263 20.826 1.00 36.50 434 ARG A O 1
ATOM 3112 N N . GLN A 1 435 ? 10.820 49.560 22.695 1.00 36.67 435 GLN A N 1
ATOM 3113 C CA . GLN A 1 435 ? 12.040 50.338 22.334 1.00 40.27 435 GLN A CA 1
ATOM 3114 C C . GLN A 1 435 ? 13.275 49.431 22.381 1.00 38.58 435 GLN A C 1
ATOM 3115 O O . GLN A 1 435 ? 14.131 49.538 21.481 1.00 38.06 435 GLN A O 1
ATOM 3121 N N . TYR A 1 436 ? 13.361 48.563 23.400 1.00 35.25 436 TYR A N 1
ATOM 3122 C CA . TYR A 1 436 ? 14.446 47.562 23.563 1.00 34.35 436 TYR A CA 1
ATOM 3123 C C . TYR A 1 436 ? 14.460 46.675 22.306 1.00 33.02 436 TYR A C 1
ATOM 3124 O O . TYR A 1 436 ? 15.503 46.502 21.686 1.00 36.32 436 TYR A O 1
ATOM 3133 N N . ARG A 1 437 ? 13.318 46.091 21.955 1.00 34.68 437 ARG A N 1
ATOM 3134 C CA . ARG A 1 437 ? 13.222 45.186 20.773 1.00 35.19 437 ARG A CA 1
ATOM 3135 C C . ARG A 1 437 ? 13.563 45.970 19.495 1.00 36.25 437 ARG A C 1
ATOM 3136 O O . ARG A 1 437 ? 14.310 45.460 18.677 1.00 36.32 437 ARG A O 1
ATOM 3144 N N . LYS A 1 438 ? 13.037 47.195 19.349 1.00 40.60 438 LYS A N 1
ATOM 3145 C CA . LYS A 1 438 ? 13.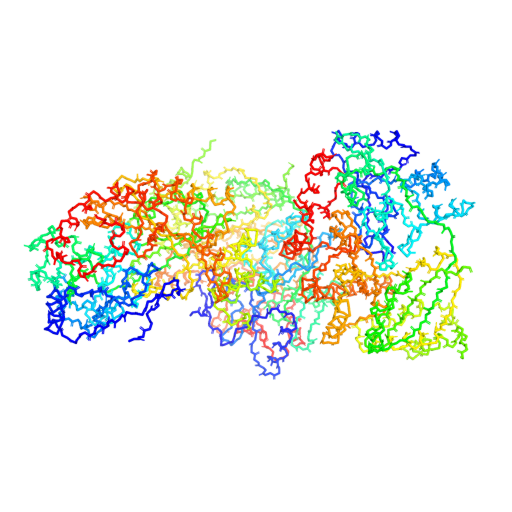202 48.029 18.129 1.00 43.88 438 LYS A CA 1
ATOM 3146 C C . LYS A 1 438 ? 14.696 48.314 17.892 1.00 40.05 438 LYS A C 1
ATOM 3147 O O . LYS A 1 438 ? 15.128 48.245 16.709 1.00 38.46 438 LYS A O 1
ATOM 3153 N N . LEU A 1 439 ? 15.454 48.612 18.953 1.00 41.02 439 LEU A N 1
ATOM 3154 C CA . LEU A 1 439 ? 16.928 48.838 18.863 1.00 43.51 439 LEU A CA 1
ATOM 3155 C C . LEU A 1 439 ? 17.619 47.558 18.371 1.00 44.88 439 LEU A C 1
ATOM 3156 O O . LEU A 1 439 ? 18.538 47.667 17.539 1.00 38.15 439 LEU A O 1
ATOM 3161 N N . CYS A 1 440 ? 17.239 46.380 18.869 1.00 37.62 440 CYS A N 1
ATOM 3162 C CA . CYS A 1 440 ? 17.808 45.098 18.374 1.00 35.30 440 CYS A CA 1
ATOM 3163 C C . CYS A 1 440 ? 17.465 44.950 16.889 1.00 36.35 440 CYS A C 1
ATOM 3164 O O . CYS A 1 440 ? 18.332 44.534 16.110 1.00 36.51 440 CYS A O 1
ATOM 3167 N N . GLU A 1 441 ? 16.216 45.232 16.522 1.00 41.29 441 GLU A N 1
ATOM 3168 C CA . GLU A 1 441 ? 15.722 45.060 15.136 1.00 43.08 441 GLU A CA 1
ATOM 3169 C C . GLU A 1 441 ? 16.548 45.951 14.187 1.00 40.64 441 GLU A C 1
ATOM 3170 O O . GLU A 1 441 ? 17.039 45.448 13.184 1.00 36.15 441 GLU A O 1
ATOM 3176 N N . THR A 1 442 ? 16.723 47.226 14.519 1.00 42.39 442 THR A N 1
ATOM 3177 C CA . THR A 1 442 ? 17.370 48.226 13.621 1.00 40.75 442 THR A CA 1
ATOM 3178 C C . THR A 1 442 ? 18.890 48.047 13.633 1.00 42.42 442 THR A C 1
ATOM 3179 O O . THR A 1 442 ? 19.479 48.160 12.559 1.00 46.75 442 THR A O 1
ATOM 3183 N N . ARG A 1 443 ? 19.493 47.686 14.762 1.00 44.25 443 ARG A N 1
ATOM 3184 C CA . ARG A 1 443 ? 20.972 47.600 14.907 1.00 42.12 443 ARG A CA 1
ATOM 3185 C C . ARG A 1 443 ? 21.501 46.204 14.569 1.00 45.32 443 ARG A C 1
ATOM 3186 O O . ARG A 1 443 ? 22.634 46.133 14.069 1.00 48.52 443 ARG A O 1
ATOM 3194 N N . LEU A 1 444 ? 20.780 45.119 14.887 1.00 38.96 444 LEU A N 1
ATOM 3195 C CA . LEU A 1 444 ? 21.410 43.767 14.825 1.00 38.93 444 LEU A CA 1
ATOM 3196 C C . LEU A 1 444 ? 20.734 42.840 13.804 1.00 37.72 444 LEU A C 1
ATOM 3197 O O . LEU A 1 444 ? 21.439 42.045 13.196 1.00 34.26 444 LEU A O 1
ATOM 3202 N N . TRP A 1 445 ? 19.409 42.820 13.715 1.00 34.86 445 TRP A N 1
ATOM 3203 C CA . TRP A 1 445 ? 18.715 41.660 13.093 1.00 34.51 445 TRP A CA 1
ATOM 3204 C C . TRP A 1 445 ? 19.116 41.517 11.619 1.00 33.91 445 TRP A C 1
ATOM 3205 O O . TRP A 1 445 ? 19.498 40.399 11.235 1.00 36.41 445 TRP A O 1
ATOM 3216 N N . ASP A 1 446 ? 19.082 42.595 10.826 1.00 37.51 446 ASP A N 1
ATOM 3217 C CA . ASP A 1 446 ? 19.424 42.527 9.380 1.00 39.69 446 ASP A CA 1
ATOM 3218 C C . ASP A 1 446 ? 20.887 42.084 9.239 1.00 37.03 446 ASP A C 1
ATOM 3219 O O . ASP A 1 446 ? 21.139 41.142 8.494 1.00 43.98 446 ASP A O 1
ATOM 3224 N N . LYS A 1 447 ? 21.786 42.669 10.013 1.00 37.66 447 LYS A N 1
ATOM 3225 C CA . LYS A 1 447 ? 23.237 42.357 9.989 1.00 46.41 447 LYS A CA 1
ATOM 3226 C C . LYS A 1 447 ? 23.456 40.850 10.180 1.00 43.78 447 LYS A C 1
ATOM 3227 O O . LYS A 1 447 ? 24.289 40.279 9.484 1.00 41.33 447 LYS A O 1
ATOM 3233 N N . TYR A 1 448 ? 22.729 40.214 11.096 1.00 42.36 448 TYR A N 1
ATOM 3234 C CA . TYR A 1 448 ? 22.953 38.793 11.472 1.00 38.14 448 TYR A CA 1
ATOM 3235 C C . TYR A 1 448 ? 22.003 37.865 10.713 1.00 37.55 448 TYR A C 1
ATOM 3236 O O . TYR A 1 448 ? 22.157 36.651 10.853 1.00 37.09 448 TYR A O 1
ATOM 3245 N N . GLY A 1 449 ? 21.048 38.411 9.955 1.00 38.68 449 GLY A N 1
ATOM 3246 C CA . GLY A 1 449 ? 20.045 37.608 9.241 1.00 39.20 449 GLY A CA 1
ATOM 3247 C C . GLY A 1 449 ? 19.088 36.941 10.211 1.00 35.94 449 GLY A C 1
ATOM 3248 O O . GLY A 1 449 ? 18.723 35.786 9.980 1.00 36.70 449 GLY A O 1
ATOM 3249 N N . ALA A 1 450 ? 18.712 37.658 11.271 1.00 38.19 450 ALA A N 1
ATOM 3250 C CA . ALA A 1 450 ? 17.896 37.173 12.399 1.00 34.35 450 ALA A CA 1
ATOM 3251 C C . ALA A 1 450 ? 16.420 37.191 12.023 1.00 34.56 450 ALA A C 1
ATOM 3252 O O . ALA A 1 450 ? 15.949 38.191 11.439 1.00 33.56 450 ALA A O 1
ATOM 3254 N N . ALA A 1 451 ? 15.707 36.122 12.345 1.00 32.33 451 ALA A N 1
ATOM 3255 C CA . ALA A 1 451 ? 14.263 35.972 12.079 1.00 32.55 451 ALA A CA 1
ATOM 3256 C C . ALA A 1 451 ? 13.528 35.766 13.408 1.00 32.74 451 ALA A C 1
ATOM 3257 O O . ALA A 1 451 ? 13.978 34.963 14.240 1.00 29.86 451 ALA A O 1
ATOM 3259 N N . GLU A 1 452 ? 12.417 36.461 13.606 1.00 32.68 452 GLU A N 1
ATOM 3260 C CA . GLU A 1 452 ? 11.647 36.401 14.875 1.00 32.40 452 GLU A CA 1
ATOM 3261 C C . GLU A 1 452 ? 10.831 35.114 14.958 1.00 28.54 452 GLU A C 1
ATOM 3262 O O . GLU A 1 452 ? 10.210 34.715 13.947 1.00 30.30 452 GLU A O 1
ATOM 3268 N N . HIS A 1 453 ? 10.822 34.508 16.148 1.00 28.01 453 HIS A N 1
ATOM 3269 C CA . HIS A 1 453 ? 9.891 33.420 16.545 1.00 28.42 453 HIS A CA 1
ATOM 3270 C C . HIS A 1 453 ? 8.445 33.828 16.215 1.00 29.61 453 HIS A C 1
ATOM 3271 O O . HIS A 1 453 ? 7.982 34.912 16.627 1.00 31.85 453 HIS A O 1
ATOM 3278 N N . TRP A 1 454 ? 7.745 32.978 15.481 1.00 27.32 454 TRP A N 1
ATOM 3279 C CA . TRP A 1 454 ? 6.346 33.191 15.043 1.00 28.15 454 TRP A CA 1
ATOM 3280 C C . TRP A 1 454 ? 5.366 33.327 16.204 1.00 29.37 454 TRP A C 1
ATOM 3281 O O . TRP A 1 454 ? 4.286 33.911 15.956 1.00 24.89 454 TRP A O 1
ATOM 3292 N N . ALA A 1 455 ? 5.677 32.801 17.395 1.00 27.31 455 ALA A N 1
ATOM 3293 C CA . ALA A 1 455 ? 4.803 32.927 18.573 1.00 28.02 455 ALA A CA 1
ATOM 3294 C C . ALA A 1 455 ? 5.134 34.213 19.340 1.00 26.80 455 ALA A C 1
ATOM 3295 O O . ALA A 1 455 ? 4.459 34.456 20.321 1.00 27.89 455 ALA A O 1
ATOM 3297 N N . LYS A 1 456 ? 6.155 34.980 18.947 1.00 27.53 456 LYS A N 1
ATOM 3298 C CA . LYS A 1 456 ? 6.613 36.145 19.754 1.00 29.73 456 LYS A CA 1
ATOM 3299 C C . LYS A 1 456 ? 6.559 37.443 18.935 1.00 31.03 456 LYS A C 1
ATOM 3300 O O . LYS A 1 456 ? 6.499 38.544 19.566 1.00 34.46 456 LYS A O 1
ATOM 3306 N N . ILE A 1 457 ? 6.521 37.343 17.618 1.00 30.88 457 ILE A N 1
ATOM 3307 C CA . ILE A 1 457 ? 6.484 38.516 16.688 1.00 29.62 457 ILE A CA 1
ATOM 3308 C C . ILE A 1 457 ? 5.210 39.329 16.928 1.00 32.76 457 ILE A C 1
ATOM 3309 O O . ILE A 1 457 ? 4.119 38.719 17.003 1.00 30.54 457 ILE A O 1
ATOM 3314 N N . GLU A 1 458 ? 5.361 40.660 17.041 1.00 34.50 458 GLU A N 1
ATOM 3315 C CA . GLU A 1 458 ? 4.215 41.588 17.223 1.00 33.74 458 GLU A CA 1
ATOM 3316 C C . GLU A 1 458 ? 4.029 42.386 15.928 1.00 35.29 458 GLU A C 1
ATOM 3317 O O . GLU A 1 458 ? 5.023 42.713 15.258 1.00 38.10 458 GLU A O 1
ATOM 3323 N N . VAL A 1 459 ? 2.788 42.614 15.534 1.00 37.00 459 VAL A N 1
ATOM 3324 C CA . VAL A 1 459 ? 2.443 43.359 14.298 1.00 37.41 459 VAL A CA 1
ATOM 3325 C C . VAL A 1 459 ? 2.530 44.840 14.625 1.00 39.45 459 VAL A C 1
ATOM 3326 O O . VAL A 1 459 ? 1.861 45.289 15.537 1.00 40.33 459 VAL A O 1
ATOM 3330 N N . PRO A 1 460 ? 3.352 45.630 13.911 1.00 39.35 460 PRO A N 1
ATOM 3331 C CA . PRO A 1 460 ? 3.342 47.084 14.074 1.00 43.27 460 PRO A CA 1
ATOM 3332 C C . PRO A 1 460 ? 1.999 47.689 13.633 1.00 39.51 460 PRO A C 1
ATOM 3333 O O . PRO A 1 460 ? 1.442 47.216 12.673 1.00 39.16 460 PRO A O 1
ATOM 3337 N N . GLU A 1 461 ? 1.561 48.752 14.294 1.00 44.85 461 GLU A N 1
ATOM 3338 C CA . GLU A 1 461 ? 0.342 49.522 13.933 1.00 48.59 461 GLU A CA 1
ATOM 3339 C C . GLU A 1 461 ? 0.687 50.578 12.866 1.00 45.67 461 GLU A C 1
ATOM 3340 O O . GLU A 1 461 ? -0.163 50.791 11.971 1.00 43.38 461 GLU A O 1
ATOM 3346 N N . ASP A 1 462 ? 1.883 51.181 12.929 1.00 50.04 462 ASP A N 1
ATOM 3347 C CA . ASP A 1 462 ? 2.347 52.192 11.935 1.00 48.49 462 ASP A CA 1
ATOM 3348 C C . ASP A 1 462 ? 2.398 51.568 10.539 1.00 55.94 462 ASP A C 1
ATOM 3349 O O . ASP A 1 462 ? 3.105 50.569 10.340 1.00 48.13 462 ASP A O 1
ATOM 3354 N N . PRO A 1 463 ? 1.649 52.110 9.541 1.00 51.23 463 PRO A N 1
ATOM 3355 C CA . PRO A 1 463 ? 1.519 51.446 8.241 1.00 53.03 463 PRO A CA 1
ATOM 3356 C C . PRO A 1 463 ? 2.847 51.270 7.488 1.00 50.68 463 PRO A C 1
ATOM 3357 O O . PRO A 1 463 ? 2.956 50.313 6.760 1.00 51.03 463 PRO A O 1
ATOM 3361 N N . GLU A 1 464 ? 3.810 52.176 7.689 1.00 50.55 464 GLU A N 1
ATOM 3362 C CA . GLU A 1 464 ? 5.139 52.123 7.027 1.00 53.16 464 GLU A CA 1
ATOM 3363 C C . GLU A 1 464 ? 5.949 50.995 7.679 1.00 51.74 464 GLU A C 1
ATOM 3364 O O . GLU A 1 464 ? 6.572 50.222 6.949 1.00 49.99 464 GLU A O 1
ATOM 3366 N N . GLU A 1 465 ? 5.936 50.907 9.009 1.00 47.48 465 GLU A N 1
ATOM 3367 C CA . GLU A 1 465 ? 6.587 49.798 9.756 1.00 46.92 465 GLU A CA 1
ATOM 3368 C C . GLU A 1 465 ? 5.961 48.464 9.329 1.00 43.96 465 GLU A C 1
ATOM 3369 O O . GLU A 1 465 ? 6.722 47.553 9.108 1.00 46.24 465 GLU A O 1
ATOM 3375 N N . LEU A 1 466 ? 4.640 48.373 9.163 1.00 41.20 466 LEU A N 1
ATOM 3376 C CA . LEU A 1 466 ? 3.967 47.131 8.710 1.00 45.98 466 LEU A CA 1
ATOM 3377 C C . LEU A 1 466 ? 4.475 46.746 7.311 1.00 51.36 466 LEU A C 1
ATOM 3378 O O . LEU A 1 466 ? 4.814 45.538 7.114 1.00 42.42 466 LEU A O 1
ATOM 3383 N N . GLU A 1 467 ? 4.540 47.725 6.387 1.00 52.14 467 GLU A N 1
ATOM 3384 C CA . GLU A 1 467 ? 4.986 47.502 4.990 1.00 57.87 467 GLU A CA 1
ATOM 3385 C C . GLU A 1 467 ? 6.425 46.981 5.031 1.00 50.76 467 GLU A C 1
ATOM 3386 O O . GLU A 1 467 ? 6.739 45.984 4.320 1.00 56.27 467 GLU A O 1
ATOM 3392 N N . ALA A 1 468 ? 7.264 47.643 5.828 1.00 42.89 468 ALA A N 1
ATOM 3393 C CA . ALA A 1 468 ? 8.688 47.311 6.003 1.00 46.61 468 ALA A CA 1
ATOM 3394 C C . ALA A 1 468 ? 8.813 45.888 6.562 1.00 50.91 468 ALA A C 1
ATOM 3395 O O . ALA A 1 468 ? 9.675 45.144 6.083 1.00 48.88 468 ALA A O 1
ATOM 3397 N N . LEU A 1 469 ? 7.991 45.514 7.546 1.00 47.80 469 LEU A N 1
ATOM 3398 C CA . LEU A 1 469 ? 8.032 44.152 8.146 1.00 45.59 469 LEU A CA 1
ATOM 3399 C C . LEU A 1 469 ? 7.620 43.139 7.074 1.00 47.88 469 LEU A C 1
ATOM 3400 O O . LEU A 1 469 ? 8.351 42.155 6.933 1.00 45.91 469 LEU A O 1
ATOM 3405 N N . ARG A 1 470 ? 6.560 43.389 6.298 1.00 44.85 470 ARG A N 1
ATOM 3406 C CA . ARG A 1 470 ? 6.101 42.425 5.257 1.00 48.51 470 ARG A CA 1
ATOM 3407 C C . ARG A 1 470 ? 7.256 42.083 4.304 1.00 46.68 470 ARG A C 1
ATOM 3408 O O . ARG A 1 470 ? 7.455 40.861 3.976 1.00 45.23 470 ARG A O 1
ATOM 3416 N N . GLU A 1 471 ? 8.026 43.103 3.917 1.00 49.48 471 GLU A N 1
ATOM 3417 C CA . GLU A 1 471 ? 9.146 42.935 2.955 1.00 50.53 471 GLU A CA 1
ATOM 3418 C C . GLU A 1 471 ? 10.324 42.238 3.654 1.00 46.99 471 GLU A C 1
ATOM 3419 O O . GLU A 1 471 ? 10.982 41.393 3.022 1.00 47.06 471 GLU A O 1
ATOM 3425 N N . ARG A 1 472 ? 10.608 42.615 4.900 1.00 42.28 472 ARG A N 1
ATOM 3426 C CA . ARG A 1 472 ? 11.627 41.945 5.739 1.00 51.21 472 ARG A CA 1
ATOM 3427 C C . ARG A 1 472 ? 11.300 40.446 5.827 1.00 46.18 472 ARG A C 1
ATOM 3428 O O . ARG A 1 472 ? 12.225 39.631 5.678 1.00 37.97 472 ARG A O 1
ATOM 3436 N N . LEU A 1 473 ? 10.034 40.068 6.021 1.00 41.46 473 LEU A N 1
ATOM 3437 C CA . LEU A 1 473 ? 9.661 38.629 6.126 1.00 43.25 473 LEU A CA 1
ATOM 3438 C C . LEU A 1 473 ? 9.972 37.939 4.801 1.00 43.19 473 LEU A C 1
ATOM 3439 O O . LEU A 1 473 ? 10.493 36.835 4.854 1.00 39.43 473 LEU A O 1
ATOM 3444 N N . ARG A 1 474 ? 9.725 38.584 3.662 1.00 43.34 474 ARG A N 1
ATOM 3445 C CA . ARG A 1 474 ? 10.020 37.994 2.328 1.00 46.97 474 ARG A CA 1
ATOM 3446 C C . ARG A 1 474 ? 11.542 37.777 2.226 1.00 44.12 474 ARG A C 1
ATOM 3447 O O . ARG A 1 474 ? 11.932 36.764 1.693 1.00 39.24 474 ARG A O 1
ATOM 3455 N N . LYS A 1 475 ? 12.374 38.656 2.767 1.00 41.90 475 LYS A N 1
ATOM 3456 C CA . LYS A 1 475 ? 13.855 38.459 2.770 1.00 43.06 475 LYS A CA 1
ATOM 3457 C C . LYS A 1 475 ? 14.273 37.373 3.777 1.00 43.55 475 LYS A C 1
ATOM 3458 O O . LYS A 1 475 ? 15.219 36.629 3.503 1.00 42.15 475 LYS A O 1
ATOM 3464 N N . ARG A 1 476 ? 13.650 37.315 4.954 1.00 38.37 476 ARG A N 1
ATOM 3465 C CA . ARG A 1 476 ? 14.032 36.359 6.035 1.00 41.80 476 ARG A CA 1
ATOM 3466 C C . ARG A 1 476 ? 13.512 34.953 5.712 1.00 46.86 476 ARG A C 1
ATOM 3467 O O . ARG A 1 476 ? 14.014 33.990 6.308 1.00 47.98 476 ARG A O 1
ATOM 3475 N N . TYR A 1 477 ? 12.478 34.856 4.886 1.00 42.51 477 TYR A N 1
ATOM 3476 C CA . TYR A 1 477 ? 11.788 33.575 4.606 1.00 46.65 477 TYR A CA 1
ATOM 3477 C C . TYR A 1 477 ? 11.631 33.399 3.111 1.00 56.55 477 TYR A C 1
ATOM 3478 O O . TYR A 1 477 ? 10.665 33.886 2.516 1.00 57.75 477 TYR A O 1
ATOM 3487 N N . PRO A 1 478 ? 12.535 32.586 2.523 1.00 68.90 478 PRO A N 1
ATOM 3488 C CA . PRO A 1 478 ? 12.550 32.356 1.077 1.00 75.94 478 PRO A CA 1
ATOM 3489 C C . PRO A 1 478 ? 11.190 31.866 0.547 1.00 67.44 478 PRO A C 1
ATOM 3490 O O . PRO A 1 478 ? 10.880 32.114 -0.602 1.00 69.16 478 PRO A O 1
ATOM 3494 N N . GLY A 1 479 ? 10.423 31.178 1.397 1.00 56.65 479 GLY A N 1
ATOM 3495 C CA . GLY A 1 479 ? 9.199 30.467 0.993 1.00 66.41 479 GLY A CA 1
ATOM 3496 C C . GLY A 1 479 ? 7.942 31.289 1.200 1.00 61.15 479 GLY A C 1
ATOM 3497 O O . GLY A 1 479 ? 6.893 30.674 1.097 1.00 54.12 479 GLY A O 1
ATOM 3498 N N . VAL A 1 480 ? 8.021 32.593 1.494 1.00 51.08 480 VAL A N 1
ATOM 3499 C CA . VAL A 1 480 ? 6.809 33.397 1.830 1.00 50.88 480 VAL A CA 1
ATOM 3500 C C . VAL A 1 480 ? 5.824 33.370 0.655 1.00 46.53 480 VAL A C 1
ATOM 3501 O O . VAL A 1 480 ? 4.638 33.132 0.916 1.00 37.86 480 VAL A O 1
ATOM 3505 N N . ASP A 1 481 ? 6.274 33.590 -0.581 1.00 46.35 481 ASP A N 1
ATOM 3506 C CA . ASP A 1 481 ? 5.372 33.580 -1.765 1.00 48.43 481 ASP A CA 1
ATOM 3507 C C . ASP A 1 481 ? 4.735 32.188 -1.935 1.00 45.36 481 ASP A C 1
ATOM 3508 O O . ASP A 1 481 ? 3.524 32.121 -2.217 1.00 50.44 481 ASP A O 1
ATOM 3513 N N . LYS A 1 482 ? 5.496 31.114 -1.743 1.00 41.05 482 LYS A N 1
ATOM 3514 C CA . LYS A 1 482 ? 4.947 29.731 -1.817 1.00 42.29 482 LYS A CA 1
ATOM 3515 C C . LYS A 1 482 ? 3.948 29.489 -0.674 1.00 42.39 482 LYS A C 1
ATOM 3516 O O . LYS A 1 482 ? 2.945 28.756 -0.890 1.00 35.65 482 LYS A O 1
ATOM 3522 N N . PHE A 1 483 ? 4.170 30.094 0.504 1.00 37.54 483 PHE A N 1
ATOM 3523 C CA . PHE A 1 483 ? 3.241 29.997 1.658 1.00 36.94 483 PHE A CA 1
ATOM 3524 C C . PHE A 1 483 ? 1.918 30.617 1.229 1.00 40.43 483 PHE A C 1
ATOM 3525 O O . PHE A 1 483 ? 0.872 29.980 1.414 1.00 36.78 483 PHE A O 1
ATOM 3533 N N . ASN A 1 484 ? 1.956 31.826 0.675 1.00 40.04 484 ASN A N 1
ATOM 3534 C CA . ASN A 1 484 ? 0.726 32.518 0.209 1.00 40.82 484 ASN A CA 1
ATOM 3535 C C . ASN A 1 484 ? 0.073 31.726 -0.929 1.00 39.62 484 ASN A C 1
ATOM 3536 O O . ASN A 1 484 ? -1.178 31.627 -0.928 1.00 42.90 484 ASN A O 1
ATOM 3541 N N . LYS A 1 485 ? 0.860 31.158 -1.839 1.00 39.69 485 LYS A N 1
ATOM 3542 C CA . LYS A 1 485 ? 0.334 30.307 -2.933 1.00 41.26 485 LYS A CA 1
ATOM 3543 C C . LYS A 1 485 ? -0.456 29.145 -2.305 1.00 41.60 485 LYS A C 1
ATOM 3544 O O . LYS A 1 485 ? -1.612 28.879 -2.738 1.00 42.63 485 LYS A O 1
ATOM 3546 N N . ALA A 1 486 ? 0.129 28.462 -1.322 1.00 40.87 486 ALA A N 1
ATOM 3547 C CA . ALA A 1 486 ? -0.527 27.317 -0.644 1.00 38.62 486 ALA A CA 1
ATOM 3548 C C . ALA A 1 486 ? -1.776 27.832 0.083 1.00 40.28 486 ALA A C 1
ATOM 3549 O O . ALA A 1 486 ? -2.802 27.118 0.096 1.00 35.68 486 ALA A O 1
ATOM 3551 N N . ARG A 1 487 ? -1.741 29.030 0.662 1.00 37.20 487 ARG A N 1
ATOM 3552 C CA . ARG A 1 487 ? -2.954 29.588 1.314 1.00 39.35 487 ARG A CA 1
ATOM 3553 C C . ARG A 1 487 ? -4.050 29.766 0.255 1.00 45.80 487 ARG A C 1
ATOM 3554 O O . ARG A 1 487 ? -5.204 29.397 0.541 1.00 42.47 487 ARG A O 1
ATOM 3562 N N . ARG A 1 488 ? -3.724 30.323 -0.921 1.00 46.90 488 ARG A N 1
ATOM 3563 C CA . ARG A 1 488 ? -4.724 30.520 -2.019 1.00 48.14 488 ARG A CA 1
ATOM 3564 C C . ARG A 1 488 ? -5.283 29.156 -2.442 1.00 42.70 488 ARG A C 1
ATOM 3565 O O . ARG A 1 488 ? -6.505 29.046 -2.597 1.00 47.22 488 ARG A O 1
ATOM 3573 N N . GLU A 1 489 ? -4.437 28.130 -2.510 1.00 41.90 489 GLU A N 1
ATOM 3574 C CA . GLU A 1 489 ? -4.829 26.758 -2.934 1.00 43.45 489 GLU A CA 1
ATOM 3575 C C . GLU A 1 489 ? -5.685 26.073 -1.847 1.00 46.94 489 GLU A C 1
ATOM 3576 O O . GLU A 1 489 ? -6.679 25.426 -2.209 1.00 45.78 489 GLU A O 1
ATOM 3582 N N . LEU A 1 490 ? -5.306 26.137 -0.559 1.00 43.44 490 LEU A N 1
ATOM 3583 C CA . LEU A 1 490 ? -5.971 25.337 0.512 1.00 40.69 490 LEU A CA 1
ATOM 3584 C C . LEU A 1 490 ? -7.078 26.120 1.213 1.00 38.05 490 LEU A C 1
ATOM 3585 O O . LEU A 1 490 ? -8.008 25.480 1.700 1.00 36.76 490 LEU A O 1
ATOM 3590 N N . ASP A 1 491 ? -6.971 27.444 1.254 1.00 35.06 491 ASP A N 1
ATOM 3591 C CA . ASP A 1 491 ? -7.890 28.324 2.011 1.00 39.59 491 ASP A CA 1
ATOM 3592 C C . ASP A 1 491 ? -8.226 29.541 1.148 1.00 43.58 491 ASP A C 1
ATOM 3593 O O . ASP A 1 491 ? -7.945 30.683 1.527 1.00 40.07 491 ASP A O 1
ATOM 3598 N N . PRO A 1 492 ? -8.864 29.338 -0.032 1.00 42.18 492 PRO A N 1
ATOM 3599 C CA . PRO A 1 492 ? -9.127 30.442 -0.952 1.00 44.08 492 PRO A CA 1
ATOM 3600 C C . PRO A 1 492 ? -10.014 31.546 -0.368 1.00 42.89 492 PRO A C 1
ATOM 3601 O O . PRO A 1 492 ? -9.836 32.664 -0.774 1.00 44.96 492 PRO A O 1
ATOM 3605 N N . LYS A 1 493 ? -10.936 31.227 0.551 1.00 41.07 493 LYS A N 1
ATOM 3606 C CA . LYS A 1 493 ? -11.789 32.267 1.185 1.00 43.26 493 LYS A CA 1
ATOM 3607 C C . LYS A 1 493 ? -11.115 32.812 2.443 1.00 47.43 493 LYS A C 1
ATOM 3608 O O . LYS A 1 493 ? -11.704 33.674 3.086 1.00 43.90 493 LYS A O 1
ATOM 3614 N N . ASN A 1 494 ? -9.910 32.342 2.768 1.00 48.66 494 ASN A N 1
ATOM 3615 C CA . ASN A 1 494 ? -9.072 32.923 3.850 1.00 48.05 494 ASN A CA 1
ATOM 3616 C C . ASN A 1 494 ? -9.763 32.769 5.213 1.00 42.29 494 ASN A C 1
ATOM 3617 O O . ASN A 1 494 ? -9.686 33.698 6.028 1.00 45.13 494 ASN A O 1
ATOM 3622 N N . ILE A 1 495 ? -10.409 31.640 5.477 1.00 41.78 495 ILE A N 1
ATOM 3623 C CA . ILE A 1 495 ? -11.172 31.455 6.742 1.00 40.21 495 ILE A CA 1
ATOM 3624 C C . ILE A 1 495 ? -10.219 31.061 7.889 1.00 39.39 495 ILE A C 1
ATOM 3625 O O . ILE A 1 495 ? -10.652 31.136 9.032 1.00 39.45 495 ILE A O 1
ATOM 3630 N N . LEU A 1 496 ? -8.990 30.621 7.611 1.00 37.84 496 LEU A N 1
ATOM 3631 C CA . LEU A 1 496 ? -8.086 30.109 8.681 1.00 37.73 496 LEU A CA 1
ATOM 3632 C C . LEU A 1 496 ? -7.188 31.228 9.201 1.00 41.23 496 LEU A C 1
ATOM 3633 O O . LEU A 1 496 ? -6.497 31.006 10.192 1.00 40.08 496 LEU A O 1
ATOM 3638 N N . SER A 1 497 ? -7.215 32.398 8.558 1.00 42.56 497 SER A N 1
ATOM 3639 C CA . SER A 1 497 ? -6.305 33.523 8.859 1.00 46.29 497 SER A CA 1
ATOM 3640 C C . SER A 1 497 ? -7.042 34.582 9.678 1.00 44.02 497 SER A C 1
ATOM 3641 O O . SER A 1 497 ? -8.225 34.765 9.475 1.00 48.90 497 SER A O 1
ATOM 3644 N N . ASN A 1 498 ? -6.334 35.203 10.617 1.00 40.97 498 ASN A N 1
ATOM 3645 C CA . ASN A 1 498 ? -6.798 36.330 11.467 1.00 37.54 498 ASN A CA 1
ATOM 3646 C C . ASN A 1 498 ? -6.080 37.588 10.985 1.00 37.70 498 ASN A C 1
ATOM 3647 O O . ASN A 1 498 ? -5.312 37.471 10.003 1.00 37.34 498 ASN A O 1
ATOM 3652 N N . ASP A 1 499 ? -6.285 38.724 11.654 1.00 37.95 499 ASP A N 1
ATOM 3653 C CA . ASP A 1 499 ? -5.683 40.039 11.290 1.00 37.58 499 ASP A CA 1
ATOM 3654 C C . ASP A 1 499 ? -4.158 39.921 11.264 1.00 38.52 499 ASP A C 1
ATOM 3655 O O . ASP A 1 499 ? -3.517 40.515 10.390 1.00 39.70 499 ASP A O 1
ATOM 3660 N N . MET A 1 500 ? -3.577 39.192 12.212 1.00 40.20 500 MET A N 1
ATOM 3661 C CA . MET A 1 500 ? -2.104 39.052 12.311 1.00 37.74 500 MET A CA 1
ATOM 3662 C C . MET A 1 500 ? -1.584 38.410 11.017 1.00 34.66 500 MET A C 1
ATOM 3663 O O . MET A 1 500 ? -0.626 38.940 10.422 1.00 37.91 500 MET A O 1
ATOM 3668 N N . ILE A 1 501 ? -2.169 37.284 10.604 1.00 36.49 501 ILE A N 1
ATOM 3669 C CA . ILE A 1 501 ? -1.714 36.571 9.372 1.00 33.42 501 ILE A CA 1
ATOM 3670 C C . ILE A 1 501 ? -1.904 37.506 8.166 1.00 36.21 501 ILE A C 1
ATOM 3671 O O . ILE A 1 501 ? -0.957 37.664 7.418 1.00 35.42 501 ILE A O 1
ATOM 3676 N N . ASP A 1 502 ? -3.055 38.167 8.052 1.00 39.99 502 ASP A N 1
ATOM 3677 C CA . ASP A 1 502 ? -3.352 39.100 6.932 1.00 47.36 502 ASP A CA 1
ATOM 3678 C C . ASP A 1 502 ? -2.344 40.255 6.932 1.00 46.21 502 ASP A C 1
ATOM 3679 O O . ASP A 1 502 ? -1.909 40.624 5.835 1.00 47.23 502 ASP A O 1
ATOM 3684 N N . SER A 1 503 ? -1.973 40.773 8.099 1.00 46.17 503 SER A N 1
ATOM 3685 C CA . SER A 1 503 ? -1.023 41.902 8.227 1.00 45.58 503 SER A CA 1
ATOM 3686 C C . SER A 1 503 ? 0.374 41.463 7.784 1.00 49.34 503 SER A C 1
ATOM 3687 O O . SER A 1 503 ? 1.018 42.207 7.042 1.00 58.39 503 SER A O 1
ATOM 3690 N N . LEU A 1 504 ? 0.830 40.295 8.214 1.00 44.07 504 LEU A N 1
ATOM 3691 C CA . LEU A 1 504 ? 2.192 39.811 7.896 1.00 43.39 504 LEU A CA 1
ATOM 3692 C C . LEU A 1 504 ? 2.269 39.337 6.440 1.00 39.99 504 LEU A C 1
ATOM 3693 O O . LEU A 1 504 ? 3.315 39.533 5.830 1.00 47.58 504 LEU A O 1
ATOM 3698 N N . PHE A 1 505 ? 1.215 38.718 5.920 1.00 41.85 505 PHE A N 1
ATOM 3699 C CA . PHE A 1 505 ? 1.208 38.026 4.603 1.00 47.57 505 PHE A CA 1
ATOM 3700 C C . PHE A 1 505 ? 0.003 38.488 3.789 1.00 50.29 505 PHE A C 1
ATOM 3701 O O . PHE A 1 505 ? -0.959 37.738 3.620 1.00 54.77 505 PHE A O 1
ATOM 3709 N N . PRO A 1 506 ? -0.008 39.749 3.304 1.00 56.42 506 PRO A N 1
ATOM 3710 C CA . PRO A 1 506 ? -1.160 40.268 2.561 1.00 58.98 506 PRO A CA 1
ATOM 3711 C C . PRO A 1 506 ? -1.360 39.573 1.209 1.00 59.65 506 PRO A C 1
ATOM 3712 O O . PRO A 1 506 ? -0.391 39.038 0.662 1.00 59.65 506 PRO A O 1
ATOM 3716 N N . HIS B 1 10 ? 16.964 -14.611 13.316 1.00 73.33 10 HIS B N 1
ATOM 3717 C CA . HIS B 1 10 ? 15.906 -14.705 12.273 1.00 77.95 10 HIS B CA 1
ATOM 3718 C C . HIS B 1 10 ? 14.615 -14.031 12.774 1.00 68.40 10 HIS B C 1
ATOM 3719 O O . HIS B 1 10 ? 14.286 -14.178 13.964 1.00 56.83 10 HIS B O 1
ATOM 3726 N N . THR B 1 11 ? 13.912 -13.337 11.882 1.00 57.68 11 THR B N 1
ATOM 3727 C CA . THR B 1 11 ? 12.597 -12.709 12.145 1.00 52.77 11 THR B CA 1
ATOM 3728 C C . THR B 1 11 ? 11.526 -13.799 12.225 1.00 49.95 11 THR B C 1
ATOM 3729 O O . THR B 1 11 ? 11.547 -14.693 11.381 1.00 48.05 11 THR B O 1
ATOM 3733 N N . ILE B 1 12 ? 10.667 -13.752 13.248 1.00 45.10 12 ILE B N 1
ATOM 3734 C CA . ILE B 1 12 ? 9.436 -14.593 13.369 1.00 45.80 12 ILE B CA 1
ATOM 3735 C C . ILE B 1 12 ? 8.241 -13.692 13.043 1.00 41.90 12 ILE B C 1
ATOM 3736 O O . ILE B 1 12 ? 8.149 -12.569 13.626 1.00 37.82 12 ILE B O 1
ATOM 3741 N N . THR B 1 13 ? 7.387 -14.149 12.127 1.00 37.86 13 THR B N 1
ATOM 3742 C CA . THR B 1 13 ? 6.206 -13.394 11.646 1.00 39.04 13 THR B CA 1
ATOM 3743 C C . THR B 1 13 ? 4.963 -14.252 11.847 1.00 35.45 13 THR B C 1
ATOM 3744 O O . THR B 1 13 ? 5.056 -15.482 11.729 1.00 36.68 13 THR B O 1
ATOM 3748 N N . ASN B 1 14 ? 3.828 -13.612 12.111 1.00 34.98 14 ASN B N 1
ATOM 3749 C CA . ASN B 1 14 ? 2.541 -14.341 12.222 1.00 32.77 14 ASN B CA 1
ATOM 3750 C C . ASN B 1 14 ? 1.964 -14.596 10.821 1.00 33.94 14 ASN B C 1
ATOM 3751 O O . ASN B 1 14 ? 2.556 -14.141 9.813 1.00 31.72 14 ASN B O 1
ATOM 3756 N N . TRP B 1 15 ? 0.849 -15.333 10.783 1.00 38.77 15 TRP B N 1
ATOM 3757 C CA . TRP B 1 15 ? 0.167 -15.840 9.567 1.00 35.86 15 TRP B CA 1
ATOM 3758 C C . TRP B 1 15 ? -0.099 -14.687 8.599 1.00 35.80 15 TRP B C 1
ATOM 3759 O O . TRP B 1 15 ? 0.155 -14.857 7.426 1.00 39.82 15 TRP B O 1
ATOM 3770 N N . SER B 1 16 ? -0.543 -13.535 9.099 1.00 33.36 16 SER B N 1
ATOM 3771 C CA . SER B 1 16 ? -1.065 -12.418 8.279 1.00 35.05 16 SER B CA 1
ATOM 3772 C C . SER B 1 16 ? 0.005 -11.348 8.068 1.00 36.92 16 SER B C 1
ATOM 3773 O O . SER B 1 16 ? -0.309 -10.373 7.373 1.00 35.73 16 SER B O 1
ATOM 3776 N N . GLY B 1 17 ? 1.212 -11.499 8.618 1.00 34.53 17 GLY B N 1
ATOM 3777 C CA . GLY B 1 17 ? 2.296 -10.495 8.494 1.00 34.34 17 GLY B CA 1
ATOM 3778 C C . GLY B 1 17 ? 1.973 -9.189 9.202 1.00 35.19 17 GLY B C 1
ATOM 3779 O O . GLY B 1 17 ? 2.500 -8.149 8.816 1.00 39.51 17 GLY B O 1
ATOM 3780 N N . THR B 1 18 ? 1.088 -9.202 10.182 1.00 37.11 18 THR B N 1
ATOM 3781 C CA . THR B 1 18 ? 0.678 -7.994 10.949 1.00 36.83 18 THR B CA 1
ATOM 3782 C C . THR B 1 18 ? 1.611 -7.786 12.151 1.00 36.51 18 THR B C 1
ATOM 3783 O O . THR B 1 18 ? 1.667 -6.678 12.670 1.00 39.97 18 THR B O 1
ATOM 3787 N N . HIS B 1 19 ? 2.312 -8.824 12.607 1.00 36.39 19 HIS B N 1
ATOM 3788 C CA . HIS B 1 19 ? 3.308 -8.692 13.702 1.00 38.75 19 HIS B CA 1
ATOM 3789 C C . HIS B 1 19 ? 4.543 -9.505 13.320 1.00 33.23 19 HIS B C 1
ATOM 3790 O O . HIS B 1 19 ? 4.401 -10.574 12.737 1.00 33.38 19 HIS B O 1
ATOM 3797 N N . ALA B 1 20 ? 5.703 -9.002 13.684 1.00 33.71 20 ALA B N 1
ATOM 3798 C CA . ALA B 1 20 ? 7.001 -9.655 13.457 1.00 35.69 20 ALA B CA 1
ATOM 3799 C C . ALA B 1 20 ? 7.911 -9.344 14.636 1.00 36.05 20 ALA B C 1
ATOM 3800 O O . ALA B 1 20 ? 7.746 -8.281 15.264 1.00 35.35 20 ALA B O 1
ATOM 3802 N N . VAL B 1 21 ? 8.833 -10.239 14.935 1.00 37.13 21 VAL B N 1
ATOM 3803 C CA . VAL B 1 21 ? 9.793 -10.010 16.045 1.00 37.62 21 VAL B CA 1
ATOM 3804 C C . VAL B 1 21 ? 11.097 -10.707 15.686 1.00 40.07 21 VAL B C 1
ATOM 3805 O O . VAL B 1 21 ? 11.044 -11.756 15.026 1.00 36.52 21 VAL B O 1
ATOM 3809 N N . ARG B 1 22 ? 12.219 -10.144 16.135 1.00 40.40 22 ARG B N 1
ATOM 3810 C CA . ARG B 1 22 ? 13.548 -10.776 16.003 1.00 43.80 22 ARG B CA 1
ATOM 3811 C C . ARG B 1 22 ? 14.116 -10.932 17.409 1.00 39.59 22 ARG B C 1
ATOM 3812 O O . ARG B 1 22 ? 14.689 -10.002 17.951 1.00 40.48 22 ARG B O 1
ATOM 3820 N N . PRO B 1 23 ? 13.939 -12.082 18.089 1.00 39.52 23 PRO B N 1
ATOM 3821 C CA . PRO B 1 23 ? 14.328 -12.181 19.493 1.00 39.51 23 PRO B CA 1
ATOM 3822 C C . PRO B 1 23 ? 15.862 -12.151 19.632 1.00 39.44 23 PRO B C 1
ATOM 3823 O O . PRO B 1 23 ? 16.505 -12.801 18.868 1.00 36.93 23 PRO B O 1
ATOM 3827 N N . LYS B 1 24 ? 16.394 -11.411 20.602 1.00 37.23 24 LYS B N 1
ATOM 3828 C CA . LYS B 1 24 ? 17.847 -11.398 20.919 1.00 38.14 24 LYS B CA 1
ATOM 3829 C C . LYS B 1 24 ? 18.307 -12.831 21.192 1.00 38.18 24 LYS B C 1
ATOM 3830 O O . LYS B 1 24 ? 19.390 -13.204 20.701 1.00 38.67 24 LYS B O 1
ATOM 3832 N N . ARG B 1 25 ? 17.508 -13.652 21.875 1.00 36.43 25 ARG B N 1
ATOM 3833 C CA . ARG B 1 25 ? 17.840 -15.082 22.110 1.00 37.59 25 ARG B CA 1
ATOM 3834 C C . ARG B 1 25 ? 16.648 -15.947 21.708 1.00 40.70 25 ARG B C 1
ATOM 3835 O O . ARG B 1 25 ? 15.516 -15.616 22.059 1.00 39.98 25 ARG B O 1
ATOM 3843 N N . PHE B 1 26 ? 16.926 -17.032 20.998 1.00 39.44 26 PHE B N 1
ATOM 3844 C CA . PHE B 1 26 ? 15.931 -17.991 20.496 1.00 38.53 26 PHE B CA 1
ATOM 3845 C C . PHE B 1 26 ? 16.380 -19.392 20.885 1.00 36.61 26 PHE B C 1
ATOM 3846 O O . PHE B 1 26 ? 17.416 -19.853 20.437 1.00 43.54 26 PHE B O 1
ATOM 3854 N N . PHE B 1 27 ? 15.619 -20.046 21.735 1.00 33.65 27 PHE B N 1
ATOM 3855 C CA . PHE B 1 27 ? 15.975 -21.382 22.254 1.00 34.33 27 PHE B CA 1
ATOM 3856 C C . PHE B 1 27 ? 15.057 -22.413 21.619 1.00 37.78 27 PHE B C 1
ATOM 3857 O O . PHE B 1 27 ? 13.818 -22.179 21.533 1.00 35.24 27 PHE B O 1
ATOM 3865 N N . GLN B 1 28 ? 15.631 -23.542 21.227 1.00 34.85 28 GLN B N 1
ATOM 3866 C CA . GLN B 1 28 ? 14.873 -24.639 20.612 1.00 35.89 28 GLN B CA 1
ATOM 3867 C C . GLN B 1 28 ? 15.361 -25.964 21.174 1.00 37.64 28 GLN B C 1
ATOM 3868 O O . GLN B 1 28 ? 16.005 -26.752 20.495 1.00 39.20 28 GLN B O 1
ATOM 3874 N N . PRO B 1 29 ? 15.005 -26.287 22.427 1.00 40.35 29 PRO B N 1
ATOM 3875 C CA . PRO B 1 29 ? 15.443 -27.546 23.024 1.00 40.62 29 PRO B CA 1
ATOM 3876 C C . PRO B 1 29 ? 14.864 -28.810 22.372 1.00 44.26 29 PRO B C 1
ATOM 3877 O O . PRO B 1 29 ? 13.758 -28.794 21.885 1.00 41.57 29 PRO B O 1
ATOM 3881 N N . GLU B 1 30 ? 15.632 -29.896 22.430 1.00 46.71 30 GLU B N 1
ATOM 3882 C CA . GLU B 1 30 ? 15.277 -31.224 21.861 1.00 50.28 30 GLU B CA 1
ATOM 3883 C C . GLU B 1 30 ? 14.824 -32.174 22.972 1.00 45.57 30 GLU B C 1
ATOM 3884 O O . GLU B 1 30 ? 14.318 -33.249 22.631 1.00 45.25 30 GLU B O 1
ATOM 3890 N N . SER B 1 31 ? 14.959 -31.791 24.246 1.00 43.27 31 SER B N 1
ATOM 3891 C CA . SER B 1 31 ? 14.488 -32.615 25.386 1.00 44.06 31 SER B CA 1
ATOM 3892 C C . SER B 1 31 ? 13.983 -31.741 26.523 1.00 43.17 31 SER B C 1
ATOM 3893 O O . SER B 1 31 ? 14.355 -30.554 26.592 1.00 42.76 31 SER B O 1
ATOM 3896 N N . VAL B 1 32 ? 13.243 -32.356 27.432 1.00 45.85 32 VAL B N 1
ATOM 3897 C CA . VAL B 1 32 ? 12.766 -31.715 28.686 1.00 47.13 32 VAL B CA 1
ATOM 3898 C C . VAL B 1 32 ? 13.986 -31.283 29.502 1.00 47.76 32 VAL B C 1
ATOM 3899 O O . VAL B 1 32 ? 14.003 -30.128 29.980 1.00 44.02 32 VAL B O 1
ATOM 3903 N N . GLU B 1 33 ? 15.005 -32.142 29.599 1.00 45.22 33 GLU B N 1
ATOM 3904 C CA . GLU B 1 33 ? 16.217 -31.852 30.403 1.00 47.36 33 GLU B CA 1
ATOM 3905 C C . GLU B 1 33 ? 16.846 -30.558 29.874 1.00 43.38 33 GLU B C 1
ATOM 3906 O O . GLU B 1 33 ? 17.230 -29.680 30.663 1.00 39.83 33 GLU B O 1
ATOM 3912 N N . GLU B 1 34 ? 16.927 -30.419 28.556 1.00 42.92 34 GLU B N 1
ATOM 3913 C CA . GLU B 1 34 ? 17.518 -29.204 27.938 1.00 43.89 34 GLU B CA 1
ATOM 3914 C C . GLU B 1 34 ? 16.613 -27.992 28.234 1.00 38.19 34 GLU B C 1
ATOM 3915 O O . GLU B 1 34 ? 17.145 -26.911 28.544 1.00 36.88 34 GLU B O 1
ATOM 3921 N N . LEU B 1 35 ? 15.291 -28.161 28.169 1.00 40.69 35 LEU B N 1
ATOM 3922 C CA . LEU B 1 35 ? 14.336 -27.060 28.499 1.00 39.38 35 LEU B CA 1
ATOM 3923 C C . LEU B 1 35 ? 14.506 -26.644 29.968 1.00 39.50 35 LEU B C 1
ATOM 3924 O O . LEU B 1 35 ? 14.613 -25.423 30.238 1.00 37.25 35 LEU B O 1
ATOM 3929 N N . GLU B 1 36 ? 14.562 -27.616 30.884 1.00 41.13 36 GLU B N 1
ATOM 3930 C CA . GLU B 1 36 ? 14.713 -27.363 32.343 1.00 40.58 36 GLU B CA 1
ATOM 3931 C C . GLU B 1 36 ? 15.953 -26.516 32.575 1.00 41.91 36 GLU B C 1
ATOM 3932 O O . GLU B 1 36 ? 15.872 -25.535 33.343 1.00 42.92 36 GLU B O 1
ATOM 3938 N N . LYS B 1 37 ? 17.040 -26.834 31.874 1.00 40.91 37 LYS B N 1
ATOM 3939 C CA . LYS B 1 37 ? 18.328 -26.116 32.003 1.00 42.82 37 LYS B CA 1
ATOM 3940 C C . LYS B 1 37 ? 18.163 -24.692 31.463 1.00 40.90 37 LYS B C 1
ATOM 3941 O O . LYS B 1 37 ? 18.648 -23.725 32.092 1.00 42.23 37 LYS B O 1
ATOM 3947 N N . ILE B 1 38 ? 17.477 -24.529 30.342 1.00 38.67 38 ILE B N 1
ATOM 3948 C CA . ILE B 1 38 ? 17.235 -23.173 29.756 1.00 37.45 38 ILE B CA 1
ATOM 3949 C C . ILE B 1 38 ? 16.426 -22.329 30.756 1.00 35.63 38 ILE B C 1
ATOM 3950 O O . ILE B 1 38 ? 16.755 -21.132 30.938 1.00 40.61 38 ILE B O 1
ATOM 3955 N N . VAL B 1 39 ? 15.394 -22.902 31.373 1.00 37.55 39 VAL B N 1
ATOM 3956 C CA . VAL B 1 39 ? 14.484 -22.130 32.278 1.00 40.02 39 VAL B CA 1
ATOM 3957 C C . VAL B 1 39 ? 15.253 -21.744 33.566 1.00 37.69 39 VAL B C 1
ATOM 3958 O O . VAL B 1 39 ? 15.213 -20.577 33.961 1.00 34.55 39 VAL B O 1
ATOM 3962 N N . LYS B 1 40 ? 15.976 -22.687 34.165 1.00 39.59 40 LYS B N 1
ATOM 3963 C CA . LYS B 1 40 ? 16.839 -22.455 35.355 1.00 42.04 40 LYS B CA 1
ATOM 3964 C C . LYS B 1 40 ? 17.820 -21.322 35.069 1.00 40.99 40 LYS B C 1
ATOM 3965 O O . LYS B 1 40 ? 17.888 -20.382 35.883 1.00 42.99 40 LYS B O 1
ATOM 3971 N N . GLU B 1 41 ? 18.539 -21.372 33.943 1.00 42.52 41 GLU B N 1
ATOM 3972 C CA . GLU B 1 41 ? 19.596 -20.361 33.640 1.00 40.89 41 GLU B CA 1
ATOM 3973 C C . GLU B 1 41 ? 18.932 -19.023 33.335 1.00 40.09 41 GLU B C 1
ATOM 3974 O O . GLU B 1 41 ? 19.451 -17.981 33.799 1.00 40.95 41 GLU B O 1
ATOM 3980 N N . ALA B 1 42 ? 17.815 -19.020 32.588 1.00 40.48 42 ALA B N 1
ATOM 3981 C CA . ALA B 1 42 ? 17.097 -17.760 32.306 1.00 41.65 42 ALA B CA 1
ATOM 3982 C C . ALA B 1 42 ? 16.613 -17.161 33.638 1.00 37.43 42 ALA B C 1
ATOM 3983 O O . ALA B 1 42 ? 16.687 -15.948 33.814 1.00 36.55 42 ALA B O 1
ATOM 3985 N N . HIS B 1 43 ? 16.087 -17.985 34.535 1.00 39.31 43 HIS B N 1
ATOM 3986 C CA . HIS B 1 43 ? 15.580 -17.531 35.863 1.00 46.92 43 HIS B CA 1
ATOM 3987 C C . HIS B 1 43 ? 16.739 -16.944 36.694 1.00 43.19 43 HIS B C 1
ATOM 3988 O O . HIS B 1 43 ? 16.596 -15.806 37.207 1.00 44.47 43 HIS B O 1
ATOM 3995 N N . GLU B 1 44 ? 17.862 -17.656 36.783 1.00 45.09 44 GLU B N 1
ATOM 3996 C CA . GLU B 1 44 ? 19.094 -17.174 37.487 1.00 48.62 44 GLU B CA 1
ATOM 3997 C C . GLU B 1 44 ? 19.485 -15.788 36.964 1.00 48.92 44 GLU B C 1
ATOM 3998 O O . GLU B 1 44 ? 19.776 -14.906 37.786 1.00 48.69 44 GLU B O 1
ATOM 4004 N N . LYS B 1 45 ? 19.471 -15.589 35.640 1.00 48.57 45 LYS B N 1
ATOM 4005 C CA . LYS B 1 45 ? 19.970 -14.346 34.995 1.00 45.16 45 LYS B CA 1
ATOM 4006 C C . LYS B 1 45 ? 18.842 -13.331 34.840 1.00 45.93 45 LYS B C 1
ATOM 4007 O O . LYS B 1 45 ? 19.141 -12.196 34.437 1.00 44.62 45 LYS B O 1
ATOM 4013 N N . GLY B 1 46 ? 17.593 -13.690 35.157 1.00 46.34 46 GLY B N 1
ATOM 4014 C CA . GLY B 1 46 ? 16.449 -12.793 34.889 1.00 48.08 46 GLY B CA 1
ATOM 4015 C C . GLY B 1 46 ? 16.323 -12.460 33.397 1.00 43.66 46 GLY B C 1
ATOM 4016 O O . GLY B 1 46 ? 16.009 -11.308 33.053 1.00 43.07 46 GLY B O 1
ATOM 4017 N N . GLN B 1 47 ? 16.576 -13.429 32.522 1.00 40.34 47 GLN B N 1
ATOM 4018 C CA . GLN B 1 47 ? 16.446 -13.247 31.054 1.00 43.18 47 GLN B CA 1
ATOM 4019 C C . GLN B 1 47 ? 15.085 -13.761 30.588 1.00 39.70 47 GLN B C 1
ATOM 4020 O O . GLN B 1 47 ? 14.692 -14.872 31.018 1.00 34.41 47 GLN B O 1
ATOM 4026 N N . LYS B 1 48 ? 14.424 -12.974 29.733 1.00 39.61 48 LYS B N 1
ATOM 4027 C CA . LYS B 1 48 ? 13.119 -13.298 29.103 1.00 42.64 48 LYS B CA 1
ATOM 4028 C C . LYS B 1 48 ? 13.260 -14.571 28.284 1.00 37.19 48 LYS B C 1
ATOM 4029 O O . LYS B 1 48 ? 14.239 -14.673 27.547 1.00 39.32 48 LYS B O 1
ATOM 4035 N N . ILE B 1 49 ? 12.317 -15.499 28.442 1.00 34.40 49 ILE B N 1
ATOM 4036 C CA . ILE B 1 49 ? 12.123 -16.701 27.582 1.00 34.29 49 ILE B CA 1
ATOM 4037 C C . ILE B 1 49 ? 10.610 -16.865 27.366 1.00 34.06 49 ILE B C 1
ATOM 4038 O O . ILE B 1 49 ? 9.973 -17.761 27.992 1.00 31.38 49 ILE B O 1
ATOM 4043 N N . ARG B 1 50 ? 10.017 -16.013 26.540 1.00 33.96 50 ARG B N 1
ATOM 4044 C CA . ARG B 1 50 ? 8.578 -16.108 26.232 1.00 30.44 50 ARG B CA 1
ATOM 4045 C C . ARG B 1 50 ? 8.353 -17.408 25.450 1.00 29.53 50 ARG B C 1
ATOM 4046 O O . ARG B 1 50 ? 9.037 -17.668 24.463 1.00 28.56 50 ARG B O 1
ATOM 4054 N N . PRO B 1 51 ? 7.470 -18.323 25.907 1.00 30.66 51 PRO B N 1
ATOM 4055 C CA . PRO B 1 51 ? 7.183 -19.524 25.144 1.00 29.99 51 PRO B CA 1
ATOM 4056 C C . PRO B 1 51 ? 6.475 -19.145 23.840 1.00 29.83 51 PRO B C 1
ATOM 4057 O O . PRO B 1 51 ? 5.622 -18.237 23.829 1.00 29.12 51 PRO B O 1
ATOM 4061 N N . VAL B 1 52 ? 6.828 -19.858 22.771 1.00 30.35 52 VAL B N 1
ATOM 4062 C CA . VAL B 1 52 ? 6.234 -19.663 21.424 1.00 30.04 52 VAL B CA 1
ATOM 4063 C C . VAL B 1 52 ? 5.920 -21.048 20.884 1.00 30.53 52 VAL B C 1
ATOM 4064 O O . VAL B 1 52 ? 6.759 -21.960 21.065 1.00 28.18 52 VAL B O 1
ATOM 4068 N N . GLY B 1 53 ? 4.743 -21.199 20.269 1.00 26.81 53 GLY B N 1
ATOM 4069 C CA . GLY B 1 53 ? 4.430 -22.390 19.467 1.00 31.66 53 GLY B CA 1
ATOM 4070 C C . GLY B 1 53 ? 4.810 -22.134 18.009 1.00 33.62 53 GLY B C 1
ATOM 4071 O O . GLY B 1 53 ? 5.974 -21.761 17.748 1.00 31.14 53 GLY B O 1
ATOM 4072 N N . SER B 1 54 ? 3.844 -22.251 17.098 1.00 32.60 54 SER B N 1
ATOM 4073 C CA . SER B 1 54 ? 4.029 -21.961 15.652 1.00 32.14 54 SER B CA 1
ATOM 4074 C C . SER B 1 54 ? 4.145 -20.458 15.428 1.00 30.07 54 SER B C 1
ATOM 4075 O O . SER B 1 54 ? 4.454 -20.076 14.315 1.00 31.34 54 SER B O 1
ATOM 4078 N N . GLY B 1 55 ? 3.846 -19.645 16.438 1.00 31.14 55 GLY B N 1
ATOM 4079 C CA . GLY B 1 55 ? 3.939 -18.182 16.324 1.00 29.61 55 GLY B CA 1
ATOM 4080 C C . GLY B 1 55 ? 2.867 -17.616 15.427 1.00 33.40 55 GLY B C 1
ATOM 4081 O O . GLY B 1 55 ? 3.110 -16.526 14.843 1.00 32.06 55 GLY B O 1
ATOM 4082 N N . LEU B 1 56 ? 1.699 -18.255 15.346 1.00 31.89 56 LEU B N 1
ATOM 4083 C CA . LEU B 1 56 ? 0.688 -17.858 14.326 1.00 31.19 56 LEU B CA 1
ATOM 4084 C C . LEU B 1 56 ? -0.367 -16.913 14.906 1.00 32.97 56 LEU B C 1
ATOM 4085 O O . LEU B 1 56 ? -1.114 -16.358 14.105 1.00 37.09 56 LEU B O 1
ATOM 4090 N N . SER B 1 57 ? -0.396 -16.658 16.215 1.00 30.78 57 SER B N 1
ATOM 4091 C CA . SER B 1 57 ? -1.466 -15.814 16.819 1.00 28.19 57 SER B CA 1
ATOM 4092 C C . SER B 1 57 ? -1.573 -14.504 16.047 1.00 29.16 57 SER B C 1
ATOM 4093 O O . SER B 1 57 ? -0.563 -13.829 15.829 1.00 30.07 57 SER B O 1
ATOM 4096 N N . PRO B 1 58 ? -2.789 -14.112 15.601 1.00 28.25 58 PRO B N 1
ATOM 4097 C CA . PRO B 1 58 ? -2.987 -12.816 14.957 1.00 30.89 58 PRO B CA 1
ATOM 4098 C C . PRO B 1 58 ? -2.398 -11.624 15.731 1.00 31.70 58 PRO B C 1
ATOM 4099 O O . PRO B 1 58 ? -1.965 -10.680 15.077 1.00 32.78 58 PRO B O 1
ATOM 4103 N N . ASN B 1 59 ? -2.360 -11.673 17.060 1.00 28.74 59 ASN B N 1
ATOM 4104 C CA . ASN B 1 59 ? -1.917 -10.509 17.880 1.00 27.45 59 ASN B CA 1
ATOM 4105 C C . ASN B 1 59 ? -0.445 -10.597 18.285 1.00 26.62 59 ASN B C 1
ATOM 4106 O O . ASN B 1 59 ? -0.007 -9.716 19.033 1.00 30.84 59 ASN B O 1
ATOM 4111 N N . GLY B 1 60 ? 0.303 -11.610 17.849 1.00 29.95 60 GLY B N 1
ATOM 4112 C CA . GLY B 1 60 ? 1.714 -11.776 18.274 1.00 27.74 60 GLY B CA 1
ATOM 4113 C C . GLY B 1 60 ? 1.896 -11.997 19.785 1.00 28.81 60 GLY B C 1
ATOM 4114 O O . GLY B 1 60 ? 2.938 -11.584 20.337 1.00 32.95 60 GLY B O 1
ATOM 4115 N N . LEU B 1 61 ? 0.951 -12.665 20.441 1.00 29.09 61 LEU B N 1
ATOM 4116 C CA . LEU B 1 61 ? 0.918 -12.971 21.897 1.00 29.26 61 LEU B CA 1
ATOM 4117 C C . LEU B 1 61 ? 2.240 -13.591 22.390 1.00 29.48 61 LEU B C 1
ATOM 4118 O O . LEU B 1 61 ? 2.653 -13.265 23.505 1.00 30.82 61 LEU B O 1
ATOM 4123 N N . ALA B 1 62 ? 2.856 -14.472 21.609 1.00 29.74 62 ALA B N 1
ATOM 4124 C CA . ALA B 1 62 ? 4.080 -15.218 21.993 1.00 31.28 62 ALA B CA 1
ATOM 4125 C C . ALA B 1 62 ? 5.355 -14.395 21.768 1.00 33.07 62 ALA B C 1
ATOM 4126 O O . ALA B 1 62 ? 6.421 -14.906 22.075 1.00 35.75 62 ALA B O 1
ATOM 4128 N N . PHE B 1 63 ? 5.271 -13.187 21.208 1.00 31.15 63 PHE B N 1
ATOM 4129 C CA . PHE B 1 63 ? 6.456 -12.497 20.655 1.00 30.85 63 PHE B CA 1
ATOM 4130 C C . PHE B 1 63 ? 7.192 -11.751 21.776 1.00 31.21 63 PHE B C 1
ATOM 4131 O O . PHE B 1 63 ? 6.572 -11.093 22.604 1.00 31.22 63 PHE B O 1
ATOM 4139 N N . SER B 1 64 ? 8.519 -11.817 21.757 1.00 33.18 64 SER B N 1
ATOM 4140 C CA . SER B 1 64 ? 9.416 -11.031 22.639 1.00 36.81 64 SER B CA 1
ATOM 4141 C C . SER B 1 64 ? 10.699 -10.683 21.882 1.00 36.90 64 SER B C 1
ATOM 4142 O O . SER B 1 64 ? 11.337 -11.603 21.307 1.00 37.28 64 SER B O 1
ATOM 4145 N N . GLU B 1 65 ? 11.088 -9.421 21.926 1.00 35.72 65 GLU B N 1
ATOM 4146 C CA . GLU B 1 65 ? 12.379 -8.952 21.352 1.00 42.97 65 GLU B CA 1
ATOM 4147 C C . GLU B 1 65 ? 13.535 -9.495 22.201 1.00 39.36 65 GLU B C 1
ATOM 4148 O O . GLU B 1 65 ? 14.656 -9.572 21.679 1.00 39.57 65 GLU B O 1
ATOM 4154 N N . ASP B 1 66 ? 13.268 -9.904 23.450 1.00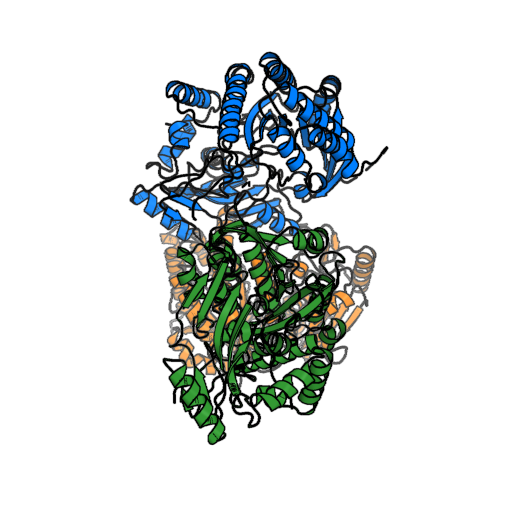 40.01 66 ASP B N 1
ATOM 4155 C CA . ASP B 1 66 ? 14.350 -10.280 24.400 1.00 41.42 66 ASP B CA 1
ATOM 4156 C C . ASP B 1 66 ? 14.691 -11.754 24.227 1.00 38.95 66 ASP B C 1
ATOM 4157 O O . ASP B 1 66 ? 15.848 -12.061 23.939 1.00 42.13 66 ASP B O 1
ATOM 4162 N N . GLY B 1 67 ? 13.717 -12.639 24.384 1.00 36.10 67 GLY B N 1
ATOM 4163 C CA . GLY B 1 67 ? 13.965 -14.078 24.353 1.00 34.14 67 GLY B CA 1
ATOM 4164 C C . GLY B 1 67 ? 12.692 -14.852 24.157 1.00 35.07 67 GLY B C 1
ATOM 4165 O O . GLY B 1 67 ? 11.660 -14.495 24.757 1.00 31.66 67 GLY B O 1
ATOM 4166 N N . MET B 1 68 ? 12.790 -15.900 23.356 1.00 35.13 68 MET B N 1
ATOM 4167 C CA . MET B 1 68 ? 11.660 -16.795 23.046 1.00 35.94 68 MET B CA 1
ATOM 4168 C C . MET B 1 68 ? 12.168 -18.234 23.094 1.00 34.44 68 MET B C 1
ATOM 4169 O O . MET B 1 68 ? 13.331 -18.473 22.685 1.00 31.94 68 MET B O 1
ATOM 4174 N N . VAL B 1 69 ? 11.341 -19.137 23.618 1.00 31.96 69 VAL B N 1
ATOM 4175 C CA . VAL B 1 69 ? 11.664 -20.591 23.624 1.00 31.58 69 VAL B CA 1
ATOM 4176 C C . VAL B 1 69 ? 10.603 -21.322 22.813 1.00 31.38 69 VAL B C 1
ATOM 4177 O O . VAL B 1 69 ? 9.394 -21.193 23.132 1.00 28.78 69 VAL B O 1
ATOM 4181 N N . SER B 1 70 ? 11.060 -22.083 21.816 1.00 31.68 70 SER B N 1
ATOM 4182 C CA . SER B 1 70 ? 10.226 -22.945 20.942 1.00 32.06 70 SER B CA 1
ATOM 4183 C C . SER B 1 70 ? 10.405 -24.403 21.357 1.00 35.75 70 SER B C 1
ATOM 4184 O O . SER B 1 70 ? 11.594 -24.838 21.506 1.00 36.37 70 SER B O 1
ATOM 4187 N N . LEU B 1 71 ? 9.300 -25.144 21.457 1.00 30.80 71 LEU B N 1
ATOM 4188 C CA . LEU B 1 71 ? 9.329 -26.612 21.695 1.00 39.36 71 LEU B CA 1
ATOM 4189 C C . LEU B 1 71 ? 9.026 -27.362 20.394 1.00 35.59 71 LEU B C 1
ATOM 4190 O O . LEU B 1 71 ? 8.659 -28.551 20.476 1.00 36.63 71 LEU B O 1
ATOM 4195 N N . ALA B 1 72 ? 9.240 -26.749 19.233 1.00 34.55 72 ALA B N 1
ATOM 4196 C CA . ALA B 1 72 ? 8.932 -27.383 17.921 1.00 33.05 72 ALA B CA 1
ATOM 4197 C C . ALA B 1 72 ? 9.668 -28.717 17.785 1.00 31.56 72 ALA B C 1
ATOM 4198 O O . ALA B 1 72 ? 9.117 -29.601 17.140 1.00 35.07 72 ALA B O 1
ATOM 4200 N N . LEU B 1 73 ? 10.873 -28.854 18.355 1.00 33.53 73 LEU B N 1
ATOM 4201 C CA . LEU B 1 73 ? 11.665 -30.109 18.233 1.00 36.10 73 LEU B CA 1
ATOM 4202 C C . LEU B 1 73 ? 11.202 -31.137 19.266 1.00 39.64 73 LEU B C 1
ATOM 4203 O O . LEU B 1 73 ? 11.660 -32.311 19.166 1.00 36.24 73 LEU B O 1
ATOM 4208 N N . MET B 1 74 ? 10.305 -30.759 20.188 1.00 36.98 74 MET B N 1
ATOM 4209 C CA . MET B 1 74 ? 9.723 -31.719 21.171 1.00 38.05 74 MET B CA 1
ATOM 4210 C C . MET B 1 74 ? 8.259 -31.947 20.788 1.00 35.17 74 MET B C 1
ATOM 4211 O O . MET B 1 74 ? 7.360 -31.194 21.272 1.00 35.27 74 MET B O 1
ATOM 4216 N N . ASP B 1 75 ? 8.034 -32.913 19.915 1.00 31.81 75 ASP B N 1
ATOM 4217 C CA . ASP B 1 75 ? 6.794 -33.017 19.119 1.00 35.84 75 ASP B CA 1
ATOM 4218 C C . ASP B 1 75 ? 6.358 -34.471 19.022 1.00 32.31 75 ASP B C 1
ATOM 4219 O O . ASP B 1 75 ? 5.529 -34.732 18.180 1.00 35.48 75 ASP B O 1
ATOM 4224 N N . LYS B 1 76 ? 6.844 -35.354 19.897 1.00 33.28 76 LYS B N 1
ATOM 4225 C CA . LYS B 1 76 ? 6.499 -36.791 19.826 1.00 41.78 76 LYS B CA 1
ATOM 4226 C C . LYS B 1 76 ? 5.156 -37.046 20.516 1.00 38.28 76 LYS B C 1
ATOM 4227 O O . LYS B 1 76 ? 4.856 -36.432 21.562 1.00 33.98 76 LYS B O 1
ATOM 4233 N N . VAL B 1 77 ? 4.366 -37.924 19.918 1.00 36.61 77 VAL B N 1
ATOM 4234 C CA . VAL B 1 77 ? 3.224 -38.576 20.590 1.00 36.66 77 VAL B CA 1
ATOM 4235 C C . VAL B 1 77 ? 3.871 -39.605 21.511 1.00 40.02 77 VAL B C 1
ATOM 4236 O O . VAL B 1 77 ? 4.580 -40.446 20.981 1.00 41.86 77 VAL B O 1
ATOM 4240 N N . LEU B 1 78 ? 3.702 -39.486 22.828 1.00 38.72 78 LEU B N 1
ATOM 4241 C CA . LEU B 1 78 ? 4.425 -40.343 23.804 1.00 39.72 78 LEU B CA 1
ATOM 4242 C C . LEU B 1 78 ? 3.625 -41.607 24.061 1.00 39.96 78 LEU B C 1
ATOM 4243 O O . LEU B 1 78 ? 4.261 -42.698 24.199 1.00 42.52 78 LEU B O 1
ATOM 4248 N N . HIS B 1 79 ? 2.292 -41.509 24.070 1.00 38.39 79 HIS B N 1
ATOM 4249 C CA . HIS B 1 79 ? 1.433 -42.680 24.365 1.00 38.77 79 HIS B CA 1
ATOM 4250 C C . HIS B 1 79 ? 0.007 -42.424 23.891 1.00 38.97 79 HIS B C 1
ATOM 4251 O O . HIS B 1 79 ? -0.485 -41.268 24.003 1.00 37.82 79 HIS B O 1
ATOM 4258 N N . VAL B 1 80 ? -0.609 -43.468 23.350 1.00 35.01 80 VAL B N 1
ATOM 4259 C CA . VAL B 1 80 ? -2.061 -43.506 23.058 1.00 39.06 80 VAL B CA 1
ATOM 4260 C C . VAL B 1 80 ? -2.676 -44.554 23.973 1.00 43.49 80 VAL B C 1
ATOM 4261 O O . VAL B 1 80 ? -2.191 -45.702 23.943 1.00 43.74 80 VAL B O 1
ATOM 4265 N N . ASP B 1 81 ? -3.656 -44.145 24.762 1.00 43.84 81 ASP B N 1
ATOM 4266 C CA . ASP B 1 81 ? -4.396 -45.024 25.691 1.00 45.25 81 ASP B CA 1
ATOM 4267 C C . ASP B 1 81 ? -5.732 -45.351 25.027 1.00 47.18 81 ASP B C 1
ATOM 4268 O O . ASP B 1 81 ? -6.668 -44.516 25.114 1.00 39.52 81 ASP B O 1
ATOM 4273 N N . LYS B 1 82 ? -5.788 -46.517 24.380 1.00 47.14 82 LYS B N 1
ATOM 4274 C CA . LYS B 1 82 ? -6.971 -47.033 23.639 1.00 46.65 82 LYS B CA 1
ATOM 4275 C C . LYS B 1 82 ? -8.191 -47.016 24.563 1.00 46.49 82 LYS B C 1
ATOM 4276 O O . LYS B 1 82 ? -9.258 -46.520 24.136 1.00 44.80 82 LYS B O 1
ATOM 4278 N N . GLU B 1 83 ? -8.044 -47.549 25.777 1.00 46.08 83 GLU B N 1
ATOM 4279 C CA . GLU B 1 83 ? -9.176 -47.794 26.716 1.00 51.22 83 GLU B CA 1
ATOM 4280 C C . GLU B 1 83 ? -9.776 -46.447 27.152 1.00 45.82 83 GLU B C 1
ATOM 4281 O O . GLU B 1 83 ? -11.006 -46.320 27.138 1.00 44.26 83 GLU B O 1
ATOM 4287 N N . LYS B 1 84 ? -8.946 -45.479 27.534 1.00 43.31 84 LYS B N 1
ATOM 4288 C CA . LYS B 1 84 ? -9.425 -44.145 28.005 1.00 42.90 84 LYS B CA 1
ATOM 4289 C C . LYS B 1 84 ? -9.614 -43.191 26.816 1.00 43.64 84 LYS B C 1
ATOM 4290 O O . LYS B 1 84 ? -10.110 -42.065 27.032 1.00 37.27 84 LYS B O 1
ATOM 4296 N N . LYS B 1 85 ? -9.244 -43.619 25.596 1.00 44.71 85 LYS B N 1
ATOM 4297 C CA . LYS B 1 85 ? -9.292 -42.759 24.377 1.00 41.64 85 LYS B CA 1
ATOM 4298 C C . LYS B 1 85 ? -8.500 -41.473 24.652 1.00 40.26 85 LYS B C 1
ATOM 4299 O O . LYS B 1 85 ? -9.004 -40.389 24.392 1.00 36.74 85 LYS B O 1
ATOM 4305 N N . GLN B 1 86 ? -7.291 -41.599 25.178 1.00 37.20 86 GLN B N 1
ATOM 4306 C CA . GLN B 1 86 ? -6.454 -40.439 25.539 1.00 39.81 86 GLN B CA 1
ATOM 4307 C C . GLN B 1 86 ? -5.151 -40.502 24.754 1.00 38.14 86 GLN B C 1
ATOM 4308 O O . GLN B 1 86 ? -4.696 -41.601 24.358 1.00 39.83 86 GLN B O 1
ATOM 4314 N N . VAL B 1 87 ? -4.574 -39.338 24.503 1.00 34.64 87 VAL B N 1
ATOM 4315 C CA . VAL B 1 87 ? -3.215 -39.250 23.900 1.00 32.54 87 VAL B CA 1
ATOM 4316 C C . VAL B 1 87 ? -2.384 -38.367 24.812 1.00 34.41 87 VAL B C 1
ATOM 4317 O O . VAL B 1 87 ? -2.901 -37.343 25.291 1.00 33.75 87 VAL B O 1
ATOM 4321 N N . THR B 1 88 ? -1.141 -38.774 25.029 1.00 32.48 88 THR B N 1
ATOM 4322 C CA . THR B 1 88 ? -0.126 -37.959 25.708 1.00 34.45 88 THR B CA 1
ATOM 4323 C C . THR B 1 88 ? 0.887 -37.539 24.651 1.00 35.85 88 THR B C 1
ATOM 4324 O O . THR B 1 88 ? 1.488 -38.422 23.966 1.00 36.14 88 THR B O 1
ATOM 4328 N N . VAL B 1 89 ? 1.067 -36.236 24.500 1.00 33.90 89 VAL B N 1
ATOM 4329 C CA . VAL B 1 89 ? 1.873 -35.669 23.387 1.00 36.32 89 VAL B CA 1
ATOM 4330 C C . VAL B 1 89 ? 2.786 -34.616 23.997 1.00 34.09 89 VAL B C 1
ATOM 4331 O O . VAL B 1 89 ? 2.358 -33.941 24.936 1.00 35.86 89 VAL B O 1
ATOM 4335 N N . GLN B 1 90 ? 3.984 -34.460 23.459 1.00 30.00 90 GLN B N 1
ATOM 4336 C CA . GLN B 1 90 ? 4.835 -33.282 23.751 1.00 33.23 90 GLN B CA 1
ATOM 4337 C C . GLN B 1 90 ? 4.131 -32.050 23.150 1.00 31.26 90 GLN B C 1
ATOM 4338 O O . GLN B 1 90 ? 3.576 -32.153 22.074 1.00 32.68 90 GLN B O 1
ATOM 4344 N N . ALA B 1 91 ? 4.198 -30.909 23.821 1.00 32.55 91 ALA B N 1
ATOM 4345 C CA . ALA B 1 91 ? 3.365 -29.726 23.500 1.00 31.88 91 ALA B CA 1
ATOM 4346 C C . ALA B 1 91 ? 3.862 -29.066 22.206 1.00 31.12 91 ALA B C 1
ATOM 4347 O O . ALA B 1 91 ? 3.144 -28.249 21.669 1.00 31.10 91 ALA B O 1
ATOM 4349 N N . GLY B 1 92 ? 5.057 -29.394 21.729 1.00 30.30 92 GLY B N 1
ATOM 4350 C CA . GLY B 1 92 ? 5.579 -28.810 20.476 1.00 33.06 92 GLY B CA 1
ATOM 4351 C C . GLY B 1 92 ? 4.978 -29.439 19.229 1.00 30.78 92 GLY B C 1
ATOM 4352 O O . GLY B 1 92 ? 5.221 -28.938 18.144 1.00 30.59 92 GLY B O 1
ATOM 4353 N N . ALA B 1 93 ? 4.195 -30.493 19.410 1.00 29.69 93 ALA B N 1
ATOM 4354 C CA . ALA B 1 93 ? 3.543 -31.162 18.276 1.00 30.41 93 ALA B CA 1
ATOM 4355 C C . ALA B 1 93 ? 2.478 -30.253 17.681 1.00 37.39 93 ALA B C 1
ATOM 4356 O O . ALA B 1 93 ? 1.776 -29.608 18.447 1.00 37.38 93 ALA B O 1
ATOM 4358 N N . ARG B 1 94 ? 2.375 -30.227 16.359 1.00 34.96 94 ARG B N 1
ATOM 4359 C CA . ARG B 1 94 ? 1.280 -29.477 15.707 1.00 31.82 94 ARG B CA 1
ATOM 4360 C C . ARG B 1 94 ? 0.007 -30.325 15.735 1.00 33.63 94 ARG B C 1
ATOM 4361 O O . ARG B 1 94 ? 0.116 -31.547 15.806 1.00 32.17 94 ARG B O 1
ATOM 4369 N N . VAL B 1 95 ? -1.151 -29.682 15.699 1.00 30.58 95 VAL B N 1
ATOM 4370 C CA . VAL B 1 95 ? -2.447 -30.418 15.672 1.00 31.69 95 VAL B CA 1
ATOM 4371 C C . VAL B 1 95 ? -2.408 -31.475 14.560 1.00 33.22 95 VAL B C 1
ATOM 4372 O O . VAL B 1 95 ? -2.819 -32.605 14.818 1.00 35.07 95 VAL B O 1
ATOM 4376 N N . GLN B 1 96 ? -1.876 -31.120 13.393 1.00 33.83 96 GLN B N 1
ATOM 4377 C CA . GLN B 1 96 ? -1.829 -32.056 12.227 1.00 36.72 96 GLN B CA 1
ATOM 4378 C C . GLN B 1 96 ? -1.036 -33.325 12.597 1.00 34.32 96 GLN B C 1
ATOM 4379 O O . GLN B 1 96 ? -1.443 -34.432 12.164 1.00 33.02 96 GLN B O 1
ATOM 4385 N N . GLN B 1 97 ? 0.073 -33.170 13.311 1.00 31.01 97 GLN B N 1
ATOM 4386 C CA . GLN B 1 97 ? 0.952 -34.304 13.698 1.00 35.54 97 GLN B CA 1
ATOM 4387 C C . GLN B 1 97 ? 0.145 -35.222 14.628 1.00 35.50 97 GLN B C 1
ATOM 4388 O O . GLN B 1 97 ? 0.248 -36.454 14.508 1.00 36.43 97 GLN B O 1
ATOM 4394 N N . VAL B 1 98 ? -0.651 -34.625 15.514 1.00 35.79 98 VAL B N 1
ATOM 4395 C CA . VAL B 1 98 ? -1.440 -35.395 16.510 1.00 35.11 98 VAL B CA 1
ATOM 4396 C C . VAL B 1 98 ? -2.526 -36.157 15.750 1.00 33.76 98 VAL B C 1
ATOM 4397 O O . VAL B 1 98 ? -2.715 -37.342 16.035 1.00 33.63 98 VAL B O 1
ATOM 4401 N N . VAL B 1 99 ? -3.223 -35.471 14.841 1.00 33.08 99 VAL B N 1
ATOM 4402 C CA . VAL B 1 99 ? -4.292 -36.041 13.979 1.00 32.62 99 VAL B CA 1
ATOM 4403 C C . VAL B 1 99 ? -3.725 -37.251 13.221 1.00 37.90 99 VAL B C 1
ATOM 4404 O O . VAL B 1 99 ? -4.365 -38.328 13.260 1.00 36.24 99 VAL B O 1
ATOM 4408 N N . ASP B 1 100 ? -2.576 -37.084 12.577 1.00 33.11 100 ASP B N 1
ATOM 4409 C CA . ASP B 1 100 ? -1.921 -38.149 11.758 1.00 40.91 100 ASP B CA 1
ATOM 4410 C C . ASP B 1 100 ? -1.555 -39.333 12.662 1.00 37.43 100 ASP B C 1
ATOM 4411 O O . ASP B 1 100 ? -1.915 -40.466 12.289 1.00 39.07 100 ASP B O 1
ATOM 4416 N N . ALA B 1 101 ? -0.955 -39.077 13.832 1.00 38.84 101 ALA B N 1
ATOM 4417 C CA . ALA B 1 101 ? -0.622 -40.123 14.832 1.00 41.71 101 ALA B CA 1
ATOM 4418 C C . ALA B 1 101 ? -1.884 -40.849 15.341 1.00 40.32 101 ALA B C 1
ATOM 4419 O O . ALA B 1 101 ? -1.805 -42.069 15.555 1.00 35.55 101 ALA B O 1
ATOM 4421 N N . LEU B 1 102 ? -3.021 -40.165 15.507 1.00 36.73 102 LEU B N 1
ATOM 4422 C CA . LEU B 1 102 ? -4.242 -40.791 16.098 1.00 36.95 102 LEU B CA 1
ATOM 4423 C C . LEU B 1 102 ? -4.997 -41.642 15.064 1.00 34.83 102 LEU B C 1
ATOM 4424 O O . LEU B 1 102 ? -5.790 -42.510 15.495 1.00 37.12 102 LEU B O 1
ATOM 4429 N N . ARG B 1 103 ? -4.848 -41.337 13.776 1.00 37.52 103 ARG B N 1
ATOM 4430 C CA . ARG B 1 103 ? -5.635 -41.959 12.683 1.00 43.23 103 ARG B CA 1
ATOM 4431 C C . ARG B 1 103 ? -5.591 -43.484 12.816 1.00 40.98 103 ARG B C 1
ATOM 4432 O O . ARG B 1 103 ? -6.645 -44.093 12.906 1.00 41.89 103 ARG B O 1
ATOM 4440 N N . PRO B 1 104 ? -4.413 -44.155 12.869 1.00 43.84 104 PRO B N 1
ATOM 4441 C CA . PRO B 1 104 ? -4.392 -45.623 12.942 1.00 40.98 104 PRO B CA 1
ATOM 4442 C C . PRO B 1 104 ? -4.942 -46.185 14.258 1.00 41.19 104 PRO B C 1
ATOM 4443 O O . PRO B 1 104 ? -5.255 -47.342 14.286 1.00 42.29 104 PRO B O 1
ATOM 4447 N N . HIS B 1 105 ? -5.066 -45.364 15.312 1.00 38.44 105 HIS B N 1
ATOM 4448 C CA . HIS B 1 105 ? -5.682 -45.783 16.597 1.00 39.04 105 HIS B CA 1
ATOM 4449 C C . HIS B 1 105 ? -7.187 -45.521 16.591 1.00 39.34 105 HIS B C 1
ATOM 4450 O O . HIS B 1 105 ? -7.802 -45.777 17.616 1.00 39.91 105 HIS B O 1
ATOM 4457 N N . GLY B 1 106 ? -7.765 -45.013 15.500 1.00 39.13 106 GLY B N 1
ATOM 4458 C CA . GLY B 1 106 ? -9.225 -44.799 15.431 1.00 36.91 106 GLY B CA 1
ATOM 4459 C C . GLY B 1 106 ? -9.683 -43.652 16.320 1.00 37.14 106 GLY B C 1
ATOM 4460 O O . GLY B 1 106 ? -10.868 -43.619 16.701 1.00 34.66 106 GLY B O 1
ATOM 4461 N N . LEU B 1 107 ? -8.796 -42.697 16.615 1.00 35.45 107 LEU B N 1
ATOM 4462 C CA . LEU B 1 107 ? -9.105 -41.548 17.502 1.00 35.90 107 LEU B CA 1
ATOM 4463 C C . LEU B 1 107 ? -8.945 -40.221 16.749 1.00 38.42 107 LEU B C 1
ATOM 4464 O O . LEU B 1 107 ? -8.234 -40.182 15.732 1.00 33.41 107 LEU B O 1
ATOM 4469 N N . THR B 1 108 ? -9.574 -39.165 17.278 1.00 36.04 108 THR B N 1
ATOM 4470 C CA . THR B 1 108 ? -9.447 -37.785 16.771 1.00 35.82 108 THR B CA 1
ATOM 4471 C C . THR B 1 108 ? -9.653 -36.801 17.939 1.00 36.25 108 THR B C 1
ATOM 4472 O O . THR B 1 108 ? -9.949 -37.239 19.054 1.00 32.40 108 THR B O 1
ATOM 4476 N N . LEU B 1 109 ? -9.460 -35.510 17.686 1.00 35.03 109 LEU B N 1
ATOM 4477 C CA . LEU B 1 109 ? -9.686 -34.467 18.715 1.00 35.41 109 LEU B CA 1
ATOM 4478 C C . LEU B 1 109 ? -11.184 -34.196 18.780 1.00 34.29 109 LEU B C 1
ATOM 4479 O O . LEU B 1 109 ? -11.878 -34.393 17.778 1.00 36.86 109 LEU B O 1
ATOM 4484 N N . GLN B 1 110 ? -11.652 -33.796 19.949 1.00 33.89 110 GLN B N 1
ATOM 4485 C CA . GLN B 1 110 ? -13.074 -33.449 20.161 1.00 33.26 110 GLN B CA 1
ATOM 4486 C C . GLN B 1 110 ? -13.442 -32.282 19.236 1.00 32.69 110 GLN B C 1
ATOM 4487 O O . GLN B 1 110 ? -14.594 -32.201 18.785 1.00 30.72 110 GLN B O 1
ATOM 4493 N N . ASN B 1 111 ? -12.497 -31.402 18.964 1.00 30.32 111 ASN B N 1
ATOM 4494 C CA . ASN B 1 111 ? -12.752 -30.254 18.062 1.00 32.65 111 ASN B CA 1
ATOM 4495 C C . ASN B 1 111 ? -11.428 -29.689 17.561 1.00 33.71 111 ASN B C 1
ATOM 4496 O O . ASN B 1 111 ? -10.360 -30.040 18.111 1.00 35.11 111 ASN B O 1
ATOM 4501 N N . PHE B 1 112 ? -11.536 -28.835 16.550 1.00 34.03 112 PHE B N 1
ATOM 4502 C CA . PHE B 1 112 ? -10.416 -28.206 15.819 1.00 35.68 112 PHE B CA 1
ATOM 4503 C C . PHE B 1 112 ? -10.656 -26.706 15.762 1.00 40.60 112 PHE B C 1
ATOM 4504 O O . PHE B 1 112 ? -11.831 -26.249 15.834 1.00 39.45 112 PHE B O 1
ATOM 4512 N N . ALA B 1 113 ? -9.560 -25.973 15.621 1.00 35.10 113 ALA B N 1
ATOM 4513 C CA . ALA B 1 113 ? -9.617 -24.506 15.543 1.00 34.76 113 ALA B CA 1
ATOM 4514 C C . ALA B 1 113 ? -9.127 -24.084 14.162 1.00 39.04 113 ALA B C 1
ATOM 4515 O O . ALA B 1 113 ? -8.096 -23.401 14.128 1.00 40.79 113 ALA B O 1
ATOM 4517 N N . SER B 1 114 ? -9.818 -24.505 13.098 1.00 37.80 114 SER B N 1
ATOM 4518 C CA . SER B 1 114 ? -9.467 -24.158 11.693 1.00 43.85 114 SER B CA 1
ATOM 4519 C C . SER B 1 114 ? -8.083 -24.677 11.275 1.00 42.71 114 SER B C 1
ATOM 4520 O O . SER B 1 114 ? -8.035 -25.688 10.582 1.00 49.88 114 SER B O 1
ATOM 4523 N N . ILE B 1 115 ? -6.999 -24.053 11.714 1.00 42.33 115 ILE B N 1
ATOM 4524 C CA . ILE B 1 115 ? -5.645 -24.420 11.210 1.00 40.45 115 ILE B CA 1
ATOM 4525 C C . ILE B 1 115 ? -4.974 -25.555 11.999 1.00 41.01 115 ILE B C 1
ATOM 4526 O O . ILE B 1 115 ? -4.971 -25.510 13.221 1.00 47.86 115 ILE B O 1
ATOM 4531 N N . SER B 1 116 ? -4.402 -26.527 11.300 1.00 38.45 116 SER B N 1
ATOM 4532 C CA . SER B 1 116 ? -3.775 -27.721 11.916 1.00 40.90 116 SER B CA 1
ATOM 4533 C C . SER B 1 116 ? -2.289 -27.457 12.156 1.00 35.40 116 SER B C 1
ATOM 4534 O O . SER B 1 116 ? -1.630 -28.336 12.695 1.00 38.49 116 SER B O 1
ATOM 4537 N N . GLU B 1 117 ? -1.751 -26.306 11.745 1.00 36.55 117 GLU B N 1
ATOM 4538 C CA . GLU B 1 117 ? -0.292 -26.014 11.815 1.00 39.99 117 GLU B CA 1
ATOM 4539 C C . GLU B 1 117 ? 0.057 -25.359 13.154 1.00 36.32 117 GLU B C 1
ATOM 4540 O O . GLU B 1 117 ? 1.265 -25.197 13.438 1.00 34.92 117 GLU B O 1
ATOM 4546 N N . GLN B 1 118 ? -0.934 -25.041 13.971 1.00 30.34 118 GLN B N 1
ATOM 4547 C CA . GLN B 1 118 ? -0.696 -24.577 15.360 1.00 33.83 118 GLN B CA 1
ATOM 4548 C C . GLN B 1 118 ? -0.142 -25.710 16.217 1.00 30.91 118 GLN B C 1
ATOM 4549 O O . GLN B 1 118 ? -0.502 -26.866 15.964 1.00 31.59 118 GLN B O 1
ATOM 4555 N N . GLN B 1 119 ? 0.636 -25.381 17.243 1.00 26.89 119 GLN B N 1
ATOM 4556 C CA . GLN B 1 119 ? 1.148 -26.403 18.188 1.00 28.42 119 GLN B CA 1
ATOM 4557 C C . GLN B 1 119 ? 0.130 -26.617 19.307 1.00 28.50 119 GLN B C 1
ATOM 4558 O O . GLN B 1 119 ? -0.666 -25.697 19.588 1.00 30.08 119 GLN B O 1
ATOM 4564 N N . ILE B 1 120 ? 0.187 -27.785 19.941 1.00 30.39 120 ILE B N 1
ATOM 4565 C CA . ILE B 1 120 ? -0.711 -28.143 21.080 1.00 31.39 120 ILE B CA 1
ATOM 4566 C C . ILE B 1 120 ? -0.577 -27.099 22.209 1.00 30.29 120 ILE B C 1
ATOM 4567 O O . ILE B 1 120 ? -1.600 -26.664 22.715 1.00 30.89 120 ILE B O 1
ATOM 4572 N N . GLY B 1 121 ? 0.637 -26.657 22.538 1.00 29.82 121 GLY B N 1
ATOM 4573 C CA . GLY B 1 121 ? 0.847 -25.627 23.560 1.00 29.42 121 GLY B CA 1
ATOM 4574 C C . GLY B 1 121 ? 0.100 -24.345 23.216 1.00 29.98 121 GLY B C 1
ATOM 4575 O O . GLY B 1 121 ? -0.595 -23.797 24.103 1.00 30.54 121 GLY B O 1
ATOM 4576 N N . GLY B 1 122 ? 0.284 -23.849 21.992 1.00 29.61 122 GLY B N 1
ATOM 4577 C CA . GLY B 1 122 ? -0.326 -22.597 21.497 1.00 27.49 122 GLY B CA 1
ATOM 4578 C C . GLY B 1 122 ? -1.851 -22.721 21.468 1.00 28.43 122 GLY B C 1
ATOM 4579 O O . GLY B 1 122 ? -2.551 -21.742 21.774 1.00 29.98 122 GLY B O 1
ATOM 4580 N N . PHE B 1 123 ? -2.332 -23.914 21.142 1.00 27.27 123 PHE B N 1
ATOM 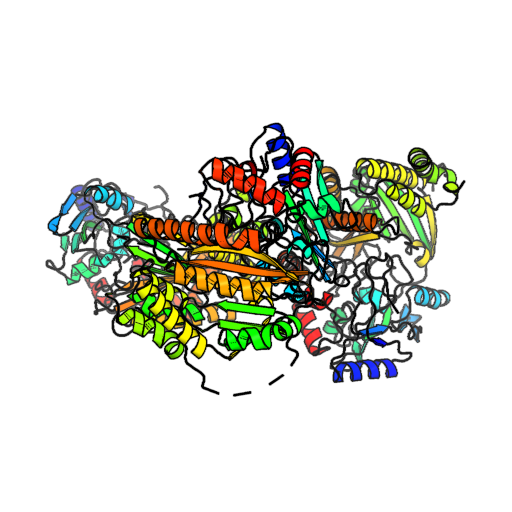4581 C CA . PHE B 1 123 ? -3.760 -24.292 20.985 1.00 27.90 123 PHE B CA 1
ATOM 4582 C C . PHE B 1 123 ? -4.471 -24.152 22.340 1.00 29.99 123 PHE B C 1
ATOM 4583 O O . PHE B 1 123 ? -5.530 -23.481 22.429 1.00 29.76 123 PHE B O 1
ATOM 4591 N N . ILE B 1 124 ? -3.904 -24.760 23.395 1.00 28.21 124 ILE B N 1
ATOM 4592 C CA . ILE B 1 124 ? -4.562 -24.790 24.733 1.00 27.01 124 ILE B CA 1
ATOM 4593 C C . ILE B 1 124 ? -4.301 -23.461 25.450 1.00 25.73 124 ILE B C 1
ATOM 4594 O O . ILE B 1 124 ? -5.221 -23.021 26.177 1.00 28.44 124 ILE B O 1
ATOM 4599 N N . GLN B 1 125 ? -3.145 -22.816 25.258 1.00 25.26 125 GLN B N 1
ATOM 4600 C CA . GLN B 1 125 ? -2.735 -21.700 26.167 1.00 26.61 125 GLN B CA 1
ATOM 4601 C C . GLN B 1 125 ? -3.612 -20.474 25.928 1.00 29.11 125 GLN B C 1
ATOM 4602 O O . GLN B 1 125 ? -3.635 -19.589 26.813 1.00 27.23 125 GLN B O 1
ATOM 4608 N N . VAL B 1 126 ? -4.280 -20.406 24.772 1.00 26.06 126 VAL B N 1
ATOM 4609 C CA . VAL B 1 126 ? -5.169 -19.267 24.409 1.00 26.64 126 VAL B CA 1
ATOM 4610 C C . VAL B 1 126 ? -6.626 -19.673 24.572 1.00 29.14 126 VAL B C 1
ATOM 4611 O O . VAL B 1 126 ? -7.498 -18.800 24.399 1.00 30.06 126 VAL B O 1
ATOM 4615 N N . GLY B 1 127 ? -6.898 -20.946 24.859 1.00 27.13 127 GLY B N 1
ATOM 4616 C CA . GLY B 1 127 ? -8.295 -21.403 24.955 1.00 30.43 127 GLY B CA 1
ATOM 4617 C C . GLY B 1 127 ? -9.013 -21.412 23.611 1.00 30.77 127 GLY B C 1
ATOM 4618 O O . GLY B 1 127 ? -10.191 -20.954 23.530 1.00 29.10 127 GLY B O 1
ATOM 4619 N N . ALA B 1 128 ? -8.353 -21.933 22.573 1.00 30.02 128 ALA B N 1
ATOM 4620 C CA . ALA B 1 128 ? -8.865 -21.962 21.183 1.00 31.24 128 ALA B CA 1
ATOM 4621 C C . ALA B 1 128 ? -10.103 -22.844 21.128 1.00 29.45 128 ALA B C 1
ATOM 4622 O O . ALA B 1 128 ? -10.358 -23.617 22.063 1.00 32.38 128 ALA B O 1
ATOM 4624 N N . HIS B 1 129 ? -10.886 -22.666 20.078 1.00 28.35 129 HIS B N 1
ATOM 4625 C CA . HIS B 1 129 ? -12.201 -23.330 19.963 1.00 27.28 129 HIS B CA 1
ATOM 4626 C C . HIS B 1 129 ? -12.542 -23.595 18.509 1.00 24.55 129 HIS B C 1
ATOM 4627 O O . HIS B 1 129 ? -12.034 -22.894 17.607 1.00 26.25 129 HIS B O 1
ATOM 4634 N N . GLY B 1 130 ? -13.463 -24.535 18.314 1.00 28.54 130 GLY B N 1
ATOM 4635 C CA . GLY B 1 130 ? -14.211 -24.712 17.070 1.00 24.92 130 GLY B CA 1
ATOM 4636 C C . GLY B 1 130 ? -15.661 -24.344 17.270 1.00 30.35 130 GLY B C 1
ATOM 4637 O O . GLY B 1 130 ? -15.938 -23.353 17.996 1.00 28.95 130 GLY B O 1
ATOM 4638 N N . THR B 1 131 ? -16.555 -25.110 16.651 1.00 26.85 131 THR B N 1
ATOM 4639 C CA . THR B 1 131 ? -18.010 -24.888 16.820 1.00 26.85 131 THR B CA 1
ATOM 4640 C C . THR B 1 131 ? -18.660 -26.149 17.380 1.00 27.95 131 THR B C 1
ATOM 4641 O O . THR B 1 131 ? -18.058 -27.207 17.274 1.00 27.63 131 THR B O 1
ATOM 4645 N N . GLY B 1 132 ? -19.863 -26.010 17.922 1.00 28.82 132 GLY B N 1
ATOM 4646 C CA . GLY B 1 132 ? -20.519 -27.132 18.602 1.00 31.49 132 GLY B CA 1
ATOM 4647 C C . GLY B 1 132 ? -21.040 -26.667 19.940 1.00 31.61 132 GLY B C 1
ATOM 4648 O O . GLY B 1 132 ? -20.225 -26.482 20.837 1.00 29.74 132 GLY B O 1
ATOM 4649 N N . ALA B 1 133 ? -22.356 -26.498 20.058 1.00 32.61 133 ALA B N 1
ATOM 4650 C CA . ALA B 1 133 ? -22.967 -25.960 21.293 1.00 32.00 133 ALA B CA 1
ATOM 4651 C C . ALA B 1 133 ? -22.695 -26.874 22.490 1.00 28.36 133 ALA B C 1
ATOM 4652 O O . ALA B 1 133 ? -22.655 -26.359 23.586 1.00 28.53 133 ALA B O 1
ATOM 4654 N N . ARG B 1 134 ? -22.482 -28.162 22.247 1.00 30.07 134 ARG B N 1
ATOM 4655 C CA . ARG B 1 134 ? -22.260 -29.152 23.318 1.00 33.56 134 ARG B CA 1
ATOM 4656 C C . ARG B 1 134 ? -20.768 -29.436 23.451 1.00 33.56 134 ARG B C 1
ATOM 4657 O O . ARG B 1 134 ? -20.416 -30.355 24.184 1.00 34.03 134 ARG B O 1
ATOM 4665 N N . ILE B 1 135 ? -19.917 -28.693 22.754 1.00 31.65 135 ILE B N 1
ATOM 4666 C CA . ILE B 1 135 ? -18.458 -28.995 22.766 1.00 27.38 135 ILE B CA 1
ATOM 4667 C C . ILE B 1 135 ? -17.734 -27.778 23.346 1.00 26.97 135 ILE B C 1
ATOM 4668 O O . ILE B 1 135 ? -17.887 -26.657 22.843 1.00 28.18 135 ILE B O 1
ATOM 4673 N N . PRO B 1 136 ? -16.903 -27.946 24.388 1.00 28.44 136 PRO B N 1
ATOM 4674 C CA . PRO B 1 136 ? -16.191 -26.810 24.978 1.00 29.93 136 PRO B CA 1
ATOM 4675 C C . PRO B 1 136 ? -15.000 -26.370 24.137 1.00 30.86 136 PRO B C 1
ATOM 4676 O O . PRO B 1 136 ? -14.573 -27.079 23.219 1.00 30.51 136 PRO B O 1
ATOM 4680 N N . PRO B 1 137 ? -14.385 -25.219 24.468 1.00 28.68 137 PRO B N 1
ATOM 4681 C CA . PRO B 1 137 ? -13.091 -24.861 23.911 1.00 28.59 137 PRO B CA 1
ATOM 4682 C C . PRO B 1 137 ? -12.063 -25.949 24.259 1.00 30.60 137 PRO B C 1
ATOM 4683 O O . PRO B 1 137 ? -12.285 -26.737 25.168 1.00 27.41 137 PRO B O 1
ATOM 4687 N N . VAL B 1 138 ? -10.925 -25.928 23.568 1.00 29.26 138 VAL B N 1
ATOM 4688 C CA . VAL B 1 138 ? -9.977 -27.073 23.529 1.00 31.24 138 VAL B CA 1
ATOM 4689 C C . VAL B 1 138 ? -9.203 -27.156 24.851 1.00 30.49 138 VAL B C 1
ATOM 4690 O O . VAL B 1 138 ? -8.719 -28.271 25.159 1.00 31.94 138 VAL B O 1
ATOM 4694 N N . ASP B 1 139 ? -9.148 -26.081 25.661 1.00 30.66 139 ASP B N 1
ATOM 4695 C CA . ASP B 1 139 ? -8.518 -26.140 26.998 1.00 30.31 139 ASP B CA 1
ATOM 4696 C C . ASP B 1 139 ? -9.231 -27.214 27.832 1.00 30.68 139 ASP B C 1
ATOM 4697 O O . ASP B 1 139 ? -8.554 -27.879 28.652 1.00 28.59 139 ASP B O 1
ATOM 4702 N N . GLU B 1 140 ? -10.526 -27.428 27.611 1.00 32.72 140 GLU B N 1
ATOM 4703 C CA . GLU B 1 140 ? -11.294 -28.471 28.341 1.00 35.59 140 GLU B CA 1
ATOM 4704 C C . GLU B 1 140 ? -10.965 -29.887 27.833 1.00 36.22 140 GLU B C 1
ATOM 4705 O O . GLU B 1 140 ? -11.377 -30.823 28.495 1.00 35.85 140 GLU B O 1
ATOM 4711 N N . GLN B 1 141 ? -10.286 -30.062 26.698 1.00 35.80 141 GLN B N 1
ATOM 4712 C CA . GLN B 1 141 ? -9.829 -31.404 26.246 1.00 37.83 141 GLN B CA 1
ATOM 4713 C C . GLN B 1 141 ? -8.680 -31.889 27.137 1.00 33.31 141 GLN B C 1
ATOM 4714 O O . GLN B 1 141 ? -8.320 -33.074 27.056 1.00 36.93 141 GLN B O 1
ATOM 4720 N N . VAL B 1 142 ? -8.039 -30.988 27.879 1.00 32.21 142 VAL B N 1
ATOM 4721 C CA . VAL B 1 142 ? -6.792 -31.313 28.627 1.00 35.18 142 VAL B CA 1
ATOM 4722 C C . VAL B 1 142 ? -7.178 -32.064 29.913 1.00 33.13 142 VAL B C 1
ATOM 4723 O O . VAL B 1 142 ? -7.905 -31.499 30.731 1.00 29.52 142 VAL B O 1
ATOM 4727 N N . VAL B 1 143 ? -6.649 -33.274 30.072 1.00 33.36 143 VAL B N 1
ATOM 4728 C CA . VAL B 1 143 ? -6.821 -34.135 31.276 1.00 35.33 143 VAL B CA 1
ATOM 4729 C C . VAL B 1 143 ? -5.671 -33.874 32.244 1.00 35.12 143 VAL B C 1
ATOM 4730 O O . VAL B 1 143 ? -5.898 -33.834 33.467 1.00 32.81 143 VAL B O 1
ATOM 4734 N N . SER B 1 144 ? -4.453 -33.744 31.725 1.00 34.54 144 SER B N 1
ATOM 4735 C CA . SER B 1 144 ? -3.264 -33.455 32.550 1.00 34.70 144 SER B CA 1
ATOM 4736 C C . SER B 1 144 ? -2.179 -32.833 31.687 1.00 34.60 144 SER B C 1
ATOM 4737 O O . SER B 1 144 ? -2.275 -32.880 30.444 1.00 35.20 144 SER B O 1
ATOM 4740 N N . MET B 1 145 ? -1.169 -32.287 32.347 1.00 33.26 145 MET B N 1
ATOM 4741 C CA . MET B 1 145 ? -0.066 -31.587 31.667 1.00 34.27 145 MET B CA 1
ATOM 4742 C C . MET B 1 145 ? 1.148 -31.579 32.589 1.00 36.60 145 MET B C 1
ATOM 4743 O O . MET B 1 145 ? 0.974 -31.801 33.803 1.00 38.83 145 MET B O 1
ATOM 4748 N N . LYS B 1 146 ? 2.315 -31.297 32.011 1.00 34.21 146 LYS B N 1
ATOM 4749 C CA . LYS B 1 146 ? 3.542 -30.971 32.756 1.00 34.34 146 LYS B CA 1
ATOM 4750 C C . LYS B 1 146 ? 3.966 -29.583 32.312 1.00 34.56 146 LYS B C 1
ATOM 4751 O O . LYS B 1 146 ? 3.848 -29.273 31.113 1.00 31.67 146 LYS B O 1
ATOM 4757 N N . LEU B 1 147 ? 4.449 -28.820 33.280 1.00 36.27 147 LEU B N 1
ATOM 4758 C CA . LEU B 1 147 ? 4.731 -27.372 33.207 1.00 43.30 147 LEU B CA 1
ATOM 4759 C C . LEU B 1 147 ? 6.121 -27.190 33.818 1.00 44.69 147 LEU B C 1
ATOM 4760 O O . LEU B 1 147 ? 6.321 -27.638 34.953 1.00 42.87 147 LEU B O 1
ATOM 4765 N N . VAL B 1 148 ? 7.088 -26.686 33.060 1.00 41.59 148 VAL B N 1
ATOM 4766 C CA . VAL B 1 148 ? 8.376 -26.218 33.618 1.00 40.34 148 VAL B CA 1
ATOM 4767 C C . VAL B 1 148 ? 8.207 -24.771 34.084 1.00 37.58 148 VAL B C 1
ATOM 4768 O O . VAL B 1 148 ? 8.019 -23.875 33.227 1.00 36.62 148 VAL B O 1
ATOM 4772 N N . THR B 1 149 ? 8.284 -24.550 35.397 1.00 34.06 149 THR B N 1
ATOM 4773 C CA . THR B 1 149 ? 8.118 -23.221 36.036 1.00 36.92 149 THR B CA 1
ATOM 4774 C C . THR B 1 149 ? 9.478 -22.710 36.493 1.00 36.73 149 THR B C 1
ATOM 4775 O O . THR B 1 149 ? 10.299 -23.463 36.981 1.00 36.85 149 THR B O 1
ATOM 4779 N N . PRO B 1 150 ? 9.753 -21.404 36.338 1.00 35.90 150 PRO B N 1
ATOM 4780 C CA . PRO B 1 150 ? 10.937 -20.797 36.922 1.00 36.68 150 PRO B CA 1
ATOM 4781 C C . PRO B 1 150 ? 11.087 -21.042 38.435 1.00 43.35 150 PRO B C 1
ATOM 4782 O O . PRO B 1 150 ? 12.207 -21.315 38.880 1.00 37.97 150 PRO B O 1
ATOM 4786 N N . ALA B 1 151 ? 10.003 -20.930 39.216 1.00 39.91 151 ALA B N 1
ATOM 4787 C CA . ALA B 1 151 ? 10.093 -20.903 40.705 1.00 41.99 151 ALA B CA 1
ATOM 4788 C C . ALA B 1 151 ? 10.041 -22.316 41.273 1.00 41.31 151 ALA B C 1
ATOM 4789 O O . ALA B 1 151 ? 10.635 -22.516 42.330 1.00 49.03 151 ALA B O 1
ATOM 4791 N N . LYS B 1 152 ? 9.339 -23.258 40.635 1.00 41.48 152 LYS B N 1
ATOM 4792 C CA . LYS B 1 152 ? 9.013 -24.558 41.290 1.00 40.18 152 LYS B CA 1
ATOM 4793 C C . LYS B 1 152 ? 9.439 -25.735 40.420 1.00 40.78 152 LYS B C 1
ATOM 4794 O O . LYS B 1 152 ? 9.015 -26.857 40.732 1.00 40.79 152 LYS B O 1
ATOM 4800 N N . GLY B 1 153 ? 10.242 -25.484 39.381 1.00 38.07 153 GLY B N 1
ATOM 4801 C CA . GLY B 1 153 ? 10.686 -26.529 38.445 1.00 42.61 153 GLY B CA 1
ATOM 4802 C C . GLY B 1 153 ? 9.506 -27.172 37.747 1.00 40.60 153 GLY B C 1
ATOM 4803 O O . GLY B 1 153 ? 8.430 -26.535 37.592 1.00 44.82 153 GLY B O 1
ATOM 4804 N N . THR B 1 154 ? 9.690 -28.414 37.343 1.00 38.62 154 THR B N 1
ATOM 4805 C CA . THR B 1 154 ? 8.743 -29.189 36.503 1.00 40.99 154 THR B CA 1
ATOM 4806 C C . THR B 1 154 ? 7.640 -29.727 37.400 1.00 45.03 154 THR B C 1
ATOM 4807 O O . THR B 1 154 ? 7.946 -30.504 38.298 1.00 44.44 154 THR B O 1
ATOM 4811 N N . ILE B 1 155 ? 6.388 -29.361 37.146 1.00 45.82 155 ILE B N 1
ATOM 4812 C CA . ILE B 1 155 ? 5.246 -29.820 37.983 1.00 43.98 155 ILE B CA 1
ATOM 4813 C C . ILE B 1 155 ? 4.200 -30.468 37.093 1.00 45.32 155 ILE B C 1
ATOM 4814 O O . ILE B 1 155 ? 4.091 -30.097 35.916 1.00 50.59 155 ILE B O 1
ATOM 4819 N N . GLU B 1 156 ? 3.483 -31.429 37.647 1.00 35.53 156 GLU B N 1
ATOM 4820 C CA . GLU B 1 156 ? 2.387 -32.154 36.973 1.00 40.23 156 GLU B CA 1
ATOM 4821 C C . GLU B 1 156 ? 1.068 -31.623 37.526 1.00 38.69 156 GLU B C 1
ATOM 4822 O O . GLU B 1 156 ? 0.998 -31.411 38.763 1.00 38.92 156 GLU B O 1
ATOM 4828 N N . LEU B 1 157 ? 0.094 -31.375 36.648 1.00 34.53 157 LEU B N 1
ATOM 4829 C CA . LEU B 1 157 ? -1.211 -30.762 36.999 1.00 36.84 157 LEU B CA 1
ATOM 4830 C C . LEU B 1 157 ? -2.304 -31.561 36.311 1.00 33.39 157 LEU B C 1
ATOM 4831 O O . LEU B 1 157 ? -2.059 -32.034 35.203 1.00 38.22 157 LEU B O 1
ATOM 4836 N N . SER B 1 158 ? -3.460 -31.704 36.966 1.00 33.61 158 SER B N 1
ATOM 4837 C CA . SER B 1 158 ? -4.624 -32.499 36.514 1.00 34.70 158 SER B CA 1
ATOM 4838 C C . SER B 1 158 ? -5.795 -32.215 37.471 1.00 34.30 158 SER B C 1
ATOM 4839 O O . SER B 1 158 ? -5.593 -31.437 38.431 1.00 35.07 158 SER B O 1
ATOM 4842 N N . GLU B 1 159 ? -6.963 -32.815 37.245 1.00 36.63 159 GLU B N 1
ATOM 4843 C CA . GLU B 1 159 ? -8.118 -32.696 38.183 1.00 41.72 159 GLU B CA 1
ATOM 4844 C C . GLU B 1 159 ? -7.723 -33.289 39.547 1.00 40.95 159 GLU B C 1
ATOM 4845 O O . GLU B 1 159 ? -8.235 -32.811 40.550 1.00 46.06 159 GLU B O 1
ATOM 4851 N N . GLU B 1 160 ? -6.751 -34.195 39.591 1.00 41.81 160 GLU B N 1
ATOM 4852 C CA . GLU B 1 160 ? -6.321 -34.899 40.829 1.00 51.04 160 GLU B CA 1
ATOM 4853 C C . GLU B 1 160 ? -5.024 -34.310 41.387 1.00 56.15 160 GLU B C 1
ATOM 4854 O O . GLU B 1 160 ? -4.712 -34.644 42.541 1.00 57.22 160 GLU B O 1
ATOM 4860 N N . LYS B 1 161 ? -4.297 -33.471 40.630 1.00 47.91 161 LYS B N 1
ATOM 4861 C CA . LYS B 1 161 ? -3.033 -32.848 41.113 1.00 41.09 161 LYS B CA 1
ATOM 4862 C C . LYS B 1 161 ? -3.120 -31.336 40.965 1.00 45.09 161 LYS B C 1
ATOM 4863 O O . LYS B 1 161 ? -2.825 -30.836 39.857 1.00 37.60 161 LYS B O 1
ATOM 4869 N N . ASP B 1 162 ? -3.505 -30.656 42.053 1.00 39.58 162 ASP B N 1
ATOM 4870 C CA . ASP B 1 162 ? -3.674 -29.188 42.155 1.00 36.61 162 ASP B CA 1
ATOM 4871 C C . ASP B 1 162 ? -4.646 -28.728 41.063 1.00 39.28 162 ASP B C 1
ATOM 4872 O O . ASP B 1 162 ? -4.301 -27.900 40.212 1.00 39.00 162 ASP B O 1
ATOM 4877 N N . PRO B 1 163 ? -5.913 -29.203 41.102 1.00 37.85 163 PRO B N 1
ATOM 4878 C CA . PRO B 1 163 ? -6.922 -28.830 40.117 1.00 36.06 163 PRO B CA 1
ATOM 4879 C C . PRO B 1 163 ? -7.022 -27.318 39.868 1.00 34.05 163 PRO B C 1
ATOM 4880 O O . PRO B 1 163 ? -7.275 -26.918 38.742 1.00 36.08 163 PRO B O 1
ATOM 4884 N N . GLU B 1 164 ? -6.930 -26.508 40.920 1.00 33.96 164 GLU B N 1
ATOM 4885 C CA . GLU B 1 164 ? -7.122 -25.047 40.786 1.00 36.79 164 GLU B CA 1
ATOM 4886 C C . GLU B 1 164 ? -6.010 -24.485 39.879 1.00 36.15 164 GLU B C 1
ATOM 4887 O O . GLU B 1 164 ? -6.322 -23.703 38.963 1.00 32.43 164 GLU B O 1
ATOM 4893 N N . LEU B 1 165 ? -4.751 -24.866 40.126 1.00 35.95 165 LEU B N 1
ATOM 4894 C CA . LEU B 1 165 ? -3.617 -24.405 39.296 1.00 35.26 165 LEU B CA 1
ATOM 4895 C C . LEU B 1 165 ? -3.734 -25.029 37.904 1.00 34.04 165 LEU B C 1
ATOM 4896 O O . LEU B 1 165 ? -3.515 -24.294 36.936 1.00 33.89 165 LEU B O 1
ATOM 4901 N N . PHE B 1 166 ? -4.127 -26.291 37.808 1.00 30.71 166 PHE B N 1
ATOM 4902 C CA . PHE B 1 166 ? -4.350 -27.016 36.528 1.00 32.50 166 PHE B CA 1
ATOM 4903 C C . PHE B 1 166 ? -5.266 -26.188 35.601 1.00 32.70 166 PHE B C 1
ATOM 4904 O O . PHE B 1 166 ? -4.895 -25.928 34.445 1.00 30.68 166 PHE B O 1
ATOM 4912 N N . ARG B 1 167 ? -6.435 -25.797 36.096 1.00 31.23 167 ARG B N 1
ATOM 4913 C CA . ARG B 1 167 ? -7.471 -25.119 35.279 1.00 31.38 167 ARG B CA 1
ATOM 4914 C C . ARG B 1 167 ? -6.984 -23.721 34.884 1.00 30.69 167 ARG B C 1
ATOM 4915 O O . ARG B 1 167 ? -7.382 -23.242 33.810 1.00 33.61 167 ARG B O 1
ATOM 4923 N N . LEU B 1 168 ? -6.133 -23.096 35.690 1.00 30.55 168 LEU B N 1
ATOM 4924 C CA . LEU B 1 168 ? -5.500 -21.795 35.353 1.00 33.75 168 LEU B CA 1
ATOM 4925 C C . LEU B 1 168 ? -4.428 -22.000 34.289 1.00 33.91 168 LEU B C 1
ATOM 4926 O O . LEU B 1 168 ? -4.473 -21.294 33.266 1.00 33.63 168 LEU B O 1
ATOM 4931 N N . ALA B 1 169 ? -3.451 -22.859 34.595 1.00 32.86 169 ALA B N 1
ATOM 4932 C CA . ALA B 1 169 ? -2.221 -23.074 33.801 1.00 34.55 169 ALA B CA 1
ATOM 4933 C C . ALA B 1 169 ? -2.523 -23.676 32.423 1.00 34.60 169 ALA B C 1
ATOM 4934 O O . ALA B 1 169 ? -1.742 -23.391 31.507 1.00 38.19 169 ALA B O 1
ATOM 4936 N N . ARG B 1 170 ? -3.558 -24.510 32.260 1.00 30.34 170 ARG B N 1
ATOM 4937 C CA . ARG B 1 170 ? -3.795 -25.131 30.939 1.00 30.02 170 ARG B CA 1
ATOM 4938 C C . ARG B 1 170 ? -4.220 -24.049 29.922 1.00 28.54 170 ARG B C 1
ATOM 4939 O O . ARG B 1 170 ? -4.034 -24.289 28.726 1.00 30.41 170 ARG B O 1
ATOM 4947 N N . CYS B 1 171 ? -4.792 -22.927 30.377 1.00 31.03 171 CYS B N 1
ATOM 4948 C CA . CYS B 1 171 ? -5.187 -21.748 29.552 1.00 27.30 171 CYS B CA 1
ATOM 4949 C C . CYS B 1 171 ? -4.455 -20.537 30.124 1.00 27.06 171 CYS B C 1
ATOM 4950 O O . CYS B 1 171 ? -5.088 -19.568 30.517 1.00 29.28 171 CYS B O 1
ATOM 4953 N N . GLY B 1 172 ? -3.119 -20.605 30.155 1.00 28.34 172 GLY B N 1
ATOM 4954 C CA . GLY B 1 172 ? -2.258 -19.707 30.953 1.00 27.65 172 GLY B CA 1
ATOM 4955 C C . GLY B 1 172 ? -1.503 -18.671 30.142 1.00 28.18 172 GLY B C 1
ATOM 4956 O O . GLY B 1 172 ? -0.669 -17.961 30.768 1.00 28.44 172 GLY B O 1
ATOM 4957 N N . LEU B 1 173 ? -1.751 -18.547 28.825 1.00 29.26 173 LEU B N 1
ATOM 4958 C CA . LEU B 1 173 ? -1.191 -17.455 27.979 1.00 28.29 173 LEU B CA 1
ATOM 4959 C C . LEU B 1 173 ? 0.340 -17.496 28.022 1.00 29.74 173 LEU B C 1
ATOM 4960 O O . LEU B 1 173 ? 0.970 -16.441 27.846 1.00 28.64 173 LEU B O 1
ATOM 4965 N N . GLY B 1 174 ? 0.909 -18.673 28.243 1.00 28.45 174 GLY B N 1
ATOM 4966 C CA . GLY B 1 174 ? 2.363 -18.892 28.343 1.00 30.53 174 GLY B CA 1
ATOM 4967 C C . GLY B 1 174 ? 2.985 -18.225 29.550 1.00 30.65 174 GLY B C 1
ATOM 4968 O O . GLY B 1 174 ? 4.225 -18.154 29.589 1.00 30.23 174 GLY B O 1
ATOM 4969 N N . ALA B 1 175 ? 2.189 -17.720 30.501 1.00 29.92 175 ALA B N 1
ATOM 4970 C CA . ALA B 1 175 ? 2.672 -16.822 31.565 1.00 29.93 175 ALA B CA 1
ATOM 4971 C C . ALA B 1 175 ? 3.025 -17.582 32.859 1.00 29.56 175 ALA B C 1
ATOM 4972 O O . ALA B 1 175 ? 3.607 -16.966 33.754 1.00 30.88 175 ALA B O 1
ATOM 4974 N N . LEU B 1 176 ? 2.664 -18.860 32.952 1.00 31.95 176 LEU B N 1
ATOM 4975 C CA . LEU B 1 176 ? 2.693 -19.663 34.206 1.00 32.13 176 LEU B CA 1
ATOM 4976 C C . LEU B 1 176 ? 3.730 -20.778 34.120 1.00 36.47 176 LEU B C 1
ATOM 4977 O O . LEU B 1 176 ? 4.020 -21.398 35.167 1.00 42.24 176 LEU B O 1
ATOM 4982 N N . GLY B 1 177 ? 4.296 -20.999 32.936 1.00 34.11 177 GLY B N 1
ATOM 4983 C CA . GLY B 1 177 ? 5.268 -22.077 32.736 1.00 36.89 177 GLY B CA 1
ATOM 4984 C C . GLY B 1 177 ? 5.303 -22.530 31.298 1.00 34.07 177 GLY B C 1
ATOM 4985 O O . GLY B 1 177 ? 4.387 -22.184 30.519 1.00 32.14 177 GLY B O 1
ATOM 4986 N N . VAL B 1 178 ? 6.368 -23.232 30.954 1.00 33.44 178 VAL B N 1
ATOM 4987 C CA . VAL B 1 178 ? 6.535 -23.863 29.629 1.00 32.83 178 VAL B CA 1
ATOM 4988 C C . VAL B 1 178 ? 5.912 -25.239 29.695 1.00 34.37 178 VAL B C 1
ATOM 4989 O O . VAL B 1 178 ? 6.427 -26.115 30.411 1.00 35.65 178 VAL B O 1
ATOM 4993 N N . VAL B 1 179 ? 4.817 -25.414 28.971 1.00 33.27 179 VAL B N 1
ATOM 4994 C CA . VAL B 1 179 ? 4.119 -26.713 28.868 1.00 33.01 179 VAL B CA 1
ATOM 4995 C C . VAL B 1 179 ? 5.009 -27.651 28.056 1.00 34.08 179 VAL B C 1
ATOM 4996 O O . VAL B 1 179 ? 5.423 -27.260 26.967 1.00 30.44 179 VAL B O 1
ATOM 5000 N N . THR B 1 180 ? 5.301 -28.836 28.578 1.00 32.44 180 THR B N 1
ATOM 5001 C CA . THR B 1 180 ? 6.177 -29.817 27.895 1.00 31.70 180 THR B CA 1
ATOM 5002 C C . THR B 1 180 ? 5.333 -30.956 27.362 1.00 31.69 180 THR B C 1
ATOM 5003 O O . THR B 1 180 ? 5.715 -31.566 26.384 1.00 32.30 180 THR B O 1
ATOM 5007 N N . GLU B 1 181 ? 4.229 -31.252 28.036 1.00 34.60 181 GLU B N 1
ATOM 5008 C CA . GLU B 1 181 ? 3.474 -32.503 27.843 1.00 35.12 181 GLU B CA 1
ATOM 5009 C C . GLU B 1 181 ? 2.017 -32.218 28.173 1.00 32.49 181 GLU B C 1
ATOM 5010 O O . GLU B 1 181 ? 1.785 -31.490 29.131 1.00 31.70 181 GLU B O 1
ATOM 5016 N N . VAL B 1 182 ? 1.110 -32.760 27.380 1.00 32.16 182 VAL B N 1
ATOM 5017 C CA . VAL B 1 182 ? -0.349 -32.613 27.543 1.00 35.72 182 VAL B CA 1
ATOM 5018 C C . VAL B 1 182 ? -0.940 -33.994 27.301 1.00 35.89 182 VAL B C 1
ATOM 5019 O O . VAL B 1 182 ? -0.496 -34.675 26.341 1.00 37.76 182 VAL B O 1
ATOM 5023 N N . THR B 1 183 ? -1.887 -34.400 28.133 1.00 33.64 183 THR B N 1
ATOM 5024 C CA . THR B 1 183 ? -2.762 -35.556 27.835 1.00 33.88 183 THR B CA 1
ATOM 5025 C C . THR B 1 183 ? -4.130 -34.990 27.444 1.00 35.02 183 THR B C 1
ATOM 5026 O O . THR B 1 183 ? -4.722 -34.226 28.247 1.00 33.49 183 THR B O 1
ATOM 5030 N N . LEU B 1 184 ? -4.604 -35.362 26.257 1.00 36.26 184 LEU B N 1
ATOM 5031 C CA . LEU B 1 184 ? -5.910 -34.912 25.721 1.00 36.08 184 LEU B CA 1
ATOM 5032 C C . LEU B 1 184 ? -6.916 -36.062 25.764 1.00 36.55 184 LEU B C 1
ATOM 5033 O O . LEU B 1 184 ? -6.527 -37.204 25.386 1.00 35.49 184 LEU B O 1
ATOM 5038 N N . GLN B 1 185 ? -8.157 -35.733 26.127 1.00 35.65 185 GLN B N 1
ATOM 5039 C CA . GLN B 1 185 ? -9.351 -36.611 25.973 1.00 35.55 185 GLN B CA 1
ATOM 5040 C C . GLN B 1 185 ? -9.788 -36.557 24.509 1.00 34.78 185 GLN B C 1
ATOM 5041 O O . GLN B 1 185 ? -10.304 -35.524 24.047 1.00 35.37 185 GLN B O 1
ATOM 5047 N N . CYS B 1 186 ? -9.523 -37.629 23.781 1.00 36.44 186 CYS B N 1
ATOM 5048 C CA . CYS B 1 186 ? -9.913 -37.815 22.373 1.00 35.78 186 CYS B CA 1
ATOM 5049 C C . CYS B 1 186 ? -11.316 -38.398 22.326 1.00 35.64 186 CYS B C 1
ATOM 5050 O O . CYS B 1 186 ? -11.841 -38.765 23.370 1.00 35.12 186 CYS B O 1
ATOM 5053 N N . VAL B 1 187 ? -11.872 -38.455 21.123 1.00 38.60 187 VAL B N 1
ATOM 5054 C CA . VAL B 1 187 ? -13.140 -39.142 20.768 1.00 37.34 187 VAL B CA 1
ATOM 5055 C C . VAL B 1 187 ? -12.815 -40.079 19.606 1.00 37.45 187 VAL B C 1
ATOM 5056 O O . VAL B 1 187 ? -11.739 -39.990 19.012 1.00 34.10 187 VAL B O 1
ATOM 5060 N N . PRO B 1 188 ? -13.700 -41.041 19.298 1.00 37.32 188 PRO B N 1
ATOM 5061 C CA . PRO B 1 188 ? -13.479 -41.930 18.160 1.00 36.71 188 PRO B CA 1
ATOM 5062 C C . PRO B 1 188 ? -13.392 -41.133 16.849 1.00 38.35 188 PRO B C 1
ATOM 5063 O O . PRO B 1 188 ? -14.177 -40.215 16.639 1.00 39.83 188 PRO B O 1
ATOM 5067 N N . ARG B 1 189 ? -12.445 -41.500 15.996 1.00 41.04 189 ARG B N 1
ATOM 5068 C CA . ARG B 1 189 ? -12.356 -41.027 14.591 1.00 40.18 189 ARG B CA 1
ATOM 5069 C C . ARG B 1 189 ? -13.709 -41.283 13.928 1.00 40.90 189 ARG B C 1
ATOM 5070 O O . ARG B 1 189 ? -14.307 -42.326 14.193 1.00 37.05 189 ARG B O 1
ATOM 5078 N N . HIS B 1 190 ? -14.212 -40.330 13.151 1.00 33.97 190 HIS B N 1
ATOM 5079 C CA . HIS B 1 190 ? -15.569 -40.422 12.559 1.00 36.27 190 HIS B CA 1
ATOM 5080 C C . HIS B 1 190 ? -15.677 -39.486 11.367 1.00 37.19 190 HIS B C 1
ATOM 5081 O O . HIS B 1 190 ? -14.962 -38.452 11.324 1.00 37.92 190 HIS B O 1
ATOM 5088 N N . LYS B 1 191 ? -16.582 -39.833 10.465 1.00 36.55 191 LYS B N 1
ATOM 5089 C CA . LYS B 1 191 ? -16.905 -39.006 9.287 1.00 42.02 191 LYS B CA 1
ATOM 5090 C C . LYS B 1 191 ? -17.994 -38.041 9.713 1.00 37.48 191 LYS B C 1
ATOM 5091 O O . LYS B 1 191 ? -18.811 -38.405 10.569 1.00 37.58 191 LYS B O 1
ATOM 5097 N N . LEU B 1 192 ? -17.993 -36.853 9.126 1.00 37.67 192 LEU B N 1
ATOM 5098 C CA . LEU B 1 192 ? -19.091 -35.882 9.292 1.00 36.04 192 LEU B CA 1
ATOM 5099 C C . LEU B 1 192 ? -19.731 -35.699 7.930 1.00 34.32 192 LEU B C 1
ATOM 5100 O O . LEU B 1 192 ? -19.011 -35.604 6.928 1.00 35.88 192 LEU B O 1
ATOM 5105 N N . LEU B 1 193 ? -21.041 -35.541 7.950 1.00 35.35 193 LEU B N 1
ATOM 5106 C CA . LEU B 1 193 ? -21.843 -35.034 6.840 1.00 32.91 193 LEU B CA 1
ATOM 5107 C C . LEU B 1 193 ? -21.950 -33.536 7.049 1.00 35.08 193 LEU B C 1
ATOM 5108 O O . LEU B 1 193 ? -22.529 -33.121 8.068 1.00 36.12 193 LEU B O 1
ATOM 5113 N N . GLU B 1 194 ? -21.413 -32.761 6.110 1.00 35.94 194 GLU B N 1
ATOM 5114 C CA . GLU B 1 194 ? -21.459 -31.289 6.175 1.00 37.00 194 GLU B CA 1
ATOM 5115 C C . GLU B 1 194 ? -22.537 -30.822 5.205 1.00 33.35 194 GLU B C 1
ATOM 5116 O O . GLU B 1 194 ? -22.424 -31.122 4.034 1.00 35.52 194 GLU B O 1
ATOM 5122 N N . HIS B 1 195 ? -23.518 -30.080 5.697 1.00 34.24 195 HIS B N 1
ATOM 5123 C CA . HIS B 1 195 ? -24.594 -29.475 4.890 1.00 32.87 195 HIS B CA 1
ATOM 5124 C C . HIS B 1 195 ? -24.354 -27.975 4.851 1.00 33.54 195 HIS B C 1
ATOM 5125 O O . HIS B 1 195 ? -24.317 -27.346 5.934 1.00 35.68 195 HIS B O 1
ATOM 5132 N N . THR B 1 196 ? -24.189 -27.423 3.649 1.00 33.19 196 THR B N 1
ATOM 5133 C CA . THR B 1 196 ? -24.095 -25.965 3.442 1.00 33.48 196 THR B CA 1
ATOM 5134 C C . THR B 1 196 ? -25.397 -25.527 2.789 1.00 34.78 196 THR B C 1
ATOM 5135 O O . THR B 1 196 ? -25.788 -26.140 1.784 1.00 35.25 196 THR B O 1
ATOM 5139 N N . PHE B 1 197 ? -26.033 -24.494 3.321 1.00 33.47 197 PHE B N 1
ATOM 5140 C CA . PHE B 1 197 ? -27.254 -23.927 2.722 1.00 33.93 197 PHE B CA 1
ATOM 5141 C C . PHE B 1 197 ? -27.361 -22.466 3.115 1.00 39.44 197 PHE B C 1
ATOM 5142 O O . PHE B 1 197 ? -26.727 -22.059 4.094 1.00 36.42 197 PHE B O 1
ATOM 5150 N N . VAL B 1 198 ? -28.127 -21.702 2.340 1.00 36.73 198 VAL B N 1
ATOM 5151 C CA . VAL B 1 198 ? -28.256 -20.236 2.502 1.00 35.14 198 VAL B CA 1
ATOM 5152 C C . VAL B 1 198 ? -29.618 -19.987 3.111 1.00 38.06 198 VAL B C 1
ATOM 5153 O O . VAL B 1 198 ? -30.531 -20.766 2.816 1.00 39.38 198 VAL B O 1
ATOM 5157 N N . ALA B 1 199 ? -29.723 -18.950 3.939 1.00 34.35 199 ALA B N 1
ATOM 5158 C CA . ALA B 1 199 ? -30.979 -18.535 4.595 1.00 39.61 199 ALA B CA 1
ATOM 5159 C C . ALA B 1 199 ? -30.937 -17.022 4.731 1.00 37.58 199 ALA B C 1
ATOM 5160 O O . ALA B 1 199 ? -29.843 -16.465 4.610 1.00 38.06 199 ALA B O 1
ATOM 5162 N N . THR B 1 200 ? -32.085 -16.398 4.936 1.00 41.53 200 THR B N 1
ATOM 5163 C CA . THR B 1 200 ? -32.245 -14.971 5.315 1.00 39.69 200 THR B CA 1
ATOM 5164 C C . THR B 1 200 ? -32.152 -14.858 6.836 1.00 39.72 200 THR B C 1
ATOM 5165 O O . THR B 1 200 ? -32.267 -15.899 7.516 1.00 41.31 200 THR B O 1
ATOM 5169 N N . MET B 1 201 ? -32.019 -13.645 7.366 1.00 45.26 201 MET B N 1
ATOM 5170 C CA . MET B 1 201 ? -32.090 -13.399 8.834 1.00 49.14 201 MET B CA 1
ATOM 5171 C C . MET B 1 201 ? -33.356 -14.063 9.386 1.00 50.92 201 MET B C 1
ATOM 5172 O O . MET B 1 201 ? -33.271 -14.804 10.407 1.00 49.18 201 MET B O 1
ATOM 5177 N N . LYS B 1 202 ? -34.492 -13.819 8.726 1.00 45.57 202 LYS B N 1
ATOM 5178 C CA . LYS B 1 202 ? -35.818 -14.271 9.212 1.00 48.02 202 LYS B CA 1
ATOM 5179 C C . LYS B 1 202 ? -35.804 -15.801 9.328 1.00 43.49 202 LYS B C 1
ATOM 5180 O O . LYS B 1 202 ? -36.210 -16.320 10.392 1.00 42.49 202 LYS B O 1
ATOM 5186 N N . GLU B 1 203 ? -35.379 -16.516 8.287 1.00 41.90 203 GLU B N 1
ATOM 5187 C CA . GLU B 1 203 ? -35.354 -18.008 8.313 1.00 45.28 203 GLU B CA 1
ATOM 5188 C C . GLU B 1 203 ? -34.393 -18.492 9.404 1.00 43.32 203 GLU B C 1
ATOM 5189 O O . GLU B 1 203 ? -34.688 -19.505 10.078 1.00 42.28 203 GLU B O 1
ATOM 5195 N N . VAL B 1 204 ? -33.235 -17.834 9.554 1.00 42.68 204 VAL B N 1
ATOM 5196 C CA . VAL B 1 204 ? -32.241 -18.215 10.600 1.00 42.23 204 VAL B CA 1
ATOM 5197 C C . VAL B 1 204 ? -32.922 -18.173 11.975 1.00 43.00 204 VAL B C 1
ATOM 5198 O O . VAL B 1 204 ? -32.877 -19.207 12.684 1.00 41.06 204 VAL B O 1
ATOM 5202 N N . LYS B 1 205 ? -33.573 -17.050 12.311 1.00 43.85 205 LYS B N 1
ATOM 5203 C CA . LYS B 1 205 ? -34.261 -16.832 13.611 1.00 42.06 205 LYS B CA 1
ATOM 5204 C C . LYS B 1 205 ? -35.277 -17.939 13.870 1.00 43.18 205 LYS B C 1
ATOM 5205 O O . LYS B 1 205 ? -35.295 -18.460 14.989 1.00 42.75 205 LYS B O 1
ATOM 5211 N N . LYS B 1 206 ? -36.070 -18.300 12.863 1.00 47.95 206 LYS B N 1
ATOM 5212 C CA . LYS B 1 206 ? -37.178 -19.276 13.002 1.00 47.49 206 LYS B CA 1
ATOM 5213 C C . LYS B 1 206 ? -36.625 -20.599 13.542 1.00 48.53 206 LYS B C 1
ATOM 5214 O O . LYS B 1 206 ? -37.218 -21.137 14.485 1.00 46.55 206 LYS B O 1
ATOM 5216 N N . ASN B 1 207 ? -35.517 -21.092 12.979 1.00 46.10 207 ASN B N 1
ATOM 5217 C CA . ASN B 1 207 ? -35.030 -22.480 13.185 1.00 48.08 207 ASN B CA 1
ATOM 5218 C C . ASN B 1 207 ? -33.895 -22.541 14.224 1.00 45.47 207 ASN B C 1
ATOM 5219 O O . ASN B 1 207 ? -33.482 -23.677 14.599 1.00 40.96 207 ASN B O 1
ATOM 5224 N N . HIS B 1 208 ? -33.418 -21.395 14.701 1.00 42.46 208 HIS B N 1
ATOM 5225 C CA . HIS B 1 208 ? -32.074 -21.272 15.337 1.00 43.91 208 HIS B CA 1
ATOM 5226 C C . HIS B 1 208 ? -31.948 -22.157 16.596 1.00 41.64 208 HIS B C 1
ATOM 5227 O O . HIS B 1 208 ? -30.992 -22.956 16.668 1.00 36.11 208 HIS B O 1
ATOM 5234 N N . GLU B 1 209 ? -32.858 -22.019 17.568 1.00 40.81 209 GLU B N 1
ATOM 5235 C CA . GLU B 1 209 ? -32.802 -22.731 18.871 1.00 42.76 209 GLU B CA 1
ATOM 5236 C C . GLU B 1 209 ? -32.6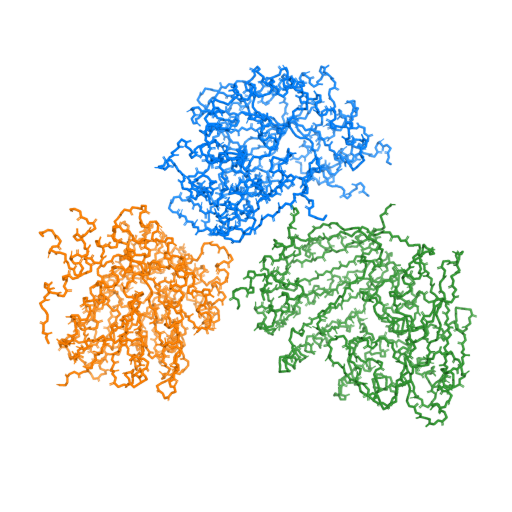87 -24.248 18.642 1.00 40.26 209 GLU B C 1
ATOM 5237 O O . GLU B 1 209 ? -31.824 -24.914 19.295 1.00 40.04 209 GLU B O 1
ATOM 5239 N N . LYS B 1 210 ? -33.497 -24.784 17.739 1.00 36.13 210 LYS B N 1
ATOM 5240 C CA . LYS B 1 210 ? -33.545 -26.241 17.453 1.00 38.65 210 LYS B CA 1
ATOM 5241 C C . LYS B 1 210 ? -32.280 -26.634 16.669 1.00 37.94 210 LYS B C 1
ATOM 5242 O O . LYS B 1 210 ? -31.678 -27.679 16.998 1.00 36.50 210 LYS B O 1
ATOM 5244 N N . LEU B 1 211 ? -31.881 -25.819 15.686 1.00 36.66 211 LEU B N 1
ATOM 5245 C CA . LEU B 1 211 ? -30.715 -26.119 14.829 1.00 37.56 211 LEU B CA 1
ATOM 5246 C C . LEU B 1 211 ? -29.492 -26.294 15.728 1.00 34.86 211 LEU B C 1
ATOM 5247 O O . LEU B 1 211 ? -28.810 -27.315 15.543 1.00 34.32 211 LEU B O 1
ATOM 5252 N N . LEU B 1 212 ? -29.257 -25.395 16.695 1.00 33.56 212 LEU B N 1
ATOM 5253 C CA . LEU B 1 212 ? -28.064 -25.459 17.595 1.00 34.90 212 LEU B CA 1
ATOM 5254 C C . LEU B 1 212 ? -28.060 -26.758 18.397 1.00 34.62 212 LEU B C 1
ATOM 5255 O O . LEU B 1 212 ? -26.970 -27.304 18.633 1.00 38.02 212 LEU B O 1
ATOM 5260 N N . ARG B 1 213 ? -29.230 -27.227 18.833 1.00 38.07 213 ARG B N 1
ATOM 5261 C CA . ARG B 1 213 ? -29.322 -28.373 19.789 1.00 37.16 213 ARG B CA 1
ATOM 5262 C C . ARG B 1 213 ? -29.438 -29.697 19.025 1.00 35.09 213 ARG B C 1
ATOM 5263 O O . ARG B 1 213 ? -29.109 -30.724 19.615 1.00 38.51 213 ARG B O 1
ATOM 5271 N N . GLU B 1 214 ? -29.855 -29.680 17.752 1.00 37.59 214 GLU B N 1
ATOM 5272 C CA . GLU B 1 214 ? -30.087 -30.926 16.960 1.00 38.29 214 GLU B CA 1
ATOM 5273 C C . GLU B 1 214 ? -28.902 -31.244 16.034 1.00 41.19 214 GLU B C 1
ATOM 5274 O O . GLU B 1 214 ? -28.920 -32.328 15.444 1.00 38.93 214 GLU B O 1
ATOM 5280 N N . ASN B 1 215 ? -27.912 -30.343 15.920 1.00 36.49 215 ASN B N 1
ATOM 5281 C CA . ASN B 1 215 ? -26.722 -30.506 15.049 1.00 36.62 215 ASN B CA 1
ATOM 5282 C C . ASN B 1 215 ? -25.456 -30.476 15.910 1.00 32.08 215 ASN B C 1
ATOM 5283 O O . ASN B 1 215 ? -25.337 -29.605 16.766 1.00 33.16 215 ASN B O 1
ATOM 5288 N N . LYS B 1 216 ? -24.550 -31.419 15.699 1.00 31.87 216 LYS B N 1
ATOM 5289 C CA . LYS B 1 216 ? -23.291 -31.486 16.485 1.00 32.00 216 LYS B CA 1
ATOM 5290 C C . LYS B 1 216 ? -22.528 -30.168 16.278 1.00 30.28 216 LYS B C 1
ATOM 5291 O O . LYS B 1 216 ? -22.128 -29.559 17.273 1.00 32.16 216 LYS B O 1
ATOM 5297 N N . HIS B 1 217 ? -22.375 -29.737 15.031 1.00 30.57 217 HIS B N 1
ATOM 5298 C CA . HIS B 1 217 ? -21.621 -28.509 14.683 1.00 32.97 217 HIS B CA 1
ATOM 5299 C C . HIS B 1 217 ? -22.530 -27.622 13.861 1.00 31.09 217 HIS B C 1
ATOM 5300 O O . HIS B 1 217 ? -23.063 -28.113 12.851 1.00 30.02 217 HIS B O 1
ATOM 5307 N N . VAL B 1 218 ? -22.619 -26.348 14.238 1.00 31.56 218 VAL B N 1
ATOM 5308 C CA . VAL B 1 218 ? -23.329 -25.310 13.448 1.00 29.59 218 VAL B CA 1
ATOM 5309 C C . VAL B 1 218 ? -22.448 -24.072 13.428 1.00 31.56 218 VAL B C 1
ATOM 5310 O O . VAL B 1 218 ? -21.987 -23.653 14.503 1.00 31.23 218 VAL B O 1
ATOM 5314 N N . ARG B 1 219 ? -22.331 -23.466 12.255 1.00 32.54 219 ARG B N 1
ATOM 5315 C CA . ARG B 1 219 ? -21.531 -22.247 12.028 1.00 31.87 219 ARG B CA 1
ATOM 5316 C C . ARG B 1 219 ? -22.356 -21.413 11.057 1.00 31.78 219 ARG B C 1
ATOM 5317 O O . ARG B 1 219 ? -22.894 -22.007 10.088 1.00 32.73 219 ARG B O 1
ATOM 5325 N N . TYR B 1 220 ? -22.489 -20.115 11.313 1.00 29.03 220 TYR B N 1
ATOM 5326 C CA . TYR B 1 220 ? -23.067 -19.142 10.362 1.00 26.97 220 TYR B CA 1
ATOM 5327 C C . TYR B 1 220 ? -21.960 -18.270 9.778 1.00 31.13 220 TYR B C 1
ATOM 5328 O O . TYR B 1 220 ? -21.061 -17.796 10.522 1.00 32.82 220 TYR B O 1
ATOM 5337 N N . MET B 1 221 ? -22.037 -18.049 8.468 1.00 28.54 221 MET B N 1
ATOM 5338 C CA . MET B 1 221 ? -21.215 -17.031 7.791 1.00 32.05 221 MET B CA 1
ATOM 5339 C C . MET B 1 221 ? -22.151 -15.917 7.329 1.00 32.30 221 MET B C 1
ATOM 5340 O O . MET B 1 221 ? -22.886 -16.125 6.349 1.00 32.45 221 MET B O 1
ATOM 5345 N N . TRP B 1 222 ? -22.180 -14.814 8.076 1.00 34.76 222 TRP B N 1
ATOM 5346 C CA . TRP B 1 222 ? -23.007 -13.621 7.775 1.00 32.23 222 TRP B CA 1
ATOM 5347 C C . TRP B 1 222 ? -22.297 -12.795 6.708 1.00 33.09 222 TRP B C 1
ATOM 5348 O O . TRP B 1 222 ? -21.084 -12.553 6.823 1.00 30.62 222 TRP B O 1
ATOM 5359 N N . ILE B 1 223 ? -23.035 -12.392 5.676 1.00 34.79 223 ILE B N 1
ATOM 5360 C CA . ILE B 1 223 ? -22.477 -11.590 4.557 1.00 34.16 223 ILE B CA 1
ATOM 5361 C C . ILE B 1 223 ? -23.014 -10.177 4.687 1.00 34.60 223 ILE B C 1
ATOM 5362 O O . ILE B 1 223 ? -24.187 -9.931 4.409 1.00 37.12 223 ILE B O 1
ATOM 5367 N N . PRO B 1 224 ? -22.177 -9.228 5.150 1.00 32.52 224 PRO B N 1
ATOM 5368 C CA . PRO B 1 224 ? -22.622 -7.853 5.365 1.00 35.11 224 PRO B CA 1
ATOM 5369 C C . PRO B 1 224 ? -23.174 -7.258 4.053 1.00 36.46 224 PRO B C 1
ATOM 5370 O O . PRO B 1 224 ? -22.694 -7.622 2.967 1.00 32.31 224 PRO B O 1
ATOM 5374 N N . TYR B 1 225 ? -24.179 -6.386 4.190 1.00 36.59 225 TYR B N 1
ATOM 5375 C CA . TYR B 1 225 ? -24.843 -5.642 3.090 1.00 36.64 225 TYR B CA 1
ATOM 5376 C C . TYR B 1 225 ? -25.623 -6.596 2.183 1.00 40.80 225 TYR B C 1
ATOM 5377 O O . TYR B 1 225 ? -25.910 -6.233 1.044 1.00 39.33 225 TYR B O 1
ATOM 5386 N N . THR B 1 226 ? -25.976 -7.771 2.692 1.00 38.76 226 THR B N 1
ATOM 5387 C CA . THR B 1 226 ? -26.878 -8.726 2.020 1.00 37.38 226 THR B CA 1
ATOM 5388 C C . THR B 1 226 ? -27.785 -9.316 3.096 1.00 39.92 226 THR B C 1
ATOM 5389 O O . THR B 1 226 ? -27.492 -9.130 4.296 1.00 38.17 226 THR B O 1
ATOM 5393 N N . ASP B 1 227 ? -28.810 -10.057 2.689 1.00 38.39 227 ASP B N 1
ATOM 5394 C CA . ASP B 1 227 ? -29.648 -10.829 3.627 1.00 39.75 227 ASP B CA 1
ATOM 5395 C C . ASP B 1 227 ? -29.375 -12.303 3.351 1.00 40.85 227 ASP B C 1
ATOM 5396 O O . ASP B 1 227 ? -30.306 -13.108 3.451 1.00 40.98 227 ASP B O 1
ATOM 5401 N N . THR B 1 228 ? -28.120 -12.631 3.038 1.00 40.89 228 THR B N 1
ATOM 5402 C CA . THR B 1 228 ? -27.624 -14.023 2.928 1.00 38.31 228 THR B CA 1
ATOM 5403 C C . THR B 1 228 ? -26.822 -14.353 4.188 1.00 35.92 228 THR B C 1
ATOM 5404 O O . THR B 1 228 ? -25.799 -13.656 4.485 1.00 35.82 228 THR B O 1
ATOM 5408 N N . VAL B 1 229 ? -27.266 -15.386 4.882 1.00 34.89 229 VAL B N 1
ATOM 5409 C CA . VAL B 1 229 ? -26.480 -16.092 5.929 1.00 37.54 229 VAL B CA 1
ATOM 5410 C C . VAL B 1 229 ? -26.179 -17.477 5.383 1.00 34.99 229 VAL B C 1
ATOM 5411 O O . VAL B 1 229 ? -27.111 -18.170 4.943 1.00 34.85 229 VAL B O 1
ATOM 5415 N N . VAL B 1 230 ? -24.912 -17.849 5.378 1.00 30.87 230 VAL B N 1
ATOM 5416 C CA . VAL B 1 230 ? -24.507 -19.214 4.960 1.00 31.95 230 VAL B CA 1
ATOM 5417 C C . VAL B 1 230 ? -24.514 -20.065 6.220 1.00 33.28 230 VAL B C 1
ATOM 5418 O O . VAL B 1 230 ? -23.737 -19.763 7.148 1.00 35.26 230 VAL B O 1
ATOM 5422 N N . VAL B 1 231 ? -25.322 -21.115 6.233 1.00 29.89 231 VAL B N 1
ATOM 5423 C CA . VAL B 1 231 ? -25.420 -22.047 7.382 1.00 30.85 231 VAL B CA 1
ATOM 5424 C C . VAL B 1 231 ? -24.644 -23.305 7.024 1.00 30.58 231 VAL B C 1
ATOM 5425 O O . VAL B 1 231 ? -24.861 -23.839 5.932 1.00 32.52 231 VAL B O 1
ATOM 5429 N N . VAL B 1 232 ? -23.730 -23.727 7.900 1.00 29.65 232 VAL B N 1
ATOM 5430 C CA . VAL B 1 232 ? -22.967 -24.992 7.744 1.00 29.53 232 VAL B CA 1
ATOM 5431 C C . VAL B 1 232 ? -23.210 -25.857 8.980 1.00 30.63 232 VAL B C 1
ATOM 5432 O O . VAL B 1 232 ? -22.828 -25.433 10.109 1.00 31.57 232 VAL B O 1
ATOM 5436 N N . THR B 1 233 ? -23.810 -27.029 8.798 1.00 29.10 233 THR B N 1
ATOM 5437 C CA . THR B 1 233 ? -24.009 -28.008 9.889 1.00 30.17 233 THR B CA 1
ATOM 5438 C C . THR B 1 233 ? -23.155 -29.232 9.600 1.00 31.08 233 THR B C 1
ATOM 5439 O O . THR B 1 233 ? -22.981 -29.553 8.411 1.00 31.31 233 THR B O 1
ATOM 5443 N N . CYS B 1 234 ? -22.640 -29.880 10.646 1.00 30.85 234 CYS B N 1
ATOM 5444 C CA . CYS B 1 234 ? -21.859 -31.125 10.513 1.00 35.08 234 CYS B CA 1
ATOM 5445 C C . CYS B 1 234 ? -22.391 -32.096 11.561 1.00 35.87 234 CYS B C 1
ATOM 5446 O O . CYS B 1 234 ? -22.609 -31.665 12.712 1.00 32.80 234 CYS B O 1
ATOM 5449 N N . ASN B 1 235 ? -22.651 -33.332 11.141 1.00 34.01 235 ASN B N 1
ATOM 5450 C CA . ASN B 1 235 ? -23.222 -34.391 12.011 1.00 35.51 235 ASN B CA 1
ATOM 5451 C C . ASN B 1 235 ? -22.516 -35.689 11.682 1.00 36.19 235 ASN B C 1
ATOM 5452 O O . ASN B 1 235 ? -22.188 -35.909 10.519 1.00 35.05 235 ASN B O 1
ATOM 5457 N N . PRO B 1 236 ? -22.270 -36.581 12.683 1.00 37.53 236 PRO B N 1
ATOM 5458 C CA . PRO B 1 236 ? -21.643 -37.854 12.412 1.00 42.43 236 PRO B CA 1
ATOM 5459 C C . PRO B 1 236 ? -22.403 -38.647 11.352 1.00 42.88 236 PRO B C 1
ATOM 5460 O O . PRO B 1 236 ? -23.595 -38.691 11.396 1.00 41.08 236 PRO B O 1
ATOM 5464 N N . LEU B 1 237 ? -21.664 -39.189 10.394 1.00 55.19 237 LEU B N 1
ATOM 5465 C CA . LEU B 1 237 ? -22.278 -40.072 9.380 1.00 64.35 237 LEU B CA 1
ATOM 5466 C C . LEU B 1 237 ? -21.986 -41.486 9.862 1.00 70.68 237 LEU B C 1
ATOM 5467 O O . LEU B 1 237 ? -20.819 -41.904 9.789 1.00 69.05 237 LEU B O 1
ATOM 5472 N N . PRO B 1 238 ? -22.975 -42.215 10.408 1.00 79.59 238 PRO B N 1
ATOM 5473 C CA . PRO B 1 238 ? -22.703 -43.526 10.959 1.00 89.53 238 PRO B CA 1
ATOM 5474 C C . PRO B 1 238 ? -22.481 -44.529 9.815 1.00 84.48 238 PRO B C 1
ATOM 5475 O O . PRO B 1 238 ? -22.984 -44.282 8.734 1.00 81.26 238 PRO B O 1
ATOM 5479 N N . PRO B 1 248 ? -30.080 -28.409 -8.613 1.00 122.91 248 PRO B N 1
ATOM 5480 C CA . PRO B 1 248 ? -29.293 -27.874 -9.719 1.00 105.71 248 PRO B CA 1
ATOM 5481 C C . PRO B 1 248 ? -27.839 -27.825 -9.225 1.00 96.62 248 PRO B C 1
ATOM 5482 O O . PRO B 1 248 ? -27.539 -27.027 -8.370 1.00 84.33 248 PRO B O 1
ATOM 5486 N N . GLN B 1 249 ? -26.995 -28.730 -9.724 1.00 80.92 249 GLN B N 1
ATOM 5487 C CA . GLN B 1 249 ? -25.584 -28.784 -9.274 1.00 66.23 249 GLN B CA 1
ATOM 5488 C C . GLN B 1 249 ? -24.798 -27.731 -10.056 1.00 58.36 249 GLN B C 1
ATOM 5489 O O . GLN B 1 249 ? -25.033 -27.608 -11.260 1.00 56.41 249 GLN B O 1
ATOM 5491 N N . TYR B 1 250 ? -23.922 -26.994 -9.376 1.00 43.31 250 TYR B N 1
ATOM 5492 C CA . TYR B 1 250 ? -23.175 -25.915 -10.055 1.00 38.58 250 TYR B CA 1
ATOM 5493 C C . TYR B 1 250 ? -21.702 -26.275 -10.223 1.00 38.85 250 TYR B C 1
ATOM 5494 O O . TYR B 1 250 ? -21.104 -26.732 -9.257 1.00 40.42 250 TYR B O 1
ATOM 5503 N N . SER B 1 251 ? -21.165 -26.117 -11.430 1.00 42.02 251 SER B N 1
ATOM 5504 C CA . SER B 1 251 ? -19.721 -26.270 -11.728 1.00 38.28 251 SER B CA 1
ATOM 5505 C C . SER B 1 251 ? -18.946 -25.235 -10.907 1.00 36.26 251 SER B C 1
ATOM 5506 O O . SER B 1 251 ? -19.547 -24.220 -10.481 1.00 33.16 251 SER B O 1
ATOM 5509 N N . GLU B 1 252 ? -17.643 -25.441 -10.749 1.00 38.72 252 GLU B N 1
ATOM 5510 C CA . GLU B 1 252 ? -16.756 -24.438 -10.123 1.00 38.09 252 GLU B CA 1
ATOM 5511 C C . GLU B 1 252 ? -16.873 -23.161 -10.971 1.00 36.16 252 GLU B C 1
ATOM 5512 O O . GLU B 1 252 ? -17.003 -22.072 -10.363 1.00 34.25 252 GLU B O 1
ATOM 5518 N N . ASP B 1 253 ? -16.836 -23.293 -12.307 1.00 35.47 253 ASP B N 1
ATOM 5519 C CA . ASP B 1 253 ? -16.909 -22.129 -13.236 1.00 37.27 253 ASP B CA 1
ATOM 5520 C C . ASP B 1 253 ? -18.185 -21.340 -12.932 1.00 33.41 253 ASP B C 1
ATOM 5521 O O . ASP B 1 253 ? -18.099 -20.110 -12.842 1.00 32.63 253 ASP B O 1
ATOM 5526 N N . GLU B 1 254 ? -19.316 -22.002 -12.682 1.00 34.05 254 GLU B N 1
ATOM 5527 C CA . GLU B 1 254 ? -20.590 -21.273 -12.440 1.00 31.94 254 GLU B CA 1
ATOM 5528 C C . GLU B 1 254 ? -20.592 -20.658 -11.040 1.00 32.43 254 GLU B C 1
ATOM 5529 O O . GLU B 1 254 ? -21.073 -19.543 -10.896 1.00 31.08 254 GLU B O 1
ATOM 5535 N N . LYS B 1 255 ? -20.075 -21.387 -10.052 1.00 33.97 255 LYS B N 1
ATOM 5536 C CA . LYS B 1 255 ? -19.985 -20.831 -8.673 1.00 34.21 255 LYS B CA 1
ATOM 5537 C C . LYS B 1 255 ? -19.138 -19.556 -8.683 1.00 28.84 255 LYS B C 1
ATOM 5538 O O . LYS B 1 255 ? -19.512 -18.590 -7.992 1.00 30.64 255 LYS B O 1
ATOM 5544 N N . LEU B 1 256 ? -18.044 -19.552 -9.443 1.00 29.96 256 LEU B N 1
ATOM 5545 C CA . LEU B 1 256 ? -17.066 -18.429 -9.436 1.00 32.49 256 LEU B CA 1
ATOM 5546 C C . LEU B 1 256 ? -17.504 -17.309 -10.387 1.00 34.29 256 LEU B C 1
ATOM 5547 O O . LEU B 1 256 ? -17.045 -16.157 -10.194 1.00 34.55 256 LEU B O 1
ATOM 5552 N N . GLN B 1 257 ? -18.417 -17.601 -11.319 1.00 37.84 257 GLN B N 1
ATOM 5553 C CA . GLN B 1 257 ? -18.893 -16.623 -12.358 1.00 36.39 257 GLN B CA 1
ATOM 5554 C C . GLN B 1 257 ? -19.148 -15.226 -11.770 1.00 36.08 257 GLN B C 1
ATOM 5555 O O . GLN B 1 257 ? -18.695 -14.234 -12.338 1.00 36.76 257 GLN B O 1
ATOM 5561 N N . PRO B 1 258 ? -19.927 -15.066 -10.673 1.00 36.63 258 PRO B N 1
ATOM 5562 C CA . PRO B 1 258 ? -20.284 -13.728 -10.201 1.00 37.24 258 PRO B CA 1
ATOM 5563 C C . PRO B 1 258 ? -19.031 -12.937 -9.787 1.00 38.68 258 PRO B C 1
ATOM 5564 O O . PRO B 1 258 ? -18.974 -11.781 -10.057 1.00 32.75 258 PRO B O 1
ATOM 5568 N N . LEU B 1 259 ? -18.049 -13.603 -9.175 1.00 33.79 259 LEU B N 1
ATOM 5569 C CA . LEU B 1 259 ? -16.792 -12.962 -8.716 1.00 35.85 259 LEU B CA 1
ATOM 5570 C C . LEU B 1 259 ? -15.903 -12.661 -9.928 1.00 35.55 259 LEU B C 1
ATOM 5571 O O . LEU B 1 259 ? -15.351 -11.522 -9.990 1.00 30.75 259 LEU B O 1
ATOM 5576 N N . ARG B 1 260 ? -15.756 -13.626 -10.847 1.00 34.24 260 ARG B N 1
ATOM 5577 C CA . ARG B 1 260 ? -14.959 -13.447 -12.084 1.00 38.25 260 ARG B CA 1
ATOM 5578 C C . ARG B 1 260 ? -15.547 -12.308 -12.926 1.00 37.32 260 ARG B C 1
ATOM 5579 O O . ARG B 1 260 ? -14.755 -11.457 -13.387 1.00 40.23 260 ARG B O 1
ATOM 5587 N N . ASN B 1 261 ? -16.867 -12.260 -13.085 1.00 41.45 261 ASN B N 1
ATOM 5588 C CA . ASN B 1 261 ? -17.535 -11.210 -13.906 1.00 42.94 261 ASN B CA 1
ATOM 5589 C C . ASN B 1 261 ? -17.281 -9.852 -13.262 1.00 44.40 261 ASN B C 1
ATOM 5590 O O . ASN B 1 261 ? -16.986 -8.892 -14.021 1.00 38.26 261 ASN B O 1
ATOM 5595 N N . LEU B 1 262 ? -17.419 -9.757 -11.936 1.00 38.40 262 LEU B N 1
ATOM 5596 C CA . LEU B 1 262 ? -17.243 -8.466 -11.213 1.00 37.61 262 LEU B CA 1
ATOM 5597 C C . LEU B 1 262 ? -15.800 -7.988 -11.359 1.00 36.88 262 LEU B C 1
ATOM 5598 O O . LEU B 1 262 ? -15.616 -6.763 -11.526 1.00 40.31 262 LEU B O 1
ATOM 5603 N N . LEU B 1 263 ? -14.818 -8.898 -11.351 1.00 34.62 263 LEU B N 1
ATOM 5604 C CA . LEU B 1 263 ? -13.394 -8.509 -11.430 1.00 40.81 263 LEU B CA 1
ATOM 5605 C C . LEU B 1 263 ? -13.069 -7.998 -12.844 1.00 45.78 263 LEU B C 1
ATOM 5606 O O . LEU B 1 263 ? -12.252 -7.053 -12.941 1.00 42.23 263 LEU B O 1
ATOM 5611 N N . ARG B 1 264 ? -13.669 -8.599 -13.887 1.00 46.16 264 ARG B N 1
ATOM 5612 C CA . ARG B 1 264 ? -13.484 -8.203 -15.310 1.00 50.32 264 ARG B CA 1
ATOM 5613 C C . ARG B 1 264 ? -13.971 -6.756 -15.486 1.00 51.66 264 ARG B C 1
ATOM 5614 O O . ARG B 1 264 ? -13.231 -5.981 -16.122 1.00 53.00 264 ARG B O 1
ATOM 5622 N N . GLU B 1 265 ? -15.109 -6.389 -14.876 1.00 47.29 265 GLU B N 1
ATOM 5623 C CA . GLU B 1 265 ? -15.685 -5.018 -14.895 1.00 50.90 265 GLU B CA 1
ATOM 5624 C C . GLU B 1 265 ? -14.710 -3.976 -14.331 1.00 51.71 265 GLU B C 1
ATOM 5625 O O . GLU B 1 265 ? -14.779 -2.811 -14.774 1.00 44.95 265 GLU B O 1
ATOM 5631 N N . ALA B 1 266 ? -13.933 -4.319 -13.305 1.00 45.46 266 ALA B N 1
ATOM 5632 C CA . ALA B 1 266 ? -13.161 -3.335 -12.509 1.00 46.55 266 ALA B CA 1
ATOM 5633 C C . ALA B 1 266 ? -11.743 -3.179 -13.068 1.00 49.27 266 ALA B C 1
ATOM 5634 O O . ALA B 1 266 ? -11.170 -2.099 -12.906 1.00 57.75 266 ALA B O 1
ATOM 5636 N N . ALA B 1 267 ? -11.173 -4.232 -13.646 1.00 52.35 267 ALA B N 1
ATOM 5637 C CA . ALA B 1 267 ? -9.715 -4.341 -13.905 1.00 67.14 267 ALA B CA 1
ATOM 5638 C C . ALA B 1 267 ? -9.469 -4.718 -15.364 1.00 79.58 267 ALA B C 1
ATOM 5639 O O . ALA B 1 267 ? -10.129 -5.618 -15.877 1.00 79.53 267 ALA B O 1
ATOM 5641 N N . PRO B 1 268 ? -8.511 -4.057 -16.072 1.00 99.21 268 PRO B N 1
ATOM 5642 C CA . PRO B 1 268 ? -8.194 -4.394 -17.468 1.00 98.18 268 PRO B CA 1
ATOM 5643 C C . PRO B 1 268 ? -7.301 -5.632 -17.690 1.00 94.63 268 PRO B C 1
ATOM 5644 O O . PRO B 1 268 ? -6.850 -6.219 -16.714 1.00 84.21 268 PRO B O 1
ATOM 5648 N N . PRO B 1 285 ? -8.292 -15.744 -18.240 1.00 106.20 285 PRO B N 1
ATOM 5649 C CA . PRO B 1 285 ? -6.949 -16.178 -18.664 1.00 102.27 285 PRO B CA 1
ATOM 5650 C C . PRO B 1 285 ? -6.032 -16.247 -17.432 1.00 98.53 285 PRO B C 1
ATOM 5651 O O . PRO B 1 285 ? -5.647 -17.342 -17.067 1.00 100.66 285 PRO B O 1
ATOM 5655 N N . GLU B 1 286 ? -5.723 -15.098 -16.818 1.00 91.89 286 GLU B N 1
ATOM 5656 C CA . GLU B 1 286 ? -5.116 -14.998 -15.461 1.00 80.72 286 GLU B CA 1
ATOM 5657 C C . GLU B 1 286 ? -6.238 -15.173 -14.429 1.00 69.10 286 GLU B C 1
ATOM 5658 O O . GLU B 1 286 ? -6.088 -16.037 -13.557 1.00 54.79 286 GLU B O 1
ATOM 5664 N N . VAL B 1 287 ? -7.323 -14.399 -14.558 1.00 62.31 287 VAL B N 1
ATOM 5665 C CA . VAL B 1 287 ? -8.491 -14.383 -13.625 1.00 57.65 287 VAL B CA 1
ATOM 5666 C C . VAL B 1 287 ? -8.921 -15.834 -13.355 1.00 52.72 287 VAL B C 1
ATOM 5667 O O . VAL B 1 287 ? -9.090 -16.195 -12.186 1.00 46.98 287 VAL B O 1
ATOM 5671 N N . SER B 1 288 ? -9.018 -16.662 -14.393 1.00 56.88 288 SER B N 1
ATOM 5672 C CA . SER B 1 288 ? -9.588 -18.038 -14.319 1.00 61.62 288 SER B CA 1
ATOM 5673 C C . SER B 1 288 ? -8.707 -18.968 -13.465 1.00 55.93 288 SER B C 1
ATOM 5674 O O . SER B 1 288 ? -9.197 -20.008 -13.023 1.00 55.22 288 SER B O 1
ATOM 5677 N N . GLY B 1 289 ? -7.451 -18.605 -13.204 1.00 54.82 289 GLY B N 1
ATOM 5678 C CA . GLY B 1 289 ? -6.539 -19.401 -12.364 1.00 50.41 289 GLY B CA 1
ATOM 5679 C C . GLY B 1 289 ? -6.746 -19.169 -10.876 1.00 51.99 289 GLY B C 1
ATOM 5680 O O . GLY B 1 289 ? -6.241 -19.980 -10.087 1.00 50.61 289 GLY B O 1
ATOM 5681 N N . LEU B 1 290 ? -7.464 -18.117 -10.483 1.00 47.15 290 LEU B N 1
ATOM 5682 C CA . LEU B 1 290 ? -7.611 -17.723 -9.058 1.00 45.02 290 LEU B CA 1
ATOM 5683 C C . LEU B 1 290 ? -8.649 -18.615 -8.361 1.00 40.05 290 LEU B C 1
ATOM 5684 O O . LEU B 1 290 ? -9.730 -18.834 -8.918 1.00 39.60 290 LEU B O 1
ATOM 5689 N N . SER B 1 291 ? -8.335 -19.084 -7.156 1.00 44.57 291 SER B N 1
ATOM 5690 C CA . SER B 1 291 ? -9.289 -19.727 -6.216 1.00 40.82 291 SER B CA 1
ATOM 5691 C C . SER B 1 291 ? -10.347 -18.699 -5.789 1.00 41.65 291 SER B C 1
ATOM 5692 O O . SER B 1 291 ? -10.133 -17.489 -6.000 1.00 36.15 291 SER B O 1
ATOM 5695 N N . PHE B 1 292 ? -11.430 -19.167 -5.175 1.00 35.65 292 PHE B N 1
ATOM 5696 C CA . PHE B 1 292 ? -12.469 -18.325 -4.538 1.00 37.60 292 PHE B CA 1
ATOM 5697 C C . PHE B 1 292 ? -11.803 -17.244 -3.657 1.00 40.80 292 PHE B C 1
ATOM 5698 O O . PHE B 1 292 ? -12.135 -16.043 -3.816 1.00 37.77 292 PHE B O 1
ATOM 5706 N N . THR B 1 293 ? -10.870 -17.617 -2.773 1.00 39.67 293 THR B N 1
ATOM 5707 C CA . THR B 1 293 ? -10.287 -16.687 -1.756 1.00 43.27 293 THR B CA 1
ATOM 5708 C C . THR B 1 293 ? -9.369 -15.682 -2.467 1.00 40.85 293 THR B C 1
ATOM 5709 O O . THR B 1 293 ? -9.326 -14.516 -2.026 1.00 35.46 293 THR B O 1
ATOM 5713 N N . GLU B 1 294 ? -8.665 -16.107 -3.518 1.00 37.87 294 GLU B N 1
ATOM 5714 C CA . GLU B 1 294 ? -7.798 -15.208 -4.325 1.00 41.55 294 GLU B CA 1
ATOM 5715 C C . GLU B 1 294 ? -8.670 -14.213 -5.106 1.00 36.76 294 GLU B C 1
ATOM 5716 O O . GLU B 1 294 ? -8.241 -13.052 -5.247 1.00 34.57 294 GLU B O 1
ATOM 5722 N N . LEU B 1 295 ? -9.852 -14.636 -5.559 1.00 34.86 295 LEU B N 1
ATOM 5723 C CA . LEU B 1 295 ? -10.811 -13.757 -6.287 1.00 38.48 295 LEU B CA 1
ATOM 5724 C C . LEU B 1 295 ? -11.320 -12.689 -5.318 1.00 34.71 295 LEU B C 1
ATOM 5725 O O . LEU B 1 295 ? -11.335 -11.528 -5.731 1.00 34.83 295 LEU B O 1
ATOM 5730 N N . ARG B 1 296 ? -11.735 -13.064 -4.094 1.00 33.09 296 ARG B N 1
ATOM 5731 C CA . ARG B 1 296 ? -12.212 -12.089 -3.071 1.00 37.24 296 ARG B CA 1
ATOM 5732 C C . ARG B 1 296 ? -11.074 -11.089 -2.785 1.00 36.01 296 ARG B C 1
ATOM 5733 O O . ARG B 1 296 ? -11.359 -9.884 -2.755 1.00 34.01 296 ARG B O 1
ATOM 5741 N N . ASP B 1 297 ? -9.832 -11.558 -2.647 1.00 33.92 297 ASP B N 1
ATOM 5742 C CA . ASP B 1 297 ? -8.681 -10.653 -2.380 1.00 33.69 297 ASP B CA 1
ATOM 5743 C C . ASP B 1 297 ? -8.493 -9.699 -3.573 1.00 34.04 297 ASP B C 1
ATOM 5744 O O . ASP B 1 297 ? -8.382 -8.498 -3.340 1.00 40.82 297 ASP B O 1
ATOM 5749 N N . ALA B 1 298 ? -8.438 -10.214 -4.805 1.00 32.74 298 ALA B N 1
ATOM 5750 C CA . ALA B 1 298 ? -8.179 -9.426 -6.029 1.00 33.87 298 ALA B CA 1
ATOM 5751 C C . ALA B 1 298 ? -9.302 -8.390 -6.189 1.00 35.47 298 ALA B C 1
ATOM 5752 O O . ALA B 1 298 ? -8.999 -7.217 -6.559 1.00 40.88 298 ALA B O 1
ATOM 5754 N N . LEU B 1 299 ? -10.541 -8.761 -5.840 1.00 33.79 299 LEU B N 1
ATOM 5755 C CA . LEU B 1 299 ? -11.699 -7.835 -5.907 1.00 33.73 299 LEU B CA 1
ATOM 5756 C C . LEU B 1 299 ? -11.497 -6.727 -4.881 1.00 38.37 299 LEU B C 1
ATOM 5757 O O . LEU B 1 299 ? -11.578 -5.541 -5.258 1.00 33.87 299 LEU B O 1
ATOM 5762 N N . LEU B 1 300 ? -11.241 -7.089 -3.625 1.00 35.92 300 LEU B N 1
ATOM 5763 C CA . LEU B 1 300 ? -11.151 -6.102 -2.522 1.00 36.57 300 LEU B CA 1
ATOM 5764 C C . LEU B 1 300 ? -9.974 -5.150 -2.792 1.00 34.47 300 LEU B C 1
ATOM 5765 O O . LEU B 1 300 ? -10.126 -3.958 -2.458 1.00 37.08 300 LEU B O 1
ATOM 5770 N N . ALA B 1 301 ? -8.892 -5.653 -3.396 1.00 33.24 301 ALA B N 1
ATOM 5771 C CA . ALA B 1 301 ? -7.647 -4.898 -3.686 1.00 37.45 301 ALA B CA 1
ATOM 5772 C C . ALA B 1 301 ? -7.953 -3.710 -4.613 1.00 38.90 301 ALA B C 1
ATOM 5773 O O . ALA B 1 301 ? -7.234 -2.719 -4.559 1.00 36.63 301 ALA B O 1
ATOM 5775 N N . VAL B 1 302 ? -9.020 -3.785 -5.409 1.00 38.97 302 VAL B N 1
ATOM 5776 C CA . VAL B 1 302 ? -9.433 -2.669 -6.310 1.00 43.28 302 VAL B CA 1
ATOM 5777 C C . VAL B 1 302 ? -9.699 -1.408 -5.467 1.00 41.01 302 VAL B C 1
ATOM 5778 O O . VAL B 1 302 ? -9.299 -0.331 -5.891 1.00 41.06 302 VAL B O 1
ATOM 5782 N N . ASP B 1 303 ? -10.393 -1.531 -4.336 1.00 39.09 303 ASP B N 1
ATOM 5783 C CA . ASP B 1 303 ? -10.885 -0.358 -3.555 1.00 42.14 303 ASP B CA 1
ATOM 5784 C C . ASP B 1 303 ? -11.375 -0.843 -2.195 1.00 37.89 303 ASP B C 1
ATOM 5785 O O . ASP B 1 303 ? -12.572 -0.838 -1.930 1.00 36.37 303 ASP B O 1
ATOM 5790 N N . PRO B 1 304 ? -10.468 -1.320 -1.311 1.00 37.66 304 PRO B N 1
ATOM 5791 C CA . PRO B 1 304 ? -10.864 -2.150 -0.169 1.00 38.11 304 PRO B CA 1
ATOM 5792 C C . PRO B 1 304 ? -11.655 -1.388 0.897 1.00 37.74 304 PRO B C 1
ATOM 5793 O O . PRO B 1 304 ? -12.365 -2.005 1.667 1.00 32.88 304 PRO B O 1
ATOM 5797 N N . LEU B 1 305 ? -11.523 -0.062 0.924 1.00 41.17 305 LEU B N 1
ATOM 5798 C CA . LEU B 1 305 ? -12.200 0.766 1.955 1.00 39.91 305 LEU B CA 1
ATOM 5799 C C . LEU B 1 305 ? -13.366 1.543 1.345 1.00 39.06 305 LEU B C 1
ATOM 5800 O O . LEU B 1 305 ? -13.950 2.358 2.061 1.00 42.26 305 LEU B O 1
ATOM 5805 N N . ASP B 1 306 ? -13.738 1.254 0.100 1.00 39.63 306 ASP B N 1
ATOM 5806 C CA . ASP B 1 306 ? -14.947 1.863 -0.520 1.00 40.07 306 ASP B CA 1
ATOM 5807 C C . ASP B 1 306 ? -16.152 0.979 -0.209 1.00 39.71 306 ASP B C 1
ATOM 5808 O O . ASP B 1 306 ? -16.213 -0.143 -0.745 1.00 37.57 306 ASP B O 1
ATOM 5813 N N . THR B 1 307 ? -17.084 1.471 0.602 1.00 36.05 307 THR B N 1
ATOM 5814 C CA . THR B 1 307 ? -18.236 0.698 1.106 1.00 40.38 307 THR B CA 1
ATOM 5815 C C . THR B 1 307 ? -19.110 0.236 -0.062 1.00 45.61 307 THR B C 1
ATOM 5816 O O . THR B 1 307 ? -19.609 -0.920 -0.014 1.00 39.46 307 THR B O 1
ATOM 5820 N N . GLU B 1 308 ? -19.314 1.085 -1.077 1.00 41.65 308 GLU B N 1
ATOM 5821 C CA . GLU B 1 308 ? -20.157 0.693 -2.236 1.00 42.07 308 GLU B CA 1
ATOM 5822 C C . GLU B 1 308 ? -19.486 -0.443 -3.018 1.00 37.25 308 GLU B C 1
ATOM 5823 O O . GLU B 1 308 ? -20.186 -1.343 -3.491 1.00 41.85 308 GLU B O 1
ATOM 5829 N N . TRP B 1 309 ? -18.172 -0.412 -3.145 1.00 33.50 309 TRP B N 1
ATOM 5830 C CA . TRP B 1 309 ? -17.431 -1.485 -3.836 1.00 34.95 309 TRP B CA 1
ATOM 5831 C C . TRP B 1 309 ? -17.509 -2.762 -2.984 1.00 35.37 309 TRP B C 1
ATOM 5832 O O . TRP B 1 309 ? -17.826 -3.842 -3.539 1.00 37.02 309 TRP B O 1
ATOM 5843 N N . VAL B 1 310 ? -17.295 -2.646 -1.678 1.00 35.07 310 VAL B N 1
ATOM 5844 C CA . VAL B 1 310 ? -17.317 -3.843 -0.788 1.00 34.49 310 VAL B CA 1
ATOM 5845 C C . VAL B 1 310 ? -18.713 -4.467 -0.871 1.00 38.59 310 VAL B C 1
ATOM 5846 O O . VAL B 1 310 ? -18.795 -5.710 -0.936 1.00 42.04 310 VAL B O 1
ATOM 5850 N N . LYS B 1 311 ? -19.770 -3.654 -0.916 1.00 41.16 311 LYS B N 1
ATOM 5851 C CA . LYS B 1 311 ? -21.169 -4.126 -1.094 1.00 43.14 311 LYS B CA 1
ATOM 5852 C C . LYS B 1 311 ? -21.236 -5.046 -2.320 1.00 39.02 311 LYS B C 1
ATOM 5853 O O . LYS B 1 311 ? -21.837 -6.117 -2.209 1.00 38.77 311 LYS B O 1
ATOM 5859 N N . ARG B 1 312 ? -20.654 -4.622 -3.445 1.00 39.91 312 ARG B N 1
ATOM 5860 C CA . ARG B 1 312 ? -20.695 -5.349 -4.741 1.00 41.40 312 ARG B CA 1
ATOM 5861 C C . ARG B 1 312 ? -19.899 -6.651 -4.567 1.00 38.68 312 ARG B C 1
ATOM 5862 O O . ARG B 1 312 ? -20.366 -7.703 -5.043 1.00 35.25 312 ARG B O 1
ATOM 5870 N N . VAL B 1 313 ? -18.744 -6.599 -3.902 1.00 32.43 313 VAL B N 1
ATOM 5871 C CA . VAL B 1 313 ? -17.925 -7.819 -3.643 1.00 33.26 313 VAL B CA 1
ATOM 5872 C C . VAL B 1 313 ? -18.755 -8.781 -2.785 1.00 31.61 313 VAL B C 1
ATOM 5873 O O . VAL B 1 313 ? -18.870 -9.959 -3.152 1.00 31.77 313 VAL B O 1
ATOM 5877 N N . ASN B 1 314 ? -19.405 -8.286 -1.739 1.00 33.69 314 ASN B N 1
ATOM 5878 C CA . ASN B 1 314 ? -20.184 -9.133 -0.794 1.00 32.99 314 ASN B CA 1
ATOM 5879 C C . ASN B 1 314 ? -21.376 -9.762 -1.509 1.00 33.09 314 ASN B C 1
ATOM 5880 O O . ASN B 1 314 ? -21.662 -10.935 -1.220 1.00 30.76 314 ASN B O 1
ATOM 5885 N N . GLN B 1 315 ? -22.019 -9.023 -2.419 1.00 33.86 315 GLN B N 1
ATOM 5886 C CA . GLN B 1 315 ? -23.187 -9.503 -3.206 1.00 34.82 315 GLN B CA 1
ATOM 5887 C C . GLN B 1 315 ? -22.721 -10.639 -4.113 1.00 30.05 315 GLN B C 1
ATOM 5888 O O . GLN B 1 315 ? -23.401 -11.674 -4.156 1.00 33.77 315 GLN B O 1
ATOM 5894 N N . ALA B 1 316 ? -21.588 -10.480 -4.795 1.00 31.54 316 ALA B N 1
ATOM 5895 C CA . ALA B 1 316 ? -21.008 -11.540 -5.655 1.00 35.59 316 ALA B CA 1
ATOM 5896 C C . ALA B 1 316 ? -20.702 -12.768 -4.790 1.00 35.22 316 ALA B C 1
ATOM 5897 O O . ALA B 1 316 ? -20.990 -13.902 -5.228 1.00 32.03 316 ALA B O 1
ATOM 5899 N N . GLU B 1 317 ? -20.090 -12.553 -3.622 1.00 34.52 317 GLU B N 1
ATOM 5900 C CA . GLU B 1 317 ? -19.738 -13.665 -2.692 1.00 34.60 317 GLU B CA 1
ATOM 5901 C C . GLU B 1 317 ? -21.035 -14.358 -2.258 1.00 30.09 317 GLU B C 1
ATOM 5902 O O . GLU B 1 317 ? -21.060 -15.575 -2.229 1.00 32.72 317 GLU B O 1
ATOM 5908 N N . ALA B 1 318 ? -22.098 -13.615 -1.947 1.00 34.28 318 ALA B N 1
ATOM 5909 C CA . ALA B 1 318 ? -23.399 -14.217 -1.555 1.00 33.84 318 ALA B CA 1
ATOM 5910 C C . ALA B 1 318 ? -23.885 -15.136 -2.672 1.00 34.10 318 ALA B C 1
ATOM 5911 O O . ALA B 1 318 ? -24.368 -16.260 -2.357 1.00 33.32 318 ALA B O 1
ATOM 5913 N N . GLU B 1 319 ? -23.742 -14.713 -3.935 1.00 34.33 319 GLU B N 1
ATOM 5914 C CA . GLU B 1 319 ? -24.167 -15.539 -5.106 1.00 35.50 319 GLU B CA 1
ATOM 5915 C C . GLU B 1 319 ? -23.305 -16.810 -5.177 1.00 36.35 319 GLU B C 1
ATOM 5916 O O . GLU B 1 319 ? -23.868 -17.881 -5.447 1.00 35.33 319 GLU B O 1
ATOM 5922 N N . PHE B 1 320 ? -21.989 -16.701 -4.958 1.00 34.27 320 PHE B N 1
ATOM 5923 C CA . PHE B 1 320 ? -21.096 -17.883 -4.849 1.00 33.88 320 PHE B CA 1
ATOM 5924 C C . PHE B 1 320 ? -21.672 -18.881 -3.835 1.00 32.69 320 PHE B C 1
ATOM 5925 O O . PHE B 1 320 ? -21.743 -20.081 -4.154 1.00 31.79 320 PHE B O 1
ATOM 5933 N N . TRP B 1 321 ? -22.069 -18.416 -2.655 1.00 28.91 321 TRP B N 1
ATOM 5934 C CA . TRP B 1 321 ? -22.495 -19.315 -1.542 1.00 33.64 321 TRP B CA 1
ATOM 5935 C C . TRP B 1 321 ? -23.868 -19.908 -1.889 1.00 33.52 321 TRP B C 1
ATOM 5936 O O . TRP B 1 321 ? -24.074 -21.094 -1.628 1.00 31.17 321 TRP B O 1
ATOM 5947 N N . LYS B 1 322 ? -24.740 -19.143 -2.541 1.00 33.77 322 LYS B N 1
ATOM 5948 C CA . LYS B 1 322 ? -26.044 -19.675 -3.015 1.00 37.58 322 LYS B CA 1
ATOM 5949 C C . LYS B 1 322 ? -25.813 -20.809 -4.007 1.00 35.04 322 LYS B C 1
ATOM 5950 O O . LYS B 1 322 ? -26.577 -21.762 -3.997 1.00 38.86 322 LYS B O 1
ATOM 5956 N N . ARG B 1 323 ? -24.770 -20.715 -4.814 1.00 35.16 323 ARG B N 1
ATOM 5957 C CA . ARG B 1 323 ? -24.409 -21.755 -5.791 1.00 31.12 323 ARG B CA 1
ATOM 5958 C C . ARG B 1 323 ? -23.606 -22.868 -5.128 1.00 32.00 323 ARG B C 1
ATOM 5959 O O . ARG B 1 323 ? -23.271 -23.799 -5.851 1.00 31.92 323 ARG B O 1
ATOM 5967 N N . SER B 1 324 ? -23.360 -22.799 -3.819 1.00 34.10 324 SER B N 1
ATOM 5968 C CA . SER B 1 324 ? -22.479 -23.750 -3.091 1.00 33.64 324 SER B CA 1
ATOM 5969 C C . SER B 1 324 ? -23.294 -24.579 -2.108 1.00 36.76 324 SER B C 1
ATOM 5970 O O . SER B 1 324 ? -22.684 -25.262 -1.265 1.00 36.85 324 SER B O 1
ATOM 5973 N N . GLU B 1 325 ? -24.616 -24.560 -2.213 1.00 35.31 325 GLU B N 1
ATOM 5974 C CA . GLU B 1 325 ? -25.479 -25.371 -1.324 1.00 36.97 325 GLU B CA 1
ATOM 5975 C C . GLU B 1 325 ? -25.226 -26.847 -1.626 1.00 41.27 325 GLU B C 1
ATOM 5976 O O . GLU B 1 325 ? -25.015 -27.174 -2.785 1.00 40.66 325 GLU B O 1
ATOM 5982 N N . GLY B 1 326 ? -25.241 -27.698 -0.603 1.00 40.83 326 GLY B N 1
ATOM 5983 C CA . GLY B 1 326 ? -25.048 -29.143 -0.785 1.00 41.88 326 GLY B CA 1
ATOM 5984 C C . GLY B 1 326 ? -24.327 -29.786 0.389 1.00 41.13 326 GLY B C 1
ATOM 5985 O O . GLY B 1 326 ? -24.296 -29.202 1.482 1.00 37.49 326 GLY B O 1
ATOM 5986 N N . TYR B 1 327 ? -23.798 -30.974 0.151 1.00 42.23 327 TYR B N 1
ATOM 5987 C CA . TYR B 1 327 ? -23.324 -31.919 1.182 1.00 44.00 327 TYR B CA 1
ATOM 5988 C C . TYR B 1 327 ? -21.917 -32.335 0.800 1.00 42.27 327 TYR B C 1
ATOM 5989 O O . TYR B 1 327 ? -21.676 -32.463 -0.400 1.00 42.45 327 TYR B O 1
ATOM 5998 N N . ARG B 1 328 ? -21.023 -32.442 1.782 1.00 42.65 328 ARG B N 1
ATOM 5999 C CA . ARG B 1 328 ? -19.697 -33.092 1.659 1.00 40.76 328 ARG B CA 1
ATOM 6000 C C . ARG B 1 328 ? -19.629 -34.159 2.747 1.00 39.68 328 ARG B C 1
ATOM 6001 O O . ARG B 1 328 ? -20.262 -33.970 3.774 1.00 40.71 328 ARG B O 1
ATOM 6009 N N . VAL B 1 329 ? -18.803 -35.171 2.555 1.00 40.77 329 VAL B N 1
ATOM 6010 C CA . VAL B 1 329 ? -18.493 -36.176 3.602 1.00 44.96 329 VAL B CA 1
ATOM 6011 C C . VAL B 1 329 ? -16.975 -36.219 3.712 1.00 44.13 329 VAL B C 1
ATOM 6012 O O . VAL B 1 329 ? -16.320 -36.238 2.669 1.00 42.82 329 VAL B O 1
ATOM 6016 N N . GLY B 1 330 ? -16.467 -36.204 4.934 1.00 43.65 330 GLY B N 1
ATOM 6017 C CA . GLY B 1 330 ? -15.027 -36.355 5.203 1.00 41.63 330 GLY B CA 1
ATOM 6018 C C . GLY B 1 330 ? -14.827 -36.738 6.648 1.00 40.10 330 GLY B C 1
ATOM 6019 O O . GLY B 1 330 ? -15.779 -36.616 7.437 1.00 39.56 330 GLY B O 1
ATOM 6020 N N . TRP B 1 331 ? -13.620 -37.172 6.977 1.00 38.06 331 TRP B N 1
ATOM 6021 C CA . TRP B 1 331 ? -13.198 -37.373 8.376 1.00 38.83 331 TRP B CA 1
ATOM 6022 C C . TRP B 1 331 ? -13.300 -36.008 9.075 1.00 36.67 331 TRP B C 1
ATOM 6023 O O . TRP B 1 331 ? -13.133 -34.988 8.381 1.00 35.95 331 TRP B O 1
ATOM 6034 N N . SER B 1 332 ? -13.640 -36.004 10.360 1.00 30.91 332 SER B N 1
ATOM 6035 C CA . SER B 1 332 ? -13.933 -34.768 11.136 1.00 31.89 332 SER B CA 1
ATOM 6036 C C . SER B 1 332 ? -12.782 -33.760 10.998 1.00 32.38 332 SER B C 1
ATOM 6037 O O . SER B 1 332 ? -13.068 -32.574 10.834 1.00 35.43 332 SER B O 1
ATOM 6040 N N . ASP B 1 333 ? -11.522 -34.202 11.002 1.00 37.35 333 ASP B N 1
ATOM 6041 C CA . ASP B 1 333 ? -10.368 -33.265 10.939 1.00 38.08 333 ASP B CA 1
ATOM 6042 C C . ASP B 1 333 ? -10.362 -32.539 9.589 1.00 36.85 333 ASP B C 1
ATOM 6043 O O . ASP B 1 333 ? -9.897 -31.390 9.538 1.00 41.69 333 ASP B O 1
ATOM 6048 N N . GLU B 1 334 ? -10.854 -33.173 8.533 1.00 34.43 334 GLU B N 1
ATOM 6049 C CA . GLU B 1 334 ? -10.823 -32.598 7.165 1.00 38.84 334 GLU B CA 1
ATOM 6050 C C . GLU B 1 334 ? -11.993 -31.625 7.062 1.00 38.25 334 GLU B C 1
ATOM 6051 O O . GLU B 1 334 ? -11.808 -30.534 6.564 1.00 44.07 334 GLU B O 1
ATOM 6057 N N . ILE B 1 335 ? -13.145 -32.010 7.605 1.00 32.77 335 ILE B N 1
ATOM 6058 C CA . ILE B 1 335 ? -14.402 -31.227 7.501 1.00 33.75 335 ILE B CA 1
ATOM 6059 C C . ILE B 1 335 ? -14.336 -29.997 8.415 1.00 33.28 335 ILE B C 1
ATOM 6060 O O . ILE B 1 335 ? -14.849 -28.944 8.001 1.00 30.07 335 ILE B O 1
ATOM 6065 N N . LEU B 1 336 ? -13.773 -30.130 9.620 1.00 32.93 336 LEU B N 1
ATOM 6066 C CA . LEU B 1 336 ? -13.767 -29.019 10.611 1.00 38.43 336 LEU B CA 1
ATOM 6067 C C . LEU B 1 336 ? -12.532 -28.129 10.414 1.00 42.96 336 LEU B C 1
ATOM 6068 O O . LEU B 1 336 ? -12.513 -27.041 11.010 1.00 44.63 336 LEU B O 1
ATOM 6073 N N . GLY B 1 337 ? -11.534 -28.597 9.666 1.00 43.97 337 GLY B N 1
ATOM 6074 C CA . GLY B 1 337 ? -10.233 -27.916 9.471 1.00 54.01 337 GLY B CA 1
ATOM 6075 C C . GLY B 1 337 ? -10.216 -27.147 8.165 1.00 55.40 337 GLY B C 1
ATOM 6076 O O . GLY B 1 337 ? -10.909 -27.566 7.237 1.00 62.47 337 GLY B O 1
ATOM 6077 N N . PHE B 1 338 ? -9.481 -26.028 8.134 1.00 62.24 338 PHE B N 1
ATOM 6078 C CA . PHE B 1 338 ? -9.444 -25.129 6.950 1.00 64.25 338 PHE B CA 1
ATOM 6079 C C . PHE B 1 338 ? -8.009 -24.662 6.684 1.00 51.64 338 PHE B C 1
ATOM 6080 O O . PHE B 1 338 ? -7.219 -24.591 7.619 1.00 54.90 338 PHE B O 1
ATOM 6088 N N . ASP B 1 339 ? -7.699 -24.355 5.426 1.00 64.38 339 ASP B N 1
ATOM 6089 C CA . ASP B 1 339 ? -6.345 -23.874 5.042 1.00 72.67 339 ASP B CA 1
ATOM 6090 C C . ASP B 1 339 ? -6.184 -22.428 5.506 1.00 70.80 339 ASP B C 1
ATOM 6091 O O . ASP B 1 339 ? -5.106 -22.129 6.006 1.00 67.55 339 ASP B O 1
ATOM 6096 N N . CYS B 1 340 ? -7.203 -21.582 5.315 1.00 83.25 340 CYS B N 1
ATOM 6097 C CA . CYS B 1 340 ? -7.223 -20.173 5.807 1.00 88.01 340 CYS B CA 1
ATOM 6098 C C . CYS B 1 340 ? -6.062 -19.340 5.258 1.00 84.79 340 CYS B C 1
ATOM 6099 O O . CYS B 1 340 ? -5.668 -18.406 5.956 1.00 92.80 340 CYS B O 1
ATOM 6102 N N . GLY B 1 341 ? -5.672 -19.524 4.002 1.00 79.99 341 GLY B N 1
ATOM 6103 C CA . GLY B 1 341 ? -4.436 -18.887 3.497 1.00 83.20 341 GLY B CA 1
ATOM 6104 C C . GLY B 1 341 ? -4.330 -17.373 3.379 1.00 77.42 341 GLY B C 1
ATOM 6105 O O . GLY B 1 341 ? -3.184 -16.913 3.235 1.00 82.84 341 GLY B O 1
ATOM 6106 N N . GLY B 1 342 ? -5.415 -16.604 3.449 1.00 65.04 342 GLY B N 1
ATOM 6107 C CA . GLY B 1 342 ? -5.351 -15.160 3.172 1.00 66.19 342 GLY B CA 1
ATOM 6108 C C . GLY B 1 342 ? -4.752 -14.385 4.330 1.00 59.87 342 GLY B C 1
ATOM 6109 O O . GLY B 1 342 ? -4.737 -14.916 5.456 1.00 60.90 342 GLY B O 1
ATOM 6110 N N . GLN B 1 343 ? -4.254 -13.186 4.066 1.00 43.28 343 GLN B N 1
ATOM 6111 C CA . GLN B 1 343 ? -3.764 -12.303 5.164 1.00 39.05 343 GLN B CA 1
ATOM 6112 C C . GLN B 1 343 ? -4.933 -11.408 5.578 1.00 34.36 343 GLN B C 1
ATOM 6113 O O . GLN B 1 343 ? -5.665 -10.932 4.708 1.00 31.71 343 GLN B O 1
ATOM 6119 N N . GLN B 1 344 ? -5.109 -11.198 6.871 1.00 31.71 344 GLN B N 1
ATOM 6120 C CA . GLN B 1 344 ? -6.328 -10.550 7.399 1.00 33.59 344 GLN B CA 1
ATOM 6121 C C . GLN B 1 344 ? -6.107 -10.003 8.806 1.00 34.17 344 GLN B C 1
ATOM 6122 O O . GLN B 1 344 ? -5.181 -10.463 9.506 1.00 33.41 344 GLN B O 1
ATOM 6128 N N . TRP B 1 345 ? -6.952 -9.036 9.161 1.00 31.86 345 TRP B N 1
ATOM 6129 C CA . TRP B 1 345 ? -7.238 -8.595 10.544 1.00 33.62 345 TRP B CA 1
ATOM 6130 C C . TRP B 1 345 ? -8.482 -9.334 11.002 1.00 31.38 345 TRP B C 1
ATOM 6131 O O . TRP B 1 345 ? -9.469 -9.324 10.273 1.00 31.93 345 TRP B O 1
ATOM 6142 N N . VAL B 1 346 ? -8.422 -9.955 12.165 1.00 28.54 346 VAL B N 1
ATOM 6143 C CA . VAL B 1 346 ? -9.601 -10.596 12.796 1.00 31.07 346 VAL B CA 1
ATOM 6144 C C . VAL B 1 346 ? -9.725 -10.082 14.224 1.00 31.14 346 VAL B C 1
ATOM 6145 O O . VAL B 1 346 ? -8.711 -9.759 14.873 1.00 32.06 346 VAL B O 1
ATOM 6149 N N . SER B 1 347 ? -10.961 -10.037 14.694 1.00 30.19 347 SER B N 1
ATOM 6150 C CA . SER B 1 347 ? -11.333 -9.850 16.106 1.00 30.25 347 SER B CA 1
ATOM 6151 C C . SER B 1 347 ? -12.423 -10.871 16.376 1.00 31.22 347 SER B C 1
ATOM 6152 O O . SER B 1 347 ? -13.330 -10.952 15.554 1.00 34.65 347 SER B O 1
ATOM 6155 N N . GLU B 1 348 ? -12.342 -11.612 17.464 1.00 30.51 348 GLU B N 1
ATOM 6156 C CA . GLU B 1 348 ? -13.398 -12.586 17.809 1.00 30.26 348 GLU B CA 1
ATOM 6157 C C . GLU B 1 348 ? -13.704 -12.416 19.284 1.00 27.37 348 GLU B C 1
ATOM 6158 O O . GLU B 1 348 ? -12.771 -12.314 20.081 1.00 29.50 348 GLU B O 1
ATOM 6164 N N . VAL B 1 349 ? -14.994 -12.419 19.636 1.00 29.99 349 VAL B N 1
ATOM 6165 C CA . VAL B 1 349 ? -15.463 -12.311 21.037 1.00 29.14 349 VAL B CA 1
ATOM 6166 C C . VAL B 1 349 ? -16.367 -13.496 21.335 1.00 27.75 349 VAL B C 1
ATOM 6167 O O . VAL B 1 349 ? -17.054 -13.956 20.413 1.00 29.82 349 VAL B O 1
ATOM 6171 N N . ALA B 1 350 ? -16.271 -13.986 22.573 1.00 29.47 350 ALA B N 1
ATOM 6172 C CA . ALA B 1 350 ? -17.167 -14.959 23.224 1.00 26.45 350 ALA B CA 1
ATOM 6173 C C . ALA B 1 350 ? -18.150 -14.183 24.099 1.00 27.93 350 ALA B C 1
ATOM 6174 O O . ALA B 1 350 ? -17.712 -13.262 24.848 1.00 30.59 350 ALA B O 1
ATOM 6176 N N . PHE B 1 351 ? -19.430 -14.533 24.034 1.00 30.54 351 PHE B N 1
ATOM 6177 C CA . PHE B 1 351 ? -20.447 -13.956 24.953 1.00 30.91 351 PHE B CA 1
ATOM 6178 C C . PHE B 1 351 ? -21.472 -15.031 25.283 1.00 29.90 351 PHE B C 1
ATOM 6179 O O . PHE B 1 351 ? -21.739 -15.939 24.477 1.00 31.35 351 PHE B O 1
ATOM 6187 N N . PRO B 1 352 ? -22.038 -14.989 26.505 1.00 35.07 352 PRO B N 1
ATOM 6188 C CA . PRO B 1 352 ? -22.960 -16.021 26.959 1.00 35.52 352 PRO B CA 1
ATOM 6189 C C . PRO B 1 352 ? -24.284 -15.926 26.184 1.00 34.82 352 PRO B C 1
ATOM 6190 O O . PRO B 1 352 ? -24.723 -14.809 25.829 1.00 33.12 352 PRO B O 1
ATOM 6194 N N . ALA B 1 353 ? -24.805 -17.099 25.844 1.00 35.95 353 ALA B N 1
ATOM 6195 C CA . ALA B 1 353 ? -26.087 -17.303 25.133 1.00 39.37 353 ALA B CA 1
ATOM 6196 C C . ALA B 1 353 ? -26.849 -18.420 25.846 1.00 37.33 353 ALA B C 1
ATOM 6197 O O . ALA B 1 353 ? -27.214 -19.430 25.195 1.00 39.44 353 ALA B O 1
ATOM 6199 N N . GLY B 1 354 ? -27.048 -18.248 27.149 1.00 35.75 354 GLY B N 1
ATOM 6200 C CA . GLY B 1 354 ? -27.833 -19.178 27.981 1.00 38.78 354 GLY B CA 1
ATOM 6201 C C . GLY B 1 354 ? -27.171 -20.531 28.154 1.00 36.05 354 GLY B C 1
ATOM 6202 O O . GLY B 1 354 ? -25.911 -20.604 28.309 1.00 33.44 354 GLY B O 1
ATOM 6203 N N . THR B 1 355 ? -27.999 -21.573 28.160 1.00 34.72 355 THR B N 1
ATOM 6204 C CA . THR B 1 355 ? -27.641 -22.984 28.458 1.00 36.77 355 THR B CA 1
ATOM 6205 C C . THR B 1 355 ? -28.384 -23.879 27.472 1.00 36.00 355 THR B C 1
ATOM 6206 O O . THR B 1 355 ? -29.283 -23.371 26.788 1.00 37.97 355 THR B O 1
ATOM 6210 N N . LEU B 1 356 ? -27.993 -25.152 27.396 1.00 33.43 356 LEU B N 1
ATOM 6211 C CA . LEU B 1 356 ? -28.677 -26.155 26.549 1.00 36.35 356 LEU B CA 1
ATOM 6212 C C . LEU B 1 356 ? -30.169 -26.134 26.905 1.00 39.16 356 LEU B C 1
ATOM 6213 O O . LEU B 1 356 ? -30.979 -26.040 25.984 1.00 38.17 356 LEU B O 1
ATOM 6218 N N . GLU B 1 357 ? -30.498 -26.118 28.203 1.00 41.95 357 GLU B N 1
ATOM 6219 C CA . GLU B 1 357 ? -31.889 -26.209 28.715 1.00 46.18 357 GLU B CA 1
ATOM 6220 C C . GLU B 1 357 ? -32.578 -24.850 28.622 1.00 44.77 357 GLU B C 1
ATOM 6221 O O . GLU B 1 357 ? -33.770 -24.853 28.387 1.00 41.52 357 GLU B O 1
ATOM 6227 N N . LYS B 1 358 ? -31.874 -23.740 28.868 1.00 48.98 358 LYS B N 1
ATOM 6228 C CA . LYS B 1 358 ? -32.500 -22.395 28.838 1.00 48.69 358 LYS B CA 1
ATOM 6229 C C . LYS B 1 358 ? -31.864 -21.568 27.729 1.00 46.94 358 LYS B C 1
ATOM 6230 O O . LYS B 1 358 ? -30.961 -20.766 27.974 1.00 35.66 358 LYS B O 1
ATOM 6236 N N . PRO B 1 359 ? -32.378 -21.700 26.491 1.00 46.44 359 PRO B N 1
ATOM 6237 C CA . PRO B 1 359 ? -31.906 -20.902 25.362 1.00 49.35 359 PRO B CA 1
ATOM 6238 C C . PRO B 1 359 ? -31.960 -19.388 25.611 1.00 46.68 359 PRO B C 1
ATOM 6239 O O . PRO B 1 359 ? -32.839 -18.948 26.286 1.00 51.18 359 PRO B O 1
ATOM 6243 N N . SER B 1 360 ? -31.025 -18.632 25.034 1.00 42.17 360 SER B N 1
ATOM 6244 C CA . SER B 1 360 ? -31.044 -17.149 25.010 1.00 43.03 360 SER B CA 1
ATOM 6245 C C . SER B 1 360 ? -31.091 -16.661 23.554 1.00 46.06 360 SER B C 1
ATOM 6246 O O . SER B 1 360 ? -30.510 -17.335 22.677 1.00 44.17 360 SER B O 1
ATOM 6249 N N . ALA B 1 361 ? -31.706 -15.503 23.311 1.00 42.50 361 ALA B N 1
ATOM 6250 C CA . ALA B 1 361 ? -31.751 -14.852 21.984 1.00 42.69 361 ALA B CA 1
ATOM 6251 C C . ALA B 1 361 ? -30.515 -13.947 21.786 1.00 39.51 361 ALA B C 1
ATOM 6252 O O . ALA B 1 361 ? -30.401 -13.337 20.701 1.00 40.62 361 ALA B O 1
ATOM 6254 N N . ALA B 1 362 ? -29.639 -13.823 22.796 1.00 36.18 362 ALA B N 1
ATOM 6255 C CA . ALA B 1 362 ? -28.506 -12.870 22.783 1.00 38.22 362 ALA B CA 1
ATOM 6256 C C . ALA B 1 362 ? -27.656 -13.038 21.515 1.00 36.44 362 ALA B C 1
ATOM 6257 O O . ALA B 1 362 ? -27.209 -12.006 20.973 1.00 36.34 362 ALA B O 1
ATOM 6259 N N . ASP B 1 363 ? -27.464 -14.280 21.044 1.00 34.45 363 ASP B N 1
ATOM 6260 C CA . ASP B 1 363 ? -26.577 -14.575 19.882 1.00 34.83 363 ASP B CA 1
ATOM 6261 C C . ASP B 1 363 ? -27.146 -13.972 18.593 1.00 35.72 363 ASP B C 1
ATOM 6262 O O . ASP B 1 363 ? -26.379 -13.321 17.855 1.00 35.07 363 ASP B O 1
ATOM 6267 N N . LEU B 1 364 ? -28.442 -14.138 18.326 1.00 33.64 364 LEU B N 1
ATOM 6268 C CA . LEU B 1 364 ? -29.090 -13.525 17.133 1.00 36.55 364 LEU B CA 1
ATOM 6269 C C . LEU B 1 364 ? -29.219 -12.008 17.330 1.00 36.10 364 LEU B C 1
ATOM 6270 O O . LEU B 1 364 ? -29.011 -11.255 16.359 1.00 37.38 364 LEU B O 1
ATOM 6275 N N . GLU B 1 365 ? -29.558 -11.560 18.535 1.00 35.58 365 GLU B N 1
ATOM 6276 C CA . GLU B 1 365 ? -29.733 -10.111 18.796 1.00 40.70 365 GLU B CA 1
ATOM 6277 C C . GLU B 1 365 ? -28.391 -9.392 18.559 1.00 35.30 365 GLU B C 1
ATOM 6278 O O . GLU B 1 365 ? -28.380 -8.294 18.000 1.00 33.69 365 GLU B O 1
ATOM 6284 N N . TYR B 1 366 ? -27.279 -10.007 18.958 1.00 37.14 366 TYR B N 1
ATOM 6285 C CA . TYR B 1 366 ? -25.934 -9.419 18.761 1.00 35.52 366 TYR B CA 1
ATOM 6286 C C . TYR B 1 366 ? -25.736 -9.160 17.263 1.00 35.68 366 TYR B C 1
ATOM 6287 O O . TYR B 1 366 ? -25.263 -8.082 16.879 1.00 33.50 366 TYR B O 1
ATOM 6296 N N . MET B 1 367 ? -26.058 -10.152 16.429 1.00 33.55 367 MET B N 1
ATOM 6297 C CA . MET B 1 367 ? -25.793 -10.104 14.974 1.00 34.54 367 MET B CA 1
ATOM 6298 C C . MET B 1 367 ? -26.696 -9.035 14.342 1.00 33.24 367 MET B C 1
ATOM 6299 O O . MET B 1 367 ? -26.186 -8.230 13.555 1.00 35.23 367 MET B O 1
ATOM 6304 N N . GLU B 1 368 ? -27.965 -8.991 14.739 1.00 36.14 368 GLU B N 1
ATOM 6305 C CA . GLU B 1 368 ? -28.922 -7.932 14.325 1.00 43.00 368 GLU B CA 1
ATOM 6306 C C . GLU B 1 368 ? -28.276 -6.569 14.590 1.00 40.41 368 GLU B C 1
ATOM 6307 O O . GLU B 1 368 ? -28.180 -5.763 13.638 1.00 42.50 368 GLU B O 1
ATOM 6313 N N . GLU B 1 369 ? -27.816 -6.321 15.819 1.00 37.99 369 GLU B N 1
ATOM 6314 C CA . GLU B 1 369 ? -27.258 -4.987 16.166 1.00 41.00 369 GLU B CA 1
ATOM 6315 C C . GLU B 1 369 ? -25.979 -4.761 15.363 1.00 35.30 369 GLU B C 1
ATOM 6316 O O . GLU B 1 369 ? -25.754 -3.627 14.907 1.00 35.37 369 GLU B O 1
ATOM 6322 N N . LEU B 1 370 ? -25.142 -5.798 15.211 1.00 35.43 370 LEU B N 1
ATOM 6323 C CA . LEU B 1 370 ? -23.856 -5.657 14.471 1.00 35.42 370 LEU B CA 1
ATOM 6324 C C . LEU B 1 370 ? -24.136 -5.280 13.005 1.00 36.75 370 LEU B C 1
ATOM 6325 O O . LEU B 1 370 ? -23.472 -4.333 12.503 1.00 33.00 370 LEU B O 1
ATOM 6330 N N . MET B 1 371 ? -25.043 -5.997 12.328 1.00 35.71 371 MET B N 1
ATOM 6331 C CA . MET B 1 371 ? -25.404 -5.676 10.920 1.00 41.67 371 MET B CA 1
ATOM 6332 C C . MET B 1 371 ? -25.956 -4.237 10.848 1.00 42.29 371 MET B C 1
ATOM 6333 O O . MET B 1 371 ? -25.495 -3.484 9.952 1.00 38.81 371 MET B O 1
ATOM 6338 N N . ARG B 1 372 ? -26.820 -3.837 11.787 1.00 40.62 372 ARG B N 1
ATOM 6339 C CA . ARG B 1 372 ? -27.337 -2.427 11.844 1.00 46.51 372 ARG B CA 1
ATOM 6340 C C . ARG B 1 372 ? -26.169 -1.438 12.010 1.00 42.48 372 ARG B C 1
ATOM 6341 O O . ARG B 1 372 ? -26.133 -0.412 11.313 1.00 43.40 372 ARG B O 1
ATOM 6349 N N . LEU B 1 373 ? -25.241 -1.718 12.922 1.00 38.26 373 LEU B N 1
ATOM 6350 C CA . LEU B 1 373 ? -24.061 -0.856 13.198 1.00 41.83 373 LEU B CA 1
ATOM 6351 C C . LEU B 1 373 ? -23.202 -0.697 11.931 1.00 39.89 373 LEU B C 1
ATOM 6352 O O . LEU B 1 373 ? -22.710 0.427 11.660 1.00 39.53 373 LEU B O 1
ATOM 6357 N N . ILE B 1 374 ? -22.968 -1.783 11.190 1.00 35.64 374 ILE B N 1
ATOM 6358 C CA . ILE B 1 374 ? -22.121 -1.741 9.966 1.00 37.26 374 ILE B CA 1
ATOM 6359 C C . ILE B 1 374 ? -22.792 -0.825 8.923 1.00 36.08 374 ILE B C 1
ATOM 6360 O O . ILE B 1 374 ? -22.083 0.024 8.338 1.00 35.37 374 ILE B O 1
ATOM 6365 N N . ASN B 1 375 ? -24.088 -1.024 8.686 1.00 38.20 375 ASN B N 1
ATOM 6366 C CA . ASN B 1 375 ? -24.907 -0.193 7.762 1.00 42.49 375 ASN B CA 1
ATOM 6367 C C . ASN B 1 375 ? -24.888 1.268 8.216 1.00 44.06 375 ASN B C 1
ATOM 6368 O O . ASN B 1 375 ? -24.446 2.122 7.415 1.00 49.29 375 ASN B O 1
ATOM 6373 N N . LYS B 1 376 ? -25.307 1.533 9.459 1.00 43.66 376 LYS B N 1
ATOM 6374 C CA . LYS B 1 376 ? -25.421 2.907 10.027 1.00 45.16 376 LYS B CA 1
ATOM 6375 C C . LYS B 1 376 ? -24.090 3.636 9.830 1.00 48.84 376 LYS B C 1
ATOM 6376 O O . LYS B 1 376 ? -24.112 4.793 9.419 1.00 42.81 376 LYS B O 1
ATOM 6378 N N . GLU B 1 377 ? -22.959 2.977 10.093 1.00 49.41 377 GLU B N 1
ATOM 6379 C CA . GLU B 1 377 ? -21.631 3.652 10.142 1.00 45.11 377 GLU B CA 1
ATOM 6380 C C . GLU B 1 377 ? -20.920 3.570 8.786 1.00 43.59 377 GLU B C 1
ATOM 6381 O O . GLU B 1 377 ? -19.822 4.122 8.672 1.00 44.92 377 GLU B O 1
ATOM 6387 N N . GLY B 1 378 ? -21.508 2.905 7.792 1.00 38.02 378 GLY B N 1
ATOM 6388 C CA . GLY B 1 378 ? -20.894 2.722 6.461 1.00 39.82 378 GLY B CA 1
ATOM 6389 C C . GLY B 1 378 ? -19.547 2.005 6.542 1.00 40.43 378 GLY B C 1
ATOM 6390 O O . GLY B 1 378 ? -18.595 2.397 5.838 1.00 43.41 378 GLY B O 1
ATOM 6391 N N . ILE B 1 379 ? -19.425 0.980 7.381 1.00 39.59 379 ILE B N 1
ATOM 6392 C CA . ILE B 1 379 ? -18.137 0.236 7.504 1.00 36.46 379 ILE B CA 1
ATOM 6393 C C . ILE B 1 379 ? -17.967 -0.611 6.244 1.00 35.07 379 ILE B C 1
ATOM 6394 O O . ILE B 1 379 ? -18.883 -1.336 5.847 1.00 33.83 379 ILE B O 1
ATOM 6399 N N . PRO B 1 380 ? -16.800 -0.537 5.579 1.00 30.49 380 PRO B N 1
ATOM 6400 C CA . PRO B 1 380 ? -16.509 -1.395 4.437 1.00 33.21 380 PRO B CA 1
ATOM 6401 C C . PRO B 1 380 ? -16.181 -2.835 4.867 1.00 31.83 380 PRO B C 1
ATOM 6402 O O . PRO B 1 380 ? -15.053 -3.278 4.678 1.00 32.05 380 PRO B O 1
ATOM 6406 N N . ALA B 1 381 ? -17.154 -3.493 5.492 1.00 33.78 381 ALA B N 1
ATOM 6407 C CA . ALA B 1 381 ? -17.017 -4.820 6.131 1.00 32.60 381 ALA B CA 1
ATOM 6408 C C . ALA B 1 381 ? -17.168 -5.920 5.082 1.00 31.43 381 ALA B C 1
ATOM 6409 O O . ALA B 1 381 ? -18.267 -6.150 4.574 1.00 31.99 381 ALA B O 1
ATOM 6411 N N . PRO B 1 382 ? -16.094 -6.658 4.734 1.00 29.50 382 PRO B N 1
ATOM 6412 C CA . PRO B 1 382 ? -16.234 -7.817 3.854 1.00 31.05 382 PRO B CA 1
ATOM 6413 C C . PRO B 1 382 ? -16.752 -9.039 4.616 1.00 33.24 382 PRO B C 1
ATOM 6414 O O . PRO B 1 382 ? -17.020 -8.937 5.797 1.00 31.24 382 PRO B O 1
ATOM 6418 N N . ALA B 1 383 ? -16.915 -10.152 3.898 1.00 32.29 383 ALA B N 1
ATOM 6419 C CA . ALA B 1 383 ? -17.491 -11.406 4.418 1.00 36.94 383 ALA B CA 1
ATOM 6420 C C . ALA B 1 383 ? -16.374 -12.400 4.688 1.00 31.56 383 ALA B C 1
ATOM 6421 O O . ALA B 1 383 ? -15.295 -12.321 4.087 1.00 30.73 383 ALA B O 1
ATOM 6423 N N . PRO B 1 384 ? -16.608 -13.390 5.573 1.00 33.31 384 PRO B N 1
ATOM 6424 C CA . PRO B 1 384 ? -17.788 -13.442 6.429 1.00 33.23 384 PRO B CA 1
ATOM 6425 C C . PRO B 1 384 ? -17.588 -12.862 7.832 1.00 33.16 384 PRO B C 1
ATOM 6426 O O . PRO B 1 384 ? -16.475 -12.784 8.334 1.00 36.14 384 PRO B O 1
ATOM 6430 N N . ILE B 1 385 ? -18.683 -12.476 8.456 1.00 32.06 385 ILE B N 1
ATOM 6431 C CA . ILE B 1 385 ? -18.713 -12.355 9.931 1.00 33.67 385 ILE B CA 1
ATOM 6432 C C . ILE B 1 385 ? -19.080 -13.760 10.387 1.00 30.77 385 ILE B C 1
ATOM 6433 O O . ILE B 1 385 ? -20.190 -14.200 10.111 1.00 30.05 385 ILE B O 1
ATOM 6438 N N . GLU B 1 386 ? -18.131 -14.438 10.997 1.00 29.75 386 GLU B N 1
ATOM 6439 C CA . GLU B 1 386 ? -18.258 -15.872 11.354 1.00 33.25 386 GLU B CA 1
ATOM 6440 C C . GLU B 1 386 ? -18.859 -15.970 12.758 1.00 28.83 386 GLU B C 1
ATOM 6441 O O . GLU B 1 386 ? -18.343 -15.358 13.690 1.00 32.13 386 GLU B O 1
ATOM 6447 N N . GLN B 1 387 ? -19.898 -16.767 12.897 1.00 29.48 387 GLN B N 1
ATOM 6448 C CA . GLN B 1 387 ? -20.565 -17.015 14.179 1.00 30.14 387 GLN B CA 1
ATOM 6449 C C . GLN B 1 387 ? -20.491 -18.505 14.486 1.00 26.31 387 GLN B C 1
ATOM 6450 O O . GLN B 1 387 ? -20.893 -19.314 13.638 1.00 31.67 387 GLN B O 1
ATOM 6456 N N . ARG B 1 388 ? -20.002 -18.821 15.673 1.00 28.89 388 ARG B N 1
ATOM 6457 C CA . ARG B 1 388 ? -19.826 -20.208 16.172 1.00 30.76 388 ARG B CA 1
ATOM 6458 C C . ARG B 1 388 ? -20.362 -20.287 17.595 1.00 30.57 388 ARG B C 1
ATOM 6459 O O . ARG B 1 388 ? -20.674 -19.233 18.195 1.00 30.44 388 ARG B O 1
ATOM 6467 N N . TRP B 1 389 ? -20.429 -21.500 18.129 1.00 29.12 389 TRP B N 1
ATOM 6468 C CA . TRP B 1 389 ? -20.898 -21.776 19.498 1.00 30.43 389 TRP B CA 1
ATOM 6469 C C . TRP B 1 389 ? -19.973 -22.795 20.161 1.00 29.89 389 TRP B C 1
ATOM 6470 O O . TRP B 1 389 ? -19.432 -23.658 19.468 1.00 29.93 389 TRP B O 1
ATOM 6481 N N . THR B 1 390 ? -19.765 -22.632 21.457 1.00 28.85 390 THR B N 1
ATOM 6482 C CA . THR B 1 390 ? -19.087 -23.635 22.306 1.00 28.75 390 THR B CA 1
ATOM 6483 C C . THR B 1 390 ? -19.913 -23.822 23.564 1.00 28.89 390 THR B C 1
ATOM 6484 O O . THR B 1 390 ? -20.657 -22.902 23.939 1.00 29.59 390 THR B O 1
ATOM 6488 N N . ALA B 1 391 ? -19.706 -24.941 24.244 1.00 31.67 391 ALA B N 1
ATOM 6489 C CA . ALA B 1 391 ? -20.034 -25.070 25.673 1.00 29.60 391 ALA B CA 1
ATOM 6490 C C . ALA B 1 391 ? -19.115 -24.121 26.454 1.00 30.48 391 ALA B C 1
ATOM 6491 O O . ALA B 1 391 ? -18.112 -23.588 25.883 1.00 31.06 391 ALA B O 1
ATOM 6493 N N . GLY B 1 392 ? -19.458 -23.896 27.714 1.00 29.86 392 GLY B N 1
ATOM 6494 C CA . GLY B 1 392 ? -18.617 -23.213 28.715 1.00 28.28 392 GLY B CA 1
ATOM 6495 C C . GLY B 1 392 ? -17.324 -23.970 28.934 1.00 28.09 392 GLY B C 1
ATOM 6496 O O . GLY B 1 392 ? -17.215 -25.184 28.642 1.00 27.57 392 GLY B O 1
ATOM 6497 N N . SER B 1 393 ? -16.348 -23.268 29.444 1.00 29.11 393 SER B N 1
ATOM 6498 C CA . SER B 1 393 ? -15.108 -23.846 29.982 1.00 29.96 393 SER B CA 1
ATOM 6499 C C . SER B 1 393 ? -15.051 -23.600 31.486 1.00 29.59 393 SER B C 1
ATOM 6500 O O . SER B 1 393 ? -15.467 -22.540 31.943 1.00 32.35 393 SER B O 1
ATOM 6503 N N . SER B 1 394 ? -14.478 -24.542 32.228 1.00 32.78 394 SER B N 1
ATOM 6504 C CA . SER B 1 394 ? -14.119 -24.364 33.646 1.00 33.87 394 SER B CA 1
ATOM 6505 C C . SER B 1 394 ? -12.754 -23.674 33.792 1.00 32.92 394 SER B C 1
ATOM 6506 O O . SER B 1 394 ? -12.392 -23.339 34.945 1.00 33.76 394 SER B O 1
ATOM 6509 N N . SER B 1 395 ? -12.006 -23.403 32.708 1.00 31.60 395 SER B N 1
ATOM 6510 C CA . SER B 1 395 ? -10.715 -22.670 32.816 1.00 28.58 395 SER B CA 1
ATOM 6511 C C . SER B 1 395 ? -11.013 -21.195 33.094 1.00 26.23 395 SER B C 1
ATOM 6512 O O . SER B 1 395 ? -11.647 -20.546 32.271 1.00 27.42 395 SER B O 1
ATOM 6515 N N . PRO B 1 396 ? -10.591 -20.611 34.232 1.00 29.31 396 PRO B N 1
ATOM 6516 C CA . PRO B 1 396 ? -10.930 -19.215 34.554 1.00 30.43 396 PRO B CA 1
ATOM 6517 C C . PRO B 1 396 ? -10.488 -18.171 33.524 1.00 32.04 396 PRO B C 1
ATOM 6518 O O . PRO B 1 396 ? -11.100 -17.135 33.449 1.00 31.94 396 PRO B O 1
ATOM 6522 N N . MET B 1 397 ? -9.423 -18.422 32.761 1.00 30.02 397 MET B N 1
ATOM 6523 C CA . MET B 1 397 ? -8.983 -17.419 31.764 1.00 30.75 397 MET B CA 1
ATOM 6524 C C . MET B 1 397 ? -9.682 -17.683 30.406 1.00 28.44 397 MET B C 1
ATOM 6525 O O . MET B 1 397 ? -9.446 -16.914 29.495 1.00 27.36 397 MET B O 1
ATOM 6530 N N . SER B 1 398 ? -10.556 -18.687 30.250 1.00 28.02 398 SER B N 1
ATOM 6531 C CA . SER B 1 398 ? -11.299 -18.893 28.980 1.00 26.54 398 SER B CA 1
ATOM 6532 C C . SER B 1 398 ? -12.223 -17.703 28.764 1.00 29.78 398 SER B C 1
ATOM 6533 O O . SER B 1 398 ? -12.922 -17.310 29.702 1.00 29.94 398 SER B O 1
ATOM 6536 N N . PRO B 1 399 ? -12.283 -17.120 27.546 1.00 27.31 399 PRO B N 1
ATOM 6537 C CA . PRO B 1 399 ? -13.331 -16.154 27.219 1.00 28.19 399 PRO B CA 1
ATOM 6538 C C . PRO B 1 399 ? -14.732 -16.741 27.422 1.00 29.11 399 PRO B C 1
ATOM 6539 O O . PRO B 1 399 ? -15.631 -15.969 27.545 1.00 26.45 399 PRO B O 1
ATOM 6543 N N . ALA B 1 400 ? -14.852 -18.070 27.408 1.00 28.36 400 ALA B N 1
ATOM 6544 C CA . ALA B 1 400 ? -16.121 -18.797 27.611 1.00 30.73 400 ALA B CA 1
ATOM 6545 C C . ALA B 1 400 ? -16.137 -19.452 29.000 1.00 30.65 400 ALA B C 1
ATOM 6546 O O . ALA B 1 400 ? -16.888 -20.414 29.176 1.00 29.65 400 ALA B O 1
ATOM 6548 N N . TYR B 1 401 ? -15.413 -18.896 29.971 1.00 31.59 401 TYR B N 1
ATOM 6549 C CA . TYR B 1 401 ? -15.433 -19.372 31.379 1.00 31.78 401 TYR B CA 1
ATOM 6550 C C . TYR B 1 401 ? -16.886 -19.320 31.884 1.00 31.59 401 TYR B C 1
ATOM 6551 O O . TYR B 1 401 ? -17.567 -18.329 31.650 1.00 29.05 401 TYR B O 1
ATOM 6560 N N . SER B 1 402 ? -17.349 -20.390 32.504 1.00 30.12 402 SER B N 1
ATOM 6561 C CA . SER B 1 402 ? -18.680 -20.439 33.166 1.00 32.32 402 SER B CA 1
ATOM 6562 C C . SER B 1 402 ? -18.576 -21.443 34.297 1.00 30.24 402 SER B C 1
ATOM 6563 O O . SER B 1 402 ? -18.012 -22.510 34.114 1.00 30.68 402 SER B O 1
ATOM 6566 N N . PRO B 1 403 ? -19.163 -21.177 35.481 1.00 34.68 403 PRO B N 1
ATOM 6567 C CA . PRO B 1 403 ? -19.303 -22.231 36.489 1.00 32.49 403 PRO B CA 1
ATOM 6568 C C . PRO B 1 403 ? -20.198 -23.372 35.988 1.00 33.44 403 PRO B C 1
ATOM 6569 O O . PRO B 1 403 ? -20.095 -24.470 36.526 1.00 34.02 403 PRO B O 1
ATOM 6573 N N . SER B 1 404 ? -21.001 -23.143 34.938 1.00 34.12 404 SER B N 1
ATOM 6574 C CA . SER B 1 404 ? -21.973 -24.154 34.435 1.00 36.49 404 SER B CA 1
ATOM 6575 C C . SER B 1 404 ? -21.408 -24.925 33.242 1.00 34.68 404 SER B C 1
ATOM 6576 O O . SER B 1 404 ? -21.135 -24.338 32.206 1.00 36.59 404 SER B O 1
ATOM 6579 N N . PRO B 1 405 ? -21.265 -26.267 33.321 1.00 37.20 405 PRO B N 1
ATOM 6580 C CA . PRO B 1 405 ? -20.777 -27.047 32.180 1.00 40.43 405 PRO B CA 1
ATOM 6581 C C . PRO B 1 405 ? -21.669 -26.951 30.928 1.00 36.30 405 PRO B C 1
ATOM 6582 O O . PRO B 1 405 ? -21.129 -27.024 29.851 1.00 36.00 405 PRO B O 1
ATOM 6586 N N . ASP B 1 406 ? -22.984 -26.743 31.079 1.00 33.96 406 ASP B N 1
ATOM 6587 C CA . ASP B 1 406 ? -23.940 -26.732 29.942 1.00 34.67 406 ASP B CA 1
ATOM 6588 C C . ASP B 1 406 ? -24.349 -25.308 29.561 1.00 30.62 406 ASP B C 1
ATOM 6589 O O . ASP B 1 406 ? -25.334 -25.159 28.811 1.00 34.25 406 ASP B O 1
ATOM 6594 N N . SER B 1 407 ? -23.604 -24.304 29.992 1.00 30.82 407 SER B N 1
ATOM 6595 C CA . SER B 1 407 ? -23.610 -22.960 29.381 1.00 32.14 407 SER B CA 1
ATOM 6596 C C . SER B 1 407 ? -23.270 -23.071 27.881 1.00 33.83 407 SER B C 1
ATOM 6597 O O . SER B 1 407 ? -22.558 -24.011 27.454 1.00 33.78 407 SER B O 1
ATOM 6600 N N . VAL B 1 408 ? -23.802 -22.146 27.096 1.00 33.49 408 VAL B N 1
ATOM 6601 C CA . VAL B 1 408 ? -23.530 -21.998 25.644 1.00 32.08 408 VAL B CA 1
ATOM 6602 C C . VAL B 1 408 ? -22.975 -20.595 25.462 1.00 31.40 408 VAL B C 1
ATOM 6603 O O . VAL B 1 408 ? -23.568 -19.633 26.002 1.00 34.93 408 VAL B O 1
ATOM 6607 N N . PHE B 1 409 ? -21.878 -20.495 24.743 1.00 27.94 409 PHE B N 1
ATOM 6608 C CA . PHE B 1 409 ? -21.271 -19.213 24.344 1.00 30.17 409 PHE B CA 1
ATOM 6609 C C . PHE B 1 409 ? -21.341 -19.106 22.831 1.00 30.69 409 PHE B C 1
ATOM 6610 O O . PHE B 1 409 ? -21.049 -20.090 22.083 1.00 29.54 409 PHE B O 1
ATOM 6618 N N . SER B 1 410 ? -21.704 -17.922 22.380 1.00 31.12 410 SER B N 1
ATOM 6619 C CA . SER B 1 410 ? -21.590 -17.543 20.961 1.00 31.56 410 SER B CA 1
ATOM 6620 C C . SER B 1 410 ? -20.250 -16.838 20.765 1.00 30.11 410 SER B C 1
ATOM 6621 O O . SER B 1 410 ? -19.872 -15.994 21.624 1.00 30.33 410 SER B O 1
ATOM 6624 N N . TRP B 1 411 ? -19.584 -17.168 19.668 1.00 27.08 411 TRP B N 1
ATOM 6625 C CA . TRP B 1 411 ? -18.337 -16.508 19.237 1.00 28.79 411 TRP B CA 1
ATOM 6626 C C . TRP B 1 411 ? -18.569 -15.826 17.902 1.00 27.80 411 TRP B C 1
ATOM 6627 O O . TRP B 1 411 ? -19.014 -16.482 16.935 1.00 32.82 411 TRP B O 1
ATOM 6638 N N . VAL B 1 412 ? -18.261 -14.541 17.842 1.00 29.18 412 VAL B N 1
ATOM 6639 C CA . VAL B 1 412 ? -18.479 -13.734 16.617 1.00 29.39 412 VAL B CA 1
ATOM 6640 C C . VAL B 1 412 ? -17.146 -13.138 16.202 1.00 26.75 412 VAL B C 1
ATOM 6641 O O . VAL B 1 412 ? -16.535 -12.403 17.019 1.00 29.34 412 VAL B O 1
ATOM 6645 N N . GLY B 1 413 ? -16.727 -13.490 14.988 1.00 27.95 413 GLY B N 1
ATOM 6646 C CA . GLY B 1 413 ? -15.488 -12.998 14.353 1.00 28.80 413 GLY B CA 1
ATOM 6647 C C . GLY B 1 413 ? -15.788 -12.030 13.228 1.00 34.02 413 GLY B C 1
ATOM 6648 O O . GLY B 1 413 ? -16.559 -12.403 12.289 1.00 34.80 413 GLY B O 1
ATOM 6649 N N . ILE B 1 414 ? -15.198 -10.832 13.309 1.00 32.56 414 ILE B N 1
ATOM 6650 C CA . ILE B 1 414 ? -15.202 -9.816 12.223 1.00 31.98 414 ILE B CA 1
ATOM 6651 C C . ILE B 1 414 ? -13.817 -9.840 11.566 1.00 31.17 414 ILE B C 1
ATOM 6652 O O . ILE B 1 414 ? -12.853 -10.279 12.200 1.00 29.36 414 ILE B O 1
ATOM 6657 N N . ILE B 1 415 ? -13.746 -9.384 10.326 1.00 30.81 415 ILE B N 1
ATOM 6658 C CA . ILE B 1 415 ? -12.557 -9.552 9.455 1.00 29.43 415 ILE B CA 1
ATOM 6659 C C . ILE B 1 415 ? -12.478 -8.347 8.515 1.00 31.01 415 ILE B C 1
ATOM 6660 O O . ILE B 1 415 ? -13.523 -7.814 8.096 1.00 29.71 415 ILE B O 1
ATOM 6665 N N . MET B 1 416 ? -11.258 -7.949 8.222 1.00 30.34 416 MET B N 1
ATOM 6666 C CA . MET B 1 416 ? -10.913 -7.207 6.997 1.00 35.44 416 MET B CA 1
ATOM 6667 C C . MET B 1 416 ? -9.699 -7.902 6.418 1.00 33.68 416 MET B C 1
ATOM 6668 O O . MET B 1 416 ? -8.828 -8.312 7.200 1.00 37.45 416 MET B O 1
ATOM 6673 N N . TYR B 1 417 ? -9.676 -8.065 5.110 1.00 31.41 417 TYR B N 1
ATOM 6674 C CA . TYR B 1 417 ? -8.569 -8.731 4.400 1.00 30.31 417 TYR B CA 1
ATOM 6675 C C . TYR B 1 417 ? -7.497 -7.684 4.122 1.00 32.38 417 TYR B C 1
ATOM 6676 O O . TYR B 1 417 ? -7.802 -6.476 4.066 1.00 33.99 417 TYR B O 1
ATOM 6685 N N . LEU B 1 418 ? -6.267 -8.168 4.026 1.00 28.51 418 LEU B N 1
ATOM 6686 C CA . LEU B 1 418 ? -5.080 -7.413 3.580 1.00 31.96 418 LEU B CA 1
ATOM 6687 C C . LEU B 1 418 ? -4.703 -8.036 2.238 1.00 32.99 418 LEU B C 1
ATOM 6688 O O . LEU B 1 418 ? -3.936 -8.996 2.199 1.00 38.52 418 LEU B O 1
ATOM 6693 N N . PRO B 1 419 ? -5.356 -7.643 1.118 1.00 35.06 419 PRO B N 1
ATOM 6694 C CA . PRO B 1 419 ? -5.235 -8.403 -0.130 1.00 39.16 419 PRO B CA 1
ATOM 6695 C C . PRO B 1 419 ? -3.881 -8.254 -0.839 1.00 41.67 419 PRO B C 1
ATOM 6696 O O . PRO B 1 419 ? -3.637 -9.056 -1.712 1.00 42.73 419 PRO B O 1
ATOM 6700 N N . THR B 1 420 ? -3.061 -7.259 -0.469 1.00 37.41 420 THR B N 1
ATOM 6701 C CA . THR B 1 420 ? -1.734 -7.036 -1.097 1.00 45.34 420 THR B CA 1
ATOM 6702 C C . THR B 1 420 ? -0.684 -6.732 -0.037 1.00 46.74 420 THR B C 1
ATOM 6703 O O . THR B 1 420 ? -1.061 -6.406 1.123 1.00 47.93 420 THR B O 1
ATOM 6707 N N . GLU B 1 421 ? 0.581 -6.772 -0.463 1.00 48.27 421 GLU B N 1
ATOM 6708 C CA . GLU B 1 421 ? 1.762 -6.378 0.344 1.00 53.29 421 GLU B CA 1
ATOM 6709 C C . GLU B 1 421 ? 2.018 -4.869 0.222 1.00 48.06 421 GLU B C 1
ATOM 6710 O O . GLU B 1 421 ? 2.963 -4.397 0.852 1.00 55.62 421 GLU B O 1
ATOM 6716 N N . ASP B 1 422 ? 1.201 -4.131 -0.532 1.00 45.55 422 ASP B N 1
ATOM 6717 C CA . ASP B 1 422 ? 1.295 -2.651 -0.621 1.00 47.38 422 ASP B CA 1
ATOM 6718 C C . ASP B 1 422 ? 1.192 -2.046 0.785 1.00 46.86 422 ASP B C 1
ATOM 6719 O O . ASP B 1 422 ? 0.107 -2.152 1.405 1.00 41.71 422 ASP B O 1
ATOM 6724 N N . GLU B 1 423 ? 2.274 -1.409 1.236 1.00 42.16 423 GLU B N 1
ATOM 6725 C CA . GLU B 1 423 ? 2.445 -0.876 2.607 1.00 45.37 423 GLU B CA 1
ATOM 6726 C C . GLU B 1 423 ? 1.341 0.134 2.924 1.00 44.57 423 GLU B C 1
ATOM 6727 O O . GLU B 1 423 ? 0.757 0.060 4.015 1.00 41.38 423 GLU B O 1
ATOM 6733 N N . GLU B 1 424 ? 1.077 1.071 2.011 1.00 42.99 424 GLU B N 1
ATOM 6734 C CA . GLU B 1 424 ? 0.104 2.166 2.246 1.00 45.08 424 GLU B CA 1
ATOM 6735 C C . GLU B 1 424 ? -1.311 1.571 2.344 1.00 45.16 424 GLU B C 1
ATOM 6736 O O . GLU B 1 424 ? -2.098 2.050 3.187 1.00 38.74 424 GLU B O 1
ATOM 6742 N N . GLN B 1 425 ? -1.642 0.581 1.509 1.00 40.49 425 GLN B N 1
ATOM 6743 C CA . GLN B 1 425 ? -2.993 -0.037 1.533 1.00 40.06 425 GLN B CA 1
ATOM 6744 C C . GLN B 1 425 ? -3.162 -0.799 2.862 1.00 34.95 425 GLN B C 1
ATOM 6745 O O . GLN B 1 425 ? -4.188 -0.630 3.511 1.00 37.73 425 GLN B O 1
ATOM 6751 N N . ARG B 1 426 ? -2.159 -1.586 3.258 1.00 35.60 426 ARG B N 1
ATOM 6752 C CA . ARG B 1 426 ? -2.178 -2.328 4.547 1.00 40.46 426 ARG B CA 1
ATOM 6753 C C . ARG B 1 426 ? -2.369 -1.347 5.709 1.00 42.19 426 ARG B C 1
ATOM 6754 O O . ARG B 1 426 ? -3.224 -1.576 6.548 1.00 36.09 426 ARG B O 1
ATOM 6762 N N . LYS B 1 427 ? -1.633 -0.245 5.711 1.00 40.27 427 LYS B N 1
ATOM 6763 C CA . LYS B 1 427 ? -1.751 0.810 6.744 1.00 43.68 427 LYS B CA 1
ATOM 6764 C C . LYS B 1 427 ? -3.205 1.304 6.778 1.00 39.96 427 LYS B C 1
ATOM 6765 O O . LYS B 1 427 ? -3.796 1.338 7.880 1.00 36.22 427 LYS B O 1
ATOM 6771 N N . ALA B 1 428 ? -3.790 1.640 5.625 1.00 39.91 428 ALA B N 1
ATOM 6772 C CA . ALA B 1 428 ? -5.164 2.176 5.552 1.00 38.69 428 ALA B CA 1
ATOM 6773 C C . ALA B 1 428 ? -6.158 1.130 6.082 1.00 37.28 428 ALA B C 1
ATOM 6774 O O . ALA B 1 428 ? -7.100 1.513 6.796 1.00 37.79 428 ALA B O 1
ATOM 6776 N N . ILE B 1 429 ? -5.999 -0.137 5.705 1.00 40.50 429 ILE B N 1
ATOM 6777 C CA . ILE B 1 429 ? -6.947 -1.223 6.123 1.00 37.00 429 ILE B CA 1
ATOM 6778 C C . ILE B 1 429 ? -6.780 -1.467 7.637 1.00 33.11 429 ILE B C 1
ATOM 6779 O O . ILE B 1 429 ? -7.791 -1.630 8.332 1.00 32.09 429 ILE B O 1
ATOM 6784 N N . THR B 1 430 ? -5.535 -1.477 8.132 1.00 38.32 430 THR B N 1
ATOM 6785 C CA . THR B 1 430 ? -5.230 -1.631 9.580 1.00 39.32 430 THR B CA 1
ATOM 6786 C C . THR B 1 430 ? -6.020 -0.578 10.369 1.00 43.54 430 THR B C 1
ATOM 6787 O O . THR B 1 430 ? -6.702 -0.949 11.352 1.00 37.44 430 THR B O 1
ATOM 6791 N N . GLU B 1 431 ? -5.993 0.690 9.928 1.00 43.93 431 GLU B N 1
ATOM 6792 C CA . GLU B 1 431 ? -6.695 1.788 10.639 1.00 40.73 431 GLU B CA 1
ATOM 6793 C C . GLU B 1 431 ? -8.205 1.561 10.524 1.00 35.63 431 GLU B C 1
ATOM 6794 O O . GLU B 1 431 ? -8.913 1.785 11.517 1.00 36.02 431 GLU B O 1
ATOM 6800 N N . ALA B 1 432 ? -8.697 1.153 9.354 1.00 34.08 432 ALA B N 1
ATOM 6801 C CA . ALA B 1 432 ? -10.147 0.932 9.141 1.00 33.75 432 ALA B CA 1
ATOM 6802 C C . ALA B 1 432 ? -10.598 -0.206 10.077 1.00 31.89 432 ALA B C 1
ATOM 6803 O O . ALA B 1 432 ? -11.684 -0.132 10.653 1.00 36.30 432 ALA B O 1
ATOM 6805 N N . PHE B 1 433 ? -9.781 -1.248 10.205 1.00 36.24 433 PHE B N 1
ATOM 6806 C CA . PHE B 1 433 ? -10.124 -2.396 11.079 1.00 34.64 433 PHE B CA 1
ATOM 6807 C C . PHE B 1 433 ? -10.167 -1.942 12.542 1.00 35.58 433 PHE B C 1
ATOM 6808 O O . PHE B 1 433 ? -11.100 -2.321 13.268 1.00 34.43 433 PHE B O 1
ATOM 6816 N N . ARG B 1 434 ? -9.192 -1.131 12.956 1.00 35.45 434 ARG B N 1
ATOM 6817 C CA . ARG B 1 434 ? -9.175 -0.561 14.331 1.00 40.44 434 ARG B CA 1
ATOM 6818 C C . ARG B 1 434 ? -10.498 0.140 14.610 1.00 37.88 434 ARG B C 1
ATOM 6819 O O . ARG B 1 434 ? -11.061 -0.116 15.709 1.00 36.10 434 ARG B O 1
ATOM 6827 N N . GLN B 1 435 ? -10.990 0.957 13.668 1.00 38.37 435 GLN B N 1
ATOM 6828 C CA . GLN B 1 435 ? -12.259 1.723 13.831 1.00 37.50 435 GLN B CA 1
ATOM 6829 C C . GLN B 1 435 ? -13.454 0.756 13.867 1.00 37.27 435 GLN B C 1
ATOM 6830 O O . GLN B 1 435 ? -14.378 0.947 14.670 1.00 37.61 435 GLN B O 1
ATOM 6836 N N . TYR B 1 436 ? -13.462 -0.247 12.981 1.00 33.14 436 TYR B N 1
ATOM 6837 C CA . TYR B 1 436 ? -14.516 -1.289 12.900 1.00 32.43 436 TYR B CA 1
ATOM 6838 C C . TYR B 1 436 ? -14.582 -1.997 14.255 1.00 31.46 436 TYR B C 1
ATOM 6839 O O . TYR B 1 436 ? -15.666 -2.105 14.835 1.00 32.16 436 TYR B O 1
ATOM 6848 N N . ARG B 1 437 ? -13.443 -2.492 14.751 1.00 35.62 437 ARG B N 1
ATOM 6849 C CA . ARG B 1 437 ? -13.411 -3.222 16.042 1.00 34.31 437 ARG B CA 1
ATOM 6850 C C . ARG B 1 437 ? -13.836 -2.275 17.182 1.00 35.29 437 ARG B C 1
ATOM 6851 O O . ARG B 1 437 ? -14.624 -2.684 18.024 1.00 34.71 437 ARG B O 1
ATOM 6859 N N . LYS B 1 438 ? -13.344 -1.042 17.182 1.00 36.24 438 LYS B N 1
ATOM 6860 C CA . LYS B 1 438 ? -13.618 -0.017 18.240 1.00 37.06 438 LYS B CA 1
ATOM 6861 C C . LYS B 1 438 ? -15.127 0.213 18.342 1.00 37.13 438 LYS B C 1
ATOM 6862 O O . LYS B 1 438 ? -15.619 0.263 19.487 1.00 42.18 438 LYS B O 1
ATOM 6864 N N . LEU B 1 439 ? -15.840 0.336 17.211 1.00 36.90 439 LEU B N 1
ATOM 6865 C CA . LEU B 1 439 ? -17.323 0.508 17.200 1.00 38.36 439 LEU B CA 1
ATOM 6866 C C . LEU B 1 439 ? -18.003 -0.704 17.855 1.00 41.01 439 LEU B C 1
ATOM 6867 O O . LEU B 1 439 ? -18.956 -0.501 18.632 1.00 39.13 439 LEU B O 1
ATOM 6872 N N . CYS B 1 440 ? -17.578 -1.932 17.534 1.00 37.28 440 CYS B N 1
ATOM 6873 C CA . CYS B 1 440 ? -18.114 -3.154 18.205 1.00 37.39 440 CYS B CA 1
ATOM 6874 C C . CYS B 1 440 ? -17.842 -3.089 19.710 1.00 32.88 440 CYS B C 1
ATOM 6875 O O . CYS B 1 440 ? -18.733 -3.402 20.499 1.00 38.53 440 CYS B O 1
ATOM 6878 N N . GLU B 1 441 ? -16.621 -2.727 20.085 1.00 36.11 441 GLU B N 1
ATOM 6879 C CA . GLU B 1 441 ? -16.172 -2.677 21.495 1.00 41.38 441 GLU B CA 1
ATOM 6880 C C . GLU B 1 441 ? -17.052 -1.682 22.266 1.00 41.56 441 GLU B C 1
ATOM 6881 O O . GLU B 1 441 ? -17.568 -2.059 23.306 1.00 35.11 441 GLU B O 1
ATOM 6887 N N . THR B 1 442 ? -17.230 -0.468 21.742 1.00 42.52 442 THR B N 1
ATOM 6888 C CA . THR B 1 442 ? -17.901 0.643 22.473 1.00 42.12 442 THR B CA 1
ATOM 6889 C C . THR B 1 442 ? -19.414 0.434 22.449 1.00 42.71 442 THR B C 1
ATOM 6890 O O . THR B 1 442 ? -20.028 0.694 23.477 1.00 41.48 442 THR B O 1
ATOM 6894 N N . ARG B 1 443 ? -19.978 -0.123 21.374 1.00 40.80 443 ARG B N 1
ATOM 6895 C CA . ARG B 1 443 ? -21.448 -0.251 21.216 1.00 43.66 443 ARG B CA 1
ATOM 6896 C C . ARG B 1 443 ? -21.966 -1.592 21.729 1.00 43.66 443 ARG B C 1
ATOM 6897 O O . ARG B 1 443 ? -23.120 -1.617 22.187 1.00 43.33 443 ARG B O 1
ATOM 6905 N N . LEU B 1 444 ? -21.223 -2.695 21.593 1.00 39.89 444 LEU B N 1
ATOM 6906 C CA . LEU B 1 444 ? -21.842 -4.037 21.809 1.00 38.69 444 LEU B CA 1
ATOM 6907 C C . LEU B 1 444 ? -21.207 -4.801 22.972 1.00 35.30 444 LEU B C 1
ATOM 6908 O O . LEU B 1 444 ? -21.949 -5.531 23.665 1.00 36.18 444 LEU B O 1
ATOM 6913 N N . TRP B 1 445 ? -19.880 -4.798 23.099 1.00 35.80 445 TRP B N 1
ATOM 6914 C CA . TRP B 1 445 ? -19.205 -5.855 23.899 1.00 38.37 445 TRP B CA 1
ATOM 6915 C C . TRP B 1 445 ? -19.677 -5.841 25.361 1.00 38.95 445 TRP B C 1
ATOM 6916 O O . TRP B 1 445 ? -20.014 -6.902 25.890 1.00 36.42 445 TRP B O 1
ATOM 6927 N N . ASP B 1 446 ? -19.701 -4.667 26.007 1.00 42.49 446 ASP B N 1
ATOM 6928 C CA . ASP B 1 446 ? -20.080 -4.563 27.441 1.00 41.12 446 ASP B CA 1
ATOM 6929 C C . ASP B 1 446 ? -21.533 -5.002 27.584 1.00 41.71 446 ASP B C 1
ATOM 6930 O O . ASP B 1 446 ? -21.796 -5.842 28.445 1.00 43.48 446 ASP B O 1
ATOM 6935 N N . LYS B 1 447 ? -22.417 -4.524 26.714 1.00 39.54 447 LYS B N 1
ATOM 6936 C CA . LYS B 1 447 ? -23.864 -4.891 26.728 1.00 42.97 447 LYS B CA 1
ATOM 6937 C C . LYS B 1 447 ? -24.019 -6.421 26.753 1.00 42.95 447 LYS B C 1
ATOM 6938 O O . LYS B 1 447 ? -24.839 -6.914 27.529 1.00 39.52 447 LYS B O 1
ATOM 6944 N N . TYR B 1 448 ? -23.247 -7.153 25.948 1.00 40.30 448 TYR B N 1
ATOM 6945 C CA . TYR B 1 448 ? -23.413 -8.618 25.780 1.00 40.60 448 TYR B CA 1
ATOM 6946 C C . TYR B 1 448 ? -22.466 -9.418 26.679 1.00 37.85 448 TYR B C 1
ATOM 6947 O O . TYR B 1 448 ? -22.598 -10.657 26.703 1.00 40.69 448 TYR B O 1
ATOM 6956 N N . GLY B 1 449 ? -21.573 -8.750 27.410 1.00 37.66 449 GLY B N 1
ATOM 6957 C CA . GLY B 1 449 ? -20.593 -9.413 28.287 1.00 38.93 449 GLY B CA 1
ATOM 6958 C C . GLY B 1 449 ? -19.582 -10.195 27.453 1.00 36.11 449 GLY B C 1
ATOM 6959 O O . GLY B 1 449 ? -19.182 -11.289 27.860 1.00 32.93 449 GLY B O 1
ATOM 6960 N N . ALA B 1 450 ? -19.152 -9.603 26.349 1.00 32.80 450 ALA B N 1
ATOM 6961 C CA . ALA B 1 450 ? -18.277 -10.203 25.320 1.00 31.12 450 ALA B CA 1
ATOM 6962 C C . ALA B 1 450 ? -16.823 -10.069 25.768 1.00 33.83 450 ALA B C 1
ATOM 6963 O O . ALA B 1 450 ? -16.436 -9.029 26.290 1.00 32.92 450 ALA B O 1
ATOM 6965 N N . ALA B 1 451 ? -16.069 -11.141 25.609 1.00 32.78 451 ALA B N 1
ATOM 6966 C CA . ALA B 1 451 ? -14.636 -11.233 25.975 1.00 29.68 451 ALA B CA 1
ATOM 6967 C C . ALA B 1 451 ? -13.845 -11.576 24.710 1.00 29.94 451 ALA B C 1
ATOM 6968 O O . ALA B 1 451 ? -14.244 -12.491 23.945 1.00 27.78 451 ALA B O 1
ATOM 6970 N N . GLU B 1 452 ? -12.733 -10.898 24.488 1.00 28.09 452 GLU B N 1
ATOM 6971 C CA . GLU B 1 452 ? -11.912 -11.097 23.281 1.00 28.78 452 GLU B CA 1
ATOM 6972 C C . GLU B 1 452 ? -11.069 -12.370 23.376 1.00 28.60 452 GLU B C 1
ATOM 6973 O O . GLU B 1 452 ? -10.481 -12.628 24.434 1.00 29.14 452 GLU B O 1
ATOM 6979 N N . HIS B 1 453 ? -11.004 -13.116 22.267 1.00 29.22 453 HIS B N 1
ATOM 6980 C CA . HIS B 1 453 ? -10.033 -14.211 22.027 1.00 27.43 453 HIS B CA 1
ATOM 6981 C C . HIS B 1 453 ? -8.624 -13.725 22.372 1.00 27.09 453 HIS B C 1
ATOM 6982 O O . HIS B 1 453 ? -8.184 -12.664 21.848 1.00 27.15 453 HIS B O 1
ATOM 6989 N N . TRP B 1 454 ? -7.920 -14.468 23.219 1.00 27.43 454 TRP B N 1
ATOM 6990 C CA . TRP B 1 454 ? -6.550 -14.109 23.688 1.00 29.31 454 TRP B CA 1
ATOM 6991 C C . TRP B 1 454 ? -5.537 -14.044 22.543 1.00 28.11 454 TRP B C 1
ATOM 6992 O O . TRP B 1 454 ? -4.484 -13.350 22.738 1.00 27.52 454 TRP B O 1
ATOM 7003 N N . ALA B 1 455 ? -5.778 -14.725 21.418 1.00 25.88 455 ALA B N 1
ATOM 7004 C CA . ALA B 1 455 ? -4.866 -14.689 20.246 1.00 27.42 455 ALA B CA 1
ATOM 7005 C C . ALA B 1 455 ? -5.209 -13.510 19.332 1.00 28.45 455 ALA B C 1
ATOM 7006 O O . ALA B 1 455 ? -4.506 -13.337 18.338 1.00 28.42 455 ALA B O 1
ATOM 7008 N N . LYS B 1 456 ? -6.279 -12.755 19.606 1.00 27.02 456 LYS B N 1
ATOM 7009 C CA . LYS B 1 456 ? -6.764 -11.723 18.652 1.00 29.42 456 LYS B CA 1
ATOM 7010 C C . LYS B 1 456 ? -6.793 -10.343 19.325 1.00 31.80 456 LYS B C 1
ATOM 7011 O O . LYS B 1 456 ? -6.769 -9.329 18.605 1.00 34.78 456 LYS B O 1
ATOM 7017 N N . ILE B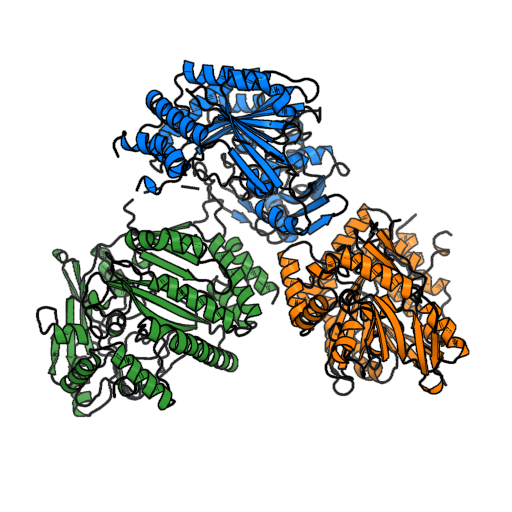 1 457 ? -6.761 -10.311 20.648 1.00 32.21 457 ILE B N 1
ATOM 7018 C CA . ILE B 1 457 ? -6.822 -9.041 21.438 1.00 31.81 457 ILE B CA 1
ATOM 7019 C C . ILE B 1 457 ? -5.561 -8.215 21.165 1.00 32.48 457 ILE B C 1
ATOM 7020 O O . ILE B 1 457 ? -4.468 -8.774 21.218 1.00 33.55 457 ILE B O 1
ATOM 7025 N N . GLU B 1 458 ? -5.732 -6.920 20.886 1.00 34.94 458 GLU B N 1
ATOM 7026 C CA . GLU B 1 458 ? -4.620 -5.964 20.644 1.00 34.30 458 GLU B CA 1
ATOM 7027 C C . GLU B 1 458 ? -4.578 -5.033 21.868 1.00 36.22 458 GLU B C 1
ATOM 7028 O O . GLU B 1 458 ? -5.628 -4.710 22.423 1.00 34.31 458 GLU B O 1
ATOM 7034 N N . VAL B 1 459 ? -3.385 -4.651 22.304 1.00 32.27 459 VAL B N 1
ATOM 7035 C CA . VAL B 1 459 ? -3.205 -3.697 23.428 1.00 36.39 459 VAL B CA 1
ATOM 7036 C C . VAL B 1 459 ? -3.372 -2.295 22.871 1.00 37.52 459 VAL B C 1
ATOM 7037 O O . VAL B 1 459 ? -2.658 -1.930 21.952 1.00 38.99 459 VAL B O 1
ATOM 7041 N N . PRO B 1 460 ? -4.323 -1.484 23.362 1.00 39.19 460 PRO B N 1
ATOM 7042 C CA . PRO B 1 460 ? -4.446 -0.100 22.893 1.00 43.55 460 PRO B CA 1
ATOM 7043 C C . PRO B 1 460 ? -3.231 0.743 23.321 1.00 45.13 460 PRO B C 1
ATOM 7044 O O . PRO B 1 460 ? -2.674 0.483 24.392 1.00 44.64 460 PRO B O 1
ATOM 7048 N N . GLU B 1 461 ? -2.843 1.715 22.495 1.00 50.72 461 GLU B N 1
ATOM 7049 C CA . GLU B 1 461 ? -1.655 2.574 22.757 1.00 58.40 461 GLU B CA 1
ATOM 7050 C C . GLU B 1 461 ? -2.060 3.793 23.605 1.00 54.59 461 GLU B C 1
ATOM 7051 O O . GLU B 1 461 ? -1.250 4.229 24.443 1.00 65.05 461 GLU B O 1
ATOM 7057 N N . ASP B 1 462 ? -3.284 4.293 23.444 1.00 53.00 462 ASP B N 1
ATOM 7058 C CA . ASP B 1 462 ? -3.810 5.422 24.252 1.00 53.99 462 ASP B CA 1
ATOM 7059 C C . ASP B 1 462 ? -3.973 4.980 25.704 1.00 63.96 462 ASP B C 1
ATOM 7060 O O . ASP B 1 462 ? -4.678 4.012 25.967 1.00 55.96 462 ASP B O 1
ATOM 7065 N N . PRO B 1 463 ? -3.341 5.662 26.693 1.00 65.13 463 PRO B N 1
ATOM 7066 C CA . PRO B 1 463 ? -3.385 5.233 28.090 1.00 61.74 463 PRO B CA 1
ATOM 7067 C C . PRO B 1 463 ? -4.790 5.113 28.693 1.00 58.21 463 PRO B C 1
ATOM 7068 O O . PRO B 1 463 ? -4.967 4.258 29.538 1.00 57.09 463 PRO B O 1
ATOM 7072 N N . GLU B 1 464 ? -5.742 5.938 28.255 1.00 56.35 464 GLU B N 1
ATOM 7073 C CA . GLU B 1 464 ? -7.144 5.902 28.763 1.00 60.74 464 GLU B CA 1
ATOM 7074 C C . GLU B 1 464 ? -7.845 4.664 28.180 1.00 51.96 464 GLU B C 1
ATOM 7075 O O . GLU B 1 464 ? -8.555 3.964 28.934 1.00 50.82 464 GLU B O 1
ATOM 7081 N N . GLU B 1 465 ? -7.652 4.402 26.889 1.00 49.27 465 GLU B N 1
ATOM 7082 C CA . GLU B 1 465 ? -8.190 3.179 26.225 1.00 51.61 465 GLU B CA 1
ATOM 7083 C C . GLU B 1 465 ? -7.603 1.935 26.905 1.00 40.93 465 GLU B C 1
ATOM 7084 O O . GLU B 1 465 ? -8.376 1.016 27.160 1.00 44.50 465 GLU B O 1
ATOM 7090 N N . LEU B 1 466 ? -6.309 1.938 27.245 1.00 40.09 466 LEU B N 1
ATOM 7091 C CA . LEU B 1 466 ? -5.652 0.792 27.933 1.00 43.97 466 LEU B CA 1
ATOM 7092 C C . LEU B 1 466 ? -6.307 0.593 29.298 1.00 48.40 466 LEU B C 1
ATOM 7093 O O . LEU B 1 466 ? -6.589 -0.573 29.646 1.00 48.87 466 LEU B O 1
ATOM 7098 N N . GLU B 1 467 ? -6.534 1.681 30.047 1.00 46.99 467 GLU B N 1
ATOM 7099 C CA . GLU B 1 467 ? -7.141 1.616 31.402 1.00 51.64 467 GLU B CA 1
ATOM 7100 C C . GLU B 1 467 ? -8.551 1.031 31.269 1.00 50.46 467 GLU B C 1
ATOM 7101 O O . GLU B 1 467 ? -8.905 0.152 32.073 1.00 42.34 467 GLU B O 1
ATOM 7107 N N . ALA B 1 468 ? -9.319 1.487 30.281 1.00 44.96 468 ALA B N 1
ATOM 7108 C CA . ALA B 1 468 ? -10.687 0.991 30.005 1.00 45.45 468 ALA B CA 1
ATOM 7109 C C . ALA B 1 468 ? -10.648 -0.512 29.663 1.00 44.93 468 ALA B C 1
ATOM 7110 O O . ALA B 1 468 ? -11.526 -1.272 30.159 1.00 44.51 468 ALA B O 1
ATOM 7112 N N . LEU B 1 469 ? -9.677 -0.949 28.859 1.00 40.59 469 LEU B N 1
ATOM 7113 C CA . LEU B 1 469 ? -9.537 -2.396 28.529 1.00 41.94 469 LEU B CA 1
ATOM 7114 C C . LEU B 1 469 ? -9.212 -3.182 29.813 1.00 42.63 469 LEU B C 1
ATOM 7115 O O . LEU B 1 469 ? -9.855 -4.234 30.074 1.00 36.22 469 LEU B O 1
ATOM 7120 N N . ARG B 1 470 ? -8.265 -2.694 30.621 1.00 43.17 470 ARG B N 1
ATOM 7121 C CA . ARG B 1 470 ? -7.813 -3.419 31.841 1.00 43.73 470 ARG B CA 1
ATOM 7122 C C . ARG B 1 470 ? -9.006 -3.660 32.759 1.00 46.29 470 ARG B C 1
ATOM 7123 O O . ARG B 1 470 ? -9.096 -4.736 33.338 1.00 45.04 470 ARG B O 1
ATOM 7131 N N . GLU B 1 471 ? -9.914 -2.690 32.836 1.00 45.52 471 GLU B N 1
ATOM 7132 C CA . GLU B 1 471 ? -11.113 -2.759 33.700 1.00 46.52 471 GLU B CA 1
ATOM 7133 C C . GLU B 1 471 ? -12.134 -3.712 33.093 1.00 41.84 471 GLU B C 1
ATOM 7134 O O . GLU B 1 471 ? -12.752 -4.462 33.862 1.00 45.86 471 GLU B O 1
ATOM 7140 N N . ARG B 1 472 ? -12.312 -3.695 31.776 1.00 42.53 472 ARG B N 1
ATOM 7141 C CA . ARG B 1 472 ? -13.154 -4.703 31.071 1.00 45.58 472 ARG B CA 1
ATOM 7142 C C . ARG B 1 472 ? -12.646 -6.107 31.438 1.00 37.97 472 ARG B C 1
ATOM 7143 O O . ARG B 1 472 ? -13.482 -6.975 31.794 1.00 34.32 472 ARG B O 1
ATOM 7151 N N . LEU B 1 473 ? -11.329 -6.332 31.387 1.00 37.19 473 LEU B N 1
ATOM 7152 C CA . LEU B 1 473 ? -10.756 -7.675 31.682 1.00 35.76 473 LEU B CA 1
ATOM 7153 C C . LEU B 1 473 ? -11.088 -8.050 33.134 1.00 39.03 473 LEU B C 1
ATOM 7154 O O . LEU B 1 473 ? -11.455 -9.215 33.356 1.00 36.41 473 LEU B O 1
ATOM 7159 N N . ARG B 1 474 ? -11.007 -7.103 34.082 1.00 39.08 474 ARG B N 1
ATOM 7160 C CA . ARG B 1 474 ? -11.311 -7.394 35.511 1.00 42.91 474 ARG B CA 1
ATOM 7161 C C . ARG B 1 474 ? -12.781 -7.808 35.630 1.00 37.28 474 ARG B C 1
ATOM 7162 O O . ARG B 1 474 ? -13.046 -8.717 36.404 1.00 37.14 474 ARG B O 1
ATOM 7170 N N . LYS B 1 475 ? -13.692 -7.209 34.859 1.00 41.76 475 LYS B N 1
ATOM 7171 C CA . LYS B 1 475 ? -15.129 -7.594 34.901 1.00 44.89 475 LYS B CA 1
ATOM 7172 C C . LYS B 1 475 ? -15.337 -8.942 34.200 1.00 41.91 475 LYS B C 1
ATOM 7173 O O . LYS B 1 475 ? -16.188 -9.726 34.675 1.00 43.43 475 LYS B O 1
ATOM 7179 N N . ARG B 1 476 ? -14.646 -9.194 33.090 1.00 37.23 476 ARG B N 1
ATOM 7180 C CA . ARG B 1 476 ? -14.890 -10.412 32.263 1.00 43.92 476 ARG B CA 1
ATOM 7181 C C . ARG B 1 476 ? -14.214 -11.619 32.928 1.00 42.53 476 ARG B C 1
ATOM 7182 O O . ARG B 1 476 ? -14.607 -12.767 32.641 1.00 46.94 476 ARG B O 1
ATOM 7190 N N . TYR B 1 477 ? -13.182 -11.391 33.734 1.00 36.90 477 TYR B N 1
ATOM 7191 C CA . TYR B 1 477 ? -12.369 -12.482 34.321 1.00 36.82 477 TYR B CA 1
ATOM 7192 C C . TYR B 1 477 ? -12.222 -12.236 35.817 1.00 41.07 477 TYR B C 1
ATOM 7193 O O . TYR B 1 477 ? -11.246 -11.625 36.263 1.00 42.02 477 TYR B O 1
ATOM 7202 N N . PRO B 1 478 ? -13.150 -12.696 36.672 1.00 50.89 478 PRO B N 1
ATOM 7203 C CA . PRO B 1 478 ? -12.994 -12.483 38.110 1.00 58.73 478 PRO B CA 1
ATOM 7204 C C . PRO B 1 478 ? -11.729 -13.168 38.656 1.00 58.57 478 PRO B C 1
ATOM 7205 O O . PRO B 1 478 ? -11.300 -12.756 39.706 1.00 69.24 478 PRO B O 1
ATOM 7209 N N . GLY B 1 479 ? -11.119 -14.104 37.908 1.00 52.22 479 GLY B N 1
ATOM 7210 C CA . GLY B 1 479 ? -9.885 -14.815 38.307 1.00 48.62 479 GLY B CA 1
ATOM 7211 C C . GLY B 1 479 ? -8.576 -14.116 37.927 1.00 49.94 479 GLY B C 1
ATOM 7212 O O . GLY B 1 479 ? -7.497 -14.747 38.048 1.00 51.74 479 GLY B O 1
ATOM 7213 N N . VAL B 1 480 ? -8.639 -12.857 37.496 1.00 45.36 480 VAL B N 1
ATOM 7214 C CA . VAL B 1 480 ? -7.461 -12.051 37.070 1.00 51.11 480 VAL B CA 1
ATOM 7215 C C . VAL B 1 480 ? -6.441 -12.031 38.208 1.00 45.22 480 VAL B C 1
ATOM 7216 O O . VAL B 1 480 ? -5.265 -12.264 37.943 1.00 38.00 480 VAL B O 1
ATOM 7220 N N . ASP B 1 481 ? -6.875 -11.731 39.438 1.00 48.89 481 ASP B N 1
ATOM 7221 C CA . ASP B 1 481 ? -5.964 -11.572 40.600 1.00 42.05 481 ASP B CA 1
ATOM 7222 C C . ASP B 1 481 ? -5.312 -12.918 40.897 1.00 37.11 481 ASP B C 1
ATOM 7223 O O . ASP B 1 481 ? -4.121 -12.910 41.177 1.00 35.22 481 ASP B O 1
ATOM 7228 N N . LYS B 1 482 ? -6.043 -14.023 40.823 1.00 33.90 482 LYS B N 1
ATOM 7229 C CA . LYS B 1 482 ? -5.465 -15.386 40.995 1.00 39.76 482 LYS B CA 1
ATOM 7230 C C . LYS B 1 482 ? -4.451 -15.687 39.881 1.00 36.95 482 LYS B C 1
ATOM 7231 O O . LYS B 1 482 ? -3.433 -16.341 40.175 1.00 34.43 482 LYS B O 1
ATOM 7237 N N . PHE B 1 483 ? -4.685 -15.206 38.656 1.00 38.15 483 PHE B N 1
ATOM 7238 C CA . PHE B 1 483 ? -3.738 -15.399 37.526 1.00 34.31 483 PHE B CA 1
ATOM 7239 C C . PHE B 1 483 ? -2.430 -14.689 37.882 1.00 33.15 483 PHE B C 1
ATOM 7240 O O . PHE B 1 483 ? -1.359 -15.303 37.802 1.00 33.90 483 PHE B O 1
ATOM 7248 N N . ASN B 1 484 ? -2.527 -13.430 38.290 1.00 34.21 484 ASN B N 1
ATOM 7249 C CA . ASN B 1 484 ? -1.323 -12.651 38.703 1.00 38.24 484 ASN B CA 1
ATOM 7250 C C . ASN B 1 484 ? -0.664 -13.282 39.941 1.00 37.65 484 ASN B C 1
ATOM 7251 O O . ASN B 1 484 ? 0.581 -13.339 39.981 1.00 36.95 484 ASN B O 1
ATOM 7256 N N . LYS B 1 485 ? -1.451 -13.763 40.901 1.00 38.55 485 LYS B N 1
ATOM 7257 C CA . LYS B 1 485 ? -0.906 -14.471 42.090 1.00 41.80 485 LYS B CA 1
ATOM 7258 C C . LYS B 1 485 ? -0.084 -15.668 41.613 1.00 37.71 485 LYS B C 1
ATOM 7259 O O . LYS B 1 485 ? 1.072 -15.836 42.078 1.00 33.19 485 LYS B O 1
ATOM 7265 N N . ALA B 1 486 ? -0.628 -16.485 40.713 1.00 35.27 486 ALA B N 1
ATOM 7266 C CA . ALA B 1 486 ? 0.100 -17.665 40.187 1.00 30.68 486 ALA B CA 1
ATOM 7267 C C . ALA B 1 486 ? 1.350 -17.198 39.419 1.00 31.40 486 ALA B C 1
ATOM 7268 O O . ALA B 1 486 ? 2.400 -17.837 39.524 1.00 32.14 486 ALA B O 1
ATOM 7270 N N . ARG B 1 487 ? 1.282 -16.087 38.690 1.00 33.48 487 ARG B N 1
ATOM 7271 C CA . ARG B 1 487 ? 2.492 -15.551 38.017 1.00 33.91 487 ARG B CA 1
ATOM 7272 C C . ARG B 1 487 ? 3.559 -15.203 39.081 1.00 38.16 487 ARG B C 1
ATOM 7273 O O . ARG B 1 487 ? 4.742 -15.554 38.870 1.00 33.59 487 ARG B O 1
ATOM 7281 N N . ARG B 1 488 ? 3.184 -14.515 40.168 1.00 34.90 488 ARG B N 1
ATOM 7282 C CA . ARG B 1 488 ? 4.142 -14.143 41.252 1.00 40.87 488 ARG B CA 1
ATOM 7283 C C . ARG B 1 488 ? 4.733 -15.416 41.871 1.00 39.82 488 ARG B C 1
ATOM 7284 O O . ARG B 1 488 ? 5.971 -15.448 42.068 1.00 40.92 488 ARG B O 1
ATOM 7292 N N . GLU B 1 489 ? 3.920 -16.464 42.037 1.00 34.24 489 GLU B N 1
ATOM 7293 C CA . GLU B 1 489 ? 4.345 -17.746 42.642 1.00 38.34 489 GLU B CA 1
ATOM 7294 C C . GLU B 1 489 ? 5.267 -18.523 41.685 1.00 41.84 489 GLU B C 1
ATOM 7295 O O . GLU B 1 489 ? 6.268 -19.077 42.155 1.00 38.54 489 GLU B O 1
ATOM 7301 N N . LEU B 1 490 ? 4.931 -18.646 40.394 1.00 39.91 490 LEU B N 1
ATOM 7302 C CA . LEU B 1 490 ? 5.636 -19.576 39.473 1.00 34.63 490 LEU B CA 1
ATOM 7303 C C . LEU B 1 490 ? 6.735 -18.842 38.698 1.00 33.75 490 LEU B C 1
ATOM 7304 O O . LEU B 1 490 ? 7.697 -19.506 38.281 1.00 35.26 490 LEU B O 1
ATOM 7309 N N . ASP B 1 491 ? 6.588 -17.549 38.482 1.00 32.89 491 ASP B N 1
ATOM 7310 C CA . ASP B 1 491 ? 7.508 -16.742 37.646 1.00 36.18 491 ASP B CA 1
ATOM 7311 C C . ASP B 1 491 ? 7.772 -15.410 38.338 1.00 34.73 491 ASP B C 1
ATOM 7312 O O . ASP B 1 491 ? 7.434 -14.348 37.805 1.00 36.82 491 ASP B O 1
ATOM 7317 N N . PRO B 1 492 ? 8.397 -15.418 39.538 1.00 38.12 492 PRO B N 1
ATOM 7318 C CA . PRO B 1 492 ? 8.570 -14.192 40.315 1.00 39.36 492 PRO B CA 1
ATOM 7319 C C . PRO B 1 492 ? 9.390 -13.112 39.599 1.00 39.25 492 PRO B C 1
ATOM 7320 O O . PRO B 1 492 ? 9.141 -11.963 39.841 1.00 37.59 492 PRO B O 1
ATOM 7324 N N . LYS B 1 493 ? 10.350 -13.491 38.750 1.00 40.10 493 LYS B N 1
ATOM 7325 C CA . LYS B 1 493 ? 11.165 -12.491 38.008 1.00 41.49 493 LYS B CA 1
ATOM 7326 C C . LYS B 1 493 ? 10.493 -12.166 36.673 1.00 40.72 493 LYS B C 1
ATOM 7327 O O . LYS B 1 493 ? 11.053 -11.359 35.925 1.00 39.36 493 LYS B O 1
ATOM 7333 N N . ASN B 1 494 ? 9.321 -12.746 36.387 1.00 41.58 494 ASN B N 1
ATOM 7334 C CA . ASN B 1 494 ? 8.501 -12.395 35.202 1.00 40.59 494 ASN B CA 1
ATOM 7335 C C . ASN B 1 494 ? 9.267 -12.703 33.910 1.00 37.06 494 ASN B C 1
ATOM 7336 O O . ASN B 1 494 ? 9.172 -11.913 32.960 1.00 41.22 494 ASN B O 1
ATOM 7341 N N . ILE B 1 495 ? 9.972 -13.828 33.843 1.00 35.17 495 ILE B N 1
ATOM 7342 C CA . ILE B 1 495 ? 10.756 -14.180 32.624 1.00 39.18 495 ILE B CA 1
ATOM 7343 C C . ILE B 1 495 ? 9.837 -14.747 31.529 1.00 34.78 495 ILE B C 1
ATOM 7344 O O . ILE B 1 495 ? 10.285 -14.795 30.398 1.00 33.17 495 ILE B O 1
ATOM 7349 N N . LEU B 1 496 ? 8.615 -15.183 31.840 1.00 36.63 496 LEU B N 1
ATOM 7350 C CA . LEU B 1 496 ? 7.747 -15.856 30.834 1.00 33.94 496 LEU B CA 1
ATOM 7351 C C . LEU B 1 496 ? 6.801 -14.841 30.205 1.00 34.67 496 LEU B C 1
ATOM 7352 O O . LEU B 1 496 ? 6.165 -15.197 29.222 1.00 33.30 496 LEU B O 1
ATOM 7357 N N . SER B 1 497 ? 6.720 -13.621 30.721 1.00 35.56 497 SER B N 1
ATOM 7358 C CA . SER B 1 497 ? 5.743 -12.608 30.239 1.00 36.80 497 SER B CA 1
ATOM 7359 C C . SER B 1 497 ? 6.447 -11.566 29.373 1.00 36.59 497 SER B C 1
ATOM 7360 O O . SER B 1 497 ? 7.647 -11.311 29.585 1.00 41.72 497 SER B O 1
ATOM 7363 N N . ASN B 1 498 ? 5.725 -11.049 28.387 1.00 30.31 498 ASN B N 1
ATOM 7364 C CA . ASN B 1 498 ? 6.181 -9.977 27.463 1.00 32.04 498 ASN B CA 1
ATOM 7365 C C . ASN B 1 498 ? 5.392 -8.718 27.808 1.00 34.26 498 ASN B C 1
ATOM 7366 O O . ASN B 1 498 ? 4.584 -8.766 28.773 1.00 33.51 498 ASN B O 1
ATOM 7371 N N . ASP B 1 499 ? 5.612 -7.635 27.070 1.00 37.19 499 ASP B N 1
ATOM 7372 C CA . ASP B 1 499 ? 4.936 -6.326 27.262 1.00 35.82 499 ASP B CA 1
ATOM 7373 C C . ASP B 1 499 ? 3.423 -6.505 27.167 1.00 34.06 499 ASP B C 1
ATOM 7374 O O . ASP B 1 499 ? 2.699 -5.820 27.913 1.00 32.89 499 ASP B O 1
ATOM 7379 N N . MET B 1 500 ? 2.941 -7.350 26.255 1.00 33.95 500 MET B N 1
ATOM 7380 C CA . MET B 1 500 ? 1.482 -7.548 26.066 1.00 32.27 500 MET B CA 1
ATOM 7381 C C . MET B 1 500 ? 0.894 -8.051 27.396 1.00 31.33 500 MET B C 1
ATOM 7382 O O . MET B 1 500 ? -0.132 -7.488 27.868 1.00 33.39 500 MET B O 1
ATOM 7387 N N . ILE B 1 501 ? 1.483 -9.092 27.979 1.00 30.67 501 ILE B N 1
ATOM 7388 C CA . ILE B 1 501 ? 0.969 -9.689 29.246 1.00 31.80 501 ILE B CA 1
ATOM 7389 C C . ILE B 1 501 ? 1.037 -8.610 30.346 1.00 35.36 501 ILE B C 1
ATOM 7390 O O . ILE B 1 501 ? 0.014 -8.390 31.017 1.00 32.82 501 ILE B O 1
ATOM 7395 N N . ASP B 1 502 ? 2.158 -7.888 30.461 1.00 35.51 502 ASP B N 1
ATOM 7396 C CA . ASP B 1 502 ? 2.333 -6.821 31.478 1.00 39.51 502 ASP B CA 1
ATOM 7397 C C . ASP B 1 502 ? 1.279 -5.717 31.268 1.00 37.75 502 ASP B C 1
ATOM 7398 O O . ASP B 1 502 ? 0.753 -5.220 32.274 1.00 39.64 502 ASP B O 1
ATOM 7403 N N . SER B 1 503 ? 0.967 -5.346 30.028 1.00 34.70 503 SER B N 1
ATOM 7404 C CA . SER B 1 503 ? -0.011 -4.276 29.722 1.00 34.45 503 SER B CA 1
ATOM 7405 C C . SER B 1 503 ? -1.425 -4.730 30.103 1.00 38.43 503 SER B C 1
ATOM 7406 O O . SER B 1 503 ? -2.157 -3.929 30.695 1.00 36.08 503 SER B O 1
ATOM 7409 N N . LEU B 1 504 ? -1.803 -5.967 29.769 1.00 32.78 504 LEU B N 1
ATOM 7410 C CA . LEU B 1 504 ? -3.166 -6.478 30.036 1.00 35.19 504 LEU B CA 1
ATOM 7411 C C . LEU B 1 504 ? -3.345 -6.767 31.539 1.00 35.60 504 LEU B C 1
ATOM 7412 O O . LEU B 1 504 ? -4.447 -6.550 32.024 1.00 34.40 504 LEU B O 1
ATOM 7417 N N . PHE B 1 505 ? -2.306 -7.250 32.229 1.00 33.41 505 PHE B N 1
ATOM 7418 C CA . PHE B 1 505 ? -2.378 -7.718 33.631 1.00 35.37 505 PHE B CA 1
ATOM 7419 C C . PHE B 1 505 ? -1.301 -7.017 34.455 1.00 38.77 505 PHE B C 1
ATOM 7420 O O . PHE B 1 505 ? -0.337 -7.645 34.867 1.00 41.04 505 PHE B O 1
ATOM 7428 N N . PRO B 1 506 ? -1.412 -5.688 34.698 1.00 41.95 506 PRO B N 1
ATOM 7429 C CA . PRO B 1 506 ? -0.385 -4.957 35.440 1.00 44.55 506 PRO B CA 1
ATOM 7430 C C . PRO B 1 506 ? -0.328 -5.413 36.907 1.00 39.90 506 PRO B C 1
ATOM 7431 O O . PRO B 1 506 ? -1.340 -5.878 37.452 1.00 46.15 506 PRO B O 1
ATOM 7435 N N . GLU C 1 9 ? -52.474 18.618 55.771 1.00 101.34 9 GL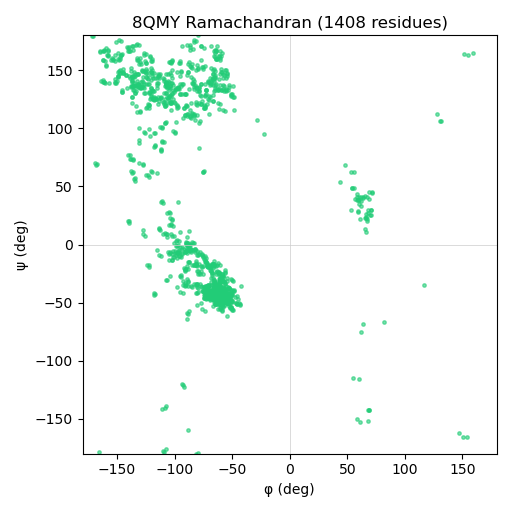U C N 1
ATOM 7436 C CA . GLU C 1 9 ? -52.244 17.174 55.498 1.00 96.43 9 GLU C CA 1
ATOM 7437 C C . GLU C 1 9 ? -51.370 17.018 54.249 1.00 87.48 9 GLU C C 1
ATOM 7438 O O . GLU C 1 9 ? -51.634 16.100 53.472 1.00 97.73 9 GLU C O 1
ATOM 7444 N N . HIS C 1 10 ? -50.358 17.870 54.081 1.00 73.57 10 HIS C N 1
ATOM 7445 C CA . HIS C 1 10 ? -49.349 17.804 52.984 1.00 77.22 10 HIS C CA 1
ATOM 7446 C C . HIS C 1 10 ? -48.037 17.241 53.548 1.00 64.76 10 HIS C C 1
ATOM 7447 O O . HIS C 1 10 ? -47.675 17.637 54.685 1.00 52.87 10 HIS C O 1
ATOM 7454 N N . THR C 1 11 ? -47.365 16.370 52.787 1.00 54.54 11 THR C N 1
ATOM 7455 C CA . THR C 1 11 ? -46.094 15.716 53.178 1.00 50.38 11 THR C CA 1
ATOM 7456 C C . THR C 1 11 ? -44.965 16.746 53.109 1.00 50.94 11 THR C C 1
ATOM 7457 O O . THR C 1 11 ? -44.908 17.488 52.115 1.00 49.07 11 THR C O 1
ATOM 7461 N N . ILE C 1 12 ? -44.133 16.811 54.159 1.00 47.09 12 ILE C N 1
ATOM 7462 C CA . ILE C 1 12 ? -42.884 17.630 54.195 1.00 39.60 12 ILE C CA 1
ATOM 7463 C C . ILE C 1 12 ? -41.724 16.646 54.034 1.00 38.07 12 ILE C C 1
ATOM 7464 O O . ILE C 1 12 ? -41.677 15.632 54.796 1.00 37.35 12 ILE C O 1
ATOM 7469 N N . THR C 1 13 ? -40.849 16.925 53.070 1.00 37.88 13 THR C N 1
ATOM 7470 C CA . THR C 1 13 ? -39.676 16.082 52.749 1.00 37.38 13 THR C CA 1
ATOM 7471 C C . THR C 1 13 ? -38.424 16.941 52.846 1.00 36.36 13 THR C C 1
ATOM 7472 O O . THR C 1 13 ? -38.495 18.148 52.519 1.00 36.41 13 THR C O 1
ATOM 7476 N N . ASN C 1 14 ? -37.306 16.331 53.221 1.00 37.98 14 ASN C N 1
ATOM 7477 C CA . ASN C 1 14 ? -36.012 17.050 53.290 1.00 38.75 14 ASN C CA 1
ATOM 7478 C C . ASN C 1 14 ? -35.393 17.080 51.887 1.00 41.19 14 ASN C C 1
ATOM 7479 O O . ASN C 1 14 ? -35.971 16.460 50.943 1.00 35.47 14 ASN C O 1
ATOM 7484 N N . TRP C 1 15 ? -34.257 17.764 51.771 1.00 44.54 15 TRP C N 1
ATOM 7485 C CA . TRP C 1 15 ? -33.537 18.059 50.508 1.00 45.07 15 TRP C CA 1
ATOM 7486 C C . TRP C 1 15 ? -33.280 16.766 49.735 1.00 40.57 15 TRP C C 1
ATOM 7487 O O . TRP C 1 15 ? -33.504 16.744 48.532 1.00 38.31 15 TRP C O 1
ATOM 7498 N N . SER C 1 16 ? -32.838 15.714 50.422 1.00 36.65 16 SER C N 1
ATOM 7499 C CA . SER C 1 16 ? -32.333 14.468 49.798 1.00 37.36 16 SER C CA 1
ATOM 7500 C C . SER C 1 16 ? -33.421 13.389 49.737 1.00 36.84 16 SER C C 1
ATOM 7501 O O . SER C 1 16 ? -33.111 12.308 49.238 1.00 39.27 16 SER C O 1
ATOM 7504 N N . GLY C 1 17 ? -34.641 13.651 50.224 1.00 34.68 17 GLY C N 1
ATOM 7505 C CA . GLY C 1 17 ? -35.740 12.652 50.225 1.00 38.38 17 GLY C CA 1
ATOM 7506 C C . GLY C 1 17 ? -35.466 11.465 51.128 1.00 37.25 17 GLY C C 1
ATOM 7507 O O . GLY C 1 17 ? -35.996 10.385 50.885 1.00 39.27 17 GLY C O 1
ATOM 7508 N N . THR C 1 18 ? -34.620 11.631 52.131 1.00 39.27 18 THR C N 1
ATOM 7509 C CA . THR C 1 18 ? -34.232 10.561 53.075 1.00 38.50 18 THR C CA 1
ATOM 7510 C C . THR C 1 18 ? -35.188 10.562 54.274 1.00 35.72 18 THR C C 1
ATOM 7511 O O . THR C 1 18 ? -35.263 9.549 54.968 1.00 36.98 18 THR C O 1
ATOM 7515 N N . HIS C 1 19 ? -35.873 11.668 54.539 1.00 40.07 19 HIS C N 1
ATOM 7516 C CA . HIS C 1 19 ? -36.900 11.740 55.613 1.00 36.89 19 HIS C CA 1
ATOM 7517 C C . HIS C 1 19 ? -38.102 12.490 55.078 1.00 34.35 19 HIS C C 1
ATOM 7518 O O . HIS C 1 19 ? -37.915 13.457 54.338 1.00 33.88 19 HIS C O 1
ATOM 7525 N N . ALA C 1 20 ? -39.292 12.078 55.494 1.00 35.64 20 ALA C N 1
ATOM 7526 C CA . ALA C 1 20 ? -40.565 12.719 55.099 1.00 39.04 20 ALA C CA 1
ATOM 7527 C C . ALA C 1 20 ? -41.538 12.583 56.267 1.00 39.11 20 ALA C C 1
ATOM 7528 O O . ALA C 1 20 ? -41.428 11.628 57.029 1.00 36.97 20 ALA C O 1
ATOM 7530 N N . VAL C 1 21 ? -42.444 13.527 56.409 1.00 37.00 21 VAL C N 1
ATOM 7531 C CA . VAL C 1 21 ? -43.444 13.476 57.498 1.00 36.99 21 VAL C CA 1
ATOM 7532 C C . VAL C 1 21 ? -44.715 14.125 56.973 1.00 35.82 21 VAL C C 1
ATOM 7533 O O . VAL C 1 21 ? -44.628 15.102 56.184 1.00 37.88 21 VAL C O 1
ATOM 7537 N N . ARG C 1 22 ? -45.853 13.635 57.448 1.00 41.18 22 ARG C N 1
ATOM 7538 C CA . ARG C 1 22 ? -47.167 14.292 57.250 1.00 44.72 22 ARG C CA 1
ATOM 7539 C C . ARG C 1 22 ? -47.688 14.676 58.631 1.00 40.95 22 ARG C C 1
ATOM 7540 O O . ARG C 1 22 ? -48.231 13.842 59.347 1.00 43.67 22 ARG C O 1
ATOM 7548 N N . PRO C 1 23 ? -47.495 15.920 59.110 1.00 36.64 23 PRO C N 1
ATOM 7549 C CA . PRO C 1 23 ? -47.923 16.249 60.467 1.00 39.75 23 PRO C CA 1
ATOM 7550 C C . PRO C 1 23 ? -49.463 16.266 60.550 1.00 43.81 23 PRO C C 1
ATOM 7551 O O . PRO C 1 23 ? -50.079 16.795 59.643 1.00 43.54 23 PRO C O 1
ATOM 7555 N N . LYS C 1 24 ? -50.043 15.731 61.621 1.00 41.88 24 LYS C N 1
ATOM 7556 C CA . LYS C 1 24 ? -51.510 15.805 61.862 1.00 44.32 24 LYS C CA 1
ATOM 7557 C C . LYS C 1 24 ? -51.927 17.281 61.867 1.00 42.29 24 LYS C C 1
ATOM 7558 O O . LYS C 1 24 ? -52.988 17.577 61.321 1.00 37.09 24 LYS C O 1
ATOM 7564 N N . ARG C 1 25 ? -51.127 18.184 62.443 1.00 37.88 25 ARG C N 1
ATOM 7565 C CA . ARG C 1 25 ? -51.455 19.634 62.501 1.00 37.98 25 ARG C CA 1
ATOM 7566 C C . ARG C 1 25 ? -50.261 20.435 61.974 1.00 42.00 25 ARG C C 1
ATOM 7567 O O . ARG C 1 25 ? -49.125 20.121 62.356 1.00 39.96 25 ARG C O 1
ATOM 7575 N N . PHE C 1 26 ? -50.523 21.444 61.150 1.00 40.70 26 PHE C N 1
ATOM 7576 C CA . PHE C 1 26 ? -49.494 22.303 60.534 1.00 35.85 26 PHE C CA 1
ATOM 7577 C C . PHE C 1 26 ? -49.915 23.747 60.717 1.00 38.07 26 PHE C C 1
ATOM 7578 O O . PHE C 1 26 ? -50.957 24.161 60.177 1.00 41.91 26 PHE C O 1
ATOM 7586 N N . PHE C 1 27 ? -49.153 24.498 61.490 1.00 34.22 27 PHE C N 1
ATOM 7587 C CA . PHE C 1 27 ? -49.507 25.895 61.814 1.00 34.63 27 PHE C CA 1
ATOM 7588 C C . PHE C 1 27 ? -48.553 26.807 61.060 1.00 35.57 27 PHE C C 1
ATOM 7589 O O . PHE C 1 27 ? -47.321 26.548 61.036 1.00 36.82 27 PHE C O 1
ATOM 7597 N N . GLN C 1 28 ? -49.090 27.865 60.477 1.00 35.42 28 GLN C N 1
ATOM 7598 C CA . GLN C 1 28 ? -48.278 28.866 59.748 1.00 38.79 28 GLN C CA 1
ATOM 7599 C C . GLN C 1 28 ? -48.763 30.250 60.136 1.00 37.17 28 GLN C C 1
ATOM 7600 O O . GLN C 1 28 ? -49.402 30.933 59.356 1.00 41.87 28 GLN C O 1
ATOM 7606 N N . PRO C 1 29 ? -48.456 30.721 61.359 1.00 40.57 29 PRO C N 1
ATOM 7607 C CA . PRO C 1 29 ? -48.918 32.036 61.801 1.00 39.32 29 PRO C CA 1
ATOM 7608 C C . PRO C 1 29 ? -48.329 33.213 61.013 1.00 41.30 29 PRO C C 1
ATOM 7609 O O . PRO C 1 29 ? -47.202 33.143 60.534 1.00 41.42 29 PRO C O 1
ATOM 7613 N N . GLU C 1 30 ? -49.108 34.296 60.934 1.00 42.09 30 GLU C N 1
ATOM 7614 C CA . GLU C 1 30 ? -48.769 35.533 60.186 1.00 45.73 30 GLU C CA 1
ATOM 7615 C C . GLU C 1 30 ? -48.285 36.619 61.140 1.00 45.15 30 GLU C C 1
ATOM 7616 O O . GLU C 1 30 ? -47.804 37.658 60.642 1.00 40.44 30 GLU C O 1
ATOM 7622 N N . SER C 1 31 ? -48.428 36.422 62.453 1.00 42.64 31 SER C N 1
ATOM 7623 C CA . SER C 1 31 ? -47.966 37.409 63.469 1.00 44.78 31 SER C CA 1
ATOM 7624 C C . SER C 1 31 ? -47.487 36.695 64.732 1.00 41.10 31 SER C C 1
ATOM 7625 O O . SER C 1 31 ? -47.858 35.530 64.952 1.00 40.68 31 SER C O 1
ATOM 7628 N N . VAL C 1 32 ? -46.733 37.422 65.549 1.00 44.43 32 VAL C N 1
ATOM 7629 C CA . VAL C 1 32 ? -46.282 36.981 66.893 1.00 45.35 32 VAL C CA 1
ATOM 7630 C C . VAL C 1 32 ? -47.519 36.664 67.740 1.00 45.00 32 VAL C C 1
ATOM 7631 O O . VAL C 1 32 ? -47.555 35.580 68.361 1.00 44.34 32 VAL C O 1
ATOM 7635 N N . GLU C 1 33 ? -48.526 37.542 67.708 1.00 43.44 33 GLU C N 1
ATOM 7636 C CA . GLU C 1 33 ? -49.761 37.388 68.525 1.00 48.80 33 GLU C CA 1
ATOM 7637 C C . GLU C 1 33 ? -50.397 36.045 68.182 1.00 42.01 33 GLU C C 1
ATOM 7638 O O . GLU C 1 33 ? -50.785 35.294 69.091 1.00 40.93 33 GLU C O 1
ATOM 7644 N N . GLU C 1 34 ? -50.484 35.729 66.891 1.00 43.03 34 GLU C N 1
ATOM 7645 C CA . GLU C 1 34 ? -51.084 34.447 66.450 1.00 41.13 34 GLU C CA 1
ATOM 7646 C C . GLU C 1 34 ? -50.208 33.282 66.945 1.00 38.47 34 GLU C C 1
ATOM 7647 O O . GLU C 1 34 ? -50.766 32.248 67.375 1.00 37.21 34 GLU C O 1
ATOM 7653 N N . LEU C 1 35 ? -48.880 33.409 66.852 1.00 38.98 35 LEU C N 1
ATOM 7654 C CA . LEU C 1 35 ? -47.959 32.341 67.331 1.00 37.88 35 LEU C CA 1
ATOM 7655 C C . LEU C 1 35 ? -48.149 32.137 68.843 1.00 34.97 35 LEU C C 1
ATOM 7656 O O . LEU C 1 35 ? -48.268 30.966 69.285 1.00 36.37 35 LEU C O 1
ATOM 7661 N N . GLU C 1 36 ? -48.159 33.231 69.617 1.00 37.79 36 GLU C N 1
ATOM 7662 C CA . GLU C 1 36 ? -48.323 33.186 71.099 1.00 40.42 36 GLU C CA 1
ATOM 7663 C C . GLU C 1 36 ? -49.585 32.398 71.440 1.00 40.40 36 GLU C C 1
ATOM 7664 O O . GLU C 1 36 ? -49.512 31.523 72.321 1.00 42.88 36 GLU C O 1
ATOM 7670 N N . LYS C 1 37 ? -50.668 32.636 70.698 1.00 41.69 37 LYS C N 1
ATOM 7671 C CA . LYS C 1 37 ? -51.971 31.964 70.912 1.00 43.19 37 LYS C CA 1
ATOM 7672 C C . LYS C 1 37 ? -51.838 30.480 70.564 1.00 38.36 37 LYS C C 1
ATOM 7673 O O . LYS C 1 37 ? -52.340 29.618 71.328 1.00 37.84 37 LYS C O 1
ATOM 7679 N N . ILE C 1 38 ? -51.151 30.152 69.470 1.00 41.74 38 ILE C N 1
ATOM 7680 C CA . ILE C 1 38 ? -50.939 28.722 69.076 1.00 42.12 38 ILE C CA 1
ATOM 7681 C C . ILE C 1 38 ? -50.168 27.998 70.192 1.00 37.31 38 ILE C C 1
ATOM 7682 O O . ILE C 1 38 ? -50.552 26.854 70.534 1.00 36.65 38 ILE C O 1
ATOM 7687 N N . VAL C 1 39 ? -49.120 28.624 70.731 1.00 37.32 39 VAL C N 1
ATOM 7688 C CA . VAL C 1 39 ? -48.228 27.950 71.720 1.00 42.65 39 VAL C CA 1
ATOM 7689 C C . VAL C 1 39 ? -48.983 27.767 73.046 1.00 37.62 39 VAL C C 1
ATOM 7690 O O . VAL C 1 39 ? -48.938 26.647 73.599 1.00 36.07 39 VAL C O 1
ATOM 7694 N N . LYS C 1 40 ? -49.674 28.813 73.517 1.00 44.99 40 LYS C N 1
ATOM 7695 C CA . LYS C 1 40 ? -50.492 28.802 74.763 1.00 43.53 40 LYS C CA 1
ATOM 7696 C C . LYS C 1 40 ? -51.499 27.653 74.668 1.00 44.09 40 LYS C C 1
ATOM 7697 O O . LYS C 1 40 ? -51.567 26.828 75.614 1.00 39.85 40 LYS C O 1
ATOM 7703 N N . GLU C 1 41 ? -52.238 27.568 73.555 1.00 41.35 41 GLU C N 1
ATOM 7704 C CA . GLU C 1 41 ? -53.317 26.565 73.421 1.00 41.70 41 GLU C CA 1
ATOM 7705 C C . GLU C 1 41 ? -52.708 25.181 73.261 1.00 43.14 41 GLU C C 1
ATOM 7706 O O . GLU C 1 41 ? -53.263 24.236 73.865 1.00 38.10 41 GLU C O 1
ATOM 7712 N N . ALA C 1 42 ? -51.616 25.041 72.500 1.00 36.36 42 ALA C N 1
ATOM 7713 C CA . ALA C 1 42 ? -50.940 23.728 72.380 1.00 39.75 42 ALA C CA 1
ATOM 7714 C C . ALA C 1 42 ? -50.475 23.289 73.784 1.00 33.48 42 ALA C C 1
ATOM 7715 O O . ALA C 1 42 ? -50.605 22.106 74.109 1.00 36.34 42 ALA C O 1
ATOM 7717 N N . HIS C 1 43 ? -49.898 24.208 74.572 1.00 37.05 43 HIS C N 1
ATOM 7718 C CA . HIS C 1 43 ? -49.402 23.896 75.942 1.00 37.52 43 HIS C CA 1
ATOM 7719 C C . HIS C 1 43 ? -50.568 23.445 76.835 1.00 37.61 43 HIS C C 1
ATOM 7720 O O . HIS C 1 43 ? -50.458 22.368 77.481 1.00 35.86 43 HIS C O 1
ATOM 7727 N N . GLU C 1 44 ? -51.661 24.216 76.845 1.00 41.92 44 GLU C N 1
ATOM 7728 C CA . GLU C 1 44 ? -52.890 23.890 77.639 1.00 44.92 44 GLU C CA 1
ATOM 7729 C C . GLU C 1 44 ? -53.374 22.479 77.288 1.00 43.27 44 GLU C C 1
ATOM 7730 O O . GLU C 1 44 ? -53.691 21.727 78.203 1.00 39.45 44 GLU C O 1
ATOM 7736 N N . LYS C 1 45 ? -53.379 22.105 76.008 1.00 45.46 45 LYS C N 1
ATOM 7737 C CA . LYS C 1 45 ? -53.931 20.808 75.537 1.00 46.62 45 LYS C CA 1
ATOM 7738 C C . LYS C 1 45 ? -52.844 19.732 75.511 1.00 47.73 45 LYS C C 1
ATOM 7739 O O . LYS C 1 45 ? -53.178 18.563 75.245 1.00 48.75 45 LYS C O 1
ATOM 7745 N N . GLY C 1 46 ? -51.581 20.087 75.768 1.00 42.14 46 GLY C N 1
ATOM 7746 C CA . GLY C 1 46 ? -50.478 19.115 75.648 1.00 46.08 46 GLY C CA 1
ATOM 7747 C C . GLY C 1 46 ? -50.343 18.589 74.222 1.00 43.70 46 GLY C C 1
ATOM 7748 O O . GLY C 1 46 ? -50.039 17.414 74.065 1.00 43.18 46 GLY C O 1
ATOM 7749 N N . GLN C 1 47 ? -50.549 19.438 73.216 1.00 45.42 47 GLN C N 1
ATOM 7750 C CA . GLN C 1 47 ? -50.395 19.040 71.790 1.00 51.20 47 GLN C CA 1
ATOM 7751 C C . GLN C 1 47 ? -49.005 19.440 71.281 1.00 45.37 47 GLN C C 1
ATOM 7752 O O . GLN C 1 47 ? -48.589 20.591 71.550 1.00 38.13 47 GLN C O 1
ATOM 7758 N N . LYS C 1 48 ? -48.346 18.514 70.573 1.00 44.76 48 LYS C N 1
ATOM 7759 C CA . LYS C 1 48 ? -47.030 18.719 69.915 1.00 46.61 48 LYS C CA 1
ATOM 7760 C C . LYS C 1 48 ? -47.112 19.863 68.906 1.00 44.45 48 LYS C C 1
ATOM 7761 O O . LYS C 1 48 ? -48.076 19.901 68.146 1.00 48.81 48 LYS C O 1
ATOM 7767 N N . ILE C 1 49 ? -46.136 20.768 68.942 1.00 40.24 49 ILE C N 1
ATOM 7768 C CA . ILE C 1 49 ? -45.906 21.846 67.943 1.00 39.89 49 ILE C CA 1
ATOM 7769 C C . ILE C 1 49 ? -44.385 21.970 67.725 1.00 39.55 49 ILE C C 1
ATOM 7770 O O . ILE C 1 49 ? -43.758 22.935 68.209 1.00 40.99 49 ILE C O 1
ATOM 7775 N N . ARG C 1 50 ? -43.810 21.062 66.972 1.00 36.11 50 ARG C N 1
ATOM 7776 C CA . ARG C 1 50 ? -42.353 21.090 66.700 1.00 34.29 50 ARG C CA 1
ATOM 7777 C C . ARG C 1 50 ? -42.089 22.269 65.766 1.00 32.17 50 ARG C C 1
ATOM 7778 O O . ARG C 1 50 ? -42.732 22.394 64.730 1.00 32.01 50 ARG C O 1
ATOM 7786 N N . PRO C 1 51 ? -41.186 23.217 66.097 1.00 31.52 51 PRO C N 1
ATOM 7787 C CA . PRO C 1 51 ? -40.849 24.285 65.163 1.00 34.75 51 PRO C CA 1
ATOM 7788 C C . PRO C 1 51 ? -40.147 23.689 63.925 1.00 33.87 51 PRO C C 1
ATOM 7789 O O . PRO C 1 51 ? -39.350 22.754 64.046 1.00 30.09 51 PRO C O 1
ATOM 7793 N N . VAL C 1 52 ? -40.484 24.227 62.753 1.00 32.08 52 VAL C N 1
ATOM 7794 C CA . VAL C 1 52 ? -39.871 23.831 61.457 1.00 33.07 52 VAL C CA 1
ATOM 7795 C C . VAL C 1 52 ? -39.509 25.121 60.732 1.00 34.56 52 VAL C C 1
ATOM 7796 O O . VAL C 1 52 ? -40.308 26.082 60.768 1.00 31.19 52 VAL C O 1
ATOM 7800 N N . GLY C 1 53 ? -38.321 25.150 60.139 1.00 32.15 53 GLY C N 1
ATOM 7801 C CA . GLY C 1 53 ? -37.960 26.202 59.181 1.00 31.86 53 GLY C CA 1
ATOM 7802 C C . GLY C 1 53 ? -38.289 25.742 57.776 1.00 31.35 53 GLY C C 1
ATOM 7803 O O . GLY C 1 53 ? -39.471 25.366 57.525 1.00 29.56 53 GLY C O 1
ATOM 7804 N N . SER C 1 54 ? -37.285 25.680 56.904 1.00 32.71 54 SER C N 1
ATOM 7805 C CA . SER C 1 54 ? -37.465 25.194 55.507 1.00 32.62 54 SER C CA 1
ATOM 7806 C C . SER C 1 54 ? -37.609 23.678 55.490 1.00 32.90 54 SER C C 1
ATOM 7807 O O . SER C 1 54 ? -37.945 23.124 54.441 1.00 30.58 54 SER C O 1
ATOM 7810 N N . GLY C 1 55 ? -37.349 23.009 56.615 1.00 33.81 55 GLY C N 1
ATOM 7811 C CA . GLY C 1 55 ? -37.474 21.549 56.700 1.00 30.24 55 GLY C CA 1
ATOM 7812 C C . GLY C 1 55 ? -36.389 20.839 55.915 1.00 31.64 55 GLY C C 1
ATOM 7813 O O . GLY C 1 55 ? -36.616 19.698 55.484 1.00 34.60 55 GLY C O 1
ATOM 7814 N N . LEU C 1 56 ? -35.214 21.449 55.794 1.00 31.36 56 LEU C N 1
ATOM 7815 C CA . LEU C 1 56 ? -34.159 20.913 54.893 1.00 33.00 56 LEU C CA 1
ATOM 7816 C C . LEU C 1 56 ? -33.143 20.049 55.641 1.00 36.85 56 LEU C C 1
ATOM 7817 O O . LEU C 1 56 ? -32.393 19.337 54.929 1.00 38.66 56 LEU C O 1
ATOM 7822 N N . SER C 1 57 ? -33.154 20.005 56.981 1.00 33.64 57 SER C N 1
ATOM 7823 C CA . SER C 1 57 ? -32.116 19.254 57.736 1.00 30.57 57 SER C CA 1
ATOM 7824 C C . SER C 1 57 ? -32.010 17.831 57.188 1.00 31.04 57 SER C C 1
ATOM 7825 O O . SER C 1 57 ? -33.020 17.141 57.028 1.00 32.53 57 SER C O 1
ATOM 7828 N N . PRO C 1 58 ? -30.787 17.356 56.859 1.00 29.55 58 PRO C N 1
ATOM 7829 C CA . PRO C 1 58 ? -30.593 15.971 56.410 1.00 32.55 58 PRO C CA 1
ATOM 7830 C C . PRO C 1 58 ? -31.235 14.917 57.328 1.00 31.97 58 PRO C C 1
ATOM 7831 O O . PRO C 1 58 ? -31.631 13.876 56.829 1.00 33.59 58 PRO C O 1
ATOM 7835 N N . ASN C 1 59 ? -31.332 15.173 58.635 1.00 30.61 59 ASN C N 1
ATOM 7836 C CA . ASN C 1 59 ? -31.778 14.131 59.598 1.00 32.49 59 ASN C CA 1
ATOM 7837 C C . ASN C 1 59 ? -33.266 14.285 59.941 1.00 34.08 59 ASN C C 1
ATOM 7838 O O . ASN C 1 59 ? -33.733 13.520 60.797 1.00 34.30 59 ASN C O 1
ATOM 7843 N N . GLY C 1 60 ? -33.982 15.230 59.331 1.00 32.01 60 GLY C N 1
ATOM 7844 C CA . GLY C 1 60 ? -35.396 15.507 59.657 1.00 35.35 60 GLY C CA 1
ATOM 7845 C C . GLY C 1 60 ? -35.625 15.926 61.107 1.00 35.68 60 GLY C C 1
ATOM 7846 O O . GLY C 1 60 ? -36.694 15.599 61.655 1.00 37.30 60 GLY C O 1
ATOM 7847 N N . LEU C 1 61 ? -34.682 16.668 61.694 1.00 33.14 61 LEU C N 1
ATOM 7848 C CA . LEU C 1 61 ? -34.692 17.153 63.102 1.00 31.11 61 LEU C CA 1
ATOM 7849 C C . LEU C 1 61 ? -36.014 17.861 63.449 1.00 28.43 61 LEU C C 1
ATOM 7850 O O . LEU C 1 61 ? -36.481 17.680 64.586 1.00 30.35 61 LEU C O 1
ATOM 7855 N N . ALA C 1 62 ? -36.573 18.646 62.535 1.00 27.65 62 ALA C N 1
ATOM 7856 C CA . ALA C 1 62 ? -37.786 19.468 62.746 1.00 28.35 62 ALA C CA 1
ATOM 7857 C C . ALA C 1 62 ? -39.066 18.648 62.614 1.00 32.46 62 ALA C C 1
ATOM 7858 O O . ALA C 1 62 ? -40.129 19.229 62.816 1.00 35.72 62 ALA C O 1
ATOM 7860 N N . PHE C 1 63 ? -38.998 17.379 62.227 1.00 31.26 63 PHE C N 1
ATOM 7861 C CA . PHE C 1 63 ? -40.196 16.649 61.748 1.00 34.14 63 PHE C CA 1
ATOM 7862 C C . PHE C 1 63 ? -40.965 16.092 62.952 1.00 36.04 63 PHE C C 1
ATOM 7863 O O . PHE C 1 63 ? -40.374 15.527 63.875 1.00 33.66 63 PHE C O 1
ATOM 7871 N N . SER C 1 64 ? -42.295 16.173 62.904 1.00 38.52 64 SER C N 1
ATOM 7872 C CA . SER C 1 64 ? -43.204 15.530 63.884 1.00 37.75 64 SER C CA 1
ATOM 7873 C C . SER C 1 64 ? -44.480 15.080 63.169 1.00 35.12 64 SER C C 1
ATOM 7874 O O . SER C 1 64 ? -45.078 15.906 62.457 1.00 34.81 64 SER C O 1
ATOM 7877 N N . GLU C 1 65 ? -44.900 13.847 63.416 1.00 35.29 65 GLU C N 1
ATOM 7878 C CA . GLU C 1 65 ? -46.188 13.314 62.906 1.00 43.09 65 GLU C CA 1
ATOM 7879 C C . GLU C 1 65 ? -47.349 14.013 63.622 1.00 40.86 65 GLU C C 1
ATOM 7880 O O . GLU C 1 65 ? -48.458 14.011 63.061 1.00 40.39 65 GLU C O 1
ATOM 7886 N N . ASP C 1 66 ? -47.110 14.630 64.781 1.00 37.28 66 ASP C N 1
ATOM 7887 C CA . ASP C 1 66 ? -48.197 15.186 65.626 1.00 40.91 66 ASP C CA 1
ATOM 7888 C C . ASP C 1 66 ? -48.487 16.621 65.217 1.00 45.22 66 ASP C C 1
ATOM 7889 O O . ASP C 1 66 ? -49.629 16.903 64.838 1.00 57.22 66 ASP C O 1
ATOM 7894 N N . GLY C 1 67 ? -47.503 17.505 65.285 1.00 39.35 67 GLY C N 1
ATOM 7895 C CA . GLY C 1 67 ? -47.744 18.929 65.032 1.00 35.57 67 GLY C CA 1
ATOM 7896 C C . GLY C 1 67 ? -46.447 19.645 64.728 1.00 33.31 67 GLY C C 1
ATOM 7897 O O . GLY C 1 67 ? -45.437 19.337 65.375 1.00 33.51 67 GLY C O 1
ATOM 7898 N N . MET C 1 68 ? -46.490 20.559 63.761 1.00 32.30 68 MET C N 1
ATOM 7899 C CA . MET C 1 68 ? -45.325 21.369 63.356 1.00 33.16 68 MET C CA 1
ATOM 7900 C C . MET C 1 68 ? -45.805 22.801 63.165 1.00 33.03 68 MET C C 1
ATOM 7901 O O . MET C 1 68 ? -46.936 22.994 62.670 1.00 35.08 68 MET C O 1
ATOM 7906 N N . VAL C 1 69 ? -44.997 23.762 63.578 1.00 28.96 69 VAL C N 1
ATOM 7907 C CA . VAL C 1 69 ? -45.295 25.204 63.381 1.00 32.96 69 VAL C CA 1
ATOM 7908 C C . VAL C 1 69 ? -44.184 25.823 62.520 1.00 36.84 69 VAL C C 1
ATOM 7909 O O . VAL C 1 69 ? -42.976 25.703 62.886 1.00 33.25 69 VAL C O 1
ATOM 7913 N N . SER C 1 70 ? -44.582 26.451 61.419 1.00 35.13 70 SER C N 1
ATOM 7914 C CA . SER C 1 70 ? -43.704 27.165 60.462 1.00 36.39 70 SER C CA 1
ATOM 7915 C C . SER C 1 70 ? -43.876 28.667 60.657 1.00 35.99 70 SER C C 1
ATOM 7916 O O . SER C 1 70 ? -45.053 29.130 60.716 1.00 37.46 70 SER C O 1
ATOM 7919 N N . LEU C 1 71 ? -42.779 29.421 60.688 1.00 35.01 71 LEU C N 1
ATOM 7920 C CA . LEU C 1 71 ? -42.817 30.906 60.728 1.00 34.51 71 LEU C CA 1
ATOM 7921 C C . LEU C 1 71 ? -42.507 31.490 59.334 1.00 33.52 71 LEU C C 1
ATOM 7922 O O . LEU C 1 71 ? -42.073 32.661 59.257 1.00 29.46 71 LEU C O 1
ATOM 7927 N N . ALA C 1 72 ? -42.695 30.724 58.252 1.00 30.77 72 ALA C N 1
ATOM 7928 C CA . ALA C 1 72 ? -42.331 31.164 56.890 1.00 31.79 72 ALA C CA 1
ATOM 7929 C C . ALA C 1 72 ? -43.035 32.475 56.537 1.00 33.89 72 ALA C C 1
ATOM 7930 O O . ALA C 1 72 ? -42.417 33.284 55.799 1.00 35.61 72 ALA C O 1
ATOM 7932 N N . LEU C 1 73 ? -44.242 32.721 57.059 1.00 35.18 73 LEU C N 1
ATOM 7933 C CA . LEU C 1 73 ? -44.994 33.974 56.761 1.00 34.61 73 LEU C CA 1
ATOM 7934 C C . LEU C 1 73 ? -44.479 35.144 57.603 1.00 38.60 73 LEU C C 1
ATOM 7935 O O . LEU C 1 73 ? -44.846 36.305 57.278 1.00 35.34 73 LEU C O 1
ATOM 7940 N N . MET C 1 74 ? -43.602 34.883 58.578 1.00 37.83 74 MET C N 1
ATOM 7941 C CA . MET C 1 74 ? -42.999 35.941 59.427 1.00 38.27 74 MET C CA 1
ATOM 7942 C C . MET C 1 74 ? -41.512 36.042 59.069 1.00 39.17 74 MET C C 1
ATOM 7943 O O . MET C 1 74 ? -40.671 35.326 59.659 1.00 34.63 74 MET C O 1
ATOM 7948 N N . ASP C 1 75 ? -41.216 36.885 58.081 1.00 35.69 75 ASP C N 1
ATOM 7949 C CA . ASP C 1 75 ? -39.949 36.843 57.326 1.00 34.25 75 ASP C CA 1
ATOM 7950 C C . ASP C 1 75 ? -39.462 38.257 57.047 1.00 35.35 75 ASP C C 1
ATOM 7951 O O . ASP C 1 75 ? -38.616 38.393 56.188 1.00 34.94 75 ASP C O 1
ATOM 7956 N N . LYS C 1 76 ? -39.926 39.258 57.795 1.00 36.27 76 LYS C N 1
ATOM 7957 C CA . LYS C 1 76 ? -39.543 40.674 57.563 1.00 40.35 76 LYS C CA 1
ATOM 7958 C C . LYS C 1 76 ? -38.215 40.978 58.260 1.00 40.09 76 LYS C C 1
ATOM 7959 O O . LYS C 1 76 ? -37.981 40.492 59.393 1.00 36.81 76 LYS C O 1
ATOM 7965 N N . VAL C 1 77 ? -37.378 41.783 57.620 1.00 39.93 77 VAL C N 1
ATOM 7966 C CA . VAL C 1 77 ? -36.299 42.529 58.310 1.00 43.73 77 VAL C CA 1
ATOM 7967 C C . VAL C 1 77 ? -36.995 43.662 59.065 1.00 47.39 77 VAL C C 1
ATOM 7968 O O . VAL C 1 77 ? -37.674 44.433 58.413 1.00 45.33 77 VAL C O 1
ATOM 7972 N N . LEU C 1 78 ? -36.886 43.709 60.390 1.00 45.09 78 LEU C N 1
ATOM 7973 C CA . LEU C 1 78 ? -37.630 44.694 61.219 1.00 50.65 78 LEU C CA 1
ATOM 7974 C C . LEU C 1 78 ? -36.791 45.959 61.377 1.00 54.21 78 LEU C C 1
ATOM 7975 O O . LEU C 1 78 ? -37.375 47.060 61.390 1.00 59.15 78 LEU C O 1
ATOM 7980 N N . HIS C 1 79 ? -35.474 45.827 61.460 1.00 47.58 79 HIS C N 1
ATOM 7981 C CA . HIS C 1 79 ? -34.591 46.953 61.852 1.00 55.62 79 HIS C CA 1
ATOM 7982 C C . HIS C 1 79 ? -33.161 46.665 61.398 1.00 50.84 79 HIS C C 1
ATOM 7983 O O . HIS C 1 79 ? -32.709 45.499 61.475 1.00 50.81 79 HIS C O 1
ATOM 7990 N N . VAL C 1 80 ? -32.494 47.697 60.894 1.00 48.91 80 VAL C N 1
ATOM 7991 C CA . VAL C 1 80 ? -31.026 47.705 60.657 1.00 49.97 80 VAL C CA 1
ATOM 7992 C C . VAL C 1 80 ? -30.456 48.803 61.551 1.00 51.03 80 VAL C C 1
ATOM 7993 O O . VAL C 1 80 ? -30.974 49.929 61.533 1.00 45.27 80 VAL C O 1
ATOM 7997 N N . ASP C 1 81 ? -29.466 48.447 62.354 1.00 49.43 81 ASP C N 1
ATOM 7998 C CA . ASP C 1 81 ? -28.689 49.389 63.192 1.00 49.99 81 ASP C CA 1
ATOM 7999 C C . ASP C 1 81 ? -27.383 49.652 62.443 1.00 51.95 81 ASP C C 1
ATOM 8000 O O . ASP C 1 81 ? -26.478 48.799 62.534 1.00 47.86 81 ASP C O 1
ATOM 8005 N N . LYS C 1 82 ? -27.328 50.757 61.687 1.00 50.32 82 LYS C N 1
ATOM 8006 C CA . LYS C 1 82 ? -26.180 51.129 60.816 1.00 48.29 82 LYS C CA 1
ATOM 8007 C C . LYS C 1 82 ? -24.903 51.177 61.656 1.00 48.71 82 LYS C C 1
ATOM 8008 O O . LYS C 1 82 ? -23.885 50.603 61.221 1.00 49.80 82 LYS C O 1
ATOM 8010 N N . GLU C 1 83 ? -24.957 51.829 62.818 1.00 52.51 83 GLU C N 1
ATOM 8011 C CA . GLU C 1 83 ? -23.771 52.101 63.673 1.00 55.38 83 GLU C CA 1
ATOM 8012 C C . GLU C 1 83 ? -23.211 50.785 64.210 1.00 52.80 83 GLU C C 1
ATOM 8013 O O . GLU C 1 83 ? -21.989 50.588 64.125 1.00 55.10 83 GLU C O 1
ATOM 8019 N N . LYS C 1 84 ? -24.075 49.902 64.720 1.00 47.52 84 LYS C N 1
ATOM 8020 C CA . LYS C 1 84 ? -23.649 48.601 65.301 1.00 50.74 84 LYS C CA 1
ATOM 8021 C C . LYS C 1 84 ? -23.549 47.538 64.199 1.00 43.90 84 LYS C C 1
ATOM 8022 O O . LYS C 1 84 ? -23.102 46.445 64.515 1.00 47.48 84 LYS C O 1
ATOM 8028 N N . LYS C 1 85 ? -23.936 47.847 62.956 1.00 42.91 85 LYS C N 1
ATOM 8029 C CA . LYS C 1 85 ? -23.943 46.880 61.819 1.00 41.99 85 LYS C CA 1
ATOM 8030 C C . LYS C 1 85 ? -24.757 45.643 62.229 1.00 41.37 85 LYS C C 1
ATOM 8031 O O . LYS C 1 85 ? -24.279 44.514 62.074 1.00 39.04 85 LYS C O 1
ATOM 8037 N N . GLN C 1 86 ? -25.946 45.862 62.772 1.00 41.23 86 GLN C N 1
ATOM 8038 C CA . GLN C 1 86 ? -26.803 44.753 63.257 1.00 46.42 86 GLN C CA 1
ATOM 8039 C C . GLN C 1 86 ? -28.110 44.769 62.477 1.00 42.75 86 GLN C C 1
ATOM 8040 O O . GLN C 1 86 ? -28.527 45.855 62.025 1.00 43.76 86 GLN C O 1
ATOM 8046 N N . VAL C 1 87 ? -28.674 43.588 62.266 1.00 40.33 87 VAL C N 1
ATOM 8047 C CA . VAL C 1 87 ? -30.015 43.457 61.652 1.00 38.62 87 VAL C CA 1
ATOM 8048 C C . VAL C 1 87 ? -30.889 42.691 62.633 1.00 37.38 87 VAL C C 1
ATOM 8049 O O . VAL C 1 87 ? -30.411 41.708 63.226 1.00 40.51 87 VAL C O 1
ATOM 8053 N N . THR C 1 88 ? -32.121 43.144 62.786 1.00 35.83 88 THR C N 1
ATOM 8054 C CA . THR C 1 88 ? -33.185 42.431 63.522 1.00 38.04 88 THR C CA 1
ATOM 8055 C C . THR C 1 88 ? -34.168 41.901 62.492 1.00 36.69 88 THR C C 1
ATOM 8056 O O . THR C 1 88 ? -34.748 42.706 61.726 1.00 39.84 88 THR C O 1
ATOM 8060 N N . VAL C 1 89 ? -34.331 40.589 62.467 1.00 35.70 89 VAL C N 1
ATOM 8061 C CA . VAL C 1 89 ? -35.107 39.899 61.407 1.00 38.36 89 VAL C CA 1
ATOM 8062 C C . VAL C 1 89 ? -36.047 38.916 62.092 1.00 35.11 89 VAL C C 1
ATOM 8063 O O . VAL C 1 89 ? -35.653 38.361 63.112 1.00 34.52 89 VAL C O 1
ATOM 8067 N N . GLN C 1 90 ? -37.227 38.705 61.521 1.00 32.87 90 GLN C N 1
ATOM 8068 C CA . GLN C 1 90 ? -38.140 37.624 61.952 1.00 34.14 90 GLN C CA 1
ATOM 8069 C C . GLN C 1 90 ? -37.492 36.292 61.557 1.00 36.20 90 GLN C C 1
ATOM 8070 O O . GLN C 1 90 ? -36.861 36.234 60.497 1.00 34.82 90 GLN C O 1
ATOM 8076 N N . ALA C 1 91 ? -37.636 35.254 62.381 1.00 32.10 91 ALA C N 1
ATOM 8077 C CA . ALA C 1 91 ? -36.843 34.011 62.257 1.00 32.40 91 ALA C CA 1
ATOM 8078 C C . ALA C 1 91 ? -37.310 33.186 61.052 1.00 32.93 91 ALA C C 1
ATOM 8079 O O . ALA C 1 91 ? -36.593 32.261 60.634 1.00 34.37 91 ALA C O 1
ATOM 8081 N N . GLY C 1 92 ? -38.475 33.485 60.492 1.00 31.63 92 GLY C N 1
ATOM 8082 C CA . GLY C 1 92 ? -39.008 32.790 59.307 1.00 30.89 92 GLY C CA 1
ATOM 8083 C C . GLY C 1 92 ? -38.335 33.227 58.013 1.00 30.80 92 GLY C C 1
ATOM 8084 O O . GLY C 1 92 ? -38.531 32.534 56.997 1.00 32.75 92 GLY C O 1
ATOM 8085 N N . ALA C 1 93 ? -37.515 34.278 58.042 1.00 34.65 93 ALA C N 1
ATOM 8086 C CA . ALA C 1 93 ? -36.784 34.775 56.859 1.00 35.07 93 ALA C CA 1
ATOM 8087 C C . ALA C 1 93 ? -35.800 33.702 56.417 1.00 36.71 93 ALA C C 1
ATOM 8088 O O . ALA C 1 93 ? -35.126 33.094 57.296 1.00 35.14 93 ALA C O 1
ATOM 8090 N N . ARG C 1 94 ? -35.705 33.473 55.106 1.00 34.56 94 ARG C N 1
ATOM 8091 C CA . ARG C 1 94 ? -34.632 32.619 54.530 1.00 35.01 94 ARG C CA 1
ATOM 8092 C C . ARG C 1 94 ? -33.349 33.437 54.531 1.00 34.57 94 ARG C C 1
ATOM 8093 O O . ARG C 1 94 ? -33.426 34.670 54.459 1.00 34.81 94 ARG C O 1
ATOM 8101 N N . VAL C 1 95 ? -32.203 32.771 54.601 1.00 33.41 95 VAL C N 1
ATOM 8102 C CA . VAL C 1 95 ? -30.891 33.460 54.526 1.00 34.94 95 VAL C CA 1
ATOM 8103 C C . VAL C 1 95 ? -30.888 34.382 53.296 1.00 36.26 95 VAL C C 1
ATOM 8104 O O . VAL C 1 95 ? -30.421 35.551 53.425 1.00 35.69 95 VAL C O 1
ATOM 8108 N N . GLN C 1 96 ? -31.392 33.908 52.145 1.00 34.99 96 GLN C N 1
ATOM 8109 C CA . GLN C 1 96 ? -31.411 34.682 50.874 1.00 37.09 96 GLN C CA 1
ATOM 8110 C C . GLN C 1 96 ? -32.200 35.983 51.057 1.00 36.46 96 GLN C C 1
ATOM 8111 O O . GLN C 1 96 ? -31.784 37.026 50.503 1.00 34.81 96 GLN C O 1
ATOM 8117 N N . GLN C 1 97 ? -33.319 35.930 51.770 1.00 34.59 97 GLN C N 1
ATOM 8118 C CA . GLN C 1 97 ? -34.181 37.124 51.969 1.00 37.97 97 GLN C CA 1
ATOM 8119 C C . GLN C 1 97 ? -33.407 38.134 52.802 1.00 37.99 97 GLN C C 1
ATOM 8120 O O . GLN C 1 97 ? -33.540 39.342 52.541 1.00 40.92 97 GLN C O 1
ATOM 8126 N N . VAL C 1 98 ? -32.624 37.655 53.768 1.00 37.32 98 VAL C N 1
ATOM 8127 C CA . VAL C 1 98 ? -31.848 38.543 54.678 1.00 34.95 98 VAL C CA 1
ATOM 8128 C C . VAL C 1 98 ? -30.753 39.199 53.852 1.00 37.40 98 VAL C C 1
ATOM 8129 O O . VAL C 1 98 ? -30.584 40.417 53.978 1.00 35.87 98 VAL C O 1
ATOM 8133 N N . VAL C 1 99 ? -30.038 38.400 53.058 1.00 33.80 99 VAL C N 1
ATOM 8134 C CA . VAL C 1 99 ? -28.971 38.873 52.128 1.00 41.35 99 VAL C CA 1
ATOM 8135 C C . VAL C 1 99 ? -29.530 39.985 51.221 1.00 39.30 99 VAL C C 1
ATOM 8136 O O . VAL C 1 99 ? -28.905 41.057 51.128 1.00 43.09 99 VAL C O 1
ATOM 8140 N N . ASP C 1 100 ? -30.678 39.741 50.596 1.00 41.67 100 ASP C N 1
ATOM 8141 C CA . ASP C 1 100 ? -31.326 40.681 49.639 1.00 43.62 100 ASP C CA 1
ATOM 8142 C C . ASP C 1 100 ? -31.715 41.965 50.385 1.00 46.22 100 ASP C C 1
ATOM 8143 O O . ASP C 1 100 ? -31.389 43.051 49.884 1.00 45.59 100 ASP C O 1
ATOM 8148 N N . ALA C 1 101 ? -32.320 41.857 51.569 1.00 38.80 101 ALA C N 1
ATOM 8149 C CA . ALA C 1 101 ? -32.682 43.015 52.416 1.00 40.75 101 ALA C CA 1
ATOM 8150 C C . ALA C 1 101 ? -31.442 43.795 52.861 1.00 39.68 101 ALA C C 1
ATOM 8151 O O . ALA C 1 101 ? -31.538 45.033 52.924 1.00 41.32 101 ALA C O 1
ATOM 8153 N N . LEU C 1 102 ? -30.309 43.143 53.138 1.00 40.62 102 LEU C N 1
ATOM 8154 C CA . LEU C 1 102 ? -29.099 43.842 53.662 1.00 42.68 102 LEU C CA 1
ATOM 8155 C C . LEU C 1 102 ? -28.328 44.550 52.539 1.00 45.53 102 LEU C C 1
ATOM 8156 O O . LEU C 1 102 ? -27.520 45.423 52.873 1.00 43.83 102 LEU C O 1
ATOM 8161 N N . ARG C 1 103 ? -28.490 44.127 51.287 1.00 43.09 103 ARG C N 1
ATOM 8162 C CA . ARG C 1 103 ? -27.737 44.654 50.123 1.00 50.80 103 ARG C CA 1
ATOM 8163 C C . ARG C 1 103 ? -27.774 46.184 50.123 1.00 45.85 103 ARG C C 1
ATOM 8164 O O . ARG C 1 103 ? -26.731 46.812 50.160 1.00 43.88 103 ARG C O 1
ATOM 8172 N N . PRO C 1 104 ? -28.947 46.847 50.129 1.00 48.47 104 PRO C N 1
ATOM 8173 C CA . PRO C 1 104 ? -28.991 48.310 50.106 1.00 52.63 104 PRO C CA 1
ATOM 8174 C C . PRO C 1 104 ? -28.447 48.984 51.376 1.00 56.57 104 PRO C C 1
ATOM 8175 O O . PRO C 1 104 ? -28.148 50.139 51.310 1.00 56.70 104 PRO C O 1
ATOM 8179 N N . HIS C 1 105 ? -28.306 48.253 52.481 1.00 53.12 105 HIS C N 1
ATOM 8180 C CA . HIS C 1 105 ? -27.677 48.755 53.726 1.00 50.40 105 HIS C CA 1
ATOM 8181 C C . HIS C 1 105 ? -26.168 48.528 53.723 1.00 44.92 105 HIS C C 1
ATOM 8182 O O . HIS C 1 105 ? -25.561 48.876 54.726 1.00 53.00 105 HIS C O 1
ATOM 8189 N N . GLY C 1 106 ? -25.587 47.937 52.680 1.00 44.35 106 GLY C N 1
ATOM 8190 C CA . GLY C 1 106 ? -24.133 47.684 52.617 1.00 42.28 106 GLY C CA 1
ATOM 8191 C C . GLY C 1 106 ? -23.674 46.641 53.635 1.00 46.07 106 GLY C C 1
ATOM 8192 O O . GLY C 1 106 ? -22.479 46.652 54.007 1.00 41.25 106 GLY C O 1
ATOM 8193 N N . LEU C 1 107 ? -24.558 45.721 54.035 1.00 44.39 107 LEU C N 1
ATOM 8194 C CA . LEU C 1 107 ? -24.245 44.694 55.067 1.00 42.50 107 LEU C CA 1
ATOM 8195 C C . LEU C 1 107 ? -24.407 43.278 54.502 1.00 41.61 107 LEU C C 1
ATOM 8196 O O . LEU C 1 107 ? -25.123 43.095 53.506 1.00 38.93 107 LEU C O 1
ATOM 8201 N N . THR C 1 108 ? -23.735 42.315 55.141 1.00 44.08 108 THR C N 1
ATOM 8202 C CA . THR C 1 108 ? -23.880 40.870 54.843 1.00 38.77 108 THR C CA 1
ATOM 8203 C C . THR C 1 108 ? -23.707 40.065 56.136 1.00 39.01 108 THR C C 1
ATOM 8204 O O . THR C 1 108 ? -23.384 40.656 57.181 1.00 33.39 108 THR C O 1
ATOM 8208 N N . LEU C 1 109 ? -23.910 38.752 56.061 1.00 39.93 109 LEU C N 1
ATOM 8209 C CA . LEU C 1 109 ? -23.704 37.856 57.221 1.00 37.57 109 LEU C CA 1
ATOM 8210 C C . LEU C 1 109 ? -22.211 37.588 57.342 1.00 36.31 109 LEU C C 1
ATOM 8211 O O . LEU C 1 109 ? -21.503 37.635 56.317 1.00 39.01 109 LEU C O 1
ATOM 8216 N N . GLN C 1 110 ? -21.762 37.316 58.553 1.00 35.04 110 GLN C N 1
ATOM 8217 C CA . GLN C 1 110 ? -20.338 37.005 58.826 1.00 36.79 110 GLN C CA 1
ATOM 8218 C C . GLN C 1 110 ? -19.983 35.718 58.076 1.00 36.19 110 GLN C C 1
ATOM 8219 O O . GLN C 1 110 ? -18.826 35.548 57.647 1.00 33.68 110 GLN C O 1
ATOM 8225 N N . ASN C 1 111 ? -20.945 34.810 57.936 1.00 34.70 111 ASN C N 1
ATOM 8226 C CA . ASN C 1 111 ? -20.682 33.534 57.223 1.00 34.82 111 ASN C CA 1
ATOM 8227 C C . ASN C 1 111 ? -22.006 32.908 56.797 1.00 34.31 111 ASN C C 1
ATOM 8228 O O . ASN C 1 111 ? -23.062 33.345 57.279 1.00 34.36 111 ASN C O 1
ATOM 8233 N N . PHE C 1 112 ? -21.901 31.923 55.921 1.00 34.49 112 PHE C N 1
ATOM 8234 C CA . PHE C 1 112 ? -23.018 31.223 55.245 1.00 36.80 112 PHE C CA 1
ATOM 8235 C C . PHE C 1 112 ? -22.779 29.721 55.381 1.00 37.76 112 PHE C C 1
ATOM 8236 O O . PHE C 1 112 ? -21.620 29.277 55.574 1.00 41.43 112 PHE C O 1
ATOM 8244 N N . ALA C 1 113 ? -23.851 28.957 55.308 1.00 34.49 113 ALA C N 1
ATOM 8245 C CA . ALA C 1 113 ? -23.814 27.492 55.444 1.00 40.68 113 ALA C CA 1
ATOM 8246 C C . ALA C 1 113 ? -24.341 26.880 54.157 1.00 42.41 113 ALA C C 1
ATOM 8247 O O . ALA C 1 113 ? -25.414 26.242 54.277 1.00 37.23 113 ALA C O 1
ATOM 8249 N N . SER C 1 114 ? -23.656 27.118 53.021 1.00 36.05 114 SER C N 1
ATOM 8250 C CA . SER C 1 114 ? -23.977 26.613 51.651 1.00 41.75 114 SER C CA 1
ATOM 8251 C C . SER C 1 114 ? -25.358 27.262 51.545 1.00 44.25 114 SER C C 1
ATOM 8252 O O . SER C 1 114 ? -25.452 28.506 51.589 1.00 43.70 114 SER C O 1
ATOM 8255 N N . ILE C 1 115 ? -26.406 26.458 51.450 1.00 39.13 115 ILE C N 1
ATOM 8256 C CA . ILE C 1 115 ? -27.718 26.956 50.967 1.00 38.56 115 ILE C CA 1
ATOM 8257 C C . ILE C 1 115 ? -28.424 28.164 51.585 1.00 38.90 115 ILE C C 1
ATOM 8258 O O . ILE C 1 115 ? -28.544 28.265 52.811 1.00 48.68 115 ILE C O 1
ATOM 8263 N N . SER C 1 116 ? -28.891 29.051 50.727 1.00 36.58 116 SER C N 1
ATOM 8264 C CA . SER C 1 116 ? -29.519 30.334 51.118 1.00 42.66 116 SER C CA 1
ATOM 8265 C C . SER C 1 116 ? -31.011 30.114 51.387 1.00 37.52 116 SER C C 1
ATOM 8266 O O . SER C 1 116 ? -31.652 31.062 51.824 1.00 43.59 116 SER C O 1
ATOM 8269 N N . GLU C 1 117 ? -31.552 28.916 51.130 1.00 40.92 117 GLU C N 1
ATOM 8270 C CA . GLU C 1 117 ? -33.010 28.646 51.216 1.00 40.14 117 GLU C CA 1
ATOM 8271 C C . GLU C 1 117 ? -33.393 28.187 52.632 1.00 38.11 117 GLU C C 1
ATOM 8272 O O . GLU C 1 117 ? -34.598 28.054 52.922 1.00 34.22 117 GLU C O 1
ATOM 8278 N N . GLN C 1 118 ? -32.421 27.991 53.514 1.00 33.73 118 GLN C N 1
ATOM 8279 C CA . GLN C 1 118 ? -32.723 27.668 54.932 1.00 35.52 118 GLN C CA 1
ATOM 8280 C C . GLN C 1 118 ? -33.202 28.937 55.659 1.00 32.21 118 GLN C C 1
ATOM 8281 O O . GLN C 1 118 ? -32.840 30.039 55.256 1.00 35.42 118 GLN C O 1
ATOM 8287 N N . GLN C 1 119 ? -34.006 28.778 56.695 1.00 29.13 119 GLN C N 1
ATOM 8288 C CA . GLN C 1 119 ? -34.524 29.923 57.481 1.00 28.95 119 GLN C CA 1
ATOM 8289 C C . GLN C 1 119 ? -33.546 30.275 58.603 1.00 31.03 119 GLN C C 1
ATOM 8290 O O . GLN C 1 119 ? -32.781 29.390 59.037 1.00 32.16 119 GLN C O 1
ATOM 8296 N N . ILE C 1 120 ? -33.573 31.526 59.057 1.00 30.00 120 ILE C N 1
ATOM 8297 C CA . ILE C 1 120 ? -32.722 32.030 60.175 1.00 31.50 120 ILE C CA 1
ATOM 8298 C C . ILE C 1 120 ? -32.922 31.148 61.418 1.00 30.50 120 ILE C C 1
ATOM 8299 O O . ILE C 1 120 ? -31.921 30.756 62.015 1.00 31.37 120 ILE C O 1
ATOM 8304 N N . GLY C 1 121 ? -34.152 30.772 61.766 1.00 30.75 121 GLY C N 1
ATOM 8305 C CA . GLY C 1 121 ? -34.398 29.891 62.926 1.00 29.02 121 GLY C CA 1
ATOM 8306 C C . GLY C 1 121 ? -33.690 28.567 62.794 1.00 30.69 121 GLY C C 1
ATOM 8307 O O . GLY C 1 121 ? -33.016 28.155 63.770 1.00 32.71 121 GLY C O 1
ATOM 8308 N N . GLY C 1 122 ? -33.855 27.907 61.640 1.00 31.73 122 GLY C N 1
ATOM 8309 C CA . GLY C 1 122 ? -33.239 26.601 61.350 1.00 30.27 122 GLY C CA 1
ATOM 8310 C C . GLY C 1 122 ? -31.723 26.698 61.343 1.00 32.15 122 GLY C C 1
ATOM 8311 O O . GLY C 1 122 ? -31.070 25.749 61.780 1.00 33.46 122 GLY C O 1
ATOM 8312 N N . PHE C 1 123 ? -31.206 27.825 60.858 1.00 34.46 123 PHE C N 1
ATOM 8313 C CA . PHE C 1 123 ? -29.761 28.154 60.679 1.00 36.70 123 PHE C CA 1
ATOM 8314 C C . PHE C 1 123 ? -29.088 28.202 62.063 1.00 34.94 123 PHE C C 1
ATOM 8315 O O . PHE C 1 123 ? -28.058 27.525 62.281 1.00 30.19 123 PHE C O 1
ATOM 8323 N N . ILE C 1 124 ? -29.667 28.956 63.007 1.00 30.80 124 ILE C N 1
ATOM 8324 C CA . ILE C 1 124 ? -29.050 29.160 64.346 1.00 29.37 124 ILE C CA 1
ATOM 8325 C C . ILE C 1 124 ? -29.349 27.949 65.238 1.00 28.00 124 ILE C C 1
ATOM 8326 O O . ILE C 1 124 ? -28.452 27.576 66.041 1.00 29.99 124 ILE C O 1
ATOM 8331 N N . GLN C 1 125 ? -30.506 27.306 65.107 1.00 29.41 125 GLN C N 1
ATOM 8332 C CA . GLN C 1 125 ? -30.967 26.334 66.149 1.00 30.75 125 GLN C CA 1
ATOM 8333 C C . GLN C 1 125 ? -30.137 25.059 66.102 1.00 30.94 125 GLN C C 1
ATOM 8334 O O . GLN C 1 125 ? -30.134 24.322 67.113 1.00 30.76 125 GLN C O 1
ATOM 8340 N N . VAL C 1 126 ? -29.441 24.822 64.992 1.00 29.48 126 VAL C N 1
ATOM 8341 C CA . VAL C 1 126 ? -28.563 23.622 64.833 1.00 30.76 126 VAL C CA 1
ATOM 8342 C C . VAL C 1 126 ? -27.095 24.032 64.982 1.00 29.98 126 VAL C C 1
ATOM 8343 O O . VAL C 1 126 ? -26.232 23.141 64.966 1.00 31.60 126 VAL C O 1
ATOM 8347 N N . GLY C 1 127 ? -26.801 25.320 65.064 1.00 30.99 127 GLY C N 1
ATOM 8348 C CA . GLY C 1 127 ? -25.402 25.756 65.137 1.00 33.12 127 GLY C CA 1
ATOM 8349 C C . GLY C 1 127 ? -24.658 25.575 63.813 1.00 33.37 127 GLY C C 1
ATOM 8350 O O . GLY C 1 127 ? -23.495 25.110 63.831 1.00 31.38 127 GLY C O 1
ATOM 8351 N N . ALA C 1 128 ? -25.281 25.962 62.701 1.00 31.66 128 ALA C N 1
ATOM 8352 C CA . ALA C 1 128 ? -24.738 25.786 61.336 1.00 32.49 128 ALA C CA 1
ATOM 8353 C C . ALA C 1 128 ? -23.482 26.646 61.199 1.00 29.54 128 ALA C C 1
ATOM 8354 O O . ALA C 1 128 ? -23.239 27.534 62.043 1.00 29.35 128 ALA C O 1
ATOM 8356 N N . HIS C 1 129 ? -22.680 26.343 60.208 1.00 28.34 129 HIS C N 1
ATOM 8357 C CA . HIS C 1 129 ? -21.349 26.978 60.046 1.00 30.55 129 HIS C CA 1
ATOM 8358 C C . HIS C 1 129 ? -20.954 27.007 58.577 1.00 29.87 129 HIS C C 1
ATOM 8359 O O . HIS C 1 129 ? -21.440 26.168 57.764 1.00 27.55 129 HIS C O 1
ATOM 8366 N N . GLY C 1 130 ? -20.046 27.922 58.270 1.00 31.60 130 GLY C N 1
ATOM 8367 C CA . GLY C 1 130 ? -19.250 27.890 57.039 1.00 31.98 130 GLY C CA 1
ATOM 8368 C C . GLY C 1 130 ? -17.814 27.522 57.327 1.00 33.49 130 GLY C C 1
ATOM 8369 O O . GLY C 1 130 ? -17.557 26.628 58.185 1.00 32.14 130 GLY C O 1
ATOM 8370 N N . THR C 1 131 ? -16.894 28.178 56.622 1.00 30.25 131 THR C N 1
ATOM 8371 C CA . THR C 1 131 ? -15.445 27.959 56.835 1.00 33.27 131 THR C CA 1
ATOM 8372 C C . THR C 1 131 ? -14.790 29.285 57.211 1.00 32.71 131 THR C C 1
ATOM 8373 O O . THR C 1 131 ? -15.381 30.324 56.927 1.00 34.68 131 THR C O 1
ATOM 8377 N N . GLY C 1 132 ? -13.602 29.227 57.802 1.00 33.05 132 GLY C N 1
ATOM 8378 C CA . GLY C 1 132 ? -12.961 30.436 58.336 1.00 33.67 132 GLY C CA 1
ATOM 8379 C C . GLY C 1 132 ? -12.502 30.158 59.749 1.00 33.70 132 GLY C C 1
ATOM 8380 O O . GLY C 1 132 ? -13.356 30.093 60.627 1.00 32.14 132 GLY C O 1
ATOM 8381 N N . ALA C 1 133 ? -11.199 29.999 59.957 1.00 35.10 133 ALA C N 1
ATOM 8382 C CA . ALA C 1 133 ? -10.668 29.613 61.282 1.00 35.70 133 ALA C CA 1
ATOM 8383 C C . ALA C 1 133 ? -10.933 30.682 62.351 1.00 35.47 133 ALA C C 1
ATOM 8384 O O . ALA C 1 133 ? -10.965 30.326 63.527 1.00 35.97 133 ALA C O 1
ATOM 8386 N N . ARG C 1 134 ? -11.119 31.930 61.943 1.00 31.85 134 ARG C N 1
ATOM 8387 C CA . ARG C 1 134 ? -11.350 33.028 62.905 1.00 37.30 134 ARG C CA 1
ATOM 8388 C C . ARG C 1 134 ? -12.835 33.373 62.924 1.00 40.02 134 ARG C C 1
ATOM 8389 O O . ARG C 1 134 ? -13.201 34.362 63.566 1.00 37.72 134 ARG C O 1
ATOM 8397 N N . ILE C 1 135 ? -13.645 32.572 62.239 1.00 35.95 135 ILE C N 1
ATOM 8398 C CA . ILE C 1 135 ? -15.102 32.867 62.139 1.00 35.98 135 ILE C CA 1
ATOM 8399 C C . ILE C 1 135 ? -15.880 31.767 62.861 1.00 33.82 135 ILE C C 1
ATOM 8400 O O . ILE C 1 135 ? -15.736 30.606 62.504 1.00 31.63 135 ILE C O 1
ATOM 8405 N N . PRO C 1 136 ? -16.682 32.120 63.881 1.00 31.72 136 PRO C N 1
ATOM 8406 C CA . PRO C 1 136 ? -17.418 31.128 64.638 1.00 31.83 136 PRO C CA 1
ATOM 8407 C C . PRO C 1 136 ? -18.623 30.552 63.895 1.00 30.32 136 PRO C C 1
ATOM 8408 O O . PRO C 1 136 ? -18.990 31.071 62.872 1.00 35.19 136 PRO C O 1
ATOM 8412 N N . PRO C 1 137 ? -19.253 29.473 64.393 1.00 29.32 137 PRO C N 1
ATOM 8413 C CA . PRO C 1 137 ? -20.505 29.018 63.815 1.00 30.49 137 PRO C CA 1
ATOM 8414 C C . PRO C 1 137 ? -21.550 30.144 63.916 1.00 32.26 137 PRO C C 1
ATOM 8415 O O . PRO C 1 137 ? -21.398 31.017 64.727 1.00 30.25 137 PRO C O 1
ATOM 8419 N N . VAL C 1 138 ? -22.620 30.066 63.137 1.00 34.13 138 VAL C N 1
ATOM 8420 C CA . VAL C 1 138 ? -23.598 31.188 63.022 1.00 35.57 138 VAL C CA 1
ATOM 8421 C C . VAL C 1 138 ? -24.399 31.482 64.293 1.00 33.02 138 VAL C C 1
ATOM 8422 O O . VAL C 1 138 ? -24.922 32.586 64.390 1.00 33.66 138 VAL C O 1
ATOM 8426 N N . ASP C 1 139 ? -24.497 30.535 65.220 1.00 35.01 139 ASP C N 1
ATOM 8427 C CA . ASP C 1 139 ? -25.188 30.784 66.509 1.00 34.02 139 ASP C CA 1
ATOM 8428 C C . ASP C 1 139 ? -24.482 31.927 67.241 1.00 42.84 139 ASP C C 1
ATOM 8429 O O . ASP C 1 139 ? -25.145 32.644 67.983 1.00 38.59 139 ASP C O 1
ATOM 8434 N N . GLU C 1 140 ? -23.184 32.092 67.006 1.00 40.79 140 GLU C N 1
ATOM 8435 C CA . GLU C 1 140 ? -22.415 33.185 67.642 1.00 39.00 140 GLU C CA 1
ATOM 8436 C C . GLU C 1 140 ? -22.641 34.529 66.951 1.00 40.31 140 GLU C C 1
ATOM 8437 O O . GLU C 1 140 ? -22.169 35.530 67.493 1.00 44.43 140 GLU C O 1
ATOM 8443 N N . GLN C 1 141 ? -23.324 34.562 65.813 1.00 36.87 141 GLN C N 1
ATOM 8444 C CA . GLN C 1 141 ? -23.672 35.863 65.190 1.00 34.77 141 GLN C CA 1
ATOM 8445 C C . GLN C 1 141 ? -24.852 36.474 65.949 1.00 33.72 141 GLN C C 1
ATOM 8446 O O . GLN C 1 141 ? -25.078 37.661 65.794 1.00 37.90 141 GLN C O 1
ATOM 8452 N N . VAL C 1 142 ? -25.583 35.668 66.716 1.00 32.97 142 VAL C N 1
ATOM 8453 C CA . VAL C 1 142 ? -26.788 36.145 67.453 1.00 33.91 142 VAL C CA 1
ATOM 8454 C C . VAL C 1 142 ? -26.395 37.041 68.631 1.00 33.45 142 VAL C C 1
ATOM 8455 O O . VAL C 1 142 ? -25.664 36.574 69.502 1.00 33.94 142 VAL C O 1
ATOM 8459 N N . VAL C 1 143 ? -26.882 38.277 68.633 1.00 36.24 143 VAL C N 1
ATOM 8460 C CA . VAL C 1 143 ? -26.625 39.248 69.734 1.00 39.56 143 VAL C CA 1
ATOM 8461 C C . VAL C 1 143 ? -27.842 39.219 70.668 1.00 41.40 143 VAL C C 1
ATOM 8462 O O . VAL C 1 143 ? -27.662 39.295 71.887 1.00 35.89 143 VAL C O 1
ATOM 8466 N N . SER C 1 144 ? -29.034 39.071 70.094 1.00 37.85 144 SER C N 1
ATOM 8467 C CA . SER C 1 144 ? -30.284 39.066 70.888 1.00 38.77 144 SER C CA 1
ATOM 8468 C C . SER C 1 144 ? -31.342 38.232 70.170 1.00 38.77 144 SER C C 1
ATOM 8469 O O . SER C 1 144 ? -31.180 37.976 68.976 1.00 35.06 144 SER C O 1
ATOM 8472 N N . MET C 1 145 ? -32.386 37.849 70.896 1.00 38.11 145 MET C N 1
ATOM 8473 C CA . MET C 1 145 ? -33.462 37.031 70.300 1.00 37.11 145 MET C CA 1
ATOM 8474 C C . MET C 1 145 ? -34.745 37.144 71.108 1.00 36.71 145 MET C C 1
ATOM 8475 O O . MET C 1 145 ? -34.687 37.617 72.243 1.00 37.52 145 MET C O 1
ATOM 8480 N N . LYS C 1 146 ? -35.855 36.745 70.504 1.00 36.00 146 LYS C N 1
ATOM 8481 C CA . LYS C 1 146 ? -37.144 36.685 71.213 1.00 35.04 146 LYS C CA 1
ATOM 8482 C C . LYS C 1 146 ? -37.619 35.250 71.025 1.00 38.27 146 LYS C C 1
ATOM 8483 O O . LYS C 1 146 ? -37.468 34.728 69.920 1.00 34.43 146 LYS C O 1
ATOM 8489 N N . LEU C 1 147 ? -38.157 34.651 72.073 1.00 35.44 147 LEU C N 1
ATOM 8490 C CA . LEU C 1 147 ? -38.506 33.220 72.032 1.00 42.53 147 LEU C CA 1
ATOM 8491 C C . LEU C 1 147 ? -39.882 33.038 72.677 1.00 39.35 147 LEU C C 1
ATOM 8492 O O . LEU C 1 147 ? -40.050 33.512 73.798 1.00 38.24 147 LEU C O 1
ATOM 8497 N N . VAL C 1 148 ? -40.821 32.398 71.984 1.00 37.17 148 VAL C N 1
ATOM 8498 C CA . VAL C 1 148 ? -42.133 32.071 72.604 1.00 35.36 148 VAL C CA 1
ATOM 8499 C C . VAL C 1 148 ? -41.987 30.730 73.319 1.00 35.45 148 VAL C C 1
ATOM 8500 O O . VAL C 1 148 ? -41.767 29.727 72.646 1.00 35.71 148 VAL C O 1
ATOM 8504 N N . THR C 1 149 ? -42.124 30.742 74.637 1.00 34.07 149 THR C N 1
ATOM 8505 C CA . THR C 1 149 ? -41.936 29.518 75.446 1.00 35.96 149 THR C CA 1
ATOM 8506 C C . THR C 1 149 ? -43.279 28.998 75.940 1.00 40.30 149 THR C C 1
ATOM 8507 O O . THR C 1 149 ? -44.120 29.809 76.306 1.00 36.01 149 THR C O 1
ATOM 8511 N N . PRO C 1 150 ? -43.506 27.673 75.932 1.00 35.57 150 PRO C N 1
ATOM 8512 C CA . PRO C 1 150 ? -44.725 27.120 76.505 1.00 36.90 150 PRO C CA 1
ATOM 8513 C C . PRO C 1 150 ? -44.999 27.556 77.955 1.00 39.65 150 PRO C C 1
ATOM 8514 O O . PRO C 1 150 ? -46.125 27.835 78.251 1.00 38.83 150 PRO C O 1
ATOM 8518 N N . ALA C 1 151 ? -43.969 27.660 78.793 1.00 37.05 151 ALA C N 1
ATOM 8519 C CA . ALA C 1 151 ? -44.175 27.958 80.231 1.00 39.26 151 ALA C CA 1
ATOM 8520 C C . ALA C 1 151 ? -44.195 29.449 80.574 1.00 41.06 151 ALA C C 1
ATOM 8521 O O . ALA C 1 151 ? -44.856 29.791 81.558 1.00 39.78 151 ALA C O 1
ATOM 8523 N N . LYS C 1 152 ? -43.482 30.292 79.832 1.00 37.48 152 LYS C N 1
ATOM 8524 C CA . LYS C 1 152 ? -43.362 31.712 80.247 1.00 41.30 152 LYS C CA 1
ATOM 8525 C C . LYS C 1 152 ? -43.773 32.690 79.148 1.00 41.23 152 LYS C C 1
ATOM 8526 O O . LYS C 1 152 ? -43.578 33.888 79.346 1.00 46.30 152 LYS C O 1
ATOM 8532 N N . GLY C 1 153 ? -44.308 32.199 78.039 1.00 40.42 153 GLY C N 1
ATOM 8533 C CA . GLY C 1 153 ? -44.642 33.092 76.920 1.00 42.98 153 GLY C CA 1
ATOM 8534 C C . GLY C 1 153 ? -43.416 33.686 76.252 1.00 39.83 153 GLY C C 1
ATOM 8535 O O . GLY C 1 153 ? -42.358 33.071 76.303 1.00 41.18 153 GLY C O 1
ATOM 8536 N N . THR C 1 154 ? -43.561 34.868 75.669 1.00 42.98 154 THR C N 1
ATOM 8537 C CA . THR C 1 154 ? -42.448 35.492 74.918 1.00 43.00 154 THR C CA 1
ATOM 8538 C C . THR C 1 154 ? -41.402 36.074 75.867 1.00 43.00 154 THR C C 1
ATOM 8539 O O . THR C 1 154 ? -41.756 36.932 76.684 1.00 48.09 154 THR C O 1
ATOM 8543 N N . ILE C 1 155 ? -40.157 35.636 75.725 1.00 39.29 155 ILE C N 1
ATOM 8544 C CA . ILE C 1 155 ? -39.048 36.135 76.581 1.00 41.23 155 ILE C CA 1
ATOM 8545 C C . ILE C 1 155 ? -37.945 36.718 75.687 1.00 43.23 155 ILE C C 1
ATOM 8546 O O . ILE C 1 155 ? -37.757 36.214 74.577 1.00 40.30 155 ILE C O 1
ATOM 8551 N N . GLU C 1 156 ? -37.262 37.759 76.158 1.00 38.95 156 GLU C N 1
ATOM 8552 C CA . GLU C 1 156 ? -36.143 38.357 75.398 1.00 44.49 156 GLU C CA 1
ATOM 8553 C C . GLU C 1 156 ? -34.831 37.857 75.988 1.00 42.45 156 GLU C C 1
ATOM 8554 O O . GLU C 1 156 ? -34.698 37.874 77.210 1.00 39.06 156 GLU C O 1
ATOM 8560 N N . LEU C 1 157 ? -33.918 37.421 75.132 1.00 40.56 157 LEU C N 1
ATOM 8561 C CA . LEU C 1 157 ? -32.638 36.855 75.612 1.00 38.37 157 LEU C CA 1
ATOM 8562 C C . LEU C 1 157 ? -31.497 37.579 74.912 1.00 37.31 157 LEU C C 1
ATOM 8563 O O . LEU C 1 157 ? -31.665 37.912 73.750 1.00 37.73 157 LEU C O 1
ATOM 8568 N N . SER C 1 158 ? -30.400 37.798 75.622 1.00 35.41 158 SER C N 1
ATOM 8569 C CA . SER C 1 158 ? -29.233 38.517 75.066 1.00 38.17 158 SER C CA 1
ATOM 8570 C C . SER C 1 158 ? -28.048 38.286 76.001 1.00 38.62 158 SER C C 1
ATOM 8571 O O . SER C 1 158 ? -28.218 37.592 76.995 1.00 37.89 158 SER C O 1
ATOM 8574 N N . GLU C 1 159 ? -26.899 38.877 75.697 1.00 41.55 159 GLU C N 1
ATOM 8575 C CA . GLU C 1 159 ? -25.745 38.769 76.619 1.00 48.20 159 GLU C CA 1
ATOM 8576 C C . GLU C 1 159 ? -26.040 39.574 77.884 1.00 53.90 159 GLU C C 1
ATOM 8577 O O . GLU C 1 159 ? -25.385 39.328 78.899 1.00 55.95 159 GLU C O 1
ATOM 8583 N N . GLU C 1 160 ? -27.001 40.493 77.814 1.00 54.33 160 GLU C N 1
ATOM 8584 C CA . GLU C 1 160 ? -27.338 41.355 78.969 1.00 52.64 160 GLU C CA 1
ATOM 8585 C C . GLU C 1 160 ? -28.645 40.884 79.609 1.00 52.75 160 GLU C C 1
ATOM 8586 O O . GLU C 1 160 ? -28.931 41.340 80.714 1.00 60.54 160 GLU C O 1
ATOM 8592 N N . LYS C 1 161 ? -29.401 40.013 78.940 1.00 49.54 161 LYS C N 1
ATOM 8593 C CA . LYS C 1 161 ? -30.673 39.474 79.489 1.00 43.83 161 LYS C CA 1
ATOM 8594 C C . LYS C 1 161 ? -30.591 37.953 79.556 1.00 40.85 161 LYS C C 1
ATOM 8595 O O . LYS C 1 161 ? -30.857 37.325 78.537 1.00 38.86 161 LYS C O 1
ATOM 8601 N N . ASP C 1 162 ? -30.310 37.407 80.735 1.00 39.02 162 ASP C N 1
ATOM 8602 C CA . ASP C 1 162 ? -30.097 35.947 80.924 1.00 37.00 162 ASP C CA 1
ATOM 8603 C C . ASP C 1 162 ? -29.142 35.372 79.878 1.00 40.25 162 ASP C C 1
ATOM 8604 O O . ASP C 1 162 ? -29.569 34.527 79.095 1.00 38.22 162 ASP C O 1
ATOM 8609 N N . PRO C 1 163 ? -27.846 35.728 79.924 1.00 41.79 163 PRO C N 1
ATOM 8610 C CA . PRO C 1 163 ? -26.869 35.200 78.984 1.00 41.35 163 PRO C CA 1
ATOM 8611 C C . PRO C 1 163 ? -26.801 33.670 78.945 1.00 42.20 163 PRO C C 1
ATOM 8612 O O . PRO C 1 163 ? -26.589 33.133 77.906 1.00 41.16 163 PRO C O 1
ATOM 8616 N N . GLU C 1 164 ? -26.973 33.025 80.087 1.00 39.14 164 GLU C N 1
ATOM 8617 C CA . GLU C 1 164 ? -26.863 31.552 80.137 1.00 43.31 164 GLU C CA 1
ATOM 8618 C C . GLU C 1 164 ? -27.991 30.921 79.317 1.00 39.99 164 GLU C C 1
ATOM 8619 O O . GLU C 1 164 ? -27.695 30.060 78.486 1.00 39.32 164 GLU C O 1
ATOM 8625 N N . LEU C 1 165 ? -29.235 31.352 79.540 1.00 39.92 165 LEU C N 1
ATOM 8626 C CA . LEU C 1 165 ? -30.376 30.831 78.739 1.00 39.14 165 LEU C CA 1
ATOM 8627 C C . LEU C 1 165 ? -30.198 31.256 77.284 1.00 34.20 165 LEU C C 1
ATOM 8628 O O . LEU C 1 165 ? -30.438 30.442 76.426 1.00 34.04 165 LEU C O 1
ATOM 8633 N N . PHE C 1 166 ? -29.767 32.490 77.059 1.00 35.03 166 PHE C N 1
ATOM 8634 C CA . PHE C 1 166 ? -29.518 32.991 75.688 1.00 37.89 166 PHE C CA 1
ATOM 8635 C C . PHE C 1 166 ? -28.587 32.033 74.943 1.00 37.41 166 PHE C C 1
ATOM 8636 O O . PHE C 1 166 ? -28.947 31.581 73.867 1.00 36.90 166 PHE C O 1
ATOM 8644 N N . ARG C 1 167 ? -27.442 31.711 75.528 1.00 36.76 167 ARG C N 1
ATOM 8645 C CA . ARG C 1 167 ? -26.445 30.877 74.813 1.00 39.12 167 ARG C CA 1
ATOM 8646 C C . ARG C 1 167 ? -26.978 29.458 74.580 1.00 39.29 167 ARG C C 1
ATOM 8647 O O . ARG C 1 167 ? -26.591 28.852 73.591 1.00 40.56 167 ARG C O 1
ATOM 8655 N N . LEU C 1 168 ? -27.856 28.972 75.447 1.00 39.12 168 LEU C N 1
ATOM 8656 C CA . LEU C 1 168 ? -28.459 27.636 75.250 1.00 40.97 168 LEU C CA 1
ATOM 8657 C C . LEU C 1 168 ? -29.546 27.723 74.185 1.00 38.87 168 LEU C C 1
ATOM 8658 O O . LEU C 1 168 ? -29.495 26.938 73.250 1.00 42.46 168 LEU C O 1
ATOM 8663 N N . ALA C 1 169 ? -30.465 28.669 74.315 1.00 37.46 169 ALA C N 1
ATOM 8664 C CA . ALA C 1 169 ? -31.644 28.771 73.427 1.00 37.18 169 ALA C CA 1
ATOM 8665 C C . ALA C 1 169 ? -31.319 29.174 71.989 1.00 39.70 169 ALA C C 1
ATOM 8666 O O . ALA C 1 169 ? -32.047 28.741 71.107 1.00 38.36 169 ALA C O 1
ATOM 8668 N N . ARG C 1 170 ? -30.288 29.987 71.779 1.00 33.99 170 ARG C N 1
ATOM 8669 C CA . ARG C 1 170 ? -29.881 30.377 70.407 1.00 37.60 170 ARG C CA 1
ATOM 8670 C C . ARG C 1 170 ? -29.497 29.135 69.585 1.00 36.56 170 ARG C C 1
ATOM 8671 O O . ARG C 1 170 ? -29.688 29.174 68.380 1.00 35.16 170 ARG C O 1
ATOM 8679 N N . CYS C 1 171 ? -28.976 28.093 70.222 1.00 31.51 171 CYS C N 1
ATOM 8680 C CA . CYS C 1 171 ? -28.637 26.818 69.547 1.00 30.65 171 CYS C CA 1
ATOM 8681 C C . CYS C 1 171 ? -29.428 25.754 70.302 1.00 32.65 171 CYS C C 1
ATOM 8682 O O . CYS C 1 171 ? -28.812 24.838 70.838 1.00 32.92 171 CYS C O 1
ATOM 8685 N N . GLY C 1 172 ? -30.755 25.883 70.327 1.00 31.42 172 GLY C N 1
ATOM 8686 C CA . GLY C 1 172 ? -31.569 24.996 71.181 1.00 33.46 172 GLY C CA 1
ATOM 8687 C C . GLY C 1 172 ? -32.345 23.895 70.490 1.00 34.13 172 GLY C C 1
ATOM 8688 O O . GLY C 1 172 ? -33.249 23.378 71.135 1.00 35.14 172 GLY C O 1
ATOM 8689 N N . LEU C 1 173 ? -32.017 23.556 69.245 1.00 30.25 173 LEU C N 1
ATOM 8690 C CA . LEU C 1 173 ? -32.644 22.409 68.537 1.00 28.54 173 LEU C CA 1
ATOM 8691 C C . LEU C 1 173 ? -34.172 22.505 68.566 1.00 30.48 173 LEU C C 1
ATOM 8692 O O . LEU C 1 173 ? -34.810 21.460 68.535 1.00 29.71 173 LEU C O 1
ATOM 8697 N N . GLY C 1 174 ? -34.717 23.719 68.618 1.00 31.86 174 GLY C N 1
ATOM 8698 C CA . GLY C 1 174 ? -36.176 23.932 68.660 1.00 33.22 174 GLY C CA 1
ATOM 8699 C C . GLY C 1 174 ? -36.845 23.318 69.873 1.00 33.17 174 GLY C C 1
ATOM 8700 O O . GLY C 1 174 ? -38.054 23.114 69.813 1.00 34.14 174 GLY C O 1
ATOM 8701 N N . ALA C 1 175 ? -36.103 23.076 70.946 1.00 29.69 175 ALA C N 1
ATOM 8702 C CA . ALA C 1 175 ? -36.663 22.366 72.112 1.00 31.12 175 ALA C CA 1
ATOM 8703 C C . ALA C 1 175 ? -36.920 23.325 73.274 1.00 34.49 175 ALA C C 1
ATOM 8704 O O . ALA C 1 175 ? -37.530 22.900 74.243 1.00 31.28 175 ALA C O 1
ATOM 8706 N N . LEU C 1 176 ? -36.499 24.578 73.147 1.00 31.11 176 LEU C N 1
ATOM 8707 C CA . LEU C 1 176 ? -36.596 25.535 74.278 1.00 34.25 176 LEU C CA 1
ATOM 8708 C C . LEU C 1 176 ? -37.617 26.641 73.992 1.00 34.80 176 LEU C C 1
ATOM 8709 O O . LEU C 1 176 ? -37.928 27.393 74.910 1.00 33.91 176 LEU C O 1
ATOM 8714 N N . GLY C 1 177 ? -38.104 26.726 72.761 1.00 36.13 177 GLY C N 1
ATOM 8715 C CA . GLY C 1 177 ? -39.040 27.800 72.401 1.00 32.89 177 GLY C CA 1
ATOM 8716 C C . GLY C 1 177 ? -39.109 28.055 70.911 1.00 36.96 177 GLY C C 1
ATOM 8717 O O . GLY C 1 177 ? -38.227 27.579 70.192 1.00 35.85 177 GLY C O 1
ATOM 8718 N N . VAL C 1 178 ? -40.142 28.769 70.477 1.00 33.85 178 VAL C N 1
ATOM 8719 C CA . VAL C 1 178 ? -40.254 29.148 69.045 1.00 35.79 178 VAL C CA 1
ATOM 8720 C C . VAL C 1 178 ? -39.610 30.518 68.866 1.00 34.87 178 VAL C C 1
ATOM 8721 O O . VAL C 1 178 ? -40.170 31.499 69.342 1.00 35.22 178 VAL C O 1
ATOM 8725 N N . VAL C 1 179 ? -38.451 30.546 68.219 1.00 32.42 179 VAL C N 1
ATOM 8726 C CA . VAL C 1 179 ? -37.735 31.826 67.988 1.00 30.78 179 VAL C CA 1
ATOM 8727 C C . VAL C 1 179 ? -38.586 32.663 67.041 1.00 31.19 179 VAL C C 1
ATOM 8728 O O . VAL C 1 179 ? -38.960 32.146 66.006 1.00 31.19 179 VAL C O 1
ATOM 8732 N N . THR C 1 180 ? -38.862 33.902 67.415 1.00 32.34 180 THR C N 1
ATOM 8733 C CA . THR C 1 180 ? -39.702 34.795 66.591 1.00 30.92 180 THR C CA 1
ATOM 8734 C C . THR C 1 180 ? -38.832 35.860 65.936 1.00 34.14 180 THR C C 1
ATOM 8735 O O . THR C 1 180 ? -39.168 36.281 64.833 1.00 33.38 180 THR C O 1
ATOM 8739 N N . GLU C 1 181 ? -37.750 36.248 66.595 1.00 34.21 181 GLU C N 1
ATOM 8740 C CA . GLU C 1 181 ? -36.951 37.389 66.111 1.00 37.08 181 GLU C CA 1
ATOM 8741 C C . GLU C 1 181 ? -35.510 37.183 66.560 1.00 36.46 181 GLU C C 1
ATOM 8742 O O . GLU C 1 181 ? -35.319 36.639 67.638 1.00 34.16 181 GLU C O 1
ATOM 8748 N N . VAL C 1 182 ? -34.554 37.547 65.713 1.00 33.85 182 VAL C N 1
ATOM 8749 C CA . VAL C 1 182 ? -33.113 37.394 66.032 1.00 35.08 182 VAL C CA 1
ATOM 8750 C C . VAL C 1 182 ? -32.408 38.679 65.616 1.00 37.84 182 VAL C C 1
ATOM 8751 O O . VAL C 1 182 ? -32.776 39.230 64.581 1.00 37.31 182 VAL C O 1
ATOM 8755 N N . THR C 1 183 ? -31.471 39.157 66.426 1.00 39.82 183 THR C N 1
ATOM 8756 C CA . THR C 1 183 ? -30.631 40.297 66.007 1.00 35.92 183 THR C CA 1
ATOM 8757 C C . THR C 1 183 ? -29.253 39.706 65.724 1.00 36.70 183 THR C C 1
ATOM 8758 O O . THR C 1 183 ? -28.709 39.060 66.614 1.00 35.25 183 THR C O 1
ATOM 8762 N N . LEU C 1 184 ? -28.757 39.884 64.507 1.00 35.20 184 LEU C N 1
ATOM 8763 C CA . LEU C 1 184 ? -27.467 39.282 64.108 1.00 37.97 184 LEU C CA 1
ATOM 8764 C C . LEU C 1 184 ? -26.382 40.347 63.942 1.00 35.14 184 LEU C C 1
ATOM 8765 O O . LEU C 1 184 ? -26.700 41.428 63.452 1.00 38.75 184 LEU C O 1
ATOM 8770 N N . GLN C 1 185 ? -25.151 40.023 64.327 1.00 34.70 185 GLN C N 1
ATOM 8771 C CA . GLN C 1 185 ? -24.013 40.941 64.115 1.00 36.82 185 GLN C CA 1
ATOM 8772 C C . GLN C 1 185 ? -23.536 40.757 62.685 1.00 37.61 185 GLN C C 1
ATOM 8773 O O . GLN C 1 185 ? -22.925 39.735 62.391 1.00 35.93 185 GLN C O 1
ATOM 8779 N N . CYS C 1 186 ? -23.822 41.740 61.849 1.00 39.08 186 CYS C N 1
ATOM 8780 C CA . CYS C 1 186 ? -23.438 41.670 60.430 1.00 36.58 186 CYS C CA 1
ATOM 8781 C C . CYS C 1 186 ? -22.050 42.260 60.224 1.00 38.46 186 CYS C C 1
ATOM 8782 O O . CYS C 1 186 ? -21.507 42.830 61.167 1.00 41.14 186 CYS C O 1
ATOM 8785 N N . VAL C 1 187 ? -21.519 42.096 59.021 1.00 38.32 187 VAL C N 1
ATOM 8786 C CA . VAL C 1 187 ? -20.206 42.681 58.656 1.00 41.65 187 VAL C CA 1
ATOM 8787 C C . VAL C 1 187 ? -20.467 43.482 57.380 1.00 41.90 187 VAL C C 1
ATOM 8788 O O . VAL C 1 187 ? -21.518 43.285 56.767 1.00 38.43 187 VAL C O 1
ATOM 8792 N N . PRO C 1 188 ? -19.584 44.407 56.973 1.00 45.32 188 PRO C N 1
ATOM 8793 C CA . PRO C 1 188 ? -19.780 45.114 55.721 1.00 43.49 188 PRO C CA 1
ATOM 8794 C C . PRO C 1 188 ? -19.906 44.209 54.486 1.00 43.93 188 PRO C C 1
ATOM 8795 O O . PRO C 1 188 ? -19.163 43.277 54.379 1.00 40.86 188 PRO C O 1
ATOM 8799 N N . ARG C 1 189 ? -20.857 44.515 53.604 1.00 44.26 189 ARG C N 1
ATOM 8800 C CA . ARG C 1 189 ? -20.996 43.778 52.325 1.00 47.64 189 ARG C CA 1
ATOM 8801 C C . ARG C 1 189 ? -19.671 43.913 51.595 1.00 48.54 189 ARG C C 1
ATOM 8802 O O . ARG C 1 189 ? -19.153 45.031 51.529 1.00 53.87 189 ARG C O 1
ATOM 8810 N N . HIS C 1 190 ? -19.156 42.812 51.074 1.00 45.55 190 HIS C N 1
ATOM 8811 C CA . HIS C 1 190 ? -17.816 42.866 50.459 1.00 41.69 190 HIS C CA 1
ATOM 8812 C C . HIS C 1 190 ? -17.658 41.766 49.424 1.00 50.16 190 HIS C C 1
ATOM 8813 O O . HIS C 1 190 ? -18.389 40.773 49.481 1.00 46.39 190 HIS C O 1
ATOM 8820 N N . LYS C 1 191 ? -16.709 41.964 48.527 1.00 47.54 191 LYS C N 1
ATOM 8821 C CA . LYS C 1 191 ? -16.439 40.957 47.492 1.00 46.93 191 LYS C CA 1
ATOM 8822 C C . LYS C 1 191 ? -15.319 40.057 47.994 1.00 40.24 191 LYS C C 1
ATOM 8823 O O . LYS C 1 191 ? -14.478 40.531 48.755 1.00 41.13 191 LYS C O 1
ATOM 8829 N N . LEU C 1 192 ? -15.340 38.803 47.574 1.00 41.02 192 LEU C N 1
ATOM 8830 C CA . LEU C 1 192 ? -14.270 37.864 47.952 1.00 41.91 192 LEU C CA 1
ATOM 8831 C C . LEU C 1 192 ? -13.560 37.384 46.694 1.00 42.99 192 LEU C C 1
ATOM 8832 O O . LEU C 1 192 ? -14.231 37.222 45.671 1.00 41.14 192 LEU C O 1
ATOM 8837 N N . LEU C 1 193 ? -12.251 37.198 46.782 1.00 41.61 193 LEU C N 1
ATOM 8838 C CA . LEU C 1 193 ? -11.494 36.595 45.670 1.00 44.09 193 LEU C CA 1
ATOM 8839 C C . LEU C 1 193 ? -11.333 35.124 46.034 1.00 38.43 193 LEU C C 1
ATOM 8840 O O . LEU C 1 193 ? -10.717 34.843 47.057 1.00 39.31 193 LEU C O 1
ATOM 8845 N N . GLU C 1 194 ? -11.898 34.241 45.223 1.00 40.74 194 GLU C N 1
ATOM 8846 C CA . GLU C 1 194 ? -11.830 32.793 45.501 1.00 38.18 194 GLU C CA 1
ATOM 8847 C C . GLU C 1 194 ? -10.732 32.154 44.654 1.00 39.92 194 GLU C C 1
ATOM 8848 O O . GLU C 1 194 ? -10.810 32.259 43.442 1.00 43.45 194 GLU C O 1
ATOM 8854 N N . HIS C 1 195 ? -9.761 31.512 45.292 1.00 38.46 195 HIS C N 1
ATOM 8855 C CA . HIS C 1 195 ? -8.701 30.783 44.561 1.00 40.75 195 HIS C CA 1
ATOM 8856 C C . HIS C 1 195 ? -8.909 29.281 44.717 1.00 36.12 195 HIS C C 1
ATOM 8857 O O . HIS C 1 195 ? -8.857 28.801 45.838 1.00 37.18 195 HIS C O 1
ATOM 8864 N N . THR C 1 196 ? -9.120 28.591 43.605 1.00 38.65 196 THR C N 1
ATOM 8865 C CA . THR C 1 196 ? -9.234 27.119 43.630 1.00 38.52 196 THR C CA 1
ATOM 8866 C C . THR C 1 196 ? -7.926 26.554 43.076 1.00 38.83 196 THR C C 1
ATOM 8867 O O . THR C 1 196 ? -7.464 27.063 42.054 1.00 44.08 196 THR C O 1
ATOM 8871 N N . PHE C 1 197 ? -7.353 25.571 43.757 1.00 36.21 197 PHE C N 1
ATOM 8872 C CA . PHE C 1 197 ? -6.109 24.943 43.269 1.00 39.28 197 PHE C CA 1
ATOM 8873 C C . PHE C 1 197 ? -5.997 23.527 43.803 1.00 39.34 197 PHE C C 1
ATOM 8874 O O . PHE C 1 197 ? -6.634 23.218 44.796 1.00 39.90 197 PHE C O 1
ATOM 8882 N N . VAL C 1 198 ? -5.179 22.720 43.147 1.00 37.71 198 VAL C N 1
ATOM 8883 C CA . VAL C 1 198 ? -5.046 21.295 43.526 1.00 40.14 198 VAL C CA 1
ATOM 8884 C C . VAL C 1 198 ? -3.696 21.106 44.205 1.00 42.94 198 VAL C C 1
ATOM 8885 O O . VAL C 1 198 ? -2.751 21.819 43.841 1.00 40.45 198 VAL C O 1
ATOM 8889 N N . ALA C 1 199 ? -3.642 20.198 45.172 1.00 42.49 199 ALA C N 1
ATOM 8890 C CA . ALA C 1 199 ? -2.381 19.912 45.869 1.00 47.58 199 ALA C CA 1
ATOM 8891 C C . ALA C 1 199 ? -2.357 18.458 46.310 1.00 45.94 199 ALA C C 1
ATOM 8892 O O . ALA C 1 199 ? -3.405 17.820 46.270 1.00 46.69 199 ALA C O 1
ATOM 8894 N N . THR C 1 200 ? -1.181 17.967 46.678 1.00 45.76 200 THR C N 1
ATOM 8895 C CA . THR C 1 200 ? -1.055 16.602 47.230 1.00 46.75 200 THR C CA 1
ATOM 8896 C C . THR C 1 200 ? -1.134 16.733 48.752 1.00 43.38 200 THR C C 1
ATOM 8897 O O . THR C 1 200 ? -1.052 17.857 49.240 1.00 40.09 200 THR C O 1
ATOM 8901 N N . MET C 1 201 ? -1.239 15.617 49.467 1.00 48.82 201 MET C N 1
ATOM 8902 C CA . MET C 1 201 ? -1.257 15.660 50.949 1.00 52.37 201 MET C CA 1
ATOM 8903 C C . MET C 1 201 ? 0.037 16.304 51.435 1.00 56.76 201 MET C C 1
ATOM 8904 O O . MET C 1 201 ? -0.031 17.137 52.337 1.00 52.31 201 MET C O 1
ATOM 8909 N N . LYS C 1 202 ? 1.158 15.967 50.804 1.00 53.40 202 LYS C N 1
ATOM 8910 C CA . LYS C 1 202 ? 2.471 16.492 51.252 1.00 54.72 202 LYS C CA 1
ATOM 8911 C C . LYS C 1 202 ? 2.455 18.013 51.173 1.00 46.33 202 LYS C C 1
ATOM 8912 O O . LYS C 1 202 ? 2.816 18.656 52.157 1.00 48.69 202 LYS C O 1
ATOM 8918 N N . GLU C 1 203 ? 2.008 18.551 50.046 1.00 46.17 203 GLU C N 1
ATOM 8919 C CA . GLU C 1 203 ? 2.008 20.021 49.866 1.00 46.82 203 GLU C CA 1
ATOM 8920 C C . GLU C 1 203 ? 1.047 20.651 50.873 1.00 49.78 203 GLU C C 1
ATOM 8921 O O . GLU C 1 203 ? 1.383 21.699 51.433 1.00 46.29 203 GLU C O 1
ATOM 8927 N N . VAL C 1 204 ? -0.103 20.016 51.087 1.00 50.87 204 VAL C N 1
ATOM 8928 C CA . VAL C 1 204 ? -1.118 20.530 52.051 1.00 47.00 204 VAL C CA 1
ATOM 8929 C C . VAL C 1 204 ? -0.472 20.609 53.432 1.00 40.40 204 VAL C C 1
ATOM 8930 O O . VAL C 1 204 ? -0.499 21.684 54.009 1.00 42.75 204 VAL C O 1
ATOM 8934 N N . LYS C 1 205 ? 0.163 19.528 53.880 1.00 44.72 205 LYS C N 1
ATOM 8935 C CA . LYS C 1 205 ? 0.788 19.476 55.227 1.00 53.44 205 LYS C CA 1
ATOM 8936 C C . LYS C 1 205 ? 1.818 20.591 55.406 1.00 51.34 205 LYS C C 1
ATOM 8937 O O . LYS C 1 205 ? 1.884 21.142 56.506 1.00 54.60 205 LYS C O 1
ATOM 8943 N N . LYS C 1 206 ? 2.565 20.916 54.359 1.00 52.74 206 LYS C N 1
ATOM 8944 C CA . LYS C 1 206 ? 3.650 21.918 54.463 1.00 56.92 206 LYS C CA 1
ATOM 8945 C C . LYS C 1 206 ? 3.100 23.329 54.653 1.00 57.36 206 LYS C C 1
ATOM 8946 O O . LYS C 1 206 ? 3.640 24.042 55.503 1.00 51.01 206 LYS C O 1
ATOM 8952 N N . ASN C 1 207 ? 2.076 23.715 53.897 1.00 52.56 207 ASN C N 1
ATOM 8953 C CA . ASN C 1 207 ? 1.598 25.122 53.944 1.00 52.86 207 ASN C CA 1
ATOM 8954 C C . ASN C 1 207 ? 0.346 25.279 54.818 1.00 47.67 207 ASN C C 1
ATOM 8955 O O . ASN C 1 207 ? -0.084 26.419 54.984 1.00 48.70 207 ASN C O 1
ATOM 8960 N N . HIS C 1 208 ? -0.146 24.211 55.432 1.00 47.10 208 HIS C N 1
ATOM 8961 C CA . HIS C 1 208 ? -1.443 24.225 56.163 1.00 46.25 208 HIS C CA 1
ATOM 8962 C C . HIS C 1 208 ? -1.608 25.281 57.254 1.00 46.08 208 HIS C C 1
ATOM 8963 O O . HIS C 1 208 ? -2.540 26.075 57.150 1.00 44.44 208 HIS C O 1
ATOM 8970 N N . GLU C 1 209 ? -0.772 25.253 58.288 1.00 48.07 209 GLU C N 1
ATOM 8971 C CA . GLU C 1 209 ? -1.005 26.148 59.449 1.00 51.56 209 GLU C CA 1
ATOM 8972 C C . GLU C 1 209 ? -0.969 27.619 59.049 1.00 46.34 209 GLU C C 1
ATOM 8973 O O . GLU C 1 209 ? -1.787 28.388 59.560 1.00 49.99 209 GLU C O 1
ATOM 8979 N N . LYS C 1 210 ? -0.086 27.972 58.134 1.00 44.75 210 LYS C N 1
ATOM 8980 C CA . LYS C 1 210 ? -0.067 29.373 57.671 1.00 54.21 210 LYS C CA 1
ATOM 8981 C C . LYS C 1 210 ? -1.298 29.669 56.810 1.00 45.08 210 LYS C C 1
ATOM 8982 O O . LYS C 1 210 ? -1.910 30.697 57.039 1.00 42.87 210 LYS C O 1
ATOM 8988 N N . LEU C 1 211 ? -1.634 28.788 55.871 1.00 47.13 211 LEU C N 1
ATOM 8989 C CA . LEU C 1 211 ? -2.811 28.991 54.985 1.00 42.78 211 LEU C CA 1
ATOM 8990 C C . LEU C 1 211 ? -4.045 29.259 55.840 1.00 34.56 211 LEU C C 1
ATOM 8991 O O . LEU C 1 211 ? -4.772 30.177 55.517 1.00 38.13 211 LEU C O 1
ATOM 8996 N N . LEU C 1 212 ? -4.219 28.501 56.918 1.00 40.28 212 LEU C N 1
ATOM 8997 C CA . LEU C 1 212 ? -5.404 28.642 57.800 1.00 41.56 212 LEU C CA 1
ATOM 8998 C C . LEU C 1 212 ? -5.421 30.020 58.459 1.00 43.25 212 LEU C C 1
ATOM 8999 O O . LEU C 1 212 ? -6.494 30.596 58.593 1.00 43.32 212 LEU C O 1
ATOM 9004 N N . ARG C 1 213 ? -4.255 30.530 58.835 1.00 47.78 213 ARG C N 1
ATOM 9005 C CA . ARG C 1 213 ? -4.222 31.802 59.590 1.00 46.98 213 ARG C CA 1
ATOM 9006 C C . ARG C 1 213 ? -4.116 33.002 58.654 1.00 41.01 213 ARG C C 1
ATOM 9007 O O . ARG C 1 213 ? -4.502 34.088 59.074 1.00 45.49 213 ARG C O 1
ATOM 9015 N N . GLU C 1 214 ? -3.640 32.800 57.432 1.00 43.21 214 GLU C N 1
ATOM 9016 C CA . GLU C 1 214 ? -3.413 33.940 56.507 1.00 45.02 214 GLU C CA 1
ATOM 9017 C C . GLU C 1 214 ? -4.575 34.125 55.520 1.00 46.25 214 GLU C C 1
ATOM 9018 O O . GLU C 1 214 ? -4.610 35.163 54.850 1.00 39.03 214 GLU C O 1
ATOM 9024 N N . ASN C 1 215 ? -5.482 33.154 55.436 1.00 43.44 215 ASN C N 1
ATOM 9025 C CA . ASN C 1 215 ? -6.626 33.236 54.496 1.00 39.64 215 ASN C CA 1
ATOM 9026 C C . ASN C 1 215 ? -7.936 33.294 55.288 1.00 34.98 215 ASN C C 1
ATOM 9027 O O . ASN C 1 215 ? -8.080 32.519 56.226 1.00 34.66 215 ASN C O 1
ATOM 9032 N N . LYS C 1 216 ? -8.838 34.195 54.913 1.00 33.75 216 LYS C N 1
ATOM 9033 C CA . LYS C 1 216 ? -10.099 34.374 55.671 1.00 35.32 216 LYS C CA 1
ATOM 9034 C C . LYS C 1 216 ? -10.890 33.071 55.636 1.00 37.78 216 LYS C C 1
ATOM 9035 O O . LYS C 1 216 ? -11.293 32.608 56.688 1.00 40.62 216 LYS C O 1
ATOM 9041 N N . HIS C 1 217 ? -11.081 32.517 54.448 1.00 34.63 217 HIS C N 1
ATOM 9042 C CA . HIS C 1 217 ? -11.824 31.248 54.315 1.00 36.81 217 HIS C CA 1
ATOM 9043 C C . HIS C 1 217 ? -10.936 30.214 53.643 1.00 34.77 217 HIS C C 1
ATOM 9044 O O . HIS C 1 217 ? -10.334 30.555 52.642 1.00 38.19 217 HIS C O 1
ATOM 9051 N N . VAL C 1 218 ? -10.845 29.024 54.221 1.00 33.22 218 VAL C N 1
ATOM 9052 C CA . VAL C 1 218 ? -10.089 27.900 53.609 1.00 31.36 218 VAL C CA 1
ATOM 9053 C C . VAL C 1 218 ? -10.956 26.644 53.718 1.00 30.40 218 VAL C C 1
ATOM 9054 O O . VAL C 1 218 ? -11.421 26.370 54.810 1.00 33.92 218 VAL C O 1
ATOM 9058 N N . ARG C 1 219 ? -11.128 25.914 52.628 1.00 31.29 219 ARG C N 1
ATOM 9059 C CA . ARG C 1 219 ? -11.892 24.660 52.585 1.00 32.96 219 ARG C CA 1
ATOM 9060 C C . ARG C 1 219 ? -11.047 23.698 51.765 1.00 32.82 219 ARG C C 1
ATOM 9061 O O . ARG C 1 219 ? -10.514 24.144 50.730 1.00 36.56 219 ARG C O 1
ATOM 9069 N N . TYR C 1 220 ? -10.924 22.449 52.214 1.00 34.24 220 TYR C N 1
ATOM 9070 C CA . TYR C 1 220 ? -10.332 21.352 51.426 1.00 32.76 220 TYR C CA 1
ATOM 9071 C C . TYR C 1 220 ? -11.433 20.400 50.970 1.00 34.95 220 TYR C C 1
ATOM 9072 O O . TYR C 1 220 ? -12.357 20.051 51.757 1.00 33.62 220 TYR C O 1
ATOM 9081 N N . MET C 1 221 ? -11.324 19.968 49.721 1.00 33.54 221 MET C N 1
ATOM 9082 C CA . MET C 1 221 ? -12.134 18.856 49.176 1.00 33.28 221 MET C CA 1
ATOM 9083 C C . MET C 1 221 ? -11.182 17.705 48.903 1.00 35.29 221 MET C C 1
ATOM 9084 O O . MET C 1 221 ? -10.433 17.786 47.912 1.00 35.18 221 MET C O 1
ATOM 9089 N N . TRP C 1 222 ? -11.161 16.729 49.808 1.00 34.58 222 TRP C N 1
ATOM 9090 C CA . TRP C 1 222 ? -10.345 15.503 49.699 1.00 36.15 222 TRP C CA 1
ATOM 9091 C C . TRP C 1 222 ? -11.039 14.526 48.747 1.00 38.97 222 TRP C C 1
ATOM 9092 O O . TRP C 1 222 ? -12.281 14.303 48.865 1.00 35.36 222 TRP C O 1
ATOM 9103 N N . ILE C 1 223 ? -10.265 13.973 47.812 1.00 35.73 223 ILE C N 1
ATOM 9104 C CA . ILE C 1 223 ? -10.793 13.011 46.809 1.00 36.68 223 ILE C CA 1
ATOM 9105 C C . ILE C 1 223 ? -10.266 11.631 47.158 1.00 38.11 223 ILE C C 1
ATOM 9106 O O . ILE C 1 223 ? -9.091 11.343 46.952 1.00 41.24 223 ILE C O 1
ATOM 9111 N N . PRO C 1 224 ? -11.118 10.758 47.732 1.00 38.44 224 PRO C N 1
ATOM 9112 C CA . PRO C 1 224 ? -10.683 9.432 48.157 1.00 35.56 224 PRO C CA 1
ATOM 9113 C C . PRO C 1 224 ? -10.122 8.639 46.963 1.00 38.02 224 PRO C C 1
ATOM 9114 O O . PRO C 1 224 ? -10.566 8.851 45.842 1.00 38.06 224 PRO C O 1
ATOM 9118 N N . TYR C 1 225 ? -9.150 7.773 47.241 1.00 37.88 225 TYR C N 1
ATOM 9119 C CA . TYR C 1 225 ? -8.459 6.884 46.269 1.00 40.97 225 TYR C CA 1
ATOM 9120 C C . TYR C 1 225 ? -7.633 7.704 45.281 1.00 43.43 225 TYR C C 1
ATOM 9121 O O . TYR C 1 225 ? -7.298 7.171 44.240 1.00 42.96 225 TYR C O 1
ATOM 9130 N N . THR C 1 226 ? -7.293 8.948 45.612 1.00 42.77 226 THR C N 1
ATOM 9131 C CA . THR C 1 226 ? -6.393 9.802 44.804 1.00 43.28 226 THR C CA 1
ATOM 9132 C C . THR C 1 226 ? -5.498 10.574 45.768 1.00 42.37 226 THR C C 1
ATOM 9133 O O . THR C 1 226 ? -5.792 10.558 46.957 1.00 44.77 226 THR C O 1
ATOM 9137 N N . ASP C 1 227 ? -4.457 11.235 45.266 1.00 43.89 227 ASP C N 1
ATOM 9138 C CA . ASP C 1 227 ? -3.627 12.146 46.081 1.00 45.95 227 ASP C CA 1
ATOM 9139 C C . ASP C 1 227 ? -3.897 13.561 45.586 1.00 46.21 227 ASP C C 1
ATOM 9140 O O . ASP C 1 227 ? -2.955 14.371 45.554 1.00 50.26 227 ASP C O 1
ATOM 9145 N N . THR C 1 228 ? -5.153 13.835 45.227 1.00 42.84 228 THR C N 1
ATOM 9146 C CA . THR C 1 228 ? -5.637 15.198 44.910 1.00 44.14 228 THR C CA 1
ATOM 9147 C C . THR C 1 228 ? -6.469 15.715 46.091 1.00 43.46 228 THR C C 1
ATOM 9148 O O . THR C 1 228 ? -7.476 15.063 46.475 1.00 42.42 228 THR C O 1
ATOM 9152 N N . VAL C 1 229 ? -6.049 16.844 46.632 1.00 40.70 229 VAL C N 1
ATOM 9153 C CA . VAL C 1 229 ? -6.850 17.693 47.551 1.00 42.22 229 VAL C CA 1
ATOM 9154 C C . VAL C 1 229 ? -7.131 18.985 46.804 1.00 40.88 229 VAL C C 1
ATOM 9155 O O . VAL C 1 229 ? -6.184 19.608 46.280 1.00 41.38 229 VAL C O 1
ATOM 9159 N N . VAL C 1 230 ? -8.397 19.350 46.713 1.00 32.41 230 VAL C N 1
ATOM 9160 C CA . VAL C 1 230 ? -8.797 20.636 46.094 1.00 32.83 230 VAL C CA 1
ATOM 9161 C C . VAL C 1 230 ? -8.829 21.662 47.217 1.00 37.85 230 VAL C C 1
ATOM 9162 O O . VAL C 1 230 ? -9.639 21.496 48.150 1.00 37.81 230 VAL C O 1
ATOM 9166 N N . VAL C 1 231 ? -8.013 22.702 47.105 1.00 38.42 231 VAL C N 1
ATOM 9167 C CA . VAL C 1 231 ? -7.937 23.795 48.106 1.00 35.27 231 VAL C CA 1
ATOM 9168 C C . VAL C 1 231 ? -8.687 24.986 47.548 1.00 35.85 231 VAL C C 1
ATOM 9169 O O . VAL C 1 231 ? -8.458 25.341 46.381 1.00 36.01 231 VAL C O 1
ATOM 9173 N N . VAL C 1 232 ? -9.599 25.548 48.346 1.00 36.19 232 VAL C N 1
ATOM 9174 C CA . VAL C 1 232 ? -10.352 26.771 47.983 1.00 33.84 232 VAL C CA 1
ATOM 9175 C C . VAL C 1 232 ? -10.132 27.805 49.086 1.00 35.13 232 VAL C C 1
ATOM 9176 O O . VAL C 1 232 ? -10.551 27.561 50.238 1.00 31.93 232 VAL C O 1
ATOM 9180 N N . THR C 1 233 ? -9.539 28.949 48.741 1.00 33.94 233 THR C N 1
ATOM 9181 C CA . THR C 1 233 ? -9.352 30.076 49.677 1.00 34.92 233 THR C CA 1
ATOM 9182 C C . THR C 1 233 ? -10.209 31.222 49.191 1.00 33.88 233 THR C C 1
ATOM 9183 O O . THR C 1 233 ? -10.369 31.348 47.992 1.00 37.56 233 THR C O 1
ATOM 9187 N N . CYS C 1 234 ? -10.760 32.001 50.110 1.00 34.21 234 CYS C N 1
ATOM 9188 C CA . CYS C 1 234 ? -11.500 33.241 49.806 1.00 36.45 234 CYS C CA 1
ATOM 9189 C C . CYS C 1 234 ? -10.942 34.329 50.728 1.00 39.61 234 CYS C C 1
ATOM 9190 O O . CYS C 1 234 ? -10.733 34.044 51.910 1.00 37.98 234 CYS C O 1
ATOM 9193 N N . ASN C 1 235 ? -10.700 35.510 50.172 1.00 41.90 235 ASN C N 1
ATOM 9194 C CA . ASN C 1 235 ? -10.111 36.678 50.870 1.00 42.16 235 ASN C CA 1
ATOM 9195 C C . ASN C 1 235 ? -10.807 37.919 50.359 1.00 44.21 235 ASN C C 1
ATOM 9196 O O . ASN C 1 235 ? -11.137 37.971 49.179 1.00 42.49 235 ASN C O 1
ATOM 9201 N N . PRO C 1 236 ? -10.994 38.949 51.249 1.00 49.32 236 PRO C N 1
ATOM 9202 C CA . PRO C 1 236 ? -11.606 40.135 50.657 1.00 51.00 236 PRO C CA 1
ATOM 9203 C C . PRO C 1 236 ? -10.788 40.763 49.551 1.00 52.49 236 PRO C C 1
ATOM 9204 O O . PRO C 1 236 ? -9.578 40.792 49.620 1.00 45.51 236 PRO C O 1
ATOM 9208 N N . LEU C 1 237 ? -11.473 41.245 48.535 1.00 59.21 237 LEU C N 1
ATOM 9209 C CA . LEU C 1 237 ? -10.817 41.840 47.394 1.00 69.48 237 LEU C CA 1
ATOM 9210 C C . LEU C 1 237 ? -10.963 43.316 47.537 1.00 77.02 237 LEU C C 1
ATOM 9211 O O . LEU C 1 237 ? -12.080 43.822 47.521 1.00 81.10 237 LEU C O 1
ATOM 9216 N N . PRO C 1 238 ? -9.847 44.016 47.697 1.00 82.80 238 PRO C N 1
ATOM 9217 C CA . PRO C 1 238 ? -9.909 45.472 47.741 1.00 94.73 238 PRO C CA 1
ATOM 9218 C C . PRO C 1 238 ? -10.848 46.077 46.697 1.00 100.42 238 PRO C C 1
ATOM 9219 O O . PRO C 1 238 ? -11.548 47.026 47.020 1.00 89.43 238 PRO C O 1
ATOM 9223 N N . PRO C 1 248 ? -3.095 27.167 30.947 1.00 79.84 248 PRO C N 1
ATOM 9224 C CA . PRO C 1 248 ? -4.226 27.282 30.003 1.00 81.14 248 PRO C CA 1
ATOM 9225 C C . PRO C 1 248 ? -5.587 27.299 30.720 1.00 77.59 248 PRO C C 1
ATOM 9226 O O . PRO C 1 248 ? -5.778 26.487 31.591 1.00 77.29 248 PRO C O 1
ATOM 9230 N N . GLN C 1 249 ? -6.512 28.185 30.314 1.00 75.12 249 GLN C N 1
ATOM 9231 C CA . GLN C 1 249 ? -7.936 28.189 30.765 1.00 69.33 249 GLN C CA 1
ATOM 9232 C C . GLN C 1 249 ? -8.675 27.077 30.003 1.00 59.97 249 GLN C C 1
ATOM 9233 O O . GLN C 1 249 ? -8.564 27.058 28.779 1.00 66.03 249 GLN C O 1
ATOM 9235 N N . TYR C 1 250 ? -9.383 26.188 30.706 1.00 45.24 250 TYR C N 1
ATOM 9236 C CA . TYR C 1 250 ? -10.106 25.023 30.140 1.00 44.37 250 TYR C CA 1
ATOM 9237 C C . TYR C 1 250 ? -11.587 25.383 29.986 1.00 46.09 250 TYR C C 1
ATOM 9238 O O . TYR C 1 250 ? -12.155 26.007 30.918 1.00 42.05 250 TYR C O 1
ATOM 9247 N N . SER C 1 251 ? -12.170 25.056 28.827 1.00 40.04 251 SER C N 1
ATOM 9248 C CA . SER C 1 251 ? -13.618 25.162 28.534 1.00 42.07 251 SER C CA 1
ATOM 9249 C C . SER C 1 251 ? -14.366 24.239 29.502 1.00 38.70 251 SER C C 1
ATOM 9250 O O . SER C 1 251 ? -13.738 23.303 30.043 1.00 37.91 251 SER C O 1
ATOM 9253 N N . GLU C 1 252 ? -15.666 24.447 29.661 1.00 43.45 252 GLU C N 1
ATOM 9254 C CA . GLU C 1 252 ? -16.516 23.507 30.435 1.00 47.82 252 GLU C CA 1
ATOM 9255 C C . GLU C 1 252 ? -16.376 22.121 29.806 1.00 44.21 252 GLU C C 1
ATOM 9256 O O . GLU C 1 252 ? -16.168 21.151 30.555 1.00 42.75 252 GLU C O 1
ATOM 9262 N N . ASP C 1 253 ? -16.451 22.048 28.476 1.00 45.89 253 ASP C N 1
ATOM 9263 C CA . ASP C 1 253 ? -16.356 20.773 27.716 1.00 44.12 253 ASP C CA 1
ATOM 9264 C C . ASP C 1 253 ? -15.054 20.075 28.084 1.00 41.68 253 ASP C C 1
ATOM 9265 O O . ASP C 1 253 ? -15.083 18.856 28.332 1.00 40.95 253 ASP C O 1
ATOM 9270 N N . GLU C 1 254 ? -13.947 20.816 28.167 1.00 37.45 254 GLU C N 1
ATOM 9271 C CA . GLU C 1 254 ? -12.647 20.169 28.461 1.00 37.35 254 GLU C CA 1
ATOM 9272 C C . GLU C 1 254 ? -12.584 19.753 29.935 1.00 33.46 254 GLU C C 1
ATOM 9273 O O . GLU C 1 254 ? -12.058 18.673 30.234 1.00 35.44 254 GLU C O 1
ATOM 9279 N N . LYS C 1 255 ? -13.075 20.587 30.856 1.00 37.36 255 LYS C N 1
ATOM 9280 C CA . LYS C 1 255 ? -13.116 20.212 32.292 1.00 38.57 255 LYS C CA 1
ATOM 9281 C C . LYS C 1 255 ? -13.941 18.929 32.491 1.00 35.02 255 LYS C C 1
ATOM 9282 O O . LYS C 1 255 ? -13.540 18.081 33.292 1.00 37.47 255 LYS C O 1
ATOM 9288 N N . LEU C 1 256 ? -15.049 18.796 31.778 1.00 37.45 256 LEU C N 1
ATOM 9289 C CA . LEU C 1 256 ? -16.004 17.659 31.951 1.00 39.52 256 LEU C CA 1
ATOM 9290 C C . LEU C 1 256 ? -15.546 16.424 31.156 1.00 40.59 256 LEU C C 1
ATOM 9291 O O . LEU C 1 256 ? -15.976 15.311 31.507 1.00 39.97 256 LEU C O 1
ATOM 9296 N N . GLN C 1 257 ? -14.642 16.589 30.184 1.00 38.87 257 GLN C N 1
ATOM 9297 C CA . GLN C 1 257 ? -14.149 15.484 29.304 1.00 38.32 257 GLN C CA 1
ATOM 9298 C C . GLN C 1 257 ? -13.851 14.191 30.083 1.00 38.47 257 GLN C C 1
ATOM 9299 O O . GLN C 1 257 ? -14.282 13.109 29.664 1.00 34.50 257 GLN C O 1
ATOM 9305 N N . PRO C 1 258 ? -13.057 14.208 31.177 1.00 36.15 258 PRO C N 1
ATOM 9306 C CA . PRO C 1 258 ? -12.703 12.974 31.866 1.00 43.60 258 PRO C CA 1
ATOM 9307 C C . PRO C 1 258 ? -13.942 12.224 32.386 1.00 42.48 258 PRO C C 1
ATOM 9308 O O . PRO C 1 258 ? -13.991 11.017 32.279 1.00 38.91 258 PRO C O 1
ATOM 9312 N N . LEU C 1 259 ? -14.932 12.962 32.886 1.00 40.69 259 LEU C N 1
ATOM 9313 C CA . LEU C 1 259 ? -16.195 12.379 33.423 1.00 40.23 259 LEU C CA 1
ATOM 9314 C C . LEU C 1 259 ? -17.064 11.886 32.262 1.00 40.43 259 LEU C C 1
ATOM 9315 O O . LEU C 1 259 ? -17.593 10.758 32.371 1.00 36.49 259 LEU C O 1
ATOM 9320 N N . ARG C 1 260 ? -17.211 12.698 31.205 1.00 42.96 260 ARG C N 1
ATOM 9321 C CA . ARG C 1 260 ? -18.005 12.334 30.003 1.00 43.74 260 ARG C CA 1
ATOM 9322 C C . ARG C 1 260 ? -17.404 11.091 29.346 1.00 42.07 260 ARG C C 1
ATOM 9323 O O . ARG C 1 260 ? -18.188 10.204 29.006 1.00 39.87 260 ARG C O 1
ATOM 9331 N N . ASN C 1 261 ? -16.082 11.018 29.196 1.00 41.11 261 ASN C N 1
ATOM 9332 C CA . ASN C 1 261 ? -15.423 9.856 28.542 1.00 42.80 261 ASN C CA 1
ATOM 9333 C C . ASN C 1 261 ? -15.694 8.606 29.394 1.00 47.88 261 ASN C C 1
ATOM 9334 O O . ASN C 1 261 ? -16.013 7.531 28.796 1.00 44.91 261 ASN C O 1
ATOM 9339 N N . LEU C 1 262 ? -15.568 8.709 30.731 1.00 42.82 262 LEU C N 1
ATOM 9340 C CA . LEU C 1 262 ? -15.762 7.536 31.630 1.00 39.61 262 LEU C CA 1
ATOM 9341 C C . LEU C 1 262 ? -17.228 7.061 31.559 1.00 40.20 262 LEU C C 1
ATOM 9342 O O . LEU C 1 262 ? -17.463 5.841 31.584 1.00 41.49 262 LEU C O 1
ATOM 9347 N N . LEU C 1 263 ? -18.181 7.978 31.422 1.00 38.97 263 LEU C N 1
ATOM 9348 C CA . LEU C 1 263 ? -19.620 7.625 31.386 1.00 42.95 263 LEU C CA 1
ATOM 9349 C C . LEU C 1 263 ? -19.963 6.942 30.054 1.00 51.68 263 LEU C C 1
ATOM 9350 O O . LEU C 1 263 ? -20.830 6.062 30.067 1.00 49.73 263 LEU C O 1
ATOM 9355 N N . ARG C 1 264 ? -19.343 7.368 28.944 1.00 53.35 264 ARG C N 1
ATOM 9356 C CA . ARG C 1 264 ? -19.537 6.780 27.587 1.00 58.35 264 ARG C CA 1
ATOM 9357 C C . ARG C 1 264 ? -19.105 5.310 27.615 1.00 57.28 264 ARG C C 1
ATOM 9358 O O . ARG C 1 264 ? -19.846 4.501 27.054 1.00 63.40 264 ARG C O 1
ATOM 9366 N N . GLU C 1 265 ? -18.006 4.978 28.303 1.00 58.34 265 GLU C N 1
ATOM 9367 C CA . GLU C 1 265 ? -17.547 3.577 28.515 1.00 62.85 265 GLU C CA 1
ATOM 9368 C C . GLU C 1 265 ? -18.605 2.712 29.221 1.00 71.58 265 GLU C C 1
ATOM 9369 O O . GLU C 1 265 ? -18.595 1.490 28.961 1.00 70.18 265 GLU C O 1
ATOM 9375 N N . ALA C 1 266 ? -19.448 3.285 30.102 1.00 68.52 266 ALA C N 1
ATOM 9376 C CA . ALA C 1 266 ? -20.416 2.546 30.962 1.00 71.12 266 ALA C CA 1
ATOM 9377 C C . ALA C 1 266 ? -21.774 2.359 30.259 1.00 61.31 266 ALA C C 1
ATOM 9378 O O . ALA C 1 266 ? -22.300 3.373 29.732 1.00 58.63 266 ALA C O 1
ATOM 9380 N N . GLU C 1 286 ? -29.111 12.770 27.237 1.00 73.51 286 GLU C N 1
ATOM 9381 C CA . GLU C 1 286 ? -27.943 13.244 26.441 1.00 81.17 286 GLU C CA 1
ATOM 9382 C C . GLU C 1 286 ? -26.815 13.664 27.398 1.00 75.89 286 GLU C C 1
ATOM 9383 O O . GLU C 1 286 ? -26.981 14.682 28.111 1.00 67.76 286 GLU C O 1
ATOM 9389 N N . VAL C 1 287 ? -25.718 12.897 27.391 1.00 70.41 287 VAL C N 1
ATOM 9390 C CA . VAL C 1 287 ? -24.521 13.076 28.264 1.00 67.83 287 VAL C CA 1
ATOM 9391 C C . VAL C 1 287 ? -24.147 14.565 28.294 1.00 68.64 287 VAL C C 1
ATOM 9392 O O . VAL C 1 287 ? -23.969 15.100 29.400 1.00 64.85 287 VAL C O 1
ATOM 9396 N N . SER C 1 288 ? -24.097 15.225 27.134 1.00 65.49 288 SER C N 1
ATOM 9397 C CA . SER C 1 288 ? -23.547 16.596 26.969 1.00 63.60 288 SER C CA 1
ATOM 9398 C C . SER C 1 288 ? -24.424 17.632 27.691 1.00 62.14 288 SER C C 1
ATOM 9399 O O . SER C 1 288 ? -23.939 18.742 27.922 1.00 58.24 288 SER C O 1
ATOM 9402 N N . GLY C 1 289 ? -25.666 17.296 28.049 1.00 62.67 289 GLY C N 1
ATOM 9403 C CA . GLY C 1 289 ? -26.573 18.215 28.765 1.00 62.13 289 GLY C CA 1
ATOM 9404 C C . GLY C 1 289 ? -26.295 18.256 30.262 1.00 62.06 289 GLY C C 1
ATOM 9405 O O . GLY C 1 289 ? -26.743 19.211 30.920 1.00 63.70 289 GLY C O 1
ATOM 9406 N N . LEU C 1 290 ? -25.578 17.264 30.796 1.00 55.37 290 LEU C N 1
ATOM 9407 C CA . LEU C 1 290 ? -25.454 17.058 32.258 1.00 51.01 290 LEU C CA 1
ATOM 9408 C C . LEU C 1 290 ? -24.403 18.017 32.832 1.00 46.54 290 LEU C C 1
ATOM 9409 O O . LEU C 1 290 ? -23.323 18.143 32.255 1.00 47.95 290 LEU C O 1
ATOM 9414 N N . SER C 1 291 ? -24.735 18.663 33.951 1.00 51.04 291 SER C N 1
ATOM 9415 C CA . SER C 1 291 ? -23.806 19.450 34.796 1.00 46.01 291 SER C CA 1
ATOM 9416 C C . SER C 1 291 ? -22.752 18.502 35.368 1.00 42.44 291 SER C C 1
ATOM 9417 O O . SER C 1 291 ? -22.960 17.274 35.327 1.00 40.05 291 SER C O 1
ATOM 9420 N N . PHE C 1 292 ? -21.684 19.057 35.929 1.00 41.82 292 PHE C N 1
ATOM 9421 C CA . PHE C 1 292 ? -20.665 18.314 36.704 1.00 39.70 292 PHE C CA 1
ATOM 9422 C C . PHE C 1 292 ? -21.347 17.355 37.705 1.00 39.37 292 PHE C C 1
ATOM 9423 O O . PHE C 1 292 ? -21.029 16.161 37.711 1.00 38.51 292 PHE C O 1
ATOM 9431 N N . THR C 1 293 ? -22.296 17.846 38.516 1.00 40.13 293 THR C N 1
ATOM 9432 C CA . THR C 1 293 ? -22.907 17.073 39.637 1.00 42.89 293 THR C CA 1
ATOM 9433 C C . THR C 1 293 ? -23.810 15.980 39.051 1.00 38.63 293 THR C C 1
ATOM 9434 O O . THR C 1 293 ? -23.867 14.906 39.654 1.00 33.32 293 THR C O 1
ATOM 9438 N N . GLU C 1 294 ? -24.474 16.241 37.925 1.00 39.46 294 GLU C N 1
ATOM 9439 C CA . GLU C 1 294 ? -25.342 15.232 37.249 1.00 43.03 294 GLU C CA 1
ATOM 9440 C C . GLU C 1 294 ? -24.462 14.146 36.626 1.00 38.26 294 GLU C C 1
ATOM 9441 O O . GLU C 1 294 ? -24.871 12.971 36.642 1.00 39.99 294 GLU C O 1
ATOM 9447 N N . LEU C 1 295 ? -23.273 14.508 36.128 1.00 41.48 295 LEU C N 1
ATOM 9448 C CA . LEU C 1 295 ? -22.300 13.532 35.572 1.00 39.39 295 LEU C CA 1
ATOM 9449 C C . LEU C 1 295 ? -21.800 12.617 36.692 1.00 36.06 295 LEU C C 1
ATOM 9450 O O . LEU C 1 295 ? -21.765 11.413 36.456 1.00 35.78 295 LEU C O 1
ATOM 9455 N N . ARG C 1 296 ? -21.397 13.172 37.856 1.00 37.10 296 ARG C N 1
ATOM 9456 C CA . ARG C 1 296 ? -20.926 12.364 39.012 1.00 36.66 296 ARG C CA 1
ATOM 9457 C C . ARG C 1 296 ? -22.072 11.420 39.423 1.00 37.73 296 ARG C C 1
ATOM 9458 O O . ARG C 1 296 ? -21.784 10.225 39.651 1.00 37.52 296 ARG C O 1
ATOM 9466 N N . ASP C 1 297 ? -23.323 11.911 39.488 1.00 33.81 297 ASP C N 1
ATOM 9467 C CA . ASP C 1 297 ? -24.475 11.050 39.870 1.00 35.30 297 ASP C CA 1
ATOM 9468 C C . ASP C 1 297 ? -24.625 9.923 38.837 1.00 34.77 297 ASP C C 1
ATOM 9469 O O . ASP C 1 297 ? -24.728 8.766 39.257 1.00 34.72 297 ASP C O 1
ATOM 9474 N N . ALA C 1 298 ? -24.651 10.242 37.537 1.00 35.55 298 ALA C N 1
ATOM 9475 C CA . ALA C 1 298 ? -24.884 9.253 36.456 1.00 38.07 298 ALA C CA 1
ATOM 9476 C C . ALA C 1 298 ? -23.764 8.209 36.481 1.00 40.84 298 ALA C C 1
ATOM 9477 O O . ALA C 1 298 ? -24.057 7.003 36.320 1.00 38.97 298 ALA C O 1
ATOM 9479 N N . LEU C 1 299 ? -22.526 8.631 36.758 1.00 36.22 299 LEU C N 1
ATOM 9480 C CA . LEU C 1 299 ? -21.377 7.699 36.873 1.00 36.72 299 LEU C CA 1
ATOM 9481 C C . LEU C 1 299 ? -21.590 6.766 38.060 1.00 38.15 299 LEU C C 1
ATOM 9482 O O . LEU C 1 299 ? -21.483 5.527 37.886 1.00 38.70 299 LEU C O 1
ATOM 9487 N N . LEU C 1 300 ? -21.884 7.324 39.236 1.00 37.35 300 LEU C N 1
ATOM 9488 C CA . LEU C 1 300 ? -22.001 6.522 40.481 1.00 36.03 300 LEU C CA 1
ATOM 9489 C C . LEU C 1 300 ? -23.167 5.541 40.351 1.00 37.19 300 LEU C C 1
ATOM 9490 O O . LEU C 1 300 ? -23.027 4.403 40.861 1.00 37.01 300 LEU C O 1
ATOM 9495 N N . ALA C 1 301 ? -24.243 5.955 39.674 1.00 33.40 301 ALA C N 1
ATOM 9496 C CA . ALA C 1 301 ? -25.473 5.161 39.453 1.00 41.02 301 ALA C CA 1
ATOM 9497 C C . ALA C 1 301 ? -25.149 3.842 38.738 1.00 43.85 301 ALA C C 1
ATOM 9498 O O . ALA C 1 301 ? -25.877 2.872 38.946 1.00 46.09 301 ALA C O 1
ATOM 9500 N N . VAL C 1 302 ? -24.068 3.793 37.959 1.00 44.02 302 VAL C N 1
ATOM 9501 C CA . VAL C 1 302 ? -23.661 2.560 37.233 1.00 47.16 302 VAL C CA 1
ATOM 9502 C C . VAL C 1 302 ? -23.397 1.443 38.255 1.00 48.04 302 VAL C C 1
ATOM 9503 O O . VAL C 1 302 ? -23.804 0.296 37.994 1.00 43.91 302 VAL C O 1
ATOM 9507 N N . ASP C 1 303 ? -22.706 1.745 39.357 1.00 46.16 303 ASP C N 1
ATOM 9508 C CA . ASP C 1 303 ? -22.238 0.705 40.317 1.00 45.56 303 ASP C CA 1
ATOM 9509 C C . ASP C 1 303 ? -21.769 1.394 41.596 1.00 42.07 303 ASP C C 1
ATOM 9510 O O . ASP C 1 303 ? -20.575 1.410 41.894 1.00 38.60 303 ASP C O 1
ATOM 9515 N N . PRO C 1 304 ? -22.699 1.982 42.386 1.00 42.79 304 PRO C N 1
ATOM 9516 C CA . PRO C 1 304 ? -22.324 2.948 43.418 1.00 43.04 304 PRO C CA 1
ATOM 9517 C C . PRO C 1 304 ? -21.544 2.339 44.587 1.00 45.04 304 PRO C C 1
ATOM 9518 O O . PRO C 1 304 ? -20.828 3.063 45.275 1.00 41.34 304 PRO C O 1
ATOM 9522 N N . LEU C 1 305 ? -21.679 1.028 44.796 1.00 44.40 305 LEU C N 1
ATOM 9523 C CA . LEU C 1 305 ? -21.029 0.351 45.945 1.00 46.24 305 LEU C CA 1
ATOM 9524 C C . LEU C 1 305 ? -19.839 -0.498 45.484 1.00 44.30 305 LEU C C 1
ATOM 9525 O O . LEU C 1 305 ? -19.251 -1.177 46.330 1.00 46.97 305 LEU C O 1
ATOM 9530 N N . ASP C 1 306 ? -19.434 -0.380 44.224 1.00 47.49 306 ASP C N 1
ATOM 9531 C CA . ASP C 1 306 ? -18.238 -1.090 43.701 1.00 45.71 306 ASP C CA 1
ATOM 9532 C C . ASP C 1 306 ? -17.024 -0.180 43.886 1.00 38.67 306 ASP C C 1
ATOM 9533 O O . ASP C 1 306 ? -16.941 0.842 43.190 1.00 43.34 306 ASP C O 1
ATOM 9538 N N . THR C 1 307 ? -16.110 -0.545 44.772 1.00 39.35 307 THR C N 1
ATOM 9539 C CA . THR C 1 307 ? -14.978 0.313 45.196 1.00 44.43 307 THR C CA 1
ATOM 9540 C C . THR C 1 307 ? -14.055 0.574 44.003 1.00 46.82 307 THR C C 1
ATOM 9541 O O . THR C 1 307 ? -13.545 1.718 43.886 1.00 44.07 307 THR C O 1
ATOM 9545 N N . GLU C 1 308 ? -13.846 -0.418 43.131 1.00 45.04 308 GLU C N 1
ATOM 9546 C CA . GLU C 1 308 ? -12.947 -0.245 41.960 1.00 47.47 308 GLU C CA 1
ATOM 9547 C C . GLU C 1 308 ? -13.595 0.769 41.009 1.00 42.64 308 GLU C C 1
ATOM 9548 O O . GLU C 1 308 ? -12.874 1.584 40.408 1.00 45.08 308 GLU C O 1
ATOM 9554 N N . TRP C 1 309 ? -14.915 0.718 40.838 1.00 41.19 309 TRP C N 1
ATOM 9555 C CA . TRP C 1 309 ? -15.628 1.679 39.963 1.00 41.37 309 TRP C CA 1
ATOM 9556 C C . TRP C 1 309 ? -15.549 3.069 40.610 1.00 38.91 309 TRP C C 1
ATOM 9557 O O . TRP C 1 309 ? -15.225 4.044 39.900 1.00 39.07 309 TRP C O 1
ATOM 9568 N N . VAL C 1 310 ? -15.808 3.158 41.918 1.00 38.41 310 VAL C N 1
ATOM 9569 C CA . VAL C 1 310 ? -15.817 4.480 42.612 1.00 38.31 310 VAL C CA 1
ATOM 9570 C C . VAL C 1 310 ? -14.418 5.096 42.483 1.00 40.73 310 VAL C C 1
ATOM 9571 O O . VAL C 1 310 ? -14.344 6.308 42.219 1.00 38.83 310 VAL C O 1
ATOM 9575 N N . LYS C 1 311 ? -13.357 4.282 42.597 1.00 43.53 311 LYS C N 1
ATOM 9576 C CA . LYS C 1 311 ? -11.956 4.734 42.374 1.00 43.91 311 LYS C CA 1
ATOM 9577 C C . LYS C 1 311 ? -11.876 5.471 41.038 1.00 36.84 311 LYS C C 1
ATOM 9578 O O . LYS C 1 311 ? -11.302 6.570 41.003 1.00 39.42 311 LYS C O 1
ATOM 9584 N N . ARG C 1 312 ? -12.420 4.875 39.972 1.00 39.63 312 ARG C N 1
ATOM 9585 C CA . ARG C 1 312 ? -12.336 5.408 38.588 1.00 41.16 312 ARG C CA 1
ATOM 9586 C C . ARG C 1 312 ? -13.148 6.708 38.521 1.00 37.66 312 ARG C C 1
ATOM 9587 O O . ARG C 1 312 ? -12.674 7.686 37.883 1.00 36.31 312 ARG C O 1
ATOM 9595 N N . VAL C 1 313 ? -14.321 6.747 39.159 1.00 34.55 313 VAL C N 1
ATOM 9596 C CA . VAL C 1 313 ? -15.155 7.978 39.181 1.00 33.39 313 VAL C CA 1
ATOM 9597 C C . VAL C 1 313 ? -14.355 9.077 39.903 1.00 30.75 313 VAL C C 1
ATOM 9598 O O . VAL C 1 313 ? -14.234 10.196 39.334 1.00 33.98 313 VAL C O 1
ATOM 9602 N N . ASN C 1 314 ? -13.756 8.758 41.045 1.00 31.53 314 ASN C N 1
ATOM 9603 C CA . ASN C 1 314 ? -12.993 9.752 41.855 1.00 36.97 314 ASN C CA 1
ATOM 9604 C C . ASN C 1 314 ? -11.780 10.273 41.078 1.00 37.55 314 ASN C C 1
ATOM 9605 O O . ASN C 1 314 ? -11.495 11.489 41.176 1.00 32.83 314 ASN C O 1
ATOM 9610 N N . GLN C 1 315 ? -11.124 9.401 40.300 1.00 39.07 315 GLN C N 1
ATOM 9611 C CA . GLN C 1 315 ? -9.946 9.753 39.455 1.00 38.80 315 GLN C CA 1
ATOM 9612 C C . GLN C 1 315 ? -10.381 10.772 38.397 1.00 38.24 315 GLN C C 1
ATOM 9613 O O . GLN C 1 315 ? -9.698 11.802 38.224 1.00 37.92 315 GLN C O 1
ATOM 9619 N N . ALA C 1 316 ? -11.506 10.523 37.721 1.00 38.34 316 ALA C N 1
ATOM 9620 C CA . ALA C 1 316 ? -12.054 11.438 36.701 1.00 35.62 316 ALA C CA 1
ATOM 9621 C C . ALA C 1 316 ? -12.380 12.778 37.365 1.00 35.46 316 ALA C C 1
ATOM 9622 O O . ALA C 1 316 ? -12.085 13.844 36.772 1.00 36.23 316 ALA C O 1
ATOM 9624 N N . GLU C 1 317 ? -13.019 12.736 38.538 1.00 34.27 317 GLU C N 1
ATOM 9625 C CA . GLU C 1 317 ? -13.378 13.964 39.294 1.00 34.70 317 GLU C CA 1
ATOM 9626 C C . GLU C 1 317 ? -12.091 14.734 39.620 1.00 30.86 317 GLU C C 1
ATOM 9627 O O . GLU C 1 317 ? -12.071 15.953 39.442 1.00 31.73 317 GLU C O 1
ATOM 9633 N N . ALA C 1 318 ? -11.037 14.052 40.058 1.00 32.28 318 ALA C N 1
ATOM 9634 C CA . ALA C 1 318 ? -9.752 14.720 40.371 1.00 32.11 318 ALA C CA 1
ATOM 9635 C C . ALA C 1 318 ? -9.235 15.461 39.124 1.00 34.55 318 ALA C C 1
ATOM 9636 O O . ALA C 1 318 ? -8.756 16.617 39.265 1.00 35.29 318 ALA C O 1
ATOM 9638 N N . GLU C 1 319 ? -9.361 14.862 37.938 1.00 37.83 319 GLU C N 1
ATOM 9639 C CA . GLU C 1 319 ? -8.940 15.503 36.667 1.00 41.59 319 GLU C CA 1
ATOM 9640 C C . GLU C 1 319 ? -9.790 16.748 36.398 1.00 40.28 319 GLU C C 1
ATOM 9641 O O . GLU C 1 319 ? -9.226 17.768 35.961 1.00 43.24 319 GLU C O 1
ATOM 9647 N N . PHE C 1 320 ? -11.108 16.676 36.616 1.00 39.16 320 PHE C N 1
ATOM 9648 C CA . PHE C 1 320 ? -11.995 17.858 36.502 1.00 33.63 320 PHE C CA 1
ATOM 9649 C C . PHE C 1 320 ? -11.443 18.992 37.381 1.00 34.31 320 PHE C C 1
ATOM 9650 O O . PHE C 1 320 ? -11.374 20.136 36.899 1.00 35.08 320 PHE C O 1
ATOM 9658 N N . TRP C 1 321 ? -11.069 18.704 38.630 1.00 33.87 321 TRP C N 1
ATOM 9659 C CA . TRP C 1 321 ? -10.649 19.751 39.601 1.00 36.67 321 TRP C CA 1
ATOM 9660 C C . TRP C 1 321 ? -9.272 20.291 39.193 1.00 36.99 321 TRP C C 1
ATOM 9661 O O . TRP C 1 321 ? -9.073 21.511 39.274 1.00 34.89 321 TRP C O 1
ATOM 9672 N N . LYS C 1 322 ? -8.394 19.437 38.660 1.00 38.04 322 LYS C N 1
ATOM 9673 C CA . LYS C 1 322 ? -7.081 19.896 38.123 1.00 43.55 322 LYS C CA 1
ATOM 9674 C C . LYS C 1 322 ? -7.311 20.882 36.983 1.00 40.66 322 LYS C C 1
ATOM 9675 O O . LYS C 1 322 ? -6.533 21.845 36.901 1.00 44.05 322 LYS C O 1
ATOM 9681 N N . ARG C 1 323 ? -8.357 20.680 36.178 1.00 34.91 323 ARG C N 1
ATOM 9682 C CA . ARG C 1 323 ? -8.684 21.584 35.045 1.00 38.96 323 ARG C CA 1
ATOM 9683 C C . ARG C 1 323 ? -9.510 22.774 35.527 1.00 38.57 323 ARG C C 1
ATOM 9684 O O . ARG C 1 323 ? -9.882 23.613 34.670 1.00 39.42 323 ARG C O 1
ATOM 9692 N N . SER C 1 324 ? -9.771 22.876 36.834 1.00 41.94 324 SER C N 1
ATOM 9693 C CA . SER C 1 324 ? -10.673 23.912 37.393 1.00 39.71 324 SER C CA 1
ATOM 9694 C C . SER C 1 324 ? -9.880 24.874 38.261 1.00 40.04 324 SER C C 1
ATOM 9695 O O . SER C 1 324 ? -10.518 25.664 38.963 1.00 40.78 324 SER C O 1
ATOM 9698 N N . GLU C 1 325 ? -8.550 24.853 38.180 1.00 41.97 325 GLU C N 1
ATOM 9699 C CA . GLU C 1 325 ? -7.725 25.799 38.974 1.00 41.07 325 GLU C CA 1
ATOM 9700 C C . GLU C 1 325 ? -8.004 27.210 38.482 1.00 41.15 325 GLU C C 1
ATOM 9701 O O . GLU C 1 325 ? -8.161 27.372 37.272 1.00 50.15 325 GLU C O 1
ATOM 9707 N N . GLY C 1 326 ? -8.037 28.198 39.368 1.00 40.75 326 GLY C N 1
ATOM 9708 C CA . GLY C 1 326 ? -8.261 29.584 38.947 1.00 41.45 326 GLY C CA 1
ATOM 9709 C C . GLY C 1 326 ? -8.869 30.445 40.024 1.00 42.47 326 GLY C C 1
ATOM 9710 O O . GLY C 1 326 ? -8.891 30.039 41.201 1.00 41.08 326 GLY C O 1
ATOM 9711 N N . TYR C 1 327 ? -9.366 31.605 39.601 1.00 41.09 327 TYR C N 1
ATOM 9712 C CA . TYR C 1 327 ? -9.842 32.693 40.481 1.00 47.29 327 TYR C CA 1
ATOM 9713 C C . TYR C 1 327 ? -11.247 33.049 40.033 1.00 46.24 327 TYR C C 1
ATOM 9714 O O . TYR C 1 327 ? -11.470 32.995 38.829 1.00 46.89 327 TYR C O 1
ATOM 9723 N N . ARG C 1 328 ? -12.158 33.305 40.977 1.00 49.13 328 ARG C N 1
ATOM 9724 C CA . ARG C 1 328 ? -13.474 33.952 40.734 1.00 46.88 328 ARG C CA 1
ATOM 9725 C C . ARG C 1 328 ? -13.551 35.153 41.674 1.00 44.13 328 ARG C C 1
ATOM 9726 O O . ARG C 1 328 ? -12.924 35.115 42.719 1.00 46.23 328 ARG C O 1
ATOM 9734 N N . VAL C 1 329 ? -14.393 36.118 41.350 1.00 44.29 329 VAL C N 1
ATOM 9735 C CA . VAL C 1 329 ? -14.716 37.273 42.216 1.00 48.16 329 VAL C CA 1
ATOM 9736 C C . VAL C 1 329 ? -16.233 37.339 42.290 1.00 47.19 329 VAL C C 1
ATOM 9737 O O . VAL C 1 329 ? -16.871 37.150 41.256 1.00 48.56 329 VAL C O 1
ATOM 9741 N N . GLY C 1 330 ? -16.770 37.555 43.486 1.00 43.89 330 GLY C N 1
ATOM 9742 C CA . GLY C 1 330 ? -18.207 37.774 43.709 1.00 42.92 330 GLY C CA 1
ATOM 9743 C C . GLY C 1 330 ? -18.437 38.348 45.086 1.00 39.83 330 GLY C C 1
ATOM 9744 O O . GLY C 1 330 ? -17.484 38.348 45.889 1.00 35.45 330 GLY C O 1
ATOM 9745 N N . TRP C 1 331 ? -19.638 38.859 45.333 1.00 41.87 331 TRP C N 1
ATOM 9746 C CA . TRP C 1 331 ? -20.099 39.230 46.693 1.00 45.84 331 TRP C CA 1
ATOM 9747 C C . TRP C 1 331 ? -19.985 37.975 47.571 1.00 41.17 331 TRP C C 1
ATOM 9748 O O . TRP C 1 331 ? -20.103 36.856 47.020 1.00 38.82 331 TRP C O 1
ATOM 9759 N N . SER C 1 332 ? -19.660 38.137 48.850 1.00 40.44 332 SER C N 1
ATOM 9760 C CA . SER C 1 332 ? -19.373 37.011 49.788 1.00 38.85 332 SER C CA 1
ATOM 9761 C C . SER C 1 332 ? -20.528 35.997 49.777 1.00 36.71 332 SER C C 1
ATOM 9762 O O . SER C 1 332 ? -20.247 34.800 49.787 1.00 37.29 332 SER C O 1
ATOM 9765 N N . ASP C 1 333 ? -21.781 36.446 49.671 1.00 39.20 333 ASP C N 1
ATOM 9766 C CA . ASP C 1 333 ? -22.946 35.531 49.701 1.00 40.60 333 ASP C CA 1
ATOM 9767 C C . ASP C 1 333 ? -22.933 34.631 48.467 1.00 41.47 333 ASP C C 1
ATOM 9768 O O . ASP C 1 333 ? -23.417 33.488 48.561 1.00 38.19 333 ASP C O 1
ATOM 9773 N N . GLU C 1 334 ? -22.411 35.114 47.346 1.00 37.18 334 GLU C N 1
ATOM 9774 C CA . GLU C 1 334 ? -22.408 34.348 46.070 1.00 44.05 334 GLU C CA 1
ATOM 9775 C C . GLU C 1 334 ? -21.257 33.355 46.139 1.00 40.74 334 GLU C C 1
ATOM 9776 O O . GLU C 1 334 ? -21.441 32.204 45.780 1.00 47.31 334 GLU C O 1
ATOM 9782 N N . ILE C 1 335 ? -20.124 33.792 46.668 1.00 35.14 335 ILE C N 1
ATOM 9783 C CA . ILE C 1 335 ? -18.873 32.995 46.681 1.00 35.21 335 ILE C CA 1
ATOM 9784 C C . ILE C 1 335 ? -18.964 31.902 47.756 1.00 38.51 335 ILE C C 1
ATOM 9785 O O . ILE C 1 335 ? -18.442 30.795 47.505 1.00 37.45 335 ILE C O 1
ATOM 9790 N N . LEU C 1 336 ? -19.533 32.207 48.926 1.00 39.10 336 LEU C N 1
ATOM 9791 C CA . LEU C 1 336 ? -19.588 31.235 50.060 1.00 41.71 336 LEU C CA 1
ATOM 9792 C C . LEU C 1 336 ? -20.835 30.349 49.944 1.00 44.65 336 LEU C C 1
ATOM 9793 O O . LEU C 1 336 ? -20.878 29.356 50.647 1.00 48.99 336 LEU C O 1
ATOM 9798 N N . GLY C 1 337 ? -21.813 30.728 49.112 1.00 47.98 337 GLY C N 1
ATOM 9799 C CA . GLY C 1 337 ? -23.101 30.032 48.928 1.00 55.42 337 GLY C CA 1
ATOM 9800 C C . GLY C 1 337 ? -23.062 29.065 47.754 1.00 61.00 337 GLY C C 1
ATOM 9801 O O . GLY C 1 337 ? -22.336 29.342 46.804 1.00 66.63 337 GLY C O 1
ATOM 9802 N N . PHE C 1 338 ? -23.807 27.960 47.828 1.00 59.41 338 PHE C N 1
ATOM 9803 C CA . PHE C 1 338 ? -23.840 26.878 46.807 1.00 63.80 338 PHE C CA 1
ATOM 9804 C C . PHE C 1 338 ? -25.296 26.441 46.617 1.00 63.59 338 PHE C C 1
ATOM 9805 O O . PHE C 1 338 ? -26.078 26.548 47.570 1.00 72.62 338 PHE C O 1
ATOM 9813 N N . ASP C 1 339 ? -25.662 25.995 45.415 1.00 74.72 339 ASP C N 1
ATOM 9814 C CA . ASP C 1 339 ? -27.029 25.493 45.116 1.00 75.70 339 ASP C CA 1
ATOM 9815 C C . ASP C 1 339 ? -27.173 24.096 45.722 1.00 74.68 339 ASP C C 1
ATOM 9816 O O . ASP C 1 339 ? -28.321 23.733 46.054 1.00 78.36 339 ASP C O 1
ATOM 9821 N N . CYS C 1 340 ? -26.045 23.383 45.896 1.00 83.70 340 CYS C N 1
ATOM 9822 C CA . CYS C 1 340 ? -25.906 22.039 46.542 1.00 84.79 340 CYS C CA 1
ATOM 9823 C C . CYS C 1 340 ? -26.999 21.039 46.100 1.00 83.47 340 CYS C C 1
ATOM 9824 O O . CYS C 1 340 ? -27.612 20.431 46.985 1.00 89.88 340 CYS C O 1
ATOM 9827 N N . GLY C 1 341 ? -27.187 20.808 44.796 1.00 70.80 341 GLY C N 1
ATOM 9828 C CA . GLY C 1 341 ? -28.432 20.255 44.232 1.00 70.77 341 GLY C CA 1
ATOM 9829 C C . GLY C 1 341 ? -28.620 18.741 44.321 1.00 66.21 341 GLY C C 1
ATOM 9830 O O . GLY C 1 341 ? -29.771 18.346 44.160 1.00 73.26 341 GLY C O 1
ATOM 9831 N N . GLY C 1 342 ? -27.582 17.914 44.535 1.00 58.42 342 GLY C N 1
ATOM 9832 C CA . GLY C 1 342 ? -27.733 16.436 44.529 1.00 63.05 342 GLY C CA 1
ATOM 9833 C C . GLY C 1 342 ? -28.659 15.911 45.634 1.00 55.48 342 GLY C C 1
ATOM 9834 O O . GLY C 1 342 ? -29.047 16.713 46.517 1.00 58.60 342 GLY C O 1
ATOM 9835 N N . GLN C 1 343 ? -29.011 14.620 45.615 1.00 44.67 343 GLN C N 1
ATOM 9836 C CA . GLN C 1 343 ? -29.542 13.910 46.807 1.00 39.19 343 GLN C CA 1
ATOM 9837 C C . GLN C 1 343 ? -28.404 13.064 47.380 1.00 35.81 343 GLN C C 1
ATOM 9838 O O . GLN C 1 343 ? -27.650 12.449 46.590 1.00 34.67 343 GLN C O 1
ATOM 9844 N N . GLN C 1 344 ? -28.269 13.028 48.702 1.00 32.76 344 GLN C N 1
ATOM 9845 C CA . GLN C 1 344 ? -27.078 12.427 49.358 1.00 38.29 344 GLN C CA 1
ATOM 9846 C C . GLN C 1 344 ? -27.341 12.110 50.827 1.00 36.09 344 GLN C C 1
ATOM 9847 O O . GLN C 1 344 ? -28.255 12.721 51.427 1.00 35.63 344 GLN C O 1
ATOM 9853 N N . TRP C 1 345 ? -26.535 11.195 51.358 1.00 32.89 345 TRP C N 1
ATOM 9854 C CA . TRP C 1 345 ? -26.282 10.977 52.798 1.00 35.97 345 TRP C CA 1
ATOM 9855 C C . TRP C 1 345 ? -25.045 11.769 53.179 1.00 35.64 345 TRP C C 1
ATOM 9856 O O . TRP C 1 345 ? -24.023 11.639 52.454 1.00 33.03 345 TRP C O 1
ATOM 9867 N N . VAL C 1 346 ? -25.130 12.571 54.238 1.00 33.28 346 VAL C N 1
ATOM 9868 C CA . VAL C 1 346 ? -23.941 13.284 54.788 1.00 33.68 346 VAL C CA 1
ATOM 9869 C C . VAL C 1 346 ? -23.816 13.005 56.282 1.00 34.43 346 VAL C C 1
ATOM 9870 O O . VAL C 1 346 ? -24.849 12.798 56.980 1.00 34.98 346 VAL C O 1
ATOM 9874 N N . SER C 1 347 ? -22.583 12.998 56.761 1.00 34.57 347 SER C N 1
ATOM 9875 C CA . SER C 1 347 ? -22.236 13.035 58.190 1.00 33.22 347 SER C CA 1
ATOM 9876 C C . SER C 1 347 ? -21.137 14.062 58.340 1.00 34.77 347 SER C C 1
ATOM 9877 O O . SER C 1 347 ? -20.179 13.983 57.583 1.00 33.65 347 SER C O 1
ATOM 9880 N N . GLU C 1 348 ? -21.272 14.986 59.277 1.00 29.55 348 GLU C N 1
ATOM 9881 C CA . GLU C 1 348 ? -20.220 15.990 59.519 1.00 32.10 348 GLU C CA 1
ATOM 9882 C C . GLU C 1 348 ? -19.947 16.016 61.017 1.00 34.09 348 GLU C C 1
ATOM 9883 O O . GLU C 1 348 ? -20.916 15.990 61.786 1.00 30.88 348 GLU C O 1
ATOM 9889 N N . VAL C 1 349 ? -18.668 16.072 61.396 1.00 33.32 349 VAL C N 1
ATOM 9890 C CA . VAL C 1 349 ? -18.234 16.203 62.811 1.00 32.71 349 VAL C CA 1
ATOM 9891 C C . VAL C 1 349 ? -17.337 17.427 62.940 1.00 33.29 349 VAL C C 1
ATOM 9892 O O . VAL C 1 349 ? -16.605 17.712 61.993 1.00 35.28 349 VAL C O 1
ATOM 9896 N N . ALA C 1 350 ? -17.458 18.125 64.068 1.00 34.18 350 ALA C N 1
ATOM 9897 C CA . ALA C 1 350 ? -16.545 19.158 64.600 1.00 31.89 350 ALA C CA 1
ATOM 9898 C C . ALA C 1 350 ? -15.606 18.511 65.632 1.00 34.18 350 ALA C C 1
ATOM 9899 O O . ALA C 1 350 ? -16.083 17.719 66.479 1.00 33.43 350 ALA C O 1
ATOM 9901 N N . PHE C 1 351 ? -14.312 18.809 65.562 1.00 31.98 351 PHE C N 1
ATOM 9902 C CA . PHE C 1 351 ? -13.329 18.348 66.576 1.00 31.93 351 PHE C CA 1
ATOM 9903 C C . PHE C 1 351 ? -12.278 19.432 66.765 1.00 33.80 351 PHE C C 1
ATOM 9904 O O . PHE C 1 351 ? -11.997 20.205 65.838 1.00 31.33 351 PHE C O 1
ATOM 9912 N N . PRO C 1 352 ? -11.737 19.568 68.004 1.00 37.16 352 PRO C N 1
ATOM 9913 C CA . PRO C 1 352 ? -10.825 20.656 68.321 1.00 38.49 352 PRO C CA 1
ATOM 9914 C C . PRO C 1 352 ? -9.489 20.423 67.607 1.00 34.33 352 PRO C C 1
ATOM 9915 O O . PRO C 1 352 ? -9.069 19.287 67.452 1.00 36.42 352 PRO C O 1
ATOM 9919 N N . ALA C 1 353 ? -8.933 21.515 67.108 1.00 39.84 353 ALA C N 1
ATOM 9920 C CA . ALA C 1 353 ? -7.629 21.574 66.410 1.00 41.26 353 ALA C CA 1
ATOM 9921 C C . ALA C 1 353 ? -6.880 22.790 66.954 1.00 41.87 353 ALA C C 1
ATOM 9922 O O . ALA C 1 353 ? -6.506 23.688 66.185 1.00 42.48 353 ALA C O 1
ATOM 9924 N N . GLY C 1 354 ? -6.712 22.802 68.276 1.00 41.80 354 GLY C N 1
ATOM 9925 C CA . GLY C 1 354 ? -5.932 23.818 68.992 1.00 44.07 354 GLY C CA 1
ATOM 9926 C C . GLY C 1 354 ? -6.592 25.182 68.957 1.00 43.57 354 GLY C C 1
ATOM 9927 O O . GLY C 1 354 ? -7.862 25.283 69.095 1.00 45.69 354 GLY C O 1
ATOM 9928 N N . THR C 1 355 ? -5.739 26.201 68.838 1.00 40.96 355 THR C N 1
ATOM 9929 C CA . THR C 1 355 ? -6.075 27.637 68.933 1.00 40.77 355 THR C CA 1
ATOM 9930 C C . THR C 1 355 ? -5.269 28.369 67.864 1.00 37.93 355 THR C C 1
ATOM 9931 O O . THR C 1 355 ? -4.352 27.766 67.302 1.00 44.12 355 THR C O 1
ATOM 9935 N N . LEU C 1 356 ? -5.632 29.615 67.596 1.00 38.48 356 LEU C N 1
ATOM 9936 C CA . LEU C 1 356 ? -4.883 30.503 66.678 1.00 41.94 356 LEU C CA 1
ATOM 9937 C C . LEU C 1 356 ? -3.403 30.513 67.105 1.00 45.28 356 LEU C C 1
ATOM 9938 O O . LEU C 1 356 ? -2.550 30.303 66.234 1.00 46.33 356 LEU C O 1
ATOM 9943 N N . GLU C 1 357 ? -3.124 30.642 68.406 1.00 54.23 357 GLU C N 1
ATOM 9944 C CA . GLU C 1 357 ? -1.743 30.761 68.967 1.00 54.45 357 GLU C CA 1
ATOM 9945 C C . GLU C 1 357 ? -1.088 29.384 69.071 1.00 50.53 357 GLU C C 1
ATOM 9946 O O . GLU C 1 357 ? 0.129 29.310 68.869 1.00 53.83 357 GLU C O 1
ATOM 9952 N N . LYS C 1 358 ? -1.829 28.330 69.412 1.00 50.32 358 LYS C N 1
ATOM 9953 C CA . LYS C 1 358 ? -1.231 26.977 69.592 1.00 55.31 358 LYS C CA 1
ATOM 9954 C C . LYS C 1 358 ? -1.844 26.028 68.573 1.00 54.99 358 LYS C C 1
ATOM 9955 O O . LYS C 1 358 ? -2.768 25.279 68.897 1.00 52.35 358 LYS C O 1
ATOM 9961 N N . PRO C 1 359 ? -1.308 26.017 67.328 1.00 56.63 359 PRO C N 1
ATOM 9962 C CA . PRO C 1 359 ? -1.771 25.110 66.284 1.00 51.09 359 PRO C CA 1
ATOM 9963 C C . PRO C 1 359 ? -1.739 23.641 66.705 1.00 50.56 359 PRO C C 1
ATOM 9964 O O . PRO C 1 359 ? -0.835 23.251 67.412 1.00 49.88 359 PRO C O 1
ATOM 9968 N N . SER C 1 360 ? -2.704 22.855 66.229 1.00 41.44 360 SER C N 1
ATOM 9969 C CA . SER C 1 360 ? -2.720 21.381 66.394 1.00 44.53 360 SER C CA 1
ATOM 9970 C C . SER C 1 360 ? -2.673 20.724 65.009 1.00 47.99 360 SER C C 1
ATOM 9971 O O . SER C 1 360 ? -3.235 21.287 64.040 1.00 43.86 360 SER C O 1
ATOM 9974 N N . ALA C 1 361 ? -2.045 19.554 64.937 1.00 45.54 361 ALA C N 1
ATOM 9975 C CA . ALA C 1 361 ? -1.975 18.720 63.724 1.00 46.42 361 ALA C CA 1
ATOM 9976 C C . ALA C 1 361 ? -3.185 17.789 63.658 1.00 45.49 361 ALA C C 1
ATOM 9977 O O . ALA C 1 361 ? -3.269 17.040 62.665 1.00 43.18 361 ALA C O 1
ATOM 9979 N N . ALA C 1 362 ? -4.098 17.823 64.649 1.00 41.41 362 ALA C N 1
ATOM 9980 C CA . ALA C 1 362 ? -5.242 16.887 64.757 1.00 39.40 362 ALA C CA 1
ATOM 9981 C C . ALA C 1 362 ? -6.047 16.898 63.458 1.00 37.31 362 ALA C C 1
ATOM 9982 O O . ALA C 1 362 ? -6.511 15.806 63.058 1.00 45.01 362 ALA C O 1
ATOM 9984 N N . ASP C 1 363 ? -6.198 18.053 62.804 1.00 38.98 363 ASP C N 1
ATOM 9985 C CA . ASP C 1 363 ? -7.072 18.191 61.605 1.00 39.43 363 ASP C CA 1
ATOM 9986 C C . ASP C 1 363 ? -6.487 17.393 60.427 1.00 38.56 363 ASP C C 1
ATOM 9987 O O . ASP C 1 363 ? -7.238 16.656 59.788 1.00 36.69 363 ASP C O 1
ATOM 9992 N N . LEU C 1 364 ? -5.188 17.517 60.155 1.00 39.95 364 LEU C N 1
ATOM 9993 C CA . LEU C 1 364 ? -4.511 16.733 59.086 1.00 44.16 364 LEU C CA 1
ATOM 9994 C C . LEU C 1 364 ? -4.390 15.267 59.509 1.00 37.98 364 LEU C C 1
ATOM 9995 O O . LEU C 1 364 ? -4.579 14.386 58.658 1.00 41.79 364 LEU C O 1
ATOM 10000 N N . GLU C 1 365 ? -4.089 14.993 60.781 1.00 41.01 365 GLU C N 1
ATOM 10001 C CA . GLU C 1 365 ? -3.943 13.593 61.258 1.00 44.29 365 GLU C CA 1
ATOM 10002 C C . GLU C 1 365 ? -5.290 12.884 61.099 1.00 44.36 365 GLU C C 1
ATOM 10003 O O . GLU C 1 365 ? -5.305 11.707 60.710 1.00 37.32 365 GLU C O 1
ATOM 10009 N N . TYR C 1 366 ? -6.401 13.560 61.380 1.00 38.88 366 TYR C N 1
ATOM 10010 C CA . TYR C 1 366 ? -7.747 12.941 61.222 1.00 40.53 366 TYR C CA 1
ATOM 10011 C C . TYR C 1 366 ? -7.903 12.473 59.770 1.00 34.35 366 TYR C C 1
ATOM 10012 O O . TYR C 1 366 ? -8.363 11.363 59.524 1.00 38.02 366 TYR C O 1
ATOM 10021 N N . MET C 1 367 ? -7.560 13.337 58.814 1.00 38.95 367 MET C N 1
ATOM 10022 C CA . MET C 1 367 ? -7.783 13.074 57.368 1.00 40.90 367 MET C CA 1
ATOM 10023 C C . MET C 1 367 ? -6.861 11.923 56.920 1.00 42.26 367 MET C C 1
ATOM 10024 O O . MET C 1 367 ? -7.343 11.014 56.228 1.00 45.09 367 MET C O 1
ATOM 10029 N N . GLU C 1 368 ? -5.607 11.925 57.372 1.00 44.95 368 GLU C N 1
ATOM 10030 C CA . GLU C 1 368 ? -4.645 10.810 57.161 1.00 48.04 368 GLU C CA 1
ATOM 10031 C C . GLU C 1 368 ? -5.303 9.507 57.603 1.00 40.28 368 GLU C C 1
ATOM 10032 O O . GLU C 1 368 ? -5.400 8.582 56.787 1.00 42.53 368 GLU C O 1
ATOM 10038 N N . GLU C 1 369 ? -5.794 9.447 58.839 1.00 44.42 369 GLU C N 1
ATOM 10039 C CA . GLU C 1 369 ? -6.383 8.186 59.372 1.00 47.34 369 GLU C CA 1
ATOM 10040 C C . GLU C 1 369 ? -7.656 7.858 58.587 1.00 45.22 369 GLU C C 1
ATOM 10041 O O . GLU C 1 369 ? -7.897 6.667 58.329 1.00 49.46 369 GLU C O 1
ATOM 10047 N N . LEU C 1 370 ? -8.453 8.867 58.216 1.00 42.95 370 LEU C N 1
ATOM 10048 C CA . LEU C 1 370 ? -9.730 8.625 57.490 1.00 39.84 370 LEU C CA 1
ATOM 10049 C C . LEU C 1 370 ? -9.423 8.021 56.110 1.00 40.60 370 LEU C C 1
ATOM 10050 O O . LEU C 1 370 ? -10.071 7.010 55.757 1.00 44.75 370 LEU C O 1
ATOM 10055 N N . MET C 1 371 ? -8.491 8.612 55.355 1.00 41.30 371 MET C N 1
ATOM 10056 C CA . MET C 1 371 ? -8.066 8.065 54.034 1.00 49.33 371 MET C CA 1
ATOM 10057 C C . MET C 1 371 ? -7.540 6.638 54.219 1.00 45.37 371 MET C C 1
ATOM 10058 O O . MET C 1 371 ? -7.988 5.756 53.454 1.00 47.43 371 MET C O 1
ATOM 10063 N N . ARG C 1 372 ? -6.714 6.383 55.235 1.00 52.19 372 ARG C N 1
ATOM 10064 C CA . ARG C 1 372 ? -6.201 5.013 55.533 1.00 54.92 372 ARG C CA 1
ATOM 10065 C C . ARG C 1 372 ? -7.375 4.066 55.805 1.00 54.21 372 ARG C C 1
ATOM 10066 O O . ARG C 1 372 ? -7.386 2.960 55.232 1.00 55.67 372 ARG C O 1
ATOM 10074 N N . LEU C 1 373 ? -8.334 4.484 56.640 1.00 51.69 373 LEU C N 1
ATOM 10075 C CA . LEU C 1 373 ? -9.536 3.678 57.012 1.00 49.96 373 LEU C CA 1
ATOM 10076 C C . LEU C 1 373 ? -10.343 3.325 55.754 1.00 50.23 373 LEU C C 1
ATOM 10077 O O . LEU C 1 373 ? -10.802 2.165 55.640 1.00 43.89 373 LEU C O 1
ATOM 10082 N N . ILE C 1 374 ? -10.550 4.286 54.850 1.00 43.97 374 ILE C N 1
ATOM 10083 C CA . ILE C 1 374 ? -11.370 4.064 53.625 1.00 46.38 374 ILE C CA 1
ATOM 10084 C C . ILE C 1 374 ? -10.675 3.006 52.750 1.00 46.66 374 ILE C C 1
ATOM 10085 O O . ILE C 1 374 ? -11.363 2.087 52.293 1.00 42.85 374 ILE C O 1
ATOM 10090 N N . ASN C 1 375 ? -9.376 3.163 52.512 1.00 46.26 375 ASN C N 1
ATOM 10091 C CA . ASN C 1 375 ? -8.549 2.209 51.720 1.00 54.08 375 ASN C CA 1
ATOM 10092 C C . ASN C 1 375 ? -8.560 0.836 52.394 1.00 52.91 375 ASN C C 1
ATOM 10093 O O . ASN C 1 375 ? -8.970 -0.132 51.728 1.00 56.94 375 ASN C O 1
ATOM 10098 N N . LYS C 1 376 ? -8.170 0.767 53.673 1.00 55.85 376 LYS C N 1
ATOM 10099 C CA . LYS C 1 376 ? -8.064 -0.505 54.440 1.00 59.77 376 LYS C CA 1
ATOM 10100 C C . LYS C 1 376 ? -9.384 -1.271 54.332 1.00 63.12 376 LYS C C 1
ATOM 10101 O O . LYS C 1 376 ? -9.341 -2.481 54.067 1.00 68.69 376 LYS C O 1
ATOM 10107 N N . GLU C 1 377 ? -10.518 -0.585 54.483 1.00 57.99 377 GLU C N 1
ATOM 10108 C CA . GLU C 1 377 ? -11.847 -1.239 54.630 1.00 56.65 377 GLU C CA 1
ATOM 10109 C C . GLU C 1 377 ? -12.518 -1.362 53.256 1.00 45.82 377 GLU C C 1
ATOM 10110 O O . GLU C 1 377 ? -13.578 -1.951 53.194 1.00 49.29 377 GLU C O 1
ATOM 10116 N N . GLY C 1 378 ? -11.927 -0.834 52.185 1.00 47.69 378 GLY C N 1
ATOM 10117 C CA . GLY C 1 378 ? -12.530 -0.842 50.832 1.00 50.43 378 GLY C CA 1
ATOM 10118 C C . GLY C 1 378 ? -13.884 -0.137 50.805 1.00 51.08 378 GLY C C 1
ATOM 10119 O O . GLY C 1 378 ? -14.833 -0.642 50.161 1.00 46.61 378 GLY C O 1
ATOM 10120 N N . ILE C 1 379 ? -13.995 1.019 51.455 1.00 49.31 379 ILE C N 1
ATOM 10121 C CA . ILE C 1 379 ? -15.269 1.800 51.440 1.00 44.16 379 ILE C CA 1
ATOM 10122 C C . ILE C 1 379 ? -15.415 2.430 50.062 1.00 42.53 379 ILE C C 1
ATOM 10123 O O . ILE C 1 379 ? -14.493 3.080 49.572 1.00 46.96 379 ILE C O 1
ATOM 10128 N N . PRO C 1 380 ? -16.570 2.250 49.386 1.00 42.18 380 PRO C N 1
ATOM 10129 C CA . PRO C 1 380 ? -16.831 2.926 48.117 1.00 39.29 380 PRO C CA 1
ATOM 10130 C C . PRO C 1 380 ? -17.167 4.410 48.317 1.00 36.16 380 PRO C C 1
ATOM 10131 O O . PRO C 1 380 ? -18.272 4.825 48.000 1.00 40.60 380 PRO C O 1
ATOM 10135 N N . ALA C 1 381 ? -16.210 5.152 48.860 1.00 41.88 381 ALA C N 1
ATOM 10136 C CA . ALA C 1 381 ? -16.354 6.559 49.288 1.00 42.14 381 ALA C CA 1
ATOM 10137 C C . ALA C 1 381 ? -16.158 7.478 48.089 1.00 38.83 381 ALA C C 1
ATOM 10138 O O . ALA C 1 381 ? -15.042 7.623 47.592 1.00 35.63 381 ALA C O 1
ATOM 10140 N N . PRO C 1 382 ? -17.217 8.168 47.615 1.00 33.65 382 PRO C N 1
ATOM 10141 C CA . PRO C 1 382 ? -17.057 9.161 46.572 1.00 33.02 382 PRO C CA 1
ATOM 10142 C C . PRO C 1 382 ? -16.538 10.482 47.149 1.00 35.86 382 PRO C C 1
ATOM 10143 O O . PRO C 1 382 ? -16.300 10.567 48.330 1.00 32.90 382 PRO C O 1
ATOM 10147 N N . ALA C 1 383 ? -16.367 11.477 46.276 1.00 36.80 383 ALA C N 1
ATOM 10148 C CA . ALA C 1 383 ? -15.804 12.800 46.623 1.00 36.13 383 ALA C CA 1
ATOM 10149 C C . ALA C 1 383 ? -16.943 13.813 46.726 1.00 34.29 383 ALA C C 1
ATOM 10150 O O . ALA C 1 383 ? -17.983 13.636 46.104 1.00 33.83 383 ALA C O 1
ATOM 10152 N N . PRO C 1 384 ? -16.746 14.933 47.449 1.00 36.30 384 PRO C N 1
ATOM 10153 C CA . PRO C 1 384 ? -15.571 15.135 48.298 1.00 36.48 384 PRO C CA 1
ATOM 10154 C C . PRO C 1 384 ? -15.805 14.775 49.769 1.00 37.72 384 PRO C C 1
ATOM 10155 O O . PRO C 1 384 ? -16.942 14.777 50.267 1.00 35.65 384 PRO C O 1
ATOM 10159 N N . ILE C 1 385 ? -14.721 14.463 50.459 1.00 33.19 385 ILE C N 1
ATOM 10160 C CA . ILE C 1 385 ? -14.709 14.564 51.931 1.00 35.62 385 ILE C CA 1
ATOM 10161 C C . ILE C 1 385 ? -14.335 16.014 52.198 1.00 34.79 385 ILE C C 1
ATOM 10162 O O . ILE C 1 385 ? -13.213 16.395 51.871 1.00 36.45 385 ILE C O 1
ATOM 10167 N N . GLU C 1 386 ? -15.293 16.795 52.669 1.00 31.19 386 GLU C N 1
ATOM 10168 C CA . GLU C 1 386 ? -15.172 18.260 52.783 1.00 32.50 386 GLU C CA 1
ATOM 10169 C C . GLU C 1 386 ? -14.628 18.592 54.173 1.00 36.40 386 GLU C C 1
ATOM 10170 O O . GLU C 1 386 ? -15.198 18.135 55.190 1.00 35.43 386 GLU C O 1
ATOM 10176 N N . GLN C 1 387 ? -13.591 19.410 54.209 1.00 34.20 387 GLN C N 1
ATOM 10177 C CA . GLN C 1 387 ? -12.938 19.822 55.460 1.00 31.58 387 GLN C CA 1
ATOM 10178 C C . GLN C 1 387 ? -12.996 21.329 55.556 1.00 30.70 387 GLN C C 1
ATOM 10179 O O . GLN C 1 387 ? -12.538 22.018 54.613 1.00 33.32 387 GLN C O 1
ATOM 10185 N N . ARG C 1 388 ? -13.545 21.806 56.673 1.00 31.53 388 ARG C N 1
ATOM 10186 C CA . ARG C 1 388 ? -13.704 23.250 56.958 1.00 33.62 388 ARG C CA 1
ATOM 10187 C C . ARG C 1 388 ? -13.177 23.535 58.363 1.00 30.36 388 ARG C C 1
ATOM 10188 O O . ARG C 1 388 ? -12.906 22.589 59.122 1.00 34.42 388 ARG C O 1
ATOM 10196 N N . TRP C 1 389 ? -13.097 24.807 58.710 1.00 30.58 389 TRP C N 1
ATOM 10197 C CA . TRP C 1 389 ? -12.663 25.271 60.048 1.00 32.86 389 TRP C CA 1
ATOM 10198 C C . TRP C 1 389 ? -13.586 26.371 60.532 1.00 29.91 389 TRP C C 1
ATOM 10199 O O . TRP C 1 389 ? -14.075 27.146 59.703 1.00 31.95 389 TRP C O 1
ATOM 10210 N N . THR C 1 390 ? -13.839 26.378 61.828 1.00 30.21 390 THR C N 1
ATOM 10211 C CA . THR C 1 390 ? -14.521 27.499 62.522 1.00 33.38 390 THR C CA 1
ATOM 10212 C C . THR C 1 390 ? -13.735 27.856 63.770 1.00 29.26 390 THR C C 1
ATOM 10213 O O . THR C 1 390 ? -13.011 27.009 64.284 1.00 34.63 390 THR C O 1
ATOM 10217 N N . ALA C 1 391 ? -13.936 29.067 64.260 1.00 35.36 391 ALA C N 1
ATOM 10218 C CA . ALA C 1 391 ? -13.649 29.421 65.660 1.00 36.08 391 ALA C CA 1
ATOM 10219 C C . ALA C 1 391 ? -14.598 28.617 66.543 1.00 36.61 391 ALA C C 1
ATOM 10220 O O . ALA C 1 391 ? -15.601 28.001 66.010 1.00 35.02 391 ALA C O 1
ATOM 10222 N N . GLY C 1 392 ? -14.298 28.616 67.846 1.00 34.53 392 GLY C N 1
ATOM 10223 C CA . GLY C 1 392 ? -15.185 28.054 68.870 1.00 30.28 392 GLY C CA 1
ATOM 10224 C C . GLY C 1 392 ? -16.494 28.812 68.942 1.00 32.05 392 GLY C C 1
ATOM 10225 O O . GLY C 1 392 ? -16.564 29.952 68.511 1.00 32.81 392 GLY C O 1
ATOM 10226 N N . SER C 1 393 ? -17.505 28.177 69.505 1.00 34.37 393 SER C N 1
ATOM 10227 C CA . SER C 1 393 ? -18.772 28.837 69.888 1.00 34.88 393 SER C CA 1
ATOM 10228 C C . SER C 1 393 ? -18.884 28.803 71.414 1.00 31.74 393 SER C C 1
ATOM 10229 O O . SER C 1 393 ? -18.520 27.784 72.018 1.00 36.53 393 SER C O 1
ATOM 10232 N N . SER C 1 394 ? -19.425 29.853 72.014 1.00 35.15 394 SER C N 1
ATOM 10233 C CA . SER C 1 394 ? -19.787 29.877 73.447 1.00 34.90 394 SER C CA 1
ATOM 10234 C C . SER C 1 394 ? -21.165 29.225 73.682 1.00 38.23 394 SER C C 1
ATOM 10235 O O . SER C 1 394 ? -21.528 29.048 74.852 1.00 36.70 394 SER C O 1
ATOM 10238 N N . SER C 1 395 ? -21.895 28.803 72.645 1.00 36.52 395 SER C N 1
ATOM 10239 C CA . SER C 1 395 ? -23.190 28.091 72.817 1.00 34.96 395 SER C CA 1
ATOM 10240 C C . SER C 1 395 ? -22.886 26.676 73.304 1.00 37.14 395 SER C C 1
ATOM 10241 O O . SER C 1 395 ? -22.218 25.915 72.591 1.00 31.66 395 SER C O 1
ATOM 10244 N N . PRO C 1 396 ? -23.336 26.265 74.516 1.00 35.58 396 PRO C N 1
ATOM 10245 C CA . PRO C 1 396 ? -22.979 24.939 75.045 1.00 36.25 396 PRO C CA 1
ATOM 10246 C C . PRO C 1 396 ? -23.397 23.746 74.178 1.00 35.23 396 PRO C C 1
ATOM 10247 O O . PRO C 1 396 ? -22.806 22.726 74.278 1.00 35.28 396 PRO C O 1
ATOM 10251 N N . MET C 1 397 ? -24.432 23.885 73.357 1.00 33.84 397 MET C N 1
ATOM 10252 C CA . MET C 1 397 ? -24.873 22.779 72.481 1.00 32.64 397 MET C CA 1
ATOM 10253 C C . MET C 1 397 ? -24.130 22.819 71.136 1.00 32.27 397 MET C C 1
ATOM 10254 O O . MET C 1 397 ? -24.354 21.904 70.351 1.00 31.13 397 MET C O 1
ATOM 10259 N N . SER C 1 398 ? -23.282 23.818 70.845 1.00 32.36 398 SER C N 1
ATOM 10260 C CA . SER C 1 398 ? -22.504 23.841 69.578 1.00 30.25 398 SER C CA 1
ATOM 10261 C C . SER C 1 398 ? -21.585 22.627 69.556 1.00 31.62 398 SER C C 1
ATOM 10262 O O . SER C 1 398 ? -20.916 22.349 70.552 1.00 31.62 398 SER C O 1
ATOM 10265 N N . PRO C 1 399 ? -21.522 21.864 68.445 1.00 31.90 399 PRO C N 1
ATOM 10266 C CA . PRO C 1 399 ? -20.486 20.846 68.295 1.00 30.95 399 PRO C CA 1
ATOM 10267 C C . PRO C 1 399 ? -19.086 21.449 68.432 1.00 32.62 399 PRO C C 1
ATOM 10268 O O . PRO C 1 399 ? -18.167 20.702 68.684 1.00 32.99 399 PRO C O 1
ATOM 10272 N N . ALA C 1 400 ? -18.951 22.756 68.181 1.00 30.80 400 ALA C N 1
ATOM 10273 C CA . ALA C 1 400 ? -17.670 23.490 68.308 1.00 33.33 400 ALA C CA 1
ATOM 10274 C C . ALA C 1 400 ? -17.673 24.346 69.583 1.00 31.18 400 ALA C C 1
ATOM 10275 O O . ALA C 1 400 ? -16.959 25.336 69.603 1.00 31.98 400 ALA C O 1
ATOM 10277 N N . TYR C 1 401 ? -18.416 23.938 70.615 1.00 30.84 401 TYR C N 1
ATOM 10278 C CA . TYR C 1 401 ? -18.427 24.615 71.938 1.00 33.58 401 TYR C CA 1
ATOM 10279 C C . TYR C 1 401 ? -16.980 24.691 72.453 1.00 31.87 401 TYR C C 1
ATOM 10280 O O . TYR C 1 401 ? -16.287 23.698 72.402 1.00 29.05 401 TYR C O 1
ATOM 10289 N N . SER C 1 402 ? -16.560 25.850 72.927 1.00 38.98 402 SER C N 1
ATOM 10290 C CA . SER C 1 402 ? -15.262 26.034 73.630 1.00 40.61 402 SER C CA 1
ATOM 10291 C C . SER C 1 402 ? -15.423 27.200 74.579 1.00 42.04 402 SER C C 1
ATOM 10292 O O . SER C 1 402 ? -15.983 28.213 74.184 1.00 38.42 402 SER C O 1
ATOM 10295 N N . PRO C 1 403 ? -14.867 27.140 75.803 1.00 39.36 403 PRO C N 1
ATOM 10296 C CA . PRO C 1 403 ? -14.795 28.343 76.622 1.00 46.90 403 PRO C CA 1
ATOM 10297 C C . PRO C 1 403 ? -13.855 29.391 75.990 1.00 47.93 403 PRO C C 1
ATOM 10298 O O . PRO C 1 403 ? -13.916 30.525 76.382 1.00 51.62 403 PRO C O 1
ATOM 10302 N N . SER C 1 404 ? -12.997 28.994 75.042 1.00 52.01 404 SER C N 1
ATOM 10303 C CA . SER C 1 404 ? -11.968 29.888 74.436 1.00 55.22 404 SER C CA 1
ATOM 10304 C C . SER C 1 404 ? -12.462 30.473 73.109 1.00 48.39 404 SER C C 1
ATOM 10305 O O . SER C 1 404 ? -12.714 29.732 72.164 1.00 46.79 404 SER C O 1
ATOM 10308 N N . PRO C 1 405 ? -12.597 31.812 72.975 1.00 48.68 405 PRO C N 1
ATOM 10309 C CA . PRO C 1 405 ? -12.989 32.428 71.707 1.00 56.43 405 PRO C CA 1
ATOM 10310 C C . PRO C 1 405 ? -12.027 32.140 70.538 1.00 52.72 405 PRO C C 1
ATOM 10311 O O . PRO C 1 405 ? -12.510 32.058 69.425 1.00 55.63 405 PRO C O 1
ATOM 10315 N N . ASP C 1 406 ? -10.736 31.922 70.805 1.00 46.35 406 ASP C N 1
ATOM 10316 C CA . ASP C 1 406 ? -9.709 31.694 69.747 1.00 45.62 406 ASP C CA 1
ATOM 10317 C C . ASP C 1 406 ? -9.353 30.208 69.593 1.00 38.34 406 ASP C C 1
ATOM 10318 O O . ASP C 1 406 ? -8.333 29.912 68.948 1.00 41.32 406 ASP C O 1
ATOM 10323 N N . SER C 1 407 ? -10.163 29.301 70.130 1.00 37.59 407 SER C N 1
ATOM 10324 C CA . SER C 1 407 ? -10.148 27.869 69.728 1.00 36.50 407 SER C CA 1
ATOM 10325 C C . SER C 1 407 ? -10.451 27.751 68.226 1.00 36.01 407 SER C C 1
ATOM 10326 O O . SER C 1 407 ? -11.151 28.639 67.647 1.00 37.52 407 SER C O 1
ATOM 10329 N N . VAL C 1 408 ? -9.911 26.706 67.609 1.00 39.02 408 VAL C N 1
ATOM 10330 C CA . VAL C 1 408 ? -10.149 26.356 66.187 1.00 39.29 408 VAL C CA 1
ATOM 10331 C C . VAL C 1 408 ? -10.711 24.943 66.185 1.00 36.05 408 VAL C C 1
ATOM 10332 O O . VAL C 1 408 ? -10.152 24.052 66.878 1.00 33.33 408 VAL C O 1
ATOM 10336 N N . PHE C 1 409 ? -11.799 24.753 65.455 1.00 35.27 409 PHE C N 1
ATOM 10337 C CA . PHE C 1 409 ? -12.402 23.422 65.232 1.00 33.68 409 PHE C CA 1
ATOM 10338 C C . PHE C 1 409 ? -12.286 23.099 63.748 1.00 31.00 409 PHE C C 1
ATOM 10339 O O . PHE C 1 409 ? -12.518 23.970 62.862 1.00 32.52 409 PHE C O 1
ATOM 10347 N N . SER C 1 410 ? -11.952 21.855 63.479 1.00 31.96 410 SER C N 1
ATOM 10348 C CA . SER C 1 410 ? -12.040 21.277 62.129 1.00 30.06 410 SER C CA 1
ATOM 10349 C C . SER C 1 410 ? -13.382 20.578 61.999 1.00 29.81 410 SER C C 1
ATOM 10350 O O . SER C 1 410 ? -13.788 19.890 62.957 1.00 31.15 410 SER C O 1
ATOM 10353 N N . TRP C 1 411 ? -14.034 20.776 60.858 1.00 31.36 411 TRP C N 1
ATOM 10354 C CA . TRP C 1 411 ? -15.275 20.051 60.493 1.00 31.15 411 TRP C CA 1
ATOM 10355 C C . TRP C 1 411 ? -14.997 19.174 59.280 1.00 31.59 411 TRP C C 1
ATOM 10356 O O . TRP C 1 411 ? -14.536 19.692 58.247 1.00 33.05 411 TRP C O 1
ATOM 10367 N N . VAL C 1 412 ? -15.320 17.899 59.393 1.00 29.02 412 VAL C N 1
ATOM 10368 C CA . VAL C 1 412 ? -15.108 16.936 58.291 1.00 29.75 412 VAL C CA 1
ATOM 10369 C C . VAL C 1 412 ? -16.435 16.277 57.957 1.00 31.18 412 VAL C C 1
ATOM 10370 O O . VAL C 1 412 ? -17.059 15.686 58.864 1.00 32.94 412 VAL C O 1
ATOM 10374 N N . GLY C 1 413 ? -16.845 16.447 56.706 1.00 31.84 413 GLY C N 1
ATOM 10375 C CA . GLY C 1 413 ? -18.046 15.842 56.116 1.00 33.59 413 GLY C CA 1
ATOM 10376 C C . GLY C 1 413 ? -17.698 14.715 55.159 1.00 34.39 413 GLY C C 1
ATOM 10377 O O . GLY C 1 413 ? -16.921 14.942 54.210 1.00 35.01 413 GLY C O 1
ATOM 10378 N N . ILE C 1 414 ? -18.306 13.555 55.383 1.00 33.96 414 ILE C N 1
ATOM 10379 C CA . ILE C 1 414 ? -18.302 12.389 54.458 1.00 33.42 414 ILE C CA 1
ATOM 10380 C C . ILE C 1 414 ? -19.667 12.312 53.786 1.00 35.00 414 ILE C C 1
ATOM 10381 O O . ILE C 1 414 ? -20.654 12.864 54.329 1.00 32.14 414 ILE C O 1
ATOM 10386 N N . ILE C 1 415 ? -19.714 11.670 52.625 1.00 30.21 415 ILE C N 1
ATOM 10387 C CA . ILE C 1 415 ? -20.878 11.722 51.710 1.00 29.29 415 ILE C CA 1
ATOM 10388 C C . ILE C 1 415 ? -20.954 10.404 50.947 1.00 32.41 415 ILE C C 1
ATOM 10389 O O . ILE C 1 415 ? -19.902 9.817 50.637 1.00 30.39 415 ILE C O 1
ATOM 10394 N N . 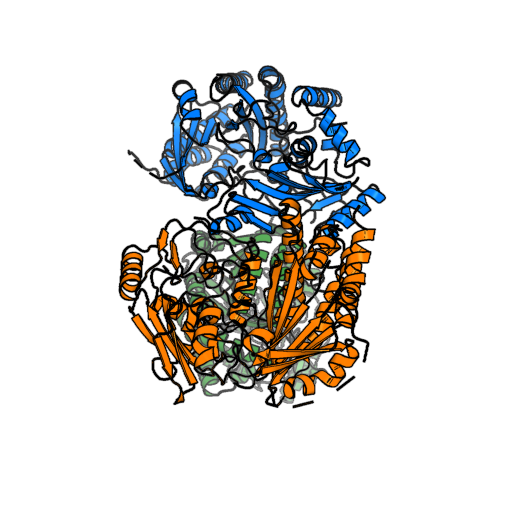MET C 1 416 ? -22.167 9.958 50.700 1.00 32.04 416 MET C N 1
ATOM 10395 C CA . MET C 1 416 ? -22.487 9.033 49.594 1.00 35.15 416 MET C CA 1
ATOM 10396 C C . MET C 1 416 ? -23.689 9.631 48.890 1.00 36.24 416 MET C C 1
ATOM 10397 O O . MET C 1 416 ? -24.570 10.166 49.594 1.00 40.72 416 MET C O 1
ATOM 10402 N N . TYR C 1 417 ? -23.683 9.594 47.560 1.00 35.30 417 TYR C N 1
ATOM 10403 C CA . TYR C 1 417 ? -24.763 10.161 46.729 1.00 34.86 417 TYR C CA 1
ATOM 10404 C C . TYR C 1 417 ? -25.855 9.100 46.615 1.00 34.70 417 TYR C C 1
ATOM 10405 O O . TYR C 1 417 ? -25.566 7.895 46.765 1.00 39.89 417 TYR C O 1
ATOM 10414 N N . LEU C 1 418 ? -27.076 9.578 46.433 1.00 33.89 418 LEU C N 1
ATOM 10415 C CA . LEU C 1 418 ? -28.276 8.782 46.097 1.00 36.64 418 LEU C CA 1
ATOM 10416 C C . LEU C 1 418 ? -28.643 9.185 44.675 1.00 39.04 418 LEU C C 1
ATOM 10417 O O . LEU C 1 418 ? -29.391 10.142 44.480 1.00 40.14 418 LEU C O 1
ATOM 10422 N N . PRO C 1 419 ? -27.964 8.627 43.641 1.00 40.24 419 PRO C N 1
ATOM 10423 C CA . PRO C 1 419 ? -28.049 9.200 42.293 1.00 42.04 419 PRO C CA 1
ATOM 10424 C C . PRO C 1 419 ? -29.387 8.949 41.580 1.00 49.67 419 PRO C C 1
ATOM 10425 O O . PRO C 1 419 ? -29.628 9.651 40.603 1.00 50.77 419 PRO C O 1
ATOM 10429 N N . THR C 1 420 ? -30.214 8.010 42.068 1.00 46.23 420 THR C N 1
ATOM 10430 C CA . THR C 1 420 ? -31.510 7.658 41.427 1.00 51.63 420 THR C CA 1
ATOM 10431 C C . THR C 1 420 ? -32.607 7.525 42.489 1.00 53.43 420 THR C C 1
ATOM 10432 O O . THR C 1 420 ? -32.282 7.443 43.697 1.00 53.38 420 THR C O 1
ATOM 10436 N N . GLU C 1 421 ? -33.839 7.410 42.009 1.00 56.04 421 GLU C N 1
ATOM 10437 C CA . GLU C 1 421 ? -35.066 7.128 42.787 1.00 59.33 421 GLU C CA 1
ATOM 10438 C C . GLU C 1 421 ? -35.245 5.609 42.949 1.00 61.20 421 GLU C C 1
ATOM 10439 O O . GLU C 1 421 ? -36.234 5.205 43.594 1.00 63.03 421 GLU C O 1
ATOM 10445 N N . ASP C 1 422 ? -34.348 4.780 42.405 1.00 56.18 422 ASP C N 1
ATOM 10446 C CA . ASP C 1 422 ? -34.468 3.305 42.520 1.00 56.67 422 ASP C CA 1
ATOM 10447 C C . ASP C 1 422 ? -34.418 2.932 44.000 1.00 63.17 422 ASP C C 1
ATOM 10448 O O . ASP C 1 422 ? -33.353 3.145 44.634 1.00 55.35 422 ASP C O 1
ATOM 10453 N N . GLU C 1 423 ? -35.511 2.364 44.511 1.00 56.70 423 GLU C N 1
ATOM 10454 C CA . GLU C 1 423 ? -35.727 2.100 45.959 1.00 60.14 423 GLU C CA 1
ATOM 10455 C C . GLU C 1 423 ? -34.656 1.123 46.461 1.00 48.08 423 GLU C C 1
ATOM 10456 O O . GLU C 1 423 ? -34.101 1.356 47.532 1.00 42.72 423 GLU C O 1
ATOM 10462 N N . GLU C 1 424 ? -34.372 0.066 45.709 1.00 44.56 424 GLU C N 1
ATOM 10463 C CA . GLU C 1 424 ? -33.407 -0.983 46.135 1.00 46.81 424 GLU C CA 1
ATOM 10464 C C . GLU C 1 424 ? -31.985 -0.388 46.177 1.00 44.66 424 GLU C C 1
ATOM 10465 O O . GLU C 1 424 ? -31.232 -0.732 47.086 1.00 48.20 424 GLU C O 1
ATOM 10471 N N . GLN C 1 425 ? -31.616 0.455 45.216 1.00 41.15 425 GLN C N 1
ATOM 10472 C CA . GLN C 1 425 ? -30.264 1.072 45.191 1.00 45.05 425 GLN C CA 1
ATOM 10473 C C . GLN C 1 425 ? -30.151 2.059 46.370 1.00 39.83 425 GLN C C 1
ATOM 10474 O O . GLN C 1 425 ? -29.153 2.026 47.061 1.00 39.14 425 GLN C O 1
ATOM 10480 N N . ARG C 1 426 ? -31.163 2.887 46.607 1.00 39.71 426 ARG C N 1
ATOM 10481 C CA . ARG C 1 426 ? -31.209 3.822 47.770 1.00 41.75 426 ARG C CA 1
ATOM 10482 C C . ARG C 1 426 ? -31.031 3.039 49.072 1.00 42.31 426 ARG C C 1
ATOM 10483 O O . ARG C 1 426 ? -30.195 3.406 49.889 1.00 40.41 426 ARG C O 1
ATOM 10491 N N . LYS C 1 427 ? -31.750 1.933 49.223 1.00 47.85 427 LYS C N 1
ATOM 10492 C CA . LYS C 1 427 ? -31.654 1.046 50.407 1.00 48.16 427 LYS C CA 1
ATOM 10493 C C . LYS C 1 427 ? -30.197 0.579 50.542 1.00 48.05 427 LYS C C 1
ATOM 10494 O O . LYS C 1 427 ? -29.628 0.713 51.641 1.00 42.58 427 LYS C O 1
ATOM 10500 N N . ALA C 1 428 ? -29.582 0.086 49.463 1.00 44.47 428 ALA C N 1
ATOM 10501 C CA . ALA C 1 428 ? -28.199 -0.444 49.497 1.00 41.32 428 ALA C CA 1
ATOM 10502 C C . ALA C 1 428 ? -27.218 0.667 49.895 1.00 38.19 428 ALA C C 1
ATOM 10503 O O . ALA C 1 428 ? -26.295 0.396 50.688 1.00 38.66 428 ALA C O 1
ATOM 10505 N N . ILE C 1 429 ? -27.367 1.860 49.330 1.00 42.64 429 ILE C N 1
ATOM 10506 C CA . ILE C 1 429 ? -26.447 3.007 49.612 1.00 44.06 429 ILE C CA 1
ATOM 10507 C C . ILE C 1 429 ? -26.670 3.484 51.055 1.00 39.88 429 ILE C C 1
ATOM 10508 O O . ILE C 1 429 ? -25.670 3.754 51.750 1.00 39.04 429 ILE C O 1
ATOM 10513 N N . THR C 1 430 ? -27.921 3.558 51.508 1.00 41.28 430 THR C N 1
ATOM 10514 C CA . THR C 1 430 ? -28.261 3.917 52.925 1.00 42.85 430 THR C CA 1
ATOM 10515 C C . THR C 1 430 ? -27.490 2.993 53.885 1.00 42.31 430 THR C C 1
ATOM 10516 O O . THR C 1 430 ? -26.829 3.497 54.808 1.00 41.42 430 THR C O 1
ATOM 10520 N N . GLU C 1 431 ? -27.498 1.685 53.635 1.00 44.45 431 GLU C N 1
ATOM 10521 C CA . GLU C 1 431 ? -26.822 0.713 54.529 1.00 46.30 431 GLU C CA 1
ATOM 10522 C C . GLU C 1 431 ? -25.306 0.897 54.410 1.00 47.19 431 GLU C C 1
ATOM 10523 O O . GLU C 1 431 ? -24.613 0.825 55.446 1.00 43.16 431 GLU C O 1
ATOM 10529 N N . ALA C 1 432 ? -24.793 1.135 53.204 1.00 44.41 432 ALA C N 1
ATOM 10530 C CA . ALA C 1 432 ? -23.340 1.332 52.983 1.00 44.90 432 ALA C CA 1
ATOM 10531 C C . ALA C 1 432 ? -22.907 2.590 53.741 1.00 40.29 432 ALA C C 1
ATOM 10532 O O . ALA C 1 432 ? -21.839 2.593 54.357 1.00 41.32 432 ALA C O 1
ATOM 10534 N N . PHE C 1 433 ? -23.713 3.638 53.682 1.00 40.03 433 PHE C N 1
ATOM 10535 C CA . PHE C 1 433 ? -23.396 4.916 54.362 1.00 38.76 433 PHE C CA 1
ATOM 10536 C C . PHE C 1 433 ? -23.398 4.697 55.877 1.00 36.89 433 PHE C C 1
ATOM 10537 O O . PHE C 1 433 ? -22.487 5.193 56.562 1.00 38.59 433 PHE C O 1
ATOM 10545 N N . ARG C 1 434 ? -24.386 3.964 56.394 1.00 41.39 434 ARG C N 1
ATOM 10546 C CA . ARG C 1 434 ? -24.444 3.644 57.847 1.00 45.65 434 ARG C CA 1
ATOM 10547 C C . ARG C 1 434 ? -23.128 2.974 58.267 1.00 43.09 434 ARG C C 1
ATOM 10548 O O . ARG C 1 434 ? -22.587 3.358 59.307 1.00 41.78 434 ARG C O 1
ATOM 10556 N N . GLN C 1 435 ? -22.619 2.036 57.477 1.00 41.80 435 GLN C N 1
ATOM 10557 C CA . GLN C 1 435 ? -21.365 1.287 57.802 1.00 46.00 435 GLN C CA 1
ATOM 10558 C C . GLN C 1 435 ? -20.158 2.228 57.697 1.00 41.09 435 GLN C C 1
ATOM 10559 O O . GLN C 1 435 ? -19.259 2.154 58.546 1.00 40.01 435 GLN C O 1
ATOM 10565 N N . TYR C 1 436 ? -20.141 3.091 56.682 1.00 35.13 436 TYR C N 1
ATOM 10566 C CA . TYR C 1 436 ? -19.082 4.098 56.455 1.00 35.06 436 TYR C CA 1
ATOM 10567 C C . TYR C 1 436 ? -19.039 5.010 57.687 1.00 37.39 436 TYR C C 1
ATOM 10568 O O . TYR C 1 436 ? -17.974 5.210 58.281 1.00 36.71 436 TYR C O 1
ATOM 10577 N N . ARG C 1 437 ? -20.183 5.582 58.070 1.00 39.00 437 ARG C N 1
ATOM 10578 C CA . ARG C 1 437 ? -20.252 6.506 59.230 1.00 36.51 437 ARG C CA 1
ATOM 10579 C C . ARG C 1 437 ? -19.839 5.754 60.501 1.00 40.49 437 ARG C C 1
ATOM 10580 O O . ARG C 1 437 ? -19.058 6.308 61.284 1.00 37.33 437 ARG C O 1
ATOM 10588 N N . LYS C 1 438 ? -20.341 4.527 60.680 1.00 43.34 438 LYS C N 1
ATOM 10589 C CA . LYS C 1 438 ? -20.104 3.693 61.891 1.00 50.58 438 LYS C CA 1
ATOM 10590 C C . LYS C 1 438 ? -18.602 3.449 62.081 1.00 43.83 438 LYS C C 1
ATOM 10591 O O . LYS C 1 438 ? -18.139 3.546 63.222 1.00 46.80 438 LYS C O 1
ATOM 10597 N N . LEU C 1 439 ? -17.868 3.156 61.007 1.00 49.43 439 LEU C N 1
ATOM 10598 C CA . LEU C 1 439 ? -16.388 2.968 61.043 1.00 50.74 439 LEU C CA 1
ATOM 10599 C C . LEU C 1 439 ? -15.697 4.253 61.503 1.00 50.67 439 LEU C C 1
ATOM 10600 O O . LEU C 1 439 ? -14.751 4.153 62.301 1.00 47.73 439 LEU C O 1
ATOM 10605 N N . CYS C 1 440 ? -16.117 5.424 61.006 1.00 46.11 440 CYS C N 1
ATOM 10606 C CA . CYS C 1 440 ? -15.564 6.723 61.472 1.00 44.36 440 CYS C CA 1
ATOM 10607 C C . CYS C 1 440 ? -15.871 6.885 62.966 1.00 43.19 440 CYS C C 1
ATOM 10608 O O . CYS C 1 440 ? -15.003 7.321 63.723 1.00 45.54 440 CYS C O 1
ATOM 10611 N N . GLU C 1 441 ? -17.098 6.578 63.369 1.00 43.55 441 GLU C N 1
ATOM 10612 C CA . GLU C 1 441 ? -17.576 6.765 64.760 1.00 44.58 441 GLU C CA 1
ATOM 10613 C C . GLU C 1 441 ? -16.720 5.893 65.694 1.00 48.24 441 GLU C C 1
ATOM 10614 O O . GLU C 1 441 ? -16.226 6.430 66.686 1.00 44.49 441 GLU C O 1
ATOM 10620 N N . THR C 1 442 ? -16.536 4.610 65.369 1.00 44.56 442 THR C N 1
ATOM 10621 C CA . THR C 1 442 ? -15.857 3.632 66.258 1.00 46.17 442 THR C CA 1
ATOM 10622 C C . THR C 1 442 ? -14.346 3.860 66.229 1.00 43.79 442 THR C C 1
ATOM 10623 O O . THR C 1 442 ? -13.735 3.759 67.300 1.00 54.99 442 THR C O 1
ATOM 10627 N N . ARG C 1 443 ? -13.762 4.224 65.086 1.00 49.32 443 ARG C N 1
ATOM 10628 C CA . ARG C 1 443 ? -12.281 4.331 64.940 1.00 46.34 443 ARG C CA 1
ATOM 10629 C C . ARG C 1 443 ? -11.779 5.737 65.269 1.00 45.46 443 ARG C C 1
ATOM 10630 O O . ARG C 1 443 ? -10.634 5.844 65.743 1.00 42.51 443 ARG C O 1
ATOM 10638 N N . LEU C 1 444 ? -12.534 6.799 64.953 1.00 39.71 444 LEU C N 1
ATOM 10639 C CA . LEU C 1 444 ? -11.951 8.167 64.987 1.00 40.23 444 LEU C CA 1
ATOM 10640 C C . LEU C 1 444 ? -12.629 9.075 66.021 1.00 39.47 444 LEU C C 1
ATOM 10641 O O . LEU C 1 444 ? -11.934 9.872 66.623 1.00 41.92 444 LEU C O 1
ATOM 10646 N N . TRP C 1 445 ? -13.951 9.061 66.148 1.00 40.94 445 TRP C N 1
ATOM 10647 C CA . TRP C 1 445 ? -14.652 10.220 66.773 1.00 43.42 445 TRP C CA 1
ATOM 10648 C C . TRP C 1 445 ? -14.269 10.368 68.255 1.00 40.69 445 TRP C C 1
ATOM 10649 O O . TRP C 1 445 ? -13.937 11.491 68.647 1.00 39.78 445 TRP C O 1
ATOM 10660 N N . ASP C 1 446 ? -14.242 9.285 69.025 1.00 39.75 446 ASP C N 1
ATOM 10661 C CA . ASP C 1 446 ? -13.837 9.290 70.459 1.00 44.41 446 ASP C CA 1
ATOM 10662 C C . ASP C 1 446 ? -12.407 9.827 70.564 1.00 38.72 446 ASP C C 1
ATOM 10663 O O . ASP C 1 446 ? -12.179 10.781 71.307 1.00 45.98 446 ASP C O 1
ATOM 10668 N N . LYS C 1 447 ? -11.499 9.283 69.768 1.00 41.33 447 LYS C N 1
ATOM 10669 C CA . LYS C 1 447 ? -10.058 9.647 69.781 1.00 44.60 447 LYS C CA 1
ATOM 10670 C C . LYS C 1 447 ? -9.916 11.160 69.573 1.00 44.79 447 LYS C C 1
ATOM 10671 O O . LYS C 1 447 ? -9.113 11.767 70.270 1.00 46.58 447 LYS C O 1
ATOM 10677 N N . TYR C 1 448 ? -10.691 11.764 68.662 1.00 40.89 448 TYR C N 1
ATOM 10678 C CA . TYR C 1 448 ? -10.525 13.191 68.280 1.00 38.85 448 TYR C CA 1
ATOM 10679 C C . TYR C 1 448 ? -11.491 14.090 69.048 1.00 38.37 448 TYR C C 1
ATOM 10680 O O . TYR C 1 448 ? -11.346 15.319 68.945 1.00 42.71 448 TYR C O 1
ATOM 10689 N N . GLY C 1 449 ? -12.403 13.524 69.837 1.00 38.22 449 GLY C N 1
ATOM 10690 C CA . GLY C 1 449 ? -13.431 14.304 70.563 1.00 42.27 449 GLY C CA 1
ATOM 10691 C C . GLY C 1 449 ? -14.387 14.980 69.590 1.00 33.60 449 GLY C C 1
ATOM 10692 O O . GLY C 1 449 ? -14.729 16.153 69.780 1.00 38.02 449 GLY C O 1
ATOM 10693 N N . ALA C 1 450 ? -14.768 14.245 68.554 1.00 33.73 450 ALA C N 1
ATOM 10694 C CA . ALA C 1 450 ? -15.562 14.724 67.406 1.00 34.78 450 ALA C CA 1
ATOM 10695 C C . ALA C 1 450 ? -17.047 14.690 67.780 1.00 32.76 450 ALA C C 1
ATOM 10696 O O . ALA C 1 450 ? -17.517 13.664 68.293 1.00 35.91 450 ALA C O 1
ATOM 10698 N N . ALA C 1 451 ? -17.758 15.764 67.479 1.00 31.05 451 ALA C N 1
ATOM 10699 C CA . ALA C 1 451 ? -19.200 15.903 67.780 1.00 31.98 451 ALA C CA 1
ATOM 10700 C C . ALA C 1 451 ? -19.988 16.068 66.475 1.00 29.74 451 ALA C C 1
ATOM 10701 O O . ALA C 1 451 ? -19.570 16.859 65.596 1.00 28.89 451 ALA C O 1
ATOM 10703 N N . GLU C 1 452 ? -21.060 15.301 66.328 1.00 31.94 452 GLU C N 1
ATOM 10704 C CA . GLU C 1 452 ? -21.867 15.300 65.084 1.00 31.42 452 GLU C CA 1
ATOM 10705 C C . GLU C 1 452 ? -22.714 16.569 64.959 1.00 30.90 452 GLU C C 1
ATOM 10706 O O . GLU C 1 452 ? -23.304 17.003 65.956 1.00 32.70 452 GLU C O 1
ATOM 10712 N N . HIS C 1 453 ? -22.762 17.125 63.744 1.00 28.11 453 HIS C N 1
ATOM 10713 C CA . HIS C 1 453 ? -23.683 18.206 63.342 1.00 28.55 453 HIS C CA 1
ATOM 10714 C C . HIS C 1 453 ? -25.119 17.803 63.730 1.00 26.40 453 HIS C C 1
ATOM 10715 O O . HIS C 1 453 ? -25.561 16.713 63.352 1.00 27.37 453 HIS C O 1
ATOM 10722 N N . TRP C 1 454 ? -25.821 18.674 64.448 1.00 27.64 454 TRP C N 1
ATOM 10723 C CA . TRP C 1 454 ? -27.203 18.428 64.929 1.00 28.60 454 TRP C CA 1
ATOM 10724 C C . TRP C 1 454 ? -28.209 18.227 63.796 1.00 30.22 454 TRP C C 1
ATOM 10725 O O . TRP C 1 454 ? -29.250 17.604 64.076 1.00 31.66 454 TRP C O 1
ATOM 10736 N N . ALA C 1 455 ? -27.947 18.748 62.587 1.00 29.85 455 ALA C N 1
ATOM 10737 C CA . ALA C 1 455 ? -28.845 18.562 61.418 1.00 29.11 455 ALA C CA 1
ATOM 10738 C C . ALA C 1 455 ? -28.494 17.266 60.690 1.00 33.05 455 ALA C C 1
ATOM 10739 O O . ALA C 1 455 ? -29.180 16.973 59.720 1.00 30.62 455 ALA C O 1
ATOM 10741 N N . LYS C 1 456 ? -27.444 16.533 61.087 1.00 29.86 456 LYS C N 1
ATOM 10742 C CA . LYS C 1 456 ? -26.961 15.369 60.288 1.00 29.46 456 LYS C CA 1
ATOM 10743 C C . LYS C 1 456 ? -26.944 14.098 61.131 1.00 29.66 456 LYS C C 1
ATOM 10744 O O . LYS C 1 456 ? -26.995 12.967 60.529 1.00 33.72 456 LYS C O 1
ATOM 10750 N N . ILE C 1 457 ? -26.988 14.235 62.453 1.00 34.10 457 ILE C N 1
ATOM 10751 C CA . ILE C 1 457 ? -26.958 13.072 63.395 1.00 33.08 457 ILE C CA 1
ATOM 10752 C C . ILE C 1 457 ? -28.228 12.239 63.196 1.00 34.03 457 ILE C C 1
ATOM 10753 O O . ILE C 1 457 ? -29.327 12.826 63.166 1.00 34.41 457 ILE C O 1
ATOM 10758 N N . GLU C 1 458 ? -28.078 10.916 63.098 1.00 31.34 458 GLU C N 1
ATOM 10759 C CA . GLU C 1 458 ? -29.203 9.967 62.972 1.00 33.23 458 GLU C CA 1
ATOM 10760 C C . GLU C 1 458 ? -29.347 9.222 64.307 1.00 35.36 458 GLU C C 1
ATOM 10761 O O . GLU C 1 458 ? -28.343 8.901 64.943 1.00 37.72 458 GLU C O 1
ATOM 10767 N N . VAL C 1 459 ? -30.567 9.006 64.753 1.00 37.99 459 VAL C N 1
ATOM 10768 C CA . VAL C 1 459 ? -30.853 8.285 66.020 1.00 45.24 459 VAL C CA 1
ATOM 10769 C C . VAL C 1 459 ? -30.877 6.808 65.689 1.00 43.61 459 VAL C C 1
ATOM 10770 O O . VAL C 1 459 ? -31.639 6.393 64.842 1.00 44.26 459 VAL C O 1
ATOM 10774 N N . PRO C 1 460 ? -30.034 5.969 66.318 1.00 50.46 460 PRO C N 1
ATOM 10775 C CA . PRO C 1 460 ? -30.151 4.521 66.143 1.00 52.63 460 PRO C CA 1
ATOM 10776 C C . PRO C 1 460 ? -31.452 3.978 66.749 1.00 55.44 460 PRO C C 1
ATOM 10777 O O . PRO C 1 460 ? -31.890 4.483 67.756 1.00 57.24 460 PRO C O 1
ATOM 10781 N N . GLU C 1 461 ? -32.013 2.937 66.139 1.00 65.05 461 GLU C N 1
ATOM 10782 C CA . GLU C 1 461 ? -33.221 2.221 66.633 1.00 70.90 461 GLU C CA 1
ATOM 10783 C C . GLU C 1 461 ? -32.805 1.149 67.656 1.00 68.94 461 GLU C C 1
ATOM 10784 O O . GLU C 1 461 ? -33.542 0.942 68.657 1.00 60.95 461 GLU C O 1
ATOM 10790 N N . ASP C 1 462 ? -31.657 0.497 67.434 1.00 70.62 462 ASP C N 1
ATOM 10791 C CA . ASP C 1 462 ? -31.106 -0.555 68.330 1.00 64.30 462 ASP C CA 1
ATOM 10792 C C . ASP C 1 462 ? -30.808 0.045 69.702 1.00 67.55 462 ASP C C 1
ATOM 10793 O O . ASP C 1 462 ? -30.022 0.993 69.799 1.00 64.30 462 ASP C O 1
ATOM 10798 N N . PRO C 1 463 ? -31.411 -0.481 70.799 1.00 66.76 463 PRO C N 1
ATOM 10799 C CA . PRO C 1 463 ? -31.274 0.134 72.119 1.00 66.19 463 PRO C CA 1
ATOM 10800 C C . PRO C 1 463 ? -29.826 0.218 72.633 1.00 61.61 463 PRO C C 1
ATOM 10801 O O . PRO C 1 463 ? -29.558 1.136 73.364 1.00 59.77 463 PRO C O 1
ATOM 10805 N N . GLU C 1 464 ? -28.943 -0.708 72.244 1.00 60.26 464 GLU C N 1
ATOM 10806 C CA . GLU C 1 464 ? -27.520 -0.710 72.684 1.00 60.61 464 GLU C CA 1
ATOM 10807 C C . GLU C 1 464 ? -26.782 0.413 71.940 1.00 58.17 464 GLU C C 1
ATOM 10808 O O . GLU C 1 464 ? -26.014 1.173 72.587 1.00 50.46 464 GLU C O 1
ATOM 10810 N N . GLU C 1 465 ? -27.017 0.534 70.630 1.00 55.45 465 GLU C N 1
ATOM 10811 C CA . GLU C 1 465 ? -26.444 1.639 69.816 1.00 52.83 465 GLU C CA 1
ATOM 10812 C C . GLU C 1 465 ? -26.931 2.986 70.372 1.00 48.25 465 GLU C C 1
ATOM 10813 O O . GLU C 1 465 ? -26.104 3.896 70.510 1.00 49.26 465 GLU C O 1
ATOM 10819 N N . LEU C 1 466 ? -28.210 3.090 70.742 1.00 47.88 466 LEU C N 1
ATOM 10820 C CA . LEU C 1 466 ? -28.779 4.336 71.320 1.00 45.35 466 LEU C CA 1
ATOM 10821 C C . LEU C 1 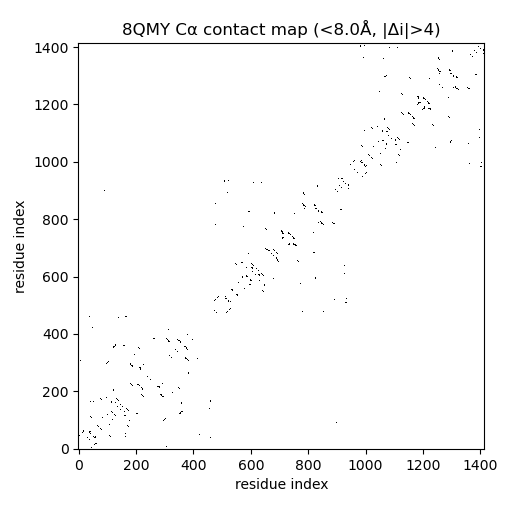466 ? -28.080 4.661 72.634 1.00 47.70 466 LEU C C 1
ATOM 10822 O O . LEU C 1 466 ? -27.736 5.834 72.834 1.00 41.41 466 LEU C O 1
ATOM 10827 N N . GLU C 1 467 ? -27.882 3.658 73.499 1.00 46.54 467 GLU C N 1
ATOM 10828 C CA . GLU C 1 467 ? -27.238 3.837 74.831 1.00 46.74 467 GLU C CA 1
ATOM 10829 C C . GLU C 1 467 ? -25.816 4.342 74.609 1.00 41.39 467 GLU C C 1
ATOM 10830 O O . GLU C 1 467 ? -25.419 5.309 75.299 1.00 38.27 467 GLU C O 1
ATOM 10836 N N . ALA C 1 468 ? -25.091 3.727 73.666 1.00 40.59 468 ALA C N 1
ATOM 10837 C CA . ALA C 1 468 ? -23.706 4.127 73.313 1.00 43.41 468 ALA C CA 1
ATOM 10838 C C . ALA C 1 468 ? -23.693 5.589 72.812 1.00 42.37 468 ALA C C 1
ATOM 10839 O O . ALA C 1 468 ? -22.792 6.381 73.210 1.00 37.82 468 ALA C O 1
ATOM 10841 N N . LEU C 1 469 ? -24.656 5.955 71.961 1.00 40.53 469 LEU C N 1
ATOM 10842 C CA . LEU C 1 469 ? -24.735 7.354 71.442 1.00 40.56 469 LEU C CA 1
ATOM 10843 C C . LEU C 1 469 ? -25.016 8.322 72.602 1.00 37.52 469 LEU C C 1
ATOM 10844 O O . LEU C 1 469 ? -24.328 9.347 72.712 1.00 34.11 469 LEU C O 1
ATOM 10849 N N . ARG C 1 470 ? -25.968 7.984 73.485 1.00 39.29 470 ARG C N 1
ATOM 10850 C CA . ARG C 1 470 ? -26.382 8.874 74.602 1.00 41.21 470 ARG C CA 1
ATOM 10851 C C . ARG C 1 470 ? -25.169 9.188 75.465 1.00 40.25 470 ARG C C 1
ATOM 10852 O O . ARG C 1 470 ? -25.012 10.331 75.882 1.00 37.19 470 ARG C O 1
ATOM 10860 N N . GLU C 1 471 ? -24.312 8.195 75.693 1.00 43.08 471 GLU C N 1
ATOM 10861 C CA . GLU C 1 471 ? -23.096 8.350 76.525 1.00 41.43 471 GLU C CA 1
ATOM 10862 C C . GLU C 1 471 ? -22.054 9.198 75.778 1.00 37.52 471 GLU C C 1
ATOM 10863 O O . GLU C 1 471 ? -21.397 10.050 76.424 1.00 38.25 471 GLU C O 1
ATOM 10869 N N . ARG C 1 472 ? -21.870 8.964 74.486 1.00 37.77 472 ARG C N 1
ATOM 10870 C CA . ARG C 1 472 ? -21.005 9.840 73.647 1.00 40.62 472 ARG C CA 1
ATOM 10871 C C . ARG C 1 472 ? -21.474 11.304 73.782 1.00 38.71 472 ARG C C 1
ATOM 10872 O O . ARG C 1 472 ? -20.625 12.197 73.987 1.00 40.95 472 ARG C O 1
ATOM 10880 N N . LEU C 1 473 ? -22.780 11.564 73.689 1.00 40.13 473 LEU C N 1
ATOM 10881 C CA . LEU C 1 473 ? -23.301 12.959 73.776 1.00 41.61 473 LEU C CA 1
ATOM 10882 C C . LEU C 1 473 ? -22.957 13.554 75.146 1.00 39.78 473 LEU C C 1
ATOM 10883 O O . LEU C 1 473 ? -22.569 14.734 75.185 1.00 39.58 473 LEU C O 1
ATOM 10888 N N . ARG C 1 474 ? -23.053 12.764 76.228 1.00 41.35 474 ARG C N 1
ATOM 10889 C CA . ARG C 1 474 ? -22.738 13.256 77.596 1.00 39.23 474 ARG C CA 1
ATOM 10890 C C . ARG C 1 474 ? -21.262 13.662 77.629 1.00 36.50 474 ARG C C 1
ATOM 10891 O O . ARG C 1 474 ? -20.957 14.702 78.221 1.00 32.97 474 ARG C O 1
ATOM 10899 N N . LYS C 1 475 ? -20.380 12.911 76.972 1.00 38.77 475 LYS C N 1
ATOM 10900 C CA . LYS C 1 475 ? -18.926 13.245 76.933 1.00 42.15 475 LYS C CA 1
ATOM 10901 C C . LYS C 1 475 ? -18.689 14.456 76.019 1.00 39.01 475 LYS C C 1
ATOM 10902 O O . LYS C 1 475 ? -17.791 15.242 76.323 1.00 41.79 475 LYS C O 1
ATOM 10908 N N . ARG C 1 476 ? -19.391 14.564 74.894 1.00 41.40 476 ARG C N 1
ATOM 10909 C CA . ARG C 1 476 ? -19.138 15.651 73.897 1.00 42.70 476 ARG C CA 1
ATOM 10910 C C . ARG C 1 476 ? -19.761 16.964 74.379 1.00 42.08 476 ARG C C 1
ATOM 10911 O O . ARG C 1 476 ? -19.340 18.039 73.897 1.00 41.89 476 ARG C O 1
ATOM 10919 N N . TYR C 1 477 ? -20.792 16.896 75.214 1.00 39.70 477 TYR C N 1
ATOM 10920 C CA . TYR C 1 477 ? -21.557 18.095 75.630 1.00 43.10 477 TYR C CA 1
ATOM 10921 C C . TYR C 1 477 ? -21.707 18.119 77.150 1.00 52.42 477 TYR C C 1
ATOM 10922 O O . TYR C 1 477 ? -22.705 17.636 77.700 1.00 46.70 477 TYR C O 1
ATOM 10931 N N . PRO C 1 478 ? -20.773 18.744 77.889 1.00 55.55 478 PRO C N 1
ATOM 10932 C CA . PRO C 1 478 ? -20.919 18.838 79.342 1.00 60.93 478 PRO C CA 1
ATOM 10933 C C . PRO C 1 478 ? -22.194 19.602 79.749 1.00 63.38 478 PRO C C 1
ATOM 10934 O O . PRO C 1 478 ? -22.629 19.393 80.854 1.00 65.49 478 PRO C O 1
ATOM 10938 N N . GLY C 1 479 ? -22.801 20.378 78.837 1.00 62.75 479 GLY C N 1
ATOM 10939 C CA . GLY C 1 479 ? -24.000 21.203 79.107 1.00 62.20 479 GLY C CA 1
ATOM 10940 C C . GLY C 1 479 ? -25.328 20.486 78.874 1.00 59.35 479 GLY C C 1
ATOM 10941 O O . GLY C 1 479 ? -26.388 21.155 78.961 1.00 66.19 479 GLY C O 1
ATOM 10942 N N . VAL C 1 480 ? -25.293 19.181 78.595 1.00 59.28 480 VAL C N 1
ATOM 10943 C CA . VAL C 1 480 ? -26.489 18.332 78.326 1.00 59.20 480 VAL C CA 1
ATOM 10944 C C . VAL C 1 480 ? -27.496 18.513 79.470 1.00 57.61 480 VAL C C 1
ATOM 10945 O O . VAL C 1 480 ? -28.671 18.727 79.171 1.00 45.70 480 VAL C O 1
ATOM 10949 N N . ASP C 1 481 ? -27.065 18.379 80.732 1.00 51.25 481 ASP C N 1
ATOM 10950 C CA . ASP C 1 481 ? -27.996 18.384 81.894 1.00 51.98 481 ASP C CA 1
ATOM 10951 C C . ASP C 1 481 ? -28.632 19.770 82.010 1.00 42.56 481 ASP C C 1
ATOM 10952 O O . ASP C 1 481 ? -29.833 19.818 82.275 1.00 48.31 481 ASP C O 1
ATOM 10957 N N . LYS C 1 482 ? -27.882 20.847 81.791 1.00 39.28 482 LYS C N 1
ATOM 10958 C CA . LYS C 1 482 ? -28.439 22.221 81.795 1.00 40.45 482 LYS C CA 1
ATOM 10959 C C . LYS C 1 482 ? -29.438 22.400 80.635 1.00 44.20 482 LYS C C 1
ATOM 10960 O O . LYS C 1 482 ? -30.456 23.118 80.837 1.00 37.90 482 LYS C O 1
ATOM 10966 N N . PHE C 1 483 ? -29.188 21.765 79.477 1.00 39.81 483 PHE C N 1
ATOM 10967 C CA . PHE C 1 483 ? -30.117 21.832 78.320 1.00 37.86 483 PHE C CA 1
ATOM 10968 C C . PHE C 1 483 ? -31.436 21.201 78.771 1.00 37.79 483 PHE C C 1
ATOM 10969 O O . PHE C 1 483 ? -32.517 21.822 78.568 1.00 33.34 483 PHE C O 1
ATOM 10977 N N . ASN C 1 484 ? -31.370 19.994 79.342 1.00 34.73 484 ASN C N 1
ATOM 10978 C CA . ASN C 1 484 ? -32.593 19.287 79.795 1.00 39.19 484 ASN C CA 1
ATOM 10979 C C . ASN C 1 484 ? -33.269 20.087 80.918 1.00 39.49 484 ASN C C 1
ATOM 10980 O O . ASN C 1 484 ? -34.509 20.161 80.912 1.00 35.23 484 ASN C O 1
ATOM 10985 N N . LYS C 1 485 ? -32.498 20.695 81.822 1.00 36.81 485 LYS C N 1
ATOM 10986 C CA . LYS C 1 485 ? -33.065 21.542 82.900 1.00 39.51 485 LYS C CA 1
ATOM 10987 C C . LYS C 1 485 ? -33.866 22.678 82.246 1.00 38.28 485 LYS C C 1
ATOM 10988 O O . LYS C 1 485 ? -35.027 22.920 82.662 1.00 37.83 485 LYS C O 1
ATOM 10994 N N . ALA C 1 486 ? -33.292 23.361 81.252 1.00 36.31 486 ALA C N 1
ATOM 10995 C CA . ALA C 1 486 ? -33.979 24.459 80.539 1.00 34.92 486 ALA C CA 1
ATOM 10996 C C . ALA C 1 486 ? -35.226 23.899 79.826 1.00 33.35 486 ALA C C 1
ATOM 10997 O O . ALA C 1 486 ? -36.271 24.580 79.806 1.00 33.28 486 ALA C O 1
ATOM 10999 N N . ARG C 1 487 ? -35.161 22.691 79.266 1.00 33.29 487 ARG C N 1
ATOM 11000 C CA . ARG C 1 487 ? -36.361 22.087 78.635 1.00 36.79 487 ARG C CA 1
ATOM 11001 C C . ARG C 1 487 ? -37.458 21.894 79.698 1.00 40.10 487 ARG C C 1
ATOM 11002 O O . ARG C 1 487 ? -38.636 22.217 79.406 1.00 33.74 487 ARG C O 1
ATOM 11010 N N . ARG C 1 488 ? -37.100 21.371 80.883 1.00 42.27 488 ARG C N 1
ATOM 11011 C CA . ARG C 1 488 ? -38.080 21.152 81.991 1.00 43.50 488 ARG C CA 1
ATOM 11012 C C . ARG C 1 488 ? -38.672 22.503 82.408 1.00 36.37 488 ARG C C 1
ATOM 11013 O O . ARG C 1 488 ? -39.896 22.571 82.597 1.00 36.64 488 ARG C O 1
ATOM 11021 N N . GLU C 1 489 ? -37.868 23.565 82.411 1.00 40.01 489 GLU C N 1
ATOM 11022 C CA . GLU C 1 489 ? -38.303 24.926 82.817 1.00 40.83 489 GLU C CA 1
ATOM 11023 C C . GLU C 1 489 ? -39.204 25.560 81.745 1.00 43.50 489 GLU C C 1
ATOM 11024 O O . GLU C 1 489 ? -40.249 26.149 82.118 1.00 38.84 489 GLU C O 1
ATOM 11030 N N . LEU C 1 490 ? -38.818 25.504 80.459 1.00 40.16 490 LEU C N 1
ATOM 11031 C CA . LEU C 1 490 ? -39.512 26.291 79.399 1.00 37.16 490 LEU C CA 1
ATOM 11032 C C . LEU C 1 490 ? -40.588 25.462 78.707 1.00 34.44 490 LEU C C 1
ATOM 11033 O O . LEU C 1 490 ? -41.560 26.074 78.180 1.00 36.74 490 LEU C O 1
ATOM 11038 N N . ASP C 1 491 ? -40.444 24.142 78.696 1.00 34.21 491 ASP C N 1
ATOM 11039 C CA . ASP C 1 491 ? -41.385 23.236 77.979 1.00 35.61 491 ASP C CA 1
ATOM 11040 C C . ASP C 1 491 ? -41.695 22.044 78.876 1.00 34.29 491 ASP C C 1
ATOM 11041 O O . ASP C 1 491 ? -41.404 20.904 78.510 1.00 32.69 491 ASP C O 1
ATOM 11046 N N . PRO C 1 492 ? -42.308 22.264 80.064 1.00 38.09 492 PRO C N 1
ATOM 11047 C CA . PRO C 1 492 ? -42.530 21.191 81.027 1.00 36.52 492 PRO C CA 1
ATOM 11048 C C . PRO C 1 492 ? -43.400 20.047 80.501 1.00 35.96 492 PRO C C 1
ATOM 11049 O O . PRO C 1 492 ? -43.206 18.953 80.929 1.00 37.27 492 PRO C O 1
ATOM 11053 N N . LYS C 1 493 ? -44.344 20.320 79.604 1.00 36.32 493 LYS C N 1
ATOM 11054 C CA . LYS C 1 493 ? -45.212 19.275 79.012 1.00 40.66 493 LYS C CA 1
ATOM 11055 C C . LYS C 1 493 ? -44.544 18.698 77.754 1.00 38.84 493 LYS C C 1
ATOM 11056 O O . LYS C 1 493 ? -45.155 17.833 77.137 1.00 36.23 493 LYS C O 1
ATOM 11062 N N . ASN C 1 494 ? -43.354 19.178 77.382 1.00 38.72 494 ASN C N 1
ATOM 11063 C CA . ASN C 1 494 ? -42.546 18.586 76.286 1.00 39.23 494 ASN C CA 1
ATOM 11064 C C . ASN C 1 494 ? -43.277 18.693 74.943 1.00 38.70 494 ASN C C 1
ATOM 11065 O O . ASN C 1 494 ? -43.206 17.745 74.148 1.00 43.52 494 ASN C O 1
ATOM 11070 N N . ILE C 1 495 ? -43.928 19.821 74.660 1.00 38.24 495 ILE C N 1
ATOM 11071 C CA . ILE C 1 495 ? -44.706 19.979 73.400 1.00 39.12 495 ILE C CA 1
ATOM 11072 C C . ILE C 1 495 ? -43.773 20.340 72.228 1.00 37.98 495 ILE C C 1
ATOM 11073 O O . ILE C 1 495 ? -44.228 20.269 71.080 1.00 35.52 495 ILE C O 1
ATOM 11078 N N . LEU C 1 496 ? -42.547 20.793 72.473 1.00 34.51 496 LEU C N 1
ATOM 11079 C CA . LEU C 1 496 ? -41.675 21.283 71.376 1.00 36.93 496 LEU C CA 1
ATOM 11080 C C . LEU C 1 496 ? -40.776 20.148 70.883 1.00 39.78 496 LEU C C 1
ATOM 11081 O O . LEU C 1 496 ? -40.074 20.381 69.879 1.00 38.07 496 LEU C O 1
ATOM 11086 N N . SER C 1 497 ? -40.771 18.996 71.568 1.00 38.16 497 SER C N 1
ATOM 11087 C CA . SER C 1 497 ? -39.793 17.918 71.292 1.00 40.56 497 SER C CA 1
ATOM 11088 C C . SER C 1 497 ? -40.474 16.798 70.503 1.00 38.26 497 SER C C 1
ATOM 11089 O O . SER C 1 497 ? -41.663 16.569 70.695 1.00 43.97 497 SER C O 1
ATOM 11092 N N . ASN C 1 498 ? -39.720 16.165 69.609 1.00 37.28 498 ASN C N 1
ATOM 11093 C CA . ASN C 1 498 ? -40.138 14.979 68.816 1.00 35.72 498 ASN C CA 1
ATOM 11094 C C . ASN C 1 498 ? -39.370 13.771 69.350 1.00 34.80 498 ASN C C 1
ATOM 11095 O O . ASN C 1 498 ? -38.613 13.949 70.321 1.00 36.89 498 ASN C O 1
ATOM 11100 N N . ASP C 1 499 ? -39.572 12.596 68.753 1.00 37.02 499 ASP C N 1
ATOM 11101 C CA . ASP C 1 499 ? -38.920 11.323 69.173 1.00 41.34 499 ASP C CA 1
ATOM 11102 C C . ASP C 1 499 ? -37.396 11.472 69.156 1.00 36.86 499 ASP C C 1
ATOM 11103 O O . ASP C 1 499 ? -36.723 10.914 70.044 1.00 38.40 499 ASP C O 1
ATOM 11108 N N . MET C 1 500 ? -36.863 12.179 68.168 1.00 34.55 500 MET C N 1
ATOM 11109 C CA . MET C 1 500 ? -35.402 12.344 68.026 1.00 36.99 500 MET C CA 1
ATOM 11110 C C . MET C 1 500 ? -34.866 13.053 69.274 1.00 34.06 500 MET C C 1
ATOM 11111 O O . MET C 1 500 ? -33.874 12.553 69.881 1.00 35.72 500 MET C O 1
ATOM 11116 N N . ILE C 1 501 ? -35.465 14.177 69.653 1.00 32.87 501 ILE C N 1
ATOM 11117 C CA . ILE C 1 501 ? -35.023 14.947 70.853 1.00 35.10 501 ILE C CA 1
ATOM 11118 C C . ILE C 1 501 ? -35.153 14.037 72.094 1.00 38.48 501 ILE C C 1
ATOM 11119 O O . ILE C 1 501 ? -34.161 13.912 72.839 1.00 42.10 501 ILE C O 1
ATOM 11124 N N . ASP C 1 502 ? -36.289 13.362 72.270 1.00 40.98 502 ASP C N 1
ATOM 11125 C CA . ASP C 1 502 ? -36.524 12.467 73.437 1.00 44.63 502 ASP C CA 1
ATOM 11126 C C . ASP C 1 502 ? -35.483 11.332 73.455 1.00 45.43 502 ASP C C 1
ATOM 11127 O O . ASP C 1 502 ? -35.006 10.985 74.541 1.00 54.65 502 ASP C O 1
ATOM 11132 N N . SER C 1 503 ? -35.132 10.769 72.301 1.00 44.13 503 SER C N 1
ATOM 11133 C CA . SER C 1 503 ? -34.170 9.645 72.212 1.00 44.82 503 SER C CA 1
ATOM 11134 C C . SER C 1 503 ? -32.752 10.122 72.550 1.00 43.71 503 SER C C 1
ATOM 11135 O O . SER C 1 503 ? -32.047 9.406 73.267 1.00 43.87 503 SER C O 1
ATOM 11138 N N . LEU C 1 504 ? -32.344 11.283 72.054 1.00 42.41 504 LEU C N 1
ATOM 11139 C CA . LEU C 1 504 ? -30.975 11.808 72.293 1.00 47.56 504 LEU C CA 1
ATOM 11140 C C . LEU C 1 504 ? -30.853 12.321 73.729 1.00 46.70 504 LEU C C 1
ATOM 11141 O O . LEU C 1 504 ? -29.764 12.152 74.310 1.00 47.91 504 LEU C O 1
ATOM 11146 N N . PHE C 1 505 ? -31.907 12.924 74.277 1.00 46.93 505 PHE C N 1
ATOM 11147 C CA . PHE C 1 505 ? -31.874 13.613 75.594 1.00 46.41 505 PHE C CA 1
ATOM 11148 C C . PHE C 1 505 ? -32.990 13.081 76.489 1.00 46.36 505 PHE C C 1
ATOM 11149 O O . PHE C 1 505 ? -33.980 13.764 76.726 1.00 44.98 505 PHE C O 1
ATOM 11157 N N . PRO C 1 506 ? -32.904 11.810 76.956 1.00 49.71 506 PRO C N 1
ATOM 11158 C CA . PRO C 1 506 ? -33.970 11.220 77.766 1.00 54.91 506 PRO C CA 1
ATOM 11159 C C . PRO C 1 506 ? -34.052 11.890 79.146 1.00 56.24 506 PRO C C 1
ATOM 11160 O O . PRO C 1 506 ? -33.084 12.475 79.620 1.00 57.69 506 PRO C O 1
#

Solvent-accessible surface area: 57145 Å² total; per-residue (Å²): 220,86,67,26,60,8,66,7,36,31,52,67,13,65,15,83,78,60,57,26,0,95,40,44,121,70,0,49,116,18,3,125,86,4,39,123,65,40,71,54,0,4,24,11,21,21,7,15,28,42,1,6,8,18,20,10,136,70,0,0,1,4,9,2,25,1,22,70,8,56,72,15,32,114,157,121,84,23,0,19,0,22,3,0,1,17,3,67,51,0,6,62,2,0,86,102,61,38,10,3,1,50,2,11,17,33,32,34,53,25,7,0,12,30,0,0,16,10,0,5,4,5,12,1,4,131,6,21,0,0,0,53,2,4,52,16,3,61,0,2,2,13,44,99,31,55,35,49,3,14,86,167,68,79,51,99,24,1,82,7,0,5,0,0,2,8,0,1,1,3,10,3,32,0,16,0,66,3,41,73,56,39,84,0,58,9,49,14,48,37,10,49,41,172,92,6,93,85,90,12,103,138,31,8,47,115,25,77,1,3,28,1,15,4,1,0,31,39,85,10,3,0,2,7,8,6,42,71,65,162,163,188,78,65,104,92,71,47,9,72,19,0,23,73,19,22,146,135,12,99,173,115,47,76,64,54,54,31,52,84,0,15,25,32,0,5,27,64,64,24,64,57,27,110,25,0,61,105,0,0,89,9,1,3,63,14,43,88,56,21,87,27,139,119,78,9,77,2,22,90,3,20,20,74,116,58,53,13,47,28,30,25,4,3,3,0,0,64,3,28,42,34,175,63,58,45,58,21,2,15,88,3,0,53,40,0,28,142,9,0,82,80,83,35,10,18,0,4,0,25,0,45,0,20,0,1,8,6,1,37,0,28,0,1,9,0,66,15,118,51,112,83,7,1,13,0,0,3,12,7,16,5,14,5,23,46,121,79,103,132,30,30,125,45,2,35,91,22,1,90,92,2,37,79,34,2,42,88,121,4,4,96,144,22,16,0,2,11,11,0,7,34,0,38,38,31,158,67,104,72,67,27,89,63,10,45,92,28,2,104,161,72,2,92,6,5,84,122,0,21,40,10,20,161,105,0,4,78,100,39,2,0,1,12,122,27,0,48,22,2,4,106,133,71,28,66,7,72,7,34,30,51,65,13,160,13,85,65,62,58,73,0,121,38,46,124,77,0,45,130,20,2,132,68,4,39,136,140,43,62,53,0,3,25,12,21,40,7,38,28,38,2,8,8,17,21,10,94,73,0,0,1,3,10,20,86,0,40,111,45,84,113,25,33,82,153,114,84,24,0,24,0,12,3,0,0,85,1,68,59,0,7,65,32,0,83,109,100,38,9,3,2,48,2,11,17,24,30,32,74,23,7,0,12,30,0,0,16,10,0,4,4,5,12,0,4,132,8,22,0,0,0,53,1,4,53,19,4,72,0,3,2,16,46,120,29,58,36,74,2,13,83,165,105,80,55,107,26,1,85,10,0,5,0,0,2,8,0,1,2,3,10,2,37,0,15,0,68,2,41,72,56,36,68,0,56,9,50,14,52,33,7,48,37,169,90,5,91,86,92,11,52,51,31,7,50,137,24,76,2,3,30,1,14,4,0,0,28,38,84,7,3,0,3,7,7,5,42,65,74,164,156,112,79,68,109,94,72,42,14,71,20,0,26,71,10,12,120,123,41,43,185,141,152,26,54,67,52,55,31,61,85,0,15,27,33,0,5,36,66,64,22,63,58,30,110,27,0,55,103,0,0,85,9,1,3,61,18,45,88,53,22,95,28,141,117,78,6,72,2,22,90,2,19,20,75,113,55,52,20,48,36,12,24,3,3,3,0,0,66,3,28,42,34,172,162,71,45,58,20,2,16,84,3,0,48,32,0,26,147,15,1,81,87,89,33,11,18,0,3,0,26,0,43,0,22,0,1,9,5,1,37,0,34,0,1,9,0,74,16,116,51,111,81,8,2,13,0,0,4,11,7,16,4,14,5,26,48,142,75,136,98,33,28,126,44,1,29,69,14,1,51,101,1,30,42,31,2,39,98,125,4,4,57,146,24,24,0,7,15,10,0,6,34,0,23,37,29,36,8,54,122,74,22,71,13,4,47,36,27,7,92,149,43,2,108,13,8,81,115,0,18,104,4,22,155,77,2,3,77,104,37,1,0,1,14,96,26,0,51,25,4,5,109,129,98,73,26,66,7,75,6,34,30,54,65,13,131,2,147,49,56,60,74,0,124,42,46,125,72,0,53,120,22,2,120,66,3,37,114,141,40,64,54,0,4,25,11,20,40,7,37,28,41,1,4,7,17,19,10,135,68,0,0,1,4,10,20,92,0,43,111,45,89,106,27,35,84,166,128,82,20,0,17,0,13,3,0,0,86,2,66,60,0,8,64,33,0,88,111,99,37,11,3,2,47,3,7,17,25,28,32,71,24,8,0,12,31,0,0,17,10,0,4,4,5,11,0,4,133,9,23,0,0,0,55,1,4,54,23,1,76,0,2,2,12,47,114,30,54,33,70,5,13,81,165,108,78,54,98,17,0,81,6,0,3,0,0,2,8,0,1,2,2,9,2,32,0,14,0,65,2,41,73,57,37,85,0,53,12,47,13,49,34,8,46,35,166,73,6,95,153,78,0,50,113,33,4,28,112,28,80,2,2,30,1,15,4,0,0,30,38,89,8,2,0,2,7,7,7,42,69,76,171,54,98,50,19,107,57,10,43,11,16,21,0,25,64,11,22,110,60,69,176,33,54,66,52,55,31,58,85,0,17,26,33,0,5,29,76,58,22,66,56,27,72,29,0,62,34,0,0,88,9,1,3,61,16,44,91,31,20,93,28,141,120,77,8,77,2,21,91,2,17,20,76,128,60,60,17,54,35,27,25,4,4,2,0,0,66,3,27,40,35,158,156,69,34,54,19,1,13,86,3,0,52,35,0,26,141,12,0,82,161,75,34,10,18,0,4,0,26,0,44,0,23,0,1,7,6,1,29,0,32,0,1,8,0,72,15,120,43,113,80,8,2,12,0,0,4,11,6,16,5,13,6,24,50,134,78,149,112,30,36,141,41,2,54,74,19,2,89,99,1,40,66,32,2,26,70,124,3,9,76,143,23,31,3,5,19,10,1,7,34,1,41,30,32,167,68,103,74,50,22,98,46,8,54,82,46,9,120,144,43,2,109,13,9,82,117,0,18,132,6,21,154,84,0,4,76,103,39,2,0,1,14,121,31,0,50,25,4,5,109